Protein AF-A0A2S4WJD6-F1 (afdb_monomer_lite)

InterPro domains:
  IPR002642 Lysophospholipase, catalytic domain [PF01735] (118-610)
  IPR002642 Lysophospholipase, catalytic domain [PF01735] (721-1237)
  IPR002642 Lysophospholipase, catalytic domain [PS51210] (49-628)
  IPR002642 Lysophospholipase, catalytic domain [PS51210] (651-1239)
  IPR002642 Lysophospholipase, catalytic domain [SM00022] (30-622)
  IPR002642 Lysophospholipase, catalytic domain [SM00022] (632-1233)
  IPR016035 Acyl transferase/acyl hydrolase/lysophospholipase [SSF52151] (67-600)
  IPR016035 Acyl transferase/acyl hydrolase/lysophospholipase [SSF52151] (671-1212)

Foldseek 3Di:
DPDDDDDDDDPCVVPVVVVVVVVVVVVVVVPPPPDDPDDFQALAWDKDFFDPDFQKDQQDFLVRVRGADPPVLVVLLVLLLVVLVVLLLCCCVPNLVVLQVCNPVVPVDPDSVLAFAEEEWQFAQAQLSLLLLLLVCLLQDLPNPPHNNHSNQQNHQAYEYFASRLLNLLLCLQVVRDRSLVQQVQFPQQAFLQQRCVVPNVLSVLLLVVQLVSQVSNVVSPDDAFVLSSSLLSSLLGRHPQHDPVCSSPDDSRRCSLRNPFQLCSCVRPCSVSSRHHWYKYKWWFDFPPQPAEEPPVLPAAFAANHALLTFMWIDTSAWIDGLAQFFSMIGGSQQQQFADALSATDDPGPVVVPDPDGRMTIGSVRRSSSRNSLQNLCQSVDDPADPVNVVSSVVSRVSVPPADNVRRRWRKGQDNQQCTGGPVHHNCVPPRITTIHHRCNNVLSTPCRVVQQVNSLHQEYETEAQAQRDDCPFLQGGQWDLCSNVLSVQSSQPPPGDDSSGDDFDDDNDSLCCRVVCVRQAWDWTCLEQCALPGSSRHHIYTYQIQGDDPDDDHSRDHSNSRHDDPVRSVSSSVSSNCSHSDPPPCSSNLVSCSSCVSSCSNVVNDNDPPSPPDPVCVVSVLVYDDPPPPPFPPFPPVFLLALAWTKGFDPPPQFLKDFQAALFADGGDDPPVVVVLLVLLLVVQLVQLLCCCQVALLVLLPCNPDCLSVDDSVLAFQEEEWFFDFAPLSLLLVLLLQLLQDCPDPPDRSRHYLNHSYAYAGAQLNLLLCLLVLNDRSLVQVVQFPQQAFLQQRVPPDVLLNVQLLVVLLVRLCSNVVSVDAGAVLSSSLLSSLLGRHPQHDSVNSRDPDSSGSSLRSPFQLCSCVRPCSVSSSDHFYKYKWFFDDDQDLDDDDDDDLPPRLQAFIWIDTSAWIDGSAQFFSMIGGSQQWQFAAAPRGGDDDPSGDPVVPPPRRRITIGSVRRSSSSSSQQALVVLHLPPAPPVVSVVVVVSCVVSVVPDHPSGSFDKTQDNQQNTTGPVHHPCNPPRITTIHHPCVSQLRTPCVVVQQSNSVHAEYETEDQAQPDDCLDPVGGQFDQCSNVLSVVCSQPPPGPPNSGADADDDPDPVCSNDVPPDQPQQDWAKGWDDPDDPVVVVVCVVDVDHQTHIYIYQTQHDDFQDSSDHSNSRHDDSVNSVRSSNSSSCCSSFGDRPNHTDPLVSNLVSLSSCVSSCVVVVHDRDPSNVVSCVVHYDDDPVD

Organism: NCBI:txid27350

Secondary structure (DSSP, 8-state):
--S------TT-HHHHHHHHHHHHHHHHTTS--SS-------SS-EEEEPPSS-S-EE---TTTT-----HHHHHHHHHHHHHHHHHHHHHHHTSGGGGGS-TTTSTT---GGGS--EEEEE---HHHHHHHHHHHHHHH-TT-TT-TTTTSGGGEEEEEE-HHHHHHHHHHHHTT---HHHHHHTS-TTS-SS-TTTT-HHHHHHHHHHHHHHHHHHHHTT----HHHHHHHHHHHHHSTT--TTTTT---TT--TTTT-BTGGGGGSHHHHTT-SPEEEEEEEE--SSTT----TTS---S--SS-TTSPEEEE-SSEEEE-STTT-EEEEGGGTT--EETTEE----GGGTTS--SSEEEES--BHHHHHHHHT--GGG-SS--HHHHHHHHHHHHHT-SS-TGGGSSEEEE-TTBT---TT--GGGG-SEEEEEETTTTS--S--HHHH-GGG---EEEEEE------TTSTT-TT---SHHHHHHHHIIIIISPTTS-------S-HHHHHHTTTTTS-EEE--S-S-SSTTSSS-EEEEEE----SSSSP----TT-----HHHHHHHHHHHHHHHH-S-TTHHHHHHHHHHHHHHHHTTPPPPSTT--STTGGGGTTTS---S--SSTTTGGGTTT-SS-EEEEPPSSS---EE---SSSSS----HHHHHHHHHHHHHHHHHHHHHHHTSGGGGGS-TTSGGGG--GGGSPPEEEEE---HHHHHHHHHHHHHHH-TT-TTS--SS-S---EEEE--HHHHHHHHHTTS--HHHHHHTS-TTS-SS-TTTT-HHHHHHHHHHHHHHHHHHHHTT----HHHHHHHHHHHHHSTT--TTGGG---TT--TTSS-BSGGGGG-HHHHTT-SPEE-EEEEE-S---SS---S--TTSSTTSPPEEE-SSEEEE-STTT-EEEEGGGTT--EETTEE---TTS-GGGTTTGGGEEEES--BHHHHHHHT-GGGG-GGGS-HHHHHHHHHHHHHHHHHT--S-SSEEEE-TTBT---TT--TTTT-SEEEEEEGGGGT--S--TTTT-TTT---EEEEE-------TTSTT-SS---SHHHHHHHHIIIIISPTTS---------HHHHH-TTS---SSS-EEE---TT-HHHHHHHHH-TT----EEEEE-----SS-----TT-----HHHHHHHHHHHHHHHHS-EETTEE-TTHHHHHHHHHHHHHHHHTTPPPPHHHHHHHHHHB------

Sequence (1239 aa):
MARGFAQMSPTYLPSIIALFLLCLLDLCVKVSSEVLTASVPSYAPVTVECPEQPLLRLAGSAIGRNQTLSQAEANFRKGRRSVINPLWRQFFTNGPGRATGYGSTLFPTQNQEDWPVLGIAHSGGGLRASLYAAGVMQAFDARTTSSPVRGVYPLATYVTGLSGGSWLVASAAANNYPPVPEMVSGWDLEKDMVLPGGINVLRSTQFLDAIHDTVRLKQKAGYSVSLTDQWGRALSYHFLPGTTNENFYTNSPTTAHGAGLLFSGLKSTRRMQEFQIPLPIVVSNHKPLDESATNPSNVPVSGETYVPLSAPVYEVSPFEFGSYDPQLSAFIPTEFIGTSLNAGKPYVASPKARKIDLKNICVRGYDQLSFIIGSSATLFNAITGVPVQYTSVMSMMARKLSGVSLDKSLTARWPNPFMGVSGPSGFDRSRSNELLIVDGGENGENIPLNPLLTPARQIDVILAADASKDSNSTGVNGEGWPNGSSMINTFLRVTRVLPAGTANFPPVPLDTKIWEQRGFTSRPAFFGCEAPSKQGNGGYPLVIYLPNSPTPSLPQTNYSTYKLSYSKNETSSFLSSAEDSNRQGDADWPTCLSCALIDRARNRKGVPRRTTLFSSPILALCYVFLSQKDAQVSSQALTASVASYAPIMSECPSDQNILRLAGSPTGRNQTLSQGEEDFRRGRQSVTAPLWREFFTNGPGKDAGYQSTPLMDQKQQDWPVLGIAYSGGGLRAALHAAGVMQALDARTSSSPGPWGTSTGLVCICLDWMVGSAAANDYPIASELVSGWELEKDLVLPGGYNPIRNAQFLDHIHDTAKLKKDAGFNISLSDVWGRAVGYHFLPGTTSDDFYTNSPATAHGAGDLFSGLRNMKSFQEFNVPLPIVVTGTTRRQSKFYFRHGGHLDSSLRPRYEVSPFEFGSYDPQLSAFIPTEFLGTSLSSGRPWIPSTLKKSLQTDLKKSCVRGFDQLSFIMGSSATVFNVVTGMPATYNAVFKKMIQRIADKALDGSITARYPNPFKGVSGPMGFDRSSSDELVIVDGGENGENIPINPLLTPARQVDVILAVDASGDSTSSGPNGSGWPNGKGMINTYLRVHKVLPAGTADFPPVPLDTALLLRPEQHDLKLRDNFLSLRQGTPRVQHFLAVMPRARKEMVDIHCPSQSGYLTNTSTFKLQYSKEDANSFLNSVRETTTKPRIDNKVDNDWPTCLSCGLIDRSRNRSGIPRSSSCENCFKRYCYADDGN

pLDDT: mean 74.67, std 18.88, range [24.33, 98.75]

Structure (mmCIF, N/CA/C/O backbone):
data_AF-A0A2S4WJD6-F1
#
_entry.id   AF-A0A2S4WJD6-F1
#
loop_
_atom_site.group_PDB
_atom_site.id
_atom_site.type_symbol
_atom_site.label_atom_id
_atom_site.label_alt_id
_atom_site.label_comp_id
_atom_site.label_asym_id
_atom_site.label_entity_id
_atom_site.label_seq_id
_atom_site.pdbx_PDB_ins_code
_atom_site.Cartn_x
_atom_site.Cartn_y
_atom_site.Cartn_z
_atom_site.occupancy
_atom_site.B_iso_or_equiv
_atom_site.auth_seq_id
_atom_site.auth_comp_id
_atom_site.auth_asym_id
_atom_site.auth_atom_id
_atom_site.pdbx_PDB_model_num
ATOM 1 N N . MET A 1 1 ? 66.626 -16.299 -52.012 1.00 29.61 1 MET A N 1
ATOM 2 C CA . MET A 1 1 ? 67.626 -16.365 -53.100 1.00 29.61 1 MET A CA 1
ATOM 3 C C . MET A 1 1 ? 68.800 -17.196 -52.627 1.00 29.61 1 MET A C 1
ATOM 5 O O . MET A 1 1 ? 69.330 -16.897 -51.569 1.00 29.61 1 MET A O 1
ATOM 9 N N . ALA A 1 2 ? 69.248 -18.166 -53.417 1.00 33.06 2 ALA A N 1
ATOM 10 C CA . ALA A 1 2 ? 70.657 -18.532 -53.427 1.00 33.06 2 ALA A CA 1
ATOM 11 C C . ALA A 1 2 ? 71.167 -18.305 -54.849 1.00 33.06 2 ALA A C 1
ATOM 13 O O . ALA A 1 2 ? 71.082 -19.197 -55.688 1.00 33.06 2 ALA A O 1
ATOM 14 N N . ARG A 1 3 ? 71.602 -17.067 -55.109 1.00 36.84 3 ARG A N 1
ATOM 15 C CA . ARG A 1 3 ? 72.812 -16.691 -55.861 1.00 36.84 3 ARG A CA 1
ATOM 16 C C . ARG A 1 3 ? 72.752 -15.211 -56.233 1.00 36.84 3 ARG A C 1
ATOM 18 O O . ARG A 1 3 ? 71.776 -14.757 -56.815 1.00 36.84 3 ARG A O 1
ATOM 25 N N . GLY A 1 4 ? 73.839 -14.516 -55.911 1.00 38.31 4 GLY A N 1
ATOM 26 C CA . GLY A 1 4 ? 74.089 -13.123 -56.262 1.00 38.31 4 GLY A CA 1
ATOM 27 C C . GLY A 1 4 ? 73.948 -12.194 -55.066 1.00 38.31 4 GLY A C 1
ATOM 28 O O . GLY A 1 4 ? 72.846 -11.766 -54.775 1.00 38.31 4 GLY A O 1
ATOM 29 N N . PHE A 1 5 ? 75.048 -11.961 -54.347 1.00 32.47 5 PHE A N 1
ATOM 30 C CA . PHE A 1 5 ? 75.598 -10.629 -54.053 1.00 32.47 5 PHE A CA 1
ATOM 31 C C . PHE A 1 5 ? 76.864 -10.810 -53.203 1.00 32.47 5 PHE A C 1
ATOM 33 O O . PHE A 1 5 ? 76.814 -11.153 -52.025 1.00 32.47 5 PHE A O 1
ATOM 40 N N . ALA A 1 6 ? 78.010 -10.638 -53.860 1.00 40.47 6 ALA A N 1
ATOM 41 C CA . ALA A 1 6 ? 79.314 -10.453 -53.244 1.00 40.47 6 ALA A CA 1
ATOM 42 C C . ALA A 1 6 ? 79.612 -8.944 -53.179 1.00 40.47 6 ALA A C 1
ATOM 44 O O . ALA A 1 6 ? 79.199 -8.217 -54.079 1.00 40.47 6 ALA A O 1
ATOM 45 N N . GLN A 1 7 ? 80.382 -8.552 -52.154 1.00 47.59 7 GLN A N 1
ATOM 46 C CA . GLN A 1 7 ? 80.897 -7.214 -51.793 1.00 47.59 7 GLN A CA 1
ATOM 47 C C . GLN A 1 7 ? 79.975 -6.314 -50.941 1.00 47.59 7 GLN A C 1
ATOM 49 O O . GLN A 1 7 ? 79.098 -5.655 -51.480 1.00 47.59 7 GLN A O 1
ATOM 54 N N . MET A 1 8 ? 80.238 -6.244 -49.617 1.00 35.31 8 MET A N 1
ATOM 55 C CA . MET A 1 8 ? 80.123 -5.057 -48.729 1.00 35.31 8 MET A CA 1
ATOM 56 C C . MET A 1 8 ? 80.662 -5.357 -47.296 1.00 35.31 8 MET A C 1
ATOM 58 O O . MET A 1 8 ? 80.828 -6.513 -46.922 1.00 35.31 8 MET A O 1
ATOM 62 N N . SER A 1 9 ? 81.014 -4.302 -46.548 1.00 44.72 9 SER A N 1
ATOM 63 C CA . SER A 1 9 ? 81.959 -4.173 -45.407 1.00 44.72 9 SER A CA 1
ATOM 64 C C . SER A 1 9 ? 81.571 -4.789 -44.032 1.00 44.72 9 SER A C 1
ATOM 66 O O . SER A 1 9 ? 80.401 -5.096 -43.795 1.00 44.72 9 SER A O 1
ATOM 68 N N . PRO A 1 10 ? 82.518 -4.923 -43.063 1.00 51.25 10 PRO A N 1
ATOM 69 C CA . PRO A 1 10 ? 82.322 -5.661 -41.808 1.00 51.25 10 PRO A CA 1
ATOM 70 C C . PRO A 1 10 ? 81.681 -4.820 -40.686 1.00 51.25 10 PRO A C 1
ATOM 72 O O . PRO A 1 10 ? 82.245 -4.674 -39.605 1.00 51.25 10 PRO A O 1
ATOM 75 N N . THR A 1 11 ? 80.482 -4.282 -40.917 1.00 53.25 11 THR A N 1
ATOM 76 C CA . THR A 1 11 ? 79.693 -3.582 -39.876 1.00 53.25 11 THR A CA 1
ATOM 77 C C . THR A 1 11 ? 78.275 -4.128 -39.680 1.00 53.25 11 THR A C 1
ATOM 79 O O . THR A 1 11 ? 77.549 -3.627 -38.828 1.00 53.25 11 THR A O 1
ATOM 82 N N . TYR A 1 12 ? 77.887 -5.203 -40.378 1.00 50.38 12 TYR A N 1
ATOM 83 C CA . TYR A 1 12 ? 76.512 -5.741 -40.331 1.00 50.38 12 TYR A CA 1
ATOM 84 C C . TYR A 1 12 ? 76.400 -7.239 -39.983 1.00 50.38 12 TYR A C 1
ATOM 86 O O . TYR A 1 12 ? 75.325 -7.830 -40.089 1.00 50.38 12 TYR A O 1
ATOM 94 N N . LEU A 1 13 ? 77.482 -7.862 -39.501 1.00 43.16 13 LEU A N 1
ATOM 95 C CA . LEU A 1 13 ? 77.491 -9.266 -39.061 1.00 43.16 13 LEU A CA 1
ATOM 96 C C . LEU A 1 13 ? 76.620 -9.573 -37.808 1.00 43.16 13 LEU A C 1
ATOM 98 O O . LEU A 1 13 ? 76.082 -10.679 -37.745 1.00 43.16 13 LEU A O 1
ATOM 102 N N . PRO A 1 14 ? 76.370 -8.642 -36.855 1.00 49.62 14 PRO A N 1
ATOM 103 C CA . PRO A 1 14 ? 75.464 -8.903 -35.725 1.00 49.62 14 PRO A CA 1
ATOM 104 C C . PRO A 1 14 ? 73.976 -8.942 -36.117 1.00 49.62 14 PRO A C 1
ATOM 106 O O . PRO A 1 14 ? 73.164 -9.547 -35.420 1.00 49.62 14 PRO A O 1
ATOM 109 N N . SER A 1 15 ? 73.599 -8.312 -37.234 1.00 50.69 15 SER A N 1
ATOM 110 C CA . SER A 1 15 ? 72.191 -8.115 -37.610 1.00 50.69 15 SER A CA 1
ATOM 111 C C . SER A 1 15 ? 71.586 -9.298 -38.376 1.00 50.69 15 SER A C 1
ATOM 113 O O . SER A 1 15 ? 70.374 -9.487 -38.344 1.00 50.69 15 SER A O 1
ATOM 115 N N . ILE A 1 16 ? 72.408 -10.132 -39.025 1.00 49.91 16 ILE A N 1
ATOM 116 C CA . ILE A 1 16 ? 71.933 -11.280 -39.820 1.00 49.91 16 ILE A CA 1
ATOM 117 C C . ILE A 1 16 ? 71.749 -12.536 -38.948 1.00 49.91 16 ILE A C 1
ATOM 119 O O . ILE A 1 16 ? 70.803 -13.294 -39.157 1.00 49.91 16 ILE A O 1
ATOM 123 N N . ILE A 1 17 ? 72.572 -12.715 -37.906 1.00 53.97 17 ILE A N 1
ATOM 124 C CA . ILE A 1 17 ? 72.412 -13.806 -36.924 1.00 53.97 17 ILE A CA 1
ATOM 125 C C . ILE A 1 17 ? 71.158 -13.581 -36.057 1.00 53.97 17 ILE A C 1
ATOM 127 O O . ILE A 1 17 ? 70.427 -14.530 -35.774 1.00 53.97 17 ILE A O 1
ATOM 131 N N . ALA A 1 18 ? 70.839 -12.324 -35.721 1.00 51.59 18 ALA A N 1
ATOM 132 C CA . ALA A 1 18 ? 69.615 -11.970 -34.998 1.00 51.59 18 ALA A CA 1
ATOM 133 C C . ALA A 1 18 ? 68.338 -12.268 -35.808 1.00 51.59 18 ALA A C 1
ATOM 135 O O . ALA A 1 18 ? 67.365 -12.779 -35.256 1.00 51.59 18 ALA A O 1
ATOM 136 N N . LEU A 1 19 ? 68.350 -12.026 -37.125 1.00 48.25 19 LEU A N 1
ATOM 137 C CA . LEU A 1 19 ? 67.194 -12.294 -37.990 1.00 48.25 19 LEU A CA 1
ATOM 138 C C . LEU A 1 19 ? 66.944 -13.801 -38.200 1.00 48.25 19 LEU A C 1
ATOM 140 O O . LEU A 1 19 ? 65.794 -14.225 -38.311 1.00 48.25 19 LEU A O 1
ATOM 144 N N . PHE A 1 20 ? 68.005 -14.617 -38.221 1.00 46.88 20 PHE A N 1
ATOM 145 C CA . PHE A 1 20 ? 67.900 -16.073 -38.378 1.00 46.88 20 PHE A CA 1
ATOM 146 C C . PHE A 1 20 ? 67.443 -16.773 -37.082 1.00 46.88 20 PHE A C 1
ATOM 148 O O . PHE A 1 20 ? 66.669 -17.727 -37.141 1.00 46.88 20 PHE A O 1
ATOM 155 N N . LEU A 1 21 ? 67.835 -16.254 -35.909 1.00 49.00 21 LEU A N 1
ATOM 156 C CA . LEU A 1 21 ? 67.309 -16.692 -34.606 1.00 49.00 21 LEU A CA 1
ATOM 157 C C . LEU A 1 21 ? 65.838 -16.288 -34.402 1.00 49.00 21 LEU A C 1
ATOM 159 O O . LEU A 1 21 ? 65.063 -17.077 -33.864 1.00 49.00 21 LEU A O 1
ATOM 163 N N . LEU A 1 22 ? 65.423 -15.117 -34.903 1.00 48.19 22 LEU A N 1
ATOM 164 C CA . LEU A 1 22 ? 64.014 -14.695 -34.917 1.00 48.19 22 LEU A CA 1
ATOM 165 C C . LEU A 1 22 ? 63.140 -15.588 -35.817 1.00 48.19 22 LEU A C 1
ATOM 167 O O . LEU A 1 22 ? 62.023 -15.923 -35.435 1.00 48.19 22 LEU A O 1
ATOM 171 N N . CYS A 1 23 ? 63.655 -16.056 -36.960 1.00 41.69 23 CYS A N 1
ATOM 172 C CA . CYS A 1 23 ? 62.909 -16.964 -37.844 1.00 41.69 23 CYS A CA 1
ATOM 173 C C . CYS A 1 23 ? 62.810 -18.410 -37.317 1.00 41.69 23 CYS A C 1
ATOM 175 O O . CYS A 1 23 ? 61.838 -19.100 -37.622 1.00 41.69 23 CYS A O 1
ATOM 177 N N . LEU A 1 24 ? 63.773 -18.883 -36.515 1.00 40.69 24 LEU A N 1
ATOM 178 C CA . LEU A 1 24 ? 63.691 -20.200 -35.862 1.00 40.69 24 LEU A CA 1
ATOM 179 C C . LEU A 1 24 ? 62.744 -20.198 -34.647 1.00 40.69 24 LEU A C 1
ATOM 181 O O . LEU A 1 24 ? 62.101 -21.213 -34.378 1.00 40.69 24 LEU A O 1
ATOM 185 N N . LEU A 1 25 ? 62.577 -19.053 -33.974 1.00 42.31 25 LEU A N 1
ATOM 186 C CA . LEU A 1 25 ? 61.532 -18.856 -32.961 1.00 42.31 25 LEU A CA 1
ATOM 187 C C . LEU A 1 25 ? 60.120 -18.873 -33.574 1.00 42.31 25 LEU A C 1
ATOM 189 O O . LEU A 1 25 ? 59.214 -19.447 -32.977 1.00 42.31 25 LEU A O 1
ATOM 193 N N . ASP A 1 26 ? 59.940 -18.354 -34.792 1.00 38.62 26 ASP A N 1
ATOM 194 C CA . ASP A 1 26 ? 58.637 -18.350 -35.478 1.00 38.62 26 ASP A CA 1
ATOM 195 C C . ASP A 1 26 ? 58.217 -19.726 -36.044 1.00 38.62 26 ASP A C 1
ATOM 197 O O . ASP A 1 26 ? 57.023 -19.986 -36.227 1.00 38.62 26 ASP A O 1
ATOM 201 N N . LEU A 1 27 ? 59.164 -20.643 -36.300 1.00 35.81 27 LEU A N 1
ATOM 202 C CA . LEU A 1 27 ? 58.844 -22.001 -36.772 1.00 35.81 27 LEU A CA 1
ATOM 203 C C . LEU A 1 27 ? 58.595 -23.009 -35.638 1.00 35.81 27 LEU A C 1
ATOM 205 O O . LEU A 1 27 ? 57.735 -23.875 -35.796 1.00 35.81 27 LEU A O 1
ATOM 209 N N . CYS A 1 28 ? 59.254 -22.882 -34.480 1.00 33.38 28 CYS A N 1
ATOM 210 C CA . CYS A 1 28 ? 58.950 -23.732 -33.318 1.00 33.38 28 CYS A CA 1
ATOM 211 C C . CYS A 1 28 ? 57.620 -23.371 -32.631 1.00 33.38 28 CYS A C 1
ATOM 213 O O . CYS A 1 28 ? 57.035 -24.216 -31.959 1.00 33.38 28 CYS A O 1
ATOM 215 N N . VAL A 1 29 ? 57.082 -22.164 -32.847 1.00 36.19 29 VAL A N 1
ATOM 216 C CA . VAL A 1 29 ? 55.753 -21.768 -32.335 1.00 36.19 29 VAL A CA 1
ATOM 217 C C . VAL A 1 29 ? 54.600 -22.382 -33.153 1.00 36.19 29 VAL A C 1
ATOM 219 O O . VAL A 1 29 ? 53.469 -22.443 -32.678 1.00 36.19 29 VAL A O 1
ATOM 222 N N . LYS A 1 30 ? 54.860 -22.927 -34.350 1.00 34.97 30 LYS A N 1
ATOM 223 C CA . LYS A 1 30 ? 53.819 -23.509 -35.222 1.00 34.97 30 LYS A CA 1
ATOM 224 C C . LYS A 1 30 ? 53.588 -25.020 -35.083 1.00 34.97 30 LYS A C 1
ATOM 226 O O . LYS A 1 30 ? 52.758 -25.547 -35.816 1.00 34.97 30 LYS A O 1
ATOM 231 N N . VAL A 1 31 ? 54.241 -25.711 -34.142 1.00 33.78 31 VAL A N 1
ATOM 232 C CA . VAL A 1 31 ? 54.047 -27.170 -33.931 1.00 33.78 31 VAL A CA 1
ATOM 233 C C . VAL A 1 31 ? 53.556 -27.533 -32.514 1.00 33.78 31 VAL A C 1
ATOM 235 O O . VAL A 1 31 ? 53.394 -28.703 -32.198 1.00 33.78 31 VAL A O 1
ATOM 238 N N . SER A 1 32 ? 53.157 -26.551 -31.698 1.00 31.05 32 SER A N 1
ATOM 239 C CA . SER A 1 32 ? 52.460 -26.797 -30.417 1.00 31.05 32 SER A CA 1
ATOM 240 C C . SER A 1 32 ? 51.129 -26.040 -30.320 1.00 31.05 32 SER A C 1
ATOM 242 O O . SER A 1 32 ? 50.838 -25.396 -29.318 1.00 31.05 32 SER A O 1
ATOM 244 N N . SER A 1 33 ? 50.317 -26.086 -31.384 1.00 33.59 33 SER A N 1
ATOM 245 C CA . SER A 1 33 ? 48.952 -25.524 -31.395 1.00 33.59 33 SER A CA 1
ATOM 246 C C . SER A 1 33 ? 47.880 -26.503 -30.889 1.00 33.59 33 SER A C 1
ATOM 248 O O . SER A 1 33 ? 46.690 -26.194 -30.940 1.00 33.59 33 SER A O 1
ATOM 250 N N . GLU A 1 34 ? 48.269 -27.664 -30.375 1.00 36.97 34 GLU A N 1
ATOM 251 C CA . GLU A 1 34 ? 47.373 -28.534 -29.624 1.00 36.97 34 GLU A CA 1
ATOM 252 C C . GLU A 1 34 ? 47.891 -28.611 -28.186 1.00 36.97 34 GLU A C 1
ATOM 254 O O . GLU A 1 34 ? 49.046 -28.952 -27.949 1.00 36.97 34 GLU A O 1
ATOM 259 N N . VAL A 1 35 ? 47.005 -28.282 -27.238 1.00 33.31 35 VAL A N 1
ATOM 260 C CA . VAL A 1 35 ? 47.187 -28.331 -25.773 1.00 33.31 35 VAL A CA 1
ATOM 261 C C . VAL A 1 35 ? 47.875 -27.112 -25.126 1.00 33.31 35 VAL A C 1
ATOM 263 O O . VAL A 1 35 ? 48.994 -27.203 -24.639 1.00 33.31 35 VAL A O 1
ATOM 266 N N . LEU A 1 36 ? 47.150 -25.982 -25.032 1.00 27.59 36 LEU A N 1
ATOM 267 C CA . LEU A 1 36 ? 47.155 -25.059 -23.868 1.00 27.59 36 LEU A CA 1
ATOM 268 C C . LEU A 1 36 ? 46.063 -23.971 -24.006 1.00 27.59 36 LEU A C 1
ATOM 270 O O . LEU A 1 36 ? 46.328 -22.784 -24.167 1.00 27.59 36 LEU A O 1
ATOM 274 N N . THR A 1 37 ? 44.786 -24.359 -23.948 1.00 33.56 37 THR A N 1
ATOM 275 C CA . THR A 1 37 ? 43.665 -23.413 -23.779 1.00 33.56 37 THR A CA 1
ATOM 276 C C . THR A 1 37 ? 43.425 -23.122 -22.294 1.00 33.56 37 THR A C 1
ATOM 278 O O .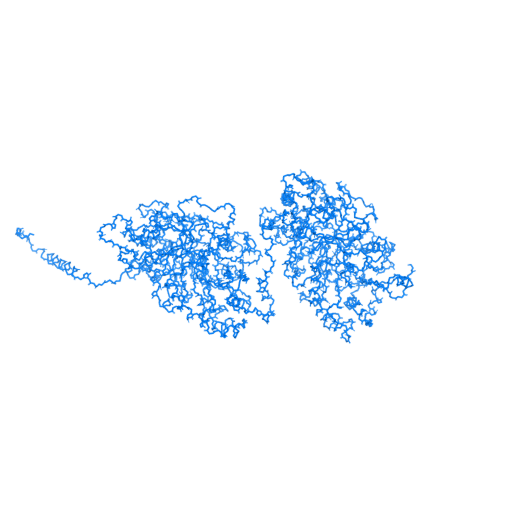 THR A 1 37 ? 42.514 -23.665 -21.678 1.00 33.56 37 THR A O 1
ATOM 281 N N . ALA A 1 38 ? 44.279 -22.274 -21.727 1.00 30.81 38 ALA A N 1
ATOM 282 C CA . ALA A 1 38 ? 44.128 -21.498 -20.488 1.00 30.81 38 ALA A CA 1
ATOM 283 C C . ALA A 1 38 ? 45.208 -20.393 -20.594 1.00 30.81 38 ALA A C 1
ATOM 285 O O . ALA A 1 38 ? 46.314 -20.701 -21.009 1.00 30.81 38 ALA A O 1
ATOM 286 N N . SER A 1 39 ? 45.052 -19.096 -20.331 1.00 39.34 39 SER A N 1
ATOM 287 C CA . SER A 1 39 ? 44.149 -18.348 -19.462 1.00 39.34 39 SER A CA 1
ATOM 288 C C . SER A 1 39 ? 44.395 -16.835 -19.681 1.00 39.34 39 SER A C 1
ATOM 290 O O . SER A 1 39 ? 45.254 -16.249 -19.022 1.00 39.34 39 SER A O 1
ATOM 292 N N . VAL A 1 40 ? 43.666 -16.169 -20.583 1.00 45.78 40 VAL A N 1
ATOM 293 C CA . VAL A 1 40 ? 43.596 -14.692 -20.573 1.00 45.78 40 VAL A CA 1
ATOM 294 C C . VAL A 1 40 ? 42.125 -14.286 -20.512 1.00 45.78 40 VAL A C 1
ATOM 296 O O . VAL A 1 40 ? 41.377 -14.629 -21.432 1.00 45.78 40 VAL A O 1
ATOM 299 N N . PRO A 1 41 ? 41.672 -13.595 -19.450 1.00 63.81 41 PRO A N 1
ATOM 300 C CA . PRO A 1 41 ? 40.302 -13.107 -19.378 1.00 63.81 41 PRO A CA 1
ATOM 301 C C . PRO A 1 41 ? 40.061 -12.086 -20.499 1.00 63.81 41 PRO A C 1
ATOM 303 O O . PRO A 1 41 ? 40.733 -11.059 -20.573 1.00 63.81 41 PRO A O 1
ATOM 306 N N . SER A 1 42 ? 39.122 -12.381 -21.399 1.00 80.81 42 SER A N 1
ATOM 307 C CA . SER A 1 42 ? 38.782 -11.527 -22.541 1.00 80.81 42 SER A CA 1
ATOM 308 C C . SER A 1 42 ? 37.302 -11.165 -22.522 1.00 80.81 42 SER A C 1
ATOM 310 O O . SER A 1 42 ? 36.449 -11.969 -22.145 1.00 80.81 42 SER A O 1
ATOM 312 N N . TYR A 1 43 ? 37.000 -9.943 -22.960 1.00 86.06 43 TYR A N 1
ATOM 313 C CA . TYR A 1 43 ? 35.630 -9.472 -23.168 1.00 86.06 43 TYR A CA 1
ATOM 314 C C . TYR A 1 43 ? 35.048 -9.918 -24.522 1.00 86.06 43 TYR A C 1
ATOM 316 O O . TYR A 1 43 ? 33.842 -9.826 -24.742 1.00 86.06 43 TYR A O 1
ATOM 324 N N . ALA A 1 44 ? 35.891 -10.389 -25.451 1.00 88.06 44 ALA A N 1
ATOM 325 C CA . ALA A 1 44 ? 35.435 -10.876 -26.749 1.00 88.06 44 ALA A CA 1
ATOM 326 C C . ALA A 1 44 ? 34.762 -12.255 -26.623 1.00 88.06 44 ALA A C 1
ATOM 328 O O . ALA A 1 44 ? 35.372 -13.171 -26.064 1.00 88.06 44 ALA A O 1
ATOM 329 N N . PRO A 1 45 ? 33.560 -12.444 -27.199 1.00 89.56 45 PRO A N 1
ATOM 330 C CA . PRO A 1 45 ? 32.969 -13.766 -27.347 1.00 89.56 45 PRO A CA 1
ATOM 331 C C . PRO A 1 45 ? 33.808 -14.644 -28.278 1.00 89.56 45 PRO A C 1
ATOM 333 O O . PRO A 1 45 ? 34.434 -14.152 -29.221 1.00 89.56 45 PRO A O 1
ATOM 336 N N . VAL A 1 46 ? 33.768 -15.954 -28.049 1.00 86.94 46 VAL A N 1
ATOM 337 C CA . VAL A 1 46 ? 34.491 -16.949 -28.845 1.00 86.94 46 VAL A CA 1
ATOM 338 C C . VAL A 1 46 ? 33.533 -17.924 -29.505 1.00 86.94 46 VAL A C 1
ATOM 340 O O . VAL A 1 46 ? 32.445 -18.216 -29.008 1.00 86.94 46 VAL A O 1
ATOM 343 N N . THR A 1 47 ? 33.963 -18.420 -30.655 1.00 85.50 47 THR A N 1
ATOM 344 C CA . THR A 1 47 ? 33.225 -19.399 -31.443 1.00 85.50 47 THR A CA 1
ATOM 345 C C . THR A 1 47 ? 33.609 -20.806 -30.996 1.00 85.50 47 THR A C 1
ATOM 347 O O . THR A 1 47 ? 34.795 -21.091 -30.852 1.00 85.50 47 THR A O 1
ATOM 350 N N . VAL A 1 48 ? 32.623 -21.669 -30.768 1.00 87.06 48 VAL A N 1
ATOM 351 C CA . VAL A 1 48 ? 32.804 -23.064 -30.343 1.00 87.06 48 VAL A CA 1
ATOM 352 C C . VAL A 1 48 ? 31.869 -23.988 -31.118 1.00 87.06 48 VAL A C 1
ATOM 354 O O . VAL A 1 48 ? 30.917 -23.532 -31.749 1.00 87.06 48 VAL A O 1
ATOM 357 N N . GLU A 1 49 ? 32.114 -25.291 -31.059 1.00 87.25 49 GLU A N 1
ATOM 358 C CA . GLU A 1 49 ? 31.162 -26.286 -31.552 1.00 87.25 49 GLU A CA 1
ATOM 359 C C . GLU A 1 49 ? 29.918 -26.334 -30.648 1.00 87.25 49 GLU A C 1
ATOM 361 O O . GLU A 1 49 ? 30.025 -26.247 -29.420 1.00 87.25 49 GLU A O 1
ATOM 366 N N . CYS A 1 50 ? 28.728 -26.417 -31.248 1.00 87.75 50 CYS A N 1
ATOM 367 C CA . CYS A 1 50 ? 27.491 -26.546 -30.482 1.00 87.75 50 CYS A CA 1
ATOM 368 C C . CYS A 1 50 ? 27.365 -27.930 -29.828 1.00 87.75 50 CYS A C 1
ATOM 370 O O . CYS A 1 50 ? 27.752 -28.927 -30.437 1.00 87.75 50 CYS A O 1
ATOM 372 N N . PRO A 1 51 ? 26.756 -28.024 -28.631 1.00 89.25 51 PRO A N 1
ATOM 373 C CA . PRO A 1 51 ? 26.446 -29.316 -28.030 1.00 89.25 51 PRO A CA 1
ATOM 374 C C . PRO A 1 51 ? 25.440 -30.099 -28.888 1.00 89.25 51 PRO A C 1
ATOM 376 O O . PRO A 1 51 ? 24.630 -29.513 -29.604 1.00 89.25 51 PRO A O 1
ATOM 379 N N . GLU A 1 52 ? 25.445 -31.429 -28.759 1.00 84.19 52 GLU A N 1
ATOM 380 C CA . GLU A 1 52 ? 24.465 -32.298 -29.433 1.00 84.19 52 GLU A CA 1
ATOM 381 C C . GLU A 1 52 ? 23.025 -32.063 -28.946 1.00 84.19 52 GLU A C 1
ATOM 383 O O . GLU A 1 52 ? 22.060 -32.322 -29.664 1.00 84.19 52 GLU A O 1
ATOM 388 N N . GLN A 1 53 ? 22.866 -31.566 -27.715 1.00 84.44 53 GLN A N 1
ATOM 389 C CA . GLN A 1 53 ? 21.558 -31.259 -27.143 1.00 84.44 53 GLN A CA 1
ATOM 390 C C . GLN A 1 53 ? 20.969 -29.978 -27.761 1.00 84.44 53 GLN A C 1
ATOM 392 O O . GLN A 1 53 ? 21.695 -28.993 -27.923 1.00 84.44 53 GLN A O 1
ATOM 397 N N . PRO A 1 54 ? 19.650 -29.934 -28.041 1.00 88.50 54 PRO A N 1
ATOM 398 C CA . PRO A 1 54 ? 18.998 -28.725 -28.529 1.00 88.50 54 PRO A CA 1
ATOM 399 C C . PRO A 1 54 ? 19.201 -27.540 -27.579 1.00 88.50 54 PRO A C 1
ATOM 401 O O . PRO A 1 54 ? 18.936 -27.631 -26.382 1.00 88.50 54 PRO A O 1
ATOM 404 N N . LEU A 1 55 ? 19.634 -26.408 -28.133 1.00 91.38 55 LEU A N 1
ATOM 405 C CA . LEU A 1 55 ? 19.867 -25.179 -27.368 1.00 91.38 55 LEU A CA 1
ATOM 406 C C . LEU A 1 55 ? 18.577 -24.434 -27.044 1.00 91.38 55 LEU A C 1
ATOM 408 O O . LEU A 1 55 ? 18.511 -23.733 -26.043 1.00 91.38 55 LEU A O 1
ATOM 412 N N . LEU A 1 56 ? 17.561 -24.559 -27.895 1.00 94.19 56 LEU A N 1
ATOM 413 C CA . LEU A 1 56 ? 16.275 -23.914 -27.684 1.00 94.19 56 LEU A CA 1
ATOM 414 C C . LEU A 1 56 ? 15.370 -24.822 -26.850 1.00 94.19 56 LEU A C 1
ATOM 416 O O . LEU A 1 56 ? 15.003 -25.915 -27.285 1.00 94.19 56 LEU A O 1
ATOM 420 N N . ARG A 1 57 ? 14.948 -24.333 -25.685 1.00 94.00 57 ARG A N 1
ATOM 421 C CA . ARG A 1 57 ? 13.944 -24.970 -24.834 1.00 94.00 57 ARG A CA 1
ATOM 422 C C . ARG A 1 57 ? 12.647 -24.178 -24.892 1.00 94.00 57 ARG A C 1
ATOM 424 O O . ARG A 1 57 ? 12.621 -23.002 -24.542 1.00 94.00 57 ARG A O 1
ATOM 431 N N . LEU A 1 58 ? 11.552 -24.829 -25.271 1.00 93.88 58 LEU A N 1
ATOM 432 C CA . LEU A 1 58 ? 10.219 -24.252 -25.098 1.00 93.88 58 LEU A CA 1
ATOM 433 C C . LEU A 1 58 ? 9.799 -24.411 -23.636 1.00 93.88 58 LEU A C 1
ATOM 435 O O . LEU A 1 58 ? 9.839 -25.512 -23.087 1.00 93.88 58 LEU A O 1
ATOM 439 N N . ALA A 1 59 ? 9.410 -23.308 -23.004 1.00 92.62 59 ALA A N 1
ATOM 440 C CA . ALA A 1 59 ? 9.058 -23.284 -21.589 1.00 92.62 59 ALA A CA 1
ATOM 441 C C . ALA A 1 59 ? 7.682 -23.888 -21.305 1.00 92.62 59 ALA A C 1
ATOM 443 O O . ALA A 1 59 ? 7.404 -24.235 -20.161 1.00 92.62 59 ALA A O 1
ATOM 444 N N . GLY A 1 60 ? 6.832 -24.006 -22.330 1.00 90.56 60 GLY A N 1
ATOM 445 C CA . GLY A 1 60 ? 5.409 -24.300 -22.178 1.00 90.56 60 GLY A CA 1
ATOM 446 C C . GLY A 1 60 ? 4.621 -23.084 -21.682 1.00 90.56 60 GLY A C 1
ATOM 447 O O . GLY A 1 60 ? 5.141 -21.974 -21.606 1.00 90.56 60 GLY A O 1
ATOM 448 N N . SER A 1 61 ? 3.352 -23.295 -21.342 1.00 87.31 61 SER A N 1
ATOM 449 C CA . SER A 1 61 ? 2.439 -22.261 -20.852 1.00 87.31 61 SER A CA 1
ATOM 450 C C . SER A 1 61 ? 1.786 -22.691 -19.542 1.00 87.31 61 SER A C 1
ATOM 452 O O . SER A 1 61 ? 1.373 -23.842 -19.377 1.00 87.31 61 SER A O 1
ATOM 454 N N . ALA A 1 62 ? 1.650 -21.746 -18.610 1.00 83.31 62 ALA A N 1
ATOM 455 C CA . ALA A 1 62 ? 0.917 -21.967 -17.367 1.00 83.31 62 ALA A CA 1
ATOM 456 C C . ALA A 1 62 ? -0.568 -22.272 -17.634 1.00 83.31 62 ALA A C 1
ATOM 458 O O . ALA A 1 62 ? -1.136 -23.175 -17.020 1.00 83.31 62 ALA A O 1
ATOM 459 N N . ILE A 1 63 ? -1.160 -21.599 -18.625 1.00 83.50 63 ILE A N 1
ATOM 460 C CA . ILE A 1 63 ? -2.552 -21.791 -19.058 1.00 83.50 63 ILE A CA 1
ATOM 461 C C . ILE A 1 63 ? -2.752 -23.213 -19.591 1.00 83.50 63 ILE A C 1
ATOM 463 O O . ILE A 1 63 ? -3.728 -23.880 -19.254 1.00 83.50 63 ILE A O 1
ATOM 467 N N . GLY A 1 64 ? -1.779 -23.709 -20.362 1.00 81.75 64 GLY A N 1
ATOM 468 C CA . GLY A 1 64 ? -1.751 -25.082 -20.869 1.00 81.75 64 GLY A CA 1
ATOM 469 C C . GLY A 1 64 ? -1.340 -26.138 -19.837 1.00 81.75 64 GLY A C 1
ATOM 470 O O . GLY A 1 64 ? -1.276 -27.314 -20.182 1.00 81.75 64 GLY A O 1
ATOM 471 N N . ARG A 1 65 ? -1.038 -25.740 -18.588 1.00 84.94 65 ARG A N 1
ATOM 472 C CA . ARG A 1 65 ? -0.539 -26.604 -17.497 1.00 84.94 65 ARG A CA 1
ATOM 473 C C . ARG A 1 65 ? 0.683 -27.455 -17.871 1.00 84.94 65 ARG A C 1
ATOM 475 O O . ARG A 1 65 ? 0.899 -28.516 -17.293 1.00 84.94 65 ARG A O 1
ATOM 482 N N . ASN A 1 66 ? 1.492 -26.986 -18.816 1.00 90.88 66 ASN A N 1
ATOM 483 C CA . ASN A 1 66 ? 2.694 -27.669 -19.296 1.00 90.88 66 ASN A CA 1
ATOM 484 C C . ASN A 1 66 ? 3.955 -26.798 -19.162 1.00 90.88 66 ASN A C 1
ATOM 486 O O . ASN A 1 66 ? 4.966 -27.080 -19.803 1.00 90.88 66 ASN A O 1
ATOM 490 N N . GLN A 1 67 ? 3.896 -25.735 -18.350 1.00 93.94 67 GLN A N 1
ATOM 491 C CA . GLN A 1 67 ? 5.057 -24.895 -18.067 1.00 93.94 67 GLN A CA 1
ATOM 492 C C . GLN A 1 67 ? 6.108 -25.673 -17.262 1.00 93.94 67 GLN A C 1
ATOM 494 O O . GLN A 1 67 ? 5.782 -26.287 -16.246 1.00 93.94 67 GLN A O 1
ATOM 499 N N . THR A 1 68 ? 7.370 -25.632 -17.690 1.00 95.12 68 THR A N 1
ATOM 500 C CA . THR A 1 68 ? 8.474 -26.396 -17.087 1.00 95.12 68 THR A CA 1
ATOM 501 C C . THR A 1 68 ? 9.708 -25.533 -16.833 1.00 95.12 68 THR A C 1
ATOM 503 O O . THR A 1 68 ? 10.003 -24.605 -17.588 1.00 95.12 68 THR A O 1
ATOM 506 N N . LEU A 1 69 ? 10.450 -25.870 -15.773 1.00 96.44 69 LEU A N 1
ATOM 507 C CA . LEU A 1 69 ? 11.796 -25.349 -15.518 1.00 96.44 69 LEU A CA 1
ATOM 508 C C . LEU A 1 69 ? 12.823 -26.118 -16.357 1.00 96.44 69 LEU A C 1
ATOM 510 O O . LEU A 1 69 ? 12.585 -27.273 -16.719 1.00 96.44 69 LEU A O 1
ATOM 514 N N . SER A 1 70 ? 13.994 -25.532 -16.611 1.00 95.75 70 SER A N 1
ATOM 515 C CA . SER A 1 70 ? 15.126 -26.327 -17.095 1.00 95.75 70 SER A CA 1
ATOM 516 C C . SER A 1 70 ? 15.513 -27.420 -16.098 1.00 95.75 70 SER A C 1
ATOM 518 O O . SER A 1 70 ? 15.376 -27.273 -14.879 1.00 95.75 70 SER A O 1
ATOM 520 N N . GLN A 1 71 ? 16.079 -28.513 -16.615 1.00 95.00 71 GLN A N 1
ATOM 521 C CA . GLN A 1 71 ? 16.594 -29.594 -15.775 1.00 95.00 71 GLN A CA 1
ATOM 522 C C . GLN A 1 71 ? 17.667 -29.093 -14.795 1.00 95.00 71 GLN A C 1
ATOM 524 O O . GLN A 1 71 ? 17.737 -29.560 -13.661 1.00 95.00 71 GLN A O 1
ATOM 529 N N . ALA A 1 72 ? 18.485 -28.125 -15.215 1.00 95.00 72 ALA A N 1
ATOM 530 C CA . ALA A 1 72 ? 19.521 -27.535 -14.376 1.00 95.00 72 ALA A CA 1
ATOM 531 C C . ALA A 1 72 ? 18.929 -26.741 -13.200 1.00 95.00 72 ALA A C 1
ATOM 533 O O . ALA A 1 72 ? 19.344 -26.959 -12.061 1.00 95.00 72 ALA A O 1
ATOM 534 N N . GLU A 1 73 ? 17.915 -25.897 -13.438 1.00 97.25 73 GLU A N 1
ATOM 535 C CA . GLU A 1 73 ? 17.219 -25.194 -12.355 1.00 97.25 73 GLU A CA 1
ATOM 536 C C . GLU A 1 73 ? 16.495 -26.188 -11.430 1.00 97.25 73 GLU A C 1
ATOM 538 O O . GLU A 1 73 ? 16.617 -26.093 -10.209 1.00 97.25 73 GLU A O 1
ATOM 543 N N . ALA A 1 74 ? 15.813 -27.199 -11.980 1.00 96.06 74 ALA A N 1
ATOM 544 C CA . ALA A 1 74 ? 15.154 -28.240 -11.187 1.00 96.06 74 ALA A CA 1
ATOM 545 C C . ALA A 1 74 ? 16.143 -29.003 -10.281 1.00 96.06 74 ALA A C 1
ATOM 547 O O . ALA A 1 74 ? 15.868 -29.218 -9.095 1.00 96.06 74 ALA A O 1
ATOM 548 N N . ASN A 1 75 ? 17.322 -29.354 -10.805 1.00 96.06 75 ASN A N 1
ATOM 549 C CA . ASN A 1 75 ? 18.394 -29.993 -10.040 1.00 96.06 75 ASN A CA 1
ATOM 550 C C . ASN A 1 75 ? 18.944 -29.064 -8.951 1.00 96.06 75 ASN A C 1
ATOM 552 O O . ASN A 1 75 ? 19.121 -29.497 -7.811 1.00 96.06 75 ASN A O 1
ATOM 556 N N . PHE A 1 76 ? 19.167 -27.787 -9.274 1.00 95.81 76 PHE A N 1
ATOM 557 C CA . PHE A 1 76 ? 19.618 -26.793 -8.305 1.00 95.81 76 PHE A CA 1
ATOM 558 C C . PHE A 1 76 ? 18.617 -26.634 -7.162 1.00 95.81 76 PHE A C 1
ATOM 560 O O . PHE A 1 76 ? 19.010 -26.687 -6.002 1.00 95.81 76 PHE A O 1
ATOM 567 N N . ARG A 1 77 ? 17.316 -26.518 -7.460 1.00 94.75 77 ARG A N 1
ATOM 568 C CA . ARG A 1 77 ? 16.266 -26.443 -6.433 1.00 94.75 77 ARG A CA 1
ATOM 569 C C . ARG A 1 77 ? 16.283 -27.656 -5.512 1.00 94.75 77 ARG A C 1
ATOM 571 O O . ARG A 1 77 ? 16.173 -27.495 -4.298 1.00 94.75 77 ARG A O 1
ATOM 578 N N . LYS A 1 78 ? 16.438 -28.859 -6.074 1.00 93.44 78 LYS A N 1
ATOM 579 C CA . LYS A 1 78 ? 16.534 -30.101 -5.299 1.00 93.44 78 LYS A CA 1
ATOM 580 C C . LYS A 1 78 ? 17.757 -30.089 -4.372 1.00 93.44 78 LYS A C 1
ATOM 582 O O . LYS A 1 78 ? 17.618 -30.389 -3.189 1.00 93.44 78 LYS A O 1
ATOM 587 N N . GLY A 1 79 ? 18.926 -29.694 -4.881 1.00 94.62 79 GLY A N 1
ATOM 588 C CA . GLY A 1 79 ? 20.149 -29.546 -4.086 1.00 94.62 79 GLY A CA 1
ATOM 589 C C . GLY A 1 79 ? 20.006 -28.493 -2.986 1.00 94.62 79 GLY A C 1
ATOM 590 O O . GLY A 1 79 ? 20.228 -28.778 -1.811 1.00 94.62 79 GLY A O 1
ATOM 591 N N . ARG A 1 80 ? 19.514 -27.303 -3.340 1.00 94.12 80 ARG A N 1
ATOM 592 C CA . ARG A 1 80 ? 19.248 -26.185 -2.425 1.00 94.12 80 ARG A CA 1
ATOM 593 C C . ARG A 1 80 ? 18.317 -26.584 -1.294 1.00 94.12 80 ARG A C 1
ATOM 595 O O . ARG A 1 80 ? 18.628 -26.300 -0.142 1.00 94.12 80 ARG A O 1
ATOM 602 N N . ARG A 1 81 ? 17.231 -27.300 -1.595 1.00 90.81 81 ARG A N 1
ATOM 603 C CA . ARG A 1 81 ? 16.272 -27.817 -0.606 1.00 90.81 81 ARG A CA 1
ATOM 604 C C . ARG A 1 81 ? 16.948 -28.661 0.480 1.00 90.81 81 ARG A C 1
ATOM 606 O O . ARG A 1 81 ? 16.605 -28.524 1.651 1.00 90.81 81 ARG A O 1
ATOM 613 N N . SER A 1 82 ? 17.946 -29.470 0.120 1.00 89.94 82 SER A N 1
ATOM 614 C CA . SER A 1 82 ? 18.699 -30.280 1.090 1.00 89.94 82 SER A CA 1
ATOM 615 C C . SER A 1 82 ? 19.497 -29.436 2.099 1.00 89.94 82 SER A C 1
ATOM 617 O O . SER A 1 82 ? 19.637 -29.839 3.252 1.00 89.94 82 SER A O 1
ATOM 619 N N . VAL A 1 83 ? 19.933 -28.236 1.694 1.00 91.19 83 VAL A N 1
ATOM 620 C CA . VAL A 1 83 ? 20.691 -27.285 2.523 1.00 91.19 83 VAL A CA 1
ATOM 621 C C . VAL A 1 83 ? 19.768 -26.363 3.323 1.00 91.19 83 VAL A C 1
ATOM 623 O O . VAL A 1 83 ? 20.017 -26.126 4.502 1.00 91.19 83 VAL A O 1
ATOM 626 N N . ILE A 1 84 ? 18.687 -25.853 2.721 1.00 92.12 84 ILE A N 1
ATOM 627 C CA . ILE A 1 84 ? 17.808 -24.876 3.387 1.00 92.12 84 ILE A CA 1
ATOM 628 C C . ILE A 1 84 ? 16.825 -25.513 4.371 1.00 92.12 84 ILE A C 1
ATOM 630 O O . ILE A 1 84 ? 16.420 -24.852 5.319 1.00 92.12 84 ILE A O 1
ATOM 634 N N . ASN A 1 85 ? 16.453 -26.785 4.211 1.00 88.81 85 ASN A N 1
ATOM 635 C CA . ASN A 1 85 ? 15.503 -27.435 5.121 1.00 88.81 85 ASN A CA 1
ATOM 636 C C . ASN A 1 85 ? 16.018 -27.514 6.576 1.00 88.81 85 ASN A C 1
ATOM 638 O O . ASN A 1 85 ? 15.268 -27.164 7.493 1.00 88.81 85 ASN A O 1
ATOM 642 N N . PRO A 1 86 ? 17.283 -27.910 6.836 1.00 88.00 86 PRO A N 1
ATOM 643 C CA . PRO A 1 86 ? 17.883 -27.780 8.164 1.00 88.00 86 PRO A CA 1
ATOM 644 C C . PRO A 1 86 ? 17.925 -26.336 8.678 1.00 88.00 86 PRO A C 1
ATOM 646 O O . PRO A 1 86 ? 17.715 -26.119 9.869 1.00 88.00 86 PRO A O 1
ATOM 649 N N . LEU A 1 87 ? 18.146 -25.353 7.799 1.00 90.88 87 LEU A N 1
ATOM 650 C CA . LEU A 1 87 ? 18.175 -23.937 8.179 1.00 90.88 87 LEU A CA 1
ATOM 651 C C . LEU A 1 87 ? 16.789 -23.425 8.575 1.00 90.88 87 LEU A C 1
ATOM 653 O O . LEU A 1 87 ? 16.670 -22.757 9.596 1.00 90.88 87 LEU A O 1
ATOM 657 N N . TRP A 1 88 ? 15.732 -23.791 7.845 1.00 89.75 88 TRP A N 1
ATOM 658 C CA . TRP A 1 88 ? 14.346 -23.507 8.228 1.00 89.75 88 TRP A CA 1
ATOM 659 C C . TRP A 1 88 ? 14.027 -24.084 9.606 1.00 89.75 88 TRP A C 1
ATOM 661 O O . TRP A 1 88 ? 13.483 -23.398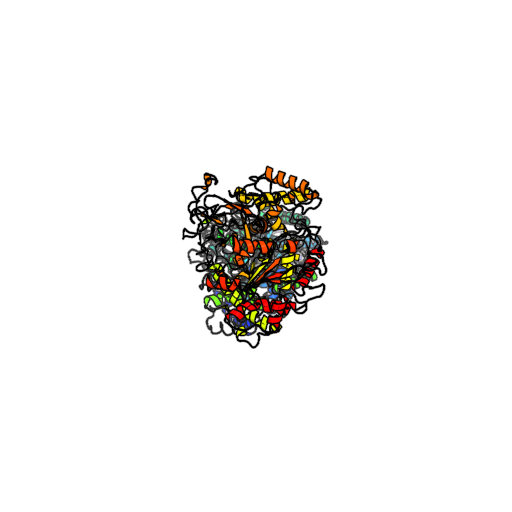 10.473 1.00 89.75 88 TRP A O 1
ATOM 671 N N . ARG A 1 89 ? 14.432 -25.337 9.836 1.00 86.50 89 ARG A N 1
ATOM 672 C CA . ARG A 1 89 ? 14.289 -25.994 11.136 1.00 86.50 89 ARG A CA 1
ATOM 673 C C . ARG A 1 89 ? 15.011 -25.209 12.230 1.00 86.50 89 ARG A C 1
ATOM 675 O O . ARG A 1 89 ? 14.389 -24.887 13.238 1.00 86.50 89 ARG A O 1
ATOM 682 N N . GLN A 1 90 ? 16.283 -24.872 12.015 1.00 87.69 90 GLN A N 1
ATOM 683 C CA . GLN A 1 90 ? 17.099 -24.102 12.955 1.00 87.69 90 GLN A CA 1
ATOM 684 C C . GLN A 1 90 ? 16.504 -22.716 13.231 1.00 87.69 90 GLN A C 1
ATOM 686 O O . GLN A 1 90 ? 16.477 -22.281 14.382 1.00 87.69 90 GLN A O 1
ATOM 691 N N . PHE A 1 91 ? 15.994 -22.040 12.201 1.00 89.44 91 PHE A N 1
ATOM 692 C CA . PHE A 1 91 ? 15.377 -20.721 12.301 1.00 89.44 91 PHE A CA 1
ATOM 693 C C . PHE A 1 91 ? 14.157 -20.733 13.232 1.00 89.44 91 PHE A C 1
ATOM 695 O O . PHE A 1 91 ? 14.010 -19.838 14.061 1.00 89.44 91 PHE A O 1
ATOM 702 N N . PHE A 1 92 ? 13.324 -21.775 13.162 1.00 86.56 92 PHE A N 1
ATOM 703 C CA . PHE A 1 92 ? 12.125 -21.916 13.995 1.00 86.56 92 PHE A CA 1
ATOM 704 C C . PHE A 1 92 ? 12.350 -22.640 15.338 1.00 86.56 92 PHE A C 1
ATOM 706 O O . PHE A 1 92 ? 11.458 -22.608 16.184 1.00 86.56 92 PHE A O 1
ATOM 713 N N . THR A 1 93 ? 13.504 -23.281 15.575 1.00 85.12 93 THR A N 1
ATOM 714 C CA . THR A 1 93 ? 13.845 -23.872 16.891 1.00 85.12 93 THR A CA 1
ATOM 715 C C . THR A 1 93 ? 14.700 -22.957 17.746 1.00 85.12 93 THR A C 1
ATOM 717 O O . THR A 1 93 ? 14.409 -22.772 18.924 1.00 85.12 93 THR A O 1
ATOM 720 N N . ASN A 1 94 ? 15.756 -22.403 17.154 1.00 83.31 94 ASN A N 1
ATOM 721 C CA . ASN A 1 94 ? 16.823 -21.689 17.854 1.00 83.31 94 ASN A CA 1
ATOM 722 C C . ASN A 1 94 ? 16.993 -20.247 17.350 1.00 83.31 94 ASN A C 1
ATOM 724 O O . ASN A 1 94 ? 17.690 -19.464 17.989 1.00 83.31 94 ASN A O 1
ATOM 728 N N . GLY A 1 95 ? 16.401 -19.910 16.202 1.00 84.44 95 GLY A N 1
ATOM 729 C CA . GLY A 1 95 ? 16.459 -18.582 15.597 1.00 84.44 95 GLY A CA 1
ATOM 730 C C . GLY A 1 95 ? 15.253 -17.691 15.927 1.00 84.44 95 GLY A C 1
ATOM 731 O O . GLY A 1 95 ? 14.442 -18.031 16.796 1.00 84.44 95 GLY A O 1
ATOM 732 N N . PRO A 1 96 ? 15.115 -16.556 15.213 1.00 82.44 96 PRO A N 1
ATOM 733 C CA . PRO A 1 96 ? 14.032 -15.585 15.414 1.00 82.44 96 PRO A CA 1
ATOM 734 C C . PRO A 1 96 ? 12.621 -16.183 15.320 1.00 82.44 96 PRO A C 1
ATOM 736 O O . PRO A 1 96 ? 11.712 -15.765 16.034 1.00 82.44 96 PRO A O 1
ATOM 739 N N . GLY A 1 97 ? 12.442 -17.233 14.513 1.00 81.62 97 GLY A N 1
ATOM 740 C CA . GLY A 1 97 ? 11.160 -17.914 14.356 1.00 81.62 97 GLY A CA 1
ATOM 741 C C . GLY A 1 97 ? 10.697 -18.704 15.581 1.00 81.62 97 GLY A C 1
ATOM 742 O O . GLY A 1 97 ? 9.526 -19.086 15.637 1.00 81.62 97 GLY A O 1
ATOM 743 N N . ARG A 1 98 ? 11.556 -18.934 16.584 1.00 84.19 98 ARG A N 1
ATOM 744 C CA . ARG A 1 98 ? 11.205 -19.675 17.810 1.00 84.19 98 ARG A CA 1
ATOM 745 C C . ARG A 1 98 ? 9.985 -19.086 18.522 1.00 84.19 98 ARG A C 1
ATOM 747 O O . ARG A 1 98 ? 9.131 -19.842 18.986 1.00 84.19 98 ARG A O 1
ATOM 754 N N . ALA A 1 99 ? 9.882 -17.757 18.564 1.00 76.62 99 ALA A N 1
ATOM 755 C CA . ALA A 1 99 ? 8.798 -17.041 19.240 1.00 76.62 99 ALA A CA 1
ATOM 756 C C . ALA A 1 99 ? 7.410 -17.328 18.639 1.00 76.62 99 ALA A C 1
ATOM 758 O O . ALA A 1 99 ? 6.407 -17.226 19.334 1.00 76.62 99 ALA A O 1
ATOM 759 N N . THR A 1 100 ? 7.337 -17.772 17.379 1.00 77.56 100 THR A N 1
ATOM 760 C CA . THR A 1 100 ? 6.062 -18.100 16.716 1.00 77.56 100 THR A CA 1
ATOM 761 C C . THR A 1 100 ? 5.378 -19.352 17.276 1.00 77.56 100 THR A C 1
ATOM 763 O O . THR A 1 100 ? 4.195 -19.586 17.028 1.00 77.56 100 THR A O 1
ATOM 766 N N . GLY A 1 101 ? 6.114 -20.217 17.985 1.00 72.88 101 GLY A N 1
ATOM 767 C CA . GLY A 1 101 ? 5.593 -21.495 18.474 1.00 72.88 101 GLY A CA 1
ATOM 768 C C . GLY A 1 101 ? 5.248 -22.516 17.377 1.00 72.88 101 GLY A C 1
ATOM 769 O O . GLY A 1 101 ? 4.697 -23.571 17.700 1.00 72.88 101 GLY A O 1
ATOM 770 N N . TYR A 1 102 ? 5.574 -22.235 16.106 1.00 73.12 102 TYR A N 1
ATOM 771 C CA . TYR A 1 102 ? 5.459 -23.193 14.996 1.00 73.12 102 TYR A CA 1
ATOM 772 C C . TYR A 1 102 ? 6.628 -24.180 14.924 1.00 73.12 102 TYR A C 1
ATOM 774 O O . TYR A 1 102 ? 6.466 -25.249 14.324 1.00 73.12 102 TYR A O 1
ATOM 782 N N . GLY A 1 103 ? 7.724 -23.882 15.657 1.00 68.00 103 GLY A N 1
ATOM 783 C CA . GLY A 1 103 ? 8.507 -24.855 16.453 1.00 68.00 103 GLY A CA 1
ATOM 784 C C . GLY A 1 103 ? 7.631 -26.039 16.876 1.00 68.00 103 GLY A C 1
ATOM 785 O O . GLY A 1 103 ? 6.462 -25.820 17.070 1.00 68.00 103 GLY A O 1
ATOM 786 N N . SER A 1 104 ? 8.043 -27.273 17.117 1.00 64.06 104 SER A N 1
ATOM 787 C CA . SER A 1 104 ? 7.146 -28.360 17.620 1.00 64.06 104 SER A CA 1
ATOM 788 C C . SER A 1 104 ? 5.912 -28.799 16.775 1.00 64.06 104 SER A C 1
ATOM 790 O O . SER A 1 104 ? 5.707 -29.999 16.655 1.00 64.06 104 SER A O 1
ATOM 792 N N . THR A 1 105 ? 5.103 -27.918 16.160 1.00 63.06 105 THR A N 1
ATOM 793 C CA . THR A 1 105 ? 3.833 -28.261 15.472 1.00 63.06 105 THR A CA 1
ATOM 794 C C . THR A 1 105 ? 4.001 -28.553 13.986 1.00 63.06 105 THR A C 1
ATOM 796 O O . THR A 1 105 ? 3.370 -29.472 13.475 1.00 63.06 105 THR A O 1
ATOM 799 N N . LEU A 1 106 ? 4.880 -27.827 13.291 1.00 62.34 106 LEU A N 1
ATOM 800 C CA . LEU A 1 106 ? 5.248 -28.134 11.897 1.00 62.34 106 LEU A CA 1
ATOM 801 C C . LEU A 1 106 ? 6.380 -29.181 11.798 1.00 62.34 106 LEU A C 1
ATOM 803 O O . LEU A 1 106 ? 6.631 -29.749 10.736 1.00 62.34 106 LEU A O 1
ATOM 807 N N . PHE A 1 107 ? 7.031 -29.463 12.930 1.00 58.31 107 PHE A N 1
ATOM 808 C CA . PHE A 1 107 ? 8.241 -30.274 13.092 1.00 58.31 107 PHE A CA 1
ATOM 809 C C . PHE A 1 107 ? 8.093 -31.802 13.009 1.00 58.31 107 PHE A C 1
ATOM 811 O O . PHE A 1 107 ? 9.119 -32.440 12.773 1.00 58.31 107 PHE A O 1
ATOM 818 N N . PRO A 1 108 ? 6.901 -32.429 13.127 1.00 53.28 108 PRO A N 1
ATOM 819 C CA . PRO A 1 108 ? 6.772 -33.872 12.895 1.00 53.28 108 PRO A CA 1
ATOM 820 C C . PRO A 1 108 ? 6.960 -34.283 11.425 1.00 53.28 108 PRO A C 1
ATOM 822 O O . PRO A 1 108 ? 6.925 -35.468 11.104 1.00 53.28 108 PRO A O 1
ATOM 825 N N . THR A 1 109 ? 7.127 -33.331 10.503 1.00 51.78 109 THR A N 1
ATOM 826 C CA . THR A 1 109 ? 7.252 -33.624 9.076 1.00 51.78 109 THR A CA 1
ATOM 827 C C . THR A 1 109 ? 8.663 -34.119 8.739 1.00 51.78 109 THR A C 1
ATOM 829 O O . THR A 1 109 ? 9.638 -33.371 8.712 1.00 51.78 109 THR A O 1
ATOM 832 N N . GLN A 1 110 ? 8.785 -35.419 8.455 1.00 50.31 110 GLN A N 1
ATOM 833 C CA . GLN A 1 110 ? 9.981 -35.988 7.817 1.00 50.31 110 GLN A CA 1
ATOM 834 C C . GLN A 1 110 ? 10.084 -35.618 6.322 1.00 50.31 110 GLN A C 1
ATOM 836 O O . GLN A 1 110 ? 11.088 -35.928 5.684 1.00 50.31 110 GLN A O 1
ATOM 841 N N . ASN A 1 111 ? 9.066 -34.959 5.751 1.00 60.00 111 ASN A N 1
ATOM 842 C CA . ASN A 1 111 ? 8.968 -34.725 4.316 1.00 60.00 111 ASN A CA 1
ATOM 843 C C . ASN A 1 111 ? 9.552 -33.360 3.906 1.00 60.00 111 ASN A C 1
ATOM 845 O O . ASN A 1 111 ? 9.155 -32.305 4.395 1.00 60.00 111 ASN A O 1
ATOM 849 N N . GLN A 1 112 ? 10.516 -33.390 2.987 1.00 58.16 112 GLN A N 1
ATOM 850 C CA . GLN A 1 112 ? 11.283 -32.220 2.555 1.00 58.16 112 GLN A CA 1
ATOM 851 C C . GLN A 1 112 ? 10.475 -31.227 1.698 1.00 58.16 112 GLN A C 1
ATOM 853 O O . GLN A 1 112 ? 10.898 -30.079 1.570 1.00 58.16 112 GLN A O 1
ATOM 858 N N . GLU A 1 113 ? 9.340 -31.653 1.135 1.00 63.81 113 GLU A N 1
ATOM 859 C CA . GLU A 1 113 ? 8.426 -30.849 0.297 1.00 63.81 113 GLU A CA 1
ATOM 860 C C . GLU A 1 113 ? 7.578 -29.837 1.095 1.00 63.81 113 GLU A C 1
ATOM 862 O O . GLU A 1 113 ? 6.883 -29.006 0.515 1.00 63.81 113 GLU A O 1
ATOM 867 N N . ASP A 1 114 ? 7.613 -29.900 2.427 1.00 71.94 114 ASP A N 1
ATOM 868 C CA . ASP A 1 114 ? 6.684 -29.154 3.277 1.00 71.94 114 ASP A CA 1
ATOM 869 C C . ASP A 1 114 ? 7.126 -27.717 3.596 1.00 71.94 114 ASP A C 1
ATOM 871 O O . ASP A 1 114 ? 6.302 -26.912 4.035 1.00 71.94 114 ASP A O 1
ATOM 875 N N . TRP A 1 115 ? 8.400 -27.375 3.371 1.00 85.06 115 TRP A N 1
ATOM 876 C CA . TRP A 1 115 ? 8.942 -26.044 3.669 1.00 85.06 115 TRP A CA 1
ATOM 877 C C . TRP A 1 115 ? 8.603 -25.004 2.586 1.00 85.06 115 TRP A C 1
ATOM 879 O O . TRP A 1 115 ? 8.491 -25.362 1.410 1.00 85.06 115 TRP A O 1
ATOM 889 N N . PRO A 1 116 ? 8.459 -23.714 2.951 1.00 89.75 116 PRO A N 1
ATOM 890 C CA . PRO A 1 116 ? 8.170 -22.652 1.995 1.00 89.75 116 PRO A CA 1
ATOM 891 C C . PRO A 1 116 ? 9.284 -22.441 0.969 1.00 89.75 116 PRO A C 1
ATOM 893 O O . PRO A 1 116 ? 10.472 -22.481 1.299 1.00 89.75 116 PRO A O 1
ATOM 896 N N . VAL A 1 117 ? 8.898 -22.106 -0.263 1.00 93.88 117 VAL A N 1
ATOM 897 C CA . VAL A 1 117 ? 9.828 -21.572 -1.267 1.00 93.88 117 VAL A CA 1
ATOM 898 C C . VAL A 1 117 ? 9.843 -20.043 -1.179 1.00 93.88 117 VAL A C 1
ATOM 900 O O . VAL A 1 117 ? 8.885 -19.383 -1.583 1.00 93.88 117 VAL A O 1
ATOM 903 N N . LEU A 1 118 ? 10.938 -19.488 -0.651 1.00 97.25 118 LEU A N 1
ATOM 904 C CA . LEU A 1 118 ? 11.156 -18.046 -0.488 1.00 97.25 118 LEU A CA 1
ATOM 905 C C . LEU A 1 118 ? 11.908 -17.446 -1.689 1.00 97.25 118 LEU A C 1
ATOM 907 O O . LEU A 1 118 ? 12.971 -17.949 -2.070 1.00 97.25 118 LEU A O 1
ATOM 911 N N . GLY A 1 119 ? 11.382 -16.352 -2.240 1.00 98.31 119 GLY A N 1
ATOM 912 C CA . GLY A 1 119 ? 12.069 -15.473 -3.190 1.00 98.31 119 GLY A CA 1
ATOM 913 C C . GLY A 1 119 ? 12.364 -14.094 -2.589 1.00 98.31 119 GLY A C 1
ATOM 914 O O . GLY A 1 119 ? 11.610 -13.612 -1.748 1.00 98.31 119 GLY A O 1
ATOM 915 N N . ILE A 1 120 ? 13.446 -13.451 -3.024 1.00 98.62 120 ILE A N 1
ATOM 916 C CA . ILE A 1 120 ? 13.789 -12.065 -2.660 1.00 98.62 120 ILE A CA 1
ATOM 917 C C . ILE A 1 120 ? 13.957 -11.257 -3.947 1.00 98.62 120 ILE A C 1
ATOM 919 O O . ILE A 1 120 ? 14.634 -11.723 -4.856 1.00 98.62 120 ILE A O 1
ATOM 923 N N . ALA A 1 121 ? 13.366 -10.070 -4.032 1.00 98.69 121 ALA A N 1
ATOM 924 C CA . ALA A 1 121 ? 13.465 -9.177 -5.180 1.00 98.69 121 ALA A CA 1
ATOM 925 C C . ALA A 1 121 ? 14.062 -7.829 -4.766 1.00 98.69 121 ALA A C 1
ATOM 927 O O . ALA A 1 121 ? 13.575 -7.198 -3.829 1.00 98.69 121 ALA A O 1
ATOM 928 N N . HIS A 1 122 ? 15.094 -7.384 -5.483 1.00 98.31 122 HIS A N 1
ATOM 929 C CA . HIS A 1 122 ? 15.754 -6.097 -5.283 1.00 98.31 122 HIS A CA 1
ATOM 930 C C . HIS A 1 122 ? 15.490 -5.167 -6.469 1.00 98.31 122 HIS A C 1
ATOM 932 O O . HIS A 1 122 ? 15.818 -5.490 -7.613 1.00 98.31 122 HIS A O 1
ATOM 938 N N . SER A 1 123 ? 14.877 -4.023 -6.180 1.00 98.00 123 SER A N 1
ATOM 939 C CA . SER A 1 123 ? 14.469 -3.021 -7.171 1.00 98.00 123 SER A CA 1
ATOM 940 C C . SER A 1 123 ? 15.618 -2.254 -7.836 1.00 98.00 123 SER A C 1
ATOM 942 O O . SER A 1 123 ? 16.780 -2.339 -7.430 1.00 98.00 123 SER A O 1
ATOM 944 N N . GLY A 1 124 ? 15.273 -1.488 -8.873 1.00 94.69 124 GLY A N 1
ATOM 945 C CA . GLY A 1 124 ? 16.159 -0.548 -9.554 1.00 94.69 124 GLY A CA 1
ATOM 946 C C . GLY A 1 124 ? 16.273 0.822 -8.885 1.00 94.69 124 GLY A C 1
ATOM 947 O O . GLY A 1 124 ? 15.508 1.174 -7.991 1.00 94.69 124 GLY A O 1
ATOM 948 N N . GLY A 1 125 ? 17.248 1.620 -9.332 1.00 91.19 125 GLY A N 1
ATOM 949 C CA . GLY A 1 125 ? 17.562 2.928 -8.731 1.00 91.19 125 GLY A CA 1
ATOM 950 C C . GLY A 1 125 ? 19.056 3.221 -8.560 1.00 91.19 125 GLY A C 1
ATOM 951 O O . GLY A 1 125 ? 19.441 3.955 -7.649 1.00 91.19 125 GLY A O 1
ATOM 952 N N . GLY A 1 126 ? 19.909 2.635 -9.406 1.00 91.25 126 GLY A N 1
ATOM 953 C CA . GLY A 1 126 ? 21.354 2.874 -9.407 1.00 91.25 126 GLY A CA 1
ATOM 954 C C . GLY A 1 126 ? 22.057 2.514 -8.090 1.00 91.25 126 GLY A C 1
ATOM 955 O O . GLY A 1 126 ? 21.739 1.511 -7.442 1.00 91.25 126 GLY A O 1
ATOM 956 N N . LEU A 1 127 ? 23.019 3.348 -7.677 1.00 93.75 127 LEU A N 1
ATOM 957 C CA . LEU A 1 127 ? 23.797 3.129 -6.450 1.00 93.75 127 LEU A CA 1
ATOM 958 C C . LEU A 1 127 ? 22.927 3.153 -5.187 1.00 93.75 127 LEU A C 1
ATOM 960 O O . LEU A 1 127 ? 23.172 2.366 -4.276 1.00 93.75 127 LEU A O 1
ATOM 964 N N . ARG A 1 128 ? 21.870 3.981 -5.153 1.00 94.62 128 ARG A N 1
ATOM 965 C CA . ARG A 1 128 ? 20.905 4.009 -4.040 1.00 94.62 128 ARG A CA 1
ATOM 966 C C . ARG A 1 128 ? 20.268 2.635 -3.842 1.00 94.62 128 ARG A C 1
ATOM 968 O O . ARG A 1 128 ? 20.286 2.104 -2.736 1.00 94.62 128 ARG A O 1
ATOM 975 N N . ALA A 1 129 ? 19.738 2.051 -4.916 1.00 95.56 129 ALA A N 1
ATOM 976 C CA . ALA A 1 129 ? 19.110 0.737 -4.852 1.00 95.56 129 ALA A CA 1
ATOM 977 C C . ALA A 1 129 ? 20.111 -0.371 -4.504 1.00 95.56 129 ALA A C 1
ATOM 979 O O . ALA A 1 129 ? 19.783 -1.255 -3.719 1.00 95.56 129 ALA A O 1
ATOM 980 N N . SER A 1 130 ? 21.349 -0.282 -5.003 1.00 96.50 130 SER A N 1
ATOM 981 C CA . SER A 1 130 ? 22.426 -1.224 -4.657 1.00 96.50 130 SER A CA 1
ATOM 982 C C . SER A 1 130 ? 22.738 -1.213 -3.156 1.00 96.50 130 SER A C 1
ATOM 984 O O . SER A 1 130 ? 22.818 -2.270 -2.534 1.00 96.50 130 SER A O 1
ATOM 986 N N . LEU A 1 131 ? 22.877 -0.020 -2.565 1.00 96.12 131 LEU A N 1
ATOM 987 C CA . LEU A 1 131 ? 23.163 0.164 -1.139 1.00 96.12 131 LEU A CA 1
ATOM 988 C C . LEU A 1 131 ? 21.965 -0.203 -0.255 1.00 96.12 131 LEU A C 1
ATOM 990 O O . LEU A 1 131 ? 22.148 -0.857 0.770 1.00 96.12 131 LEU A O 1
ATOM 994 N N . TYR A 1 132 ? 20.739 0.145 -0.656 1.00 95.88 132 TYR A N 1
ATOM 995 C CA . TYR A 1 132 ? 19.537 -0.267 0.075 1.00 95.88 132 TYR A CA 1
ATOM 996 C C . TYR A 1 132 ? 19.380 -1.789 0.073 1.00 95.88 132 TYR A C 1
ATOM 998 O O . TYR A 1 132 ? 19.187 -2.405 1.119 1.00 95.88 132 TYR A O 1
ATOM 1006 N N . ALA A 1 133 ? 19.541 -2.414 -1.092 1.00 96.12 133 ALA A N 1
ATOM 1007 C CA . ALA A 1 133 ? 19.489 -3.857 -1.228 1.00 96.12 133 ALA A CA 1
ATOM 1008 C C . ALA A 1 133 ? 20.607 -4.547 -0.416 1.00 96.12 133 ALA A C 1
ATOM 1010 O O . ALA A 1 133 ? 20.362 -5.592 0.190 1.00 96.12 133 ALA A O 1
ATOM 1011 N N . ALA A 1 134 ? 21.804 -3.948 -0.339 1.00 96.06 134 ALA A N 1
ATOM 1012 C CA . ALA A 1 134 ? 22.881 -4.408 0.535 1.00 96.06 134 ALA A CA 1
ATOM 1013 C C . ALA A 1 134 ? 22.478 -4.324 2.019 1.00 96.06 134 ALA A C 1
ATOM 1015 O O . ALA A 1 134 ? 22.661 -5.295 2.747 1.00 96.06 134 ALA A O 1
ATOM 1016 N N . GLY A 1 135 ? 21.849 -3.227 2.454 1.00 93.38 135 GLY A N 1
ATOM 1017 C CA . GLY A 1 135 ? 21.309 -3.085 3.812 1.00 93.38 135 GLY A CA 1
ATOM 1018 C C . GLY A 1 135 ? 20.231 -4.124 4.151 1.00 93.38 135 GLY A C 1
ATOM 1019 O O . GLY A 1 135 ? 20.275 -4.733 5.218 1.00 93.38 135 GLY A O 1
ATOM 1020 N N . VAL A 1 136 ? 19.316 -4.417 3.218 1.00 93.94 136 VAL A N 1
ATOM 1021 C CA . VAL A 1 136 ? 18.327 -5.506 3.360 1.00 93.94 136 VAL A CA 1
ATOM 1022 C C . VAL A 1 136 ? 19.027 -6.864 3.491 1.00 93.94 136 VAL A C 1
ATOM 1024 O O . VAL A 1 136 ? 18.692 -7.664 4.367 1.00 93.94 136 VAL A O 1
ATOM 1027 N N . MET A 1 137 ? 20.023 -7.133 2.640 1.00 94.69 137 MET A N 1
ATOM 1028 C CA . MET A 1 137 ? 20.819 -8.358 2.711 1.00 94.69 137 MET A CA 1
ATOM 1029 C C . MET A 1 137 ? 21.554 -8.466 4.052 1.00 94.69 137 MET A C 1
ATOM 1031 O O . MET A 1 137 ? 21.545 -9.539 4.647 1.00 94.69 137 MET A O 1
ATOM 1035 N N . GLN A 1 138 ? 22.127 -7.370 4.554 1.00 93.38 138 GLN A N 1
ATOM 1036 C CA . GLN A 1 138 ? 22.816 -7.304 5.842 1.00 93.38 138 GLN A CA 1
ATOM 1037 C C . GLN A 1 138 ? 21.867 -7.609 6.999 1.00 93.38 138 GLN A C 1
ATOM 1039 O O . GLN A 1 138 ? 22.192 -8.456 7.830 1.00 93.38 138 GLN A O 1
ATOM 1044 N N . ALA A 1 139 ? 20.684 -6.989 7.026 1.00 90.94 139 ALA A N 1
ATOM 1045 C CA . ALA A 1 139 ? 19.683 -7.215 8.065 1.00 90.94 139 ALA A CA 1
ATOM 1046 C C . ALA A 1 139 ? 19.243 -8.688 8.135 1.00 90.94 139 ALA A C 1
ATOM 1048 O O . ALA A 1 139 ? 19.012 -9.225 9.219 1.00 90.94 139 ALA A O 1
ATOM 1049 N N . PHE A 1 140 ? 19.154 -9.371 6.994 1.00 92.88 140 PHE A N 1
ATOM 1050 C CA . PHE A 1 140 ? 18.711 -10.764 6.919 1.00 92.88 140 PHE A CA 1
ATOM 1051 C C . PHE A 1 140 ? 19.847 -11.797 6.899 1.00 92.88 140 PHE A C 1
ATOM 1053 O O . PHE A 1 140 ? 19.575 -13.003 6.938 1.00 92.88 140 PHE A O 1
ATOM 1060 N N . ASP A 1 141 ? 21.109 -11.372 6.864 1.00 91.94 141 ASP A N 1
ATOM 1061 C CA . ASP A 1 141 ? 22.270 -12.260 6.897 1.00 91.94 141 ASP A CA 1
ATOM 1062 C C . ASP A 1 141 ? 22.399 -12.923 8.275 1.00 91.94 141 ASP A C 1
ATOM 1064 O O . ASP A 1 141 ? 22.309 -12.270 9.312 1.00 91.94 141 ASP A O 1
ATOM 1068 N N . ALA A 1 142 ? 22.643 -14.234 8.310 1.00 90.62 142 ALA A N 1
ATOM 1069 C CA . ALA A 1 142 ? 22.872 -14.960 9.561 1.00 90.62 142 ALA A CA 1
ATOM 1070 C C . ALA A 1 142 ? 24.132 -14.485 10.310 1.00 90.62 142 ALA A C 1
ATOM 1072 O O . ALA A 1 142 ? 24.228 -14.675 11.522 1.00 90.62 142 ALA A O 1
ATOM 1073 N N . ARG A 1 143 ? 25.095 -13.888 9.595 1.00 90.38 143 ARG A N 1
ATOM 1074 C CA . ARG A 1 143 ? 26.361 -13.373 10.138 1.00 90.38 143 ARG A CA 1
ATOM 1075 C C . ARG A 1 143 ? 26.194 -12.035 10.867 1.00 90.38 143 ARG A C 1
ATOM 1077 O O . ARG A 1 143 ? 27.067 -11.668 11.648 1.00 90.38 143 ARG A O 1
ATOM 1084 N N . THR A 1 144 ? 25.081 -11.332 10.655 1.00 87.62 144 THR A N 1
ATOM 1085 C CA . THR A 1 144 ? 24.780 -10.051 11.306 1.00 87.62 144 THR A CA 1
ATOM 1086 C C . THR A 1 144 ? 24.155 -10.301 12.673 1.00 87.62 144 THR A C 1
ATOM 1088 O O . THR A 1 144 ? 22.945 -10.482 12.815 1.00 87.62 144 THR A O 1
ATOM 1091 N N . THR A 1 145 ? 24.981 -10.348 13.717 1.00 81.25 145 THR A N 1
ATOM 1092 C CA . THR A 1 145 ? 24.515 -10.704 15.064 1.00 81.25 145 THR A CA 1
ATOM 1093 C C . THR A 1 145 ? 23.625 -9.640 15.708 1.00 81.25 145 THR A C 1
ATOM 1095 O O . THR A 1 145 ? 22.829 -9.993 16.575 1.00 81.25 145 THR A O 1
ATOM 1098 N N . SER A 1 146 ? 23.729 -8.376 15.294 1.00 79.25 146 SER A N 1
ATOM 1099 C CA . SER A 1 146 ? 22.911 -7.255 15.785 1.00 79.25 146 SER A CA 1
ATOM 1100 C C . SER A 1 146 ? 21.450 -7.315 15.337 1.00 79.25 146 SER A C 1
ATOM 1102 O O . SER A 1 146 ? 20.580 -6.799 16.036 1.00 79.25 146 SER A O 1
ATOM 1104 N N . SER A 1 147 ? 21.164 -7.946 14.194 1.00 85.25 147 SER A N 1
ATOM 1105 C CA . SER A 1 147 ? 19.828 -7.923 13.604 1.00 85.25 147 SER A CA 1
ATOM 1106 C C . SER A 1 147 ? 18.891 -8.953 14.252 1.00 85.25 147 SER A C 1
ATOM 1108 O O . SER A 1 147 ? 19.232 -10.142 14.332 1.00 85.25 147 SER A O 1
ATOM 1110 N N . PRO A 1 148 ? 17.670 -8.552 14.654 1.00 82.69 148 PRO A N 1
ATOM 1111 C CA . PRO A 1 148 ? 16.690 -9.468 15.228 1.00 82.69 148 PRO A CA 1
ATOM 1112 C C . PRO A 1 148 ? 16.019 -10.367 14.172 1.00 82.69 148 PRO A C 1
ATOM 1114 O O . PRO A 1 148 ? 15.390 -11.361 14.524 1.00 82.69 148 PRO A O 1
ATOM 1117 N N . VAL A 1 149 ? 16.186 -10.059 12.881 1.00 86.06 149 VAL A N 1
ATOM 1118 C CA . VAL A 1 149 ? 15.635 -10.802 11.729 1.00 86.06 149 VAL A CA 1
ATOM 1119 C C . VAL A 1 149 ? 16.705 -11.582 10.953 1.00 86.06 149 VAL A C 1
ATOM 1121 O O . VAL A 1 149 ? 16.472 -12.058 9.841 1.00 86.06 149 VAL A O 1
ATOM 1124 N N . ARG A 1 150 ? 17.894 -11.742 11.542 1.00 90.31 150 ARG A N 1
ATOM 1125 C CA . ARG A 1 150 ? 19.021 -12.468 10.947 1.00 90.31 150 ARG A CA 1
ATOM 1126 C C . ARG A 1 150 ? 18.665 -13.907 10.563 1.00 90.31 150 ARG A C 1
ATOM 1128 O O . ARG A 1 150 ? 17.920 -14.602 11.256 1.00 90.31 150 ARG A O 1
ATOM 1135 N N . GLY A 1 151 ? 19.278 -14.390 9.488 1.00 90.50 151 GLY A N 1
ATOM 1136 C CA . GLY A 1 151 ? 19.127 -15.767 9.021 1.00 90.50 151 GLY A CA 1
ATOM 1137 C C . GLY A 1 151 ? 17.965 -15.999 8.059 1.00 90.50 151 GLY A C 1
ATOM 1138 O O . GLY A 1 151 ? 17.777 -17.137 7.643 1.00 90.50 151 GLY A O 1
ATOM 1139 N N . VAL A 1 152 ? 17.243 -14.953 7.648 1.00 94.12 152 VAL A N 1
ATOM 1140 C CA . VAL A 1 152 ? 16.204 -15.040 6.608 1.00 94.12 152 VAL A CA 1
ATOM 1141 C C . VAL A 1 152 ? 16.810 -15.157 5.206 1.00 94.12 152 VAL A C 1
ATOM 1143 O O . VAL A 1 152 ? 16.348 -15.968 4.407 1.00 94.12 152 VAL A O 1
ATOM 1146 N N . TYR A 1 153 ? 17.882 -14.419 4.899 1.00 94.75 153 TYR A N 1
ATOM 1147 C CA . TYR A 1 153 ? 18.474 -14.405 3.554 1.00 94.75 153 TYR A CA 1
ATOM 1148 C C . TYR A 1 153 ? 18.976 -15.795 3.111 1.00 94.75 153 TYR A C 1
ATOM 1150 O O . TYR A 1 153 ? 18.667 -16.218 1.994 1.00 94.75 153 TYR A O 1
ATOM 1158 N N . PRO A 1 154 ? 19.665 -16.583 3.969 1.00 94.19 154 PRO A N 1
ATOM 1159 C CA . PRO A 1 154 ? 20.071 -17.947 3.627 1.00 94.19 154 PRO A CA 1
ATOM 1160 C C . PRO A 1 154 ? 18.916 -18.917 3.339 1.00 94.19 154 PRO A C 1
ATOM 1162 O O . PRO A 1 154 ? 19.169 -19.954 2.729 1.00 94.19 154 PRO A O 1
ATOM 1165 N N . LEU A 1 155 ? 17.677 -18.607 3.739 1.00 94.75 155 LEU A N 1
ATOM 1166 C CA . LEU A 1 155 ? 16.492 -19.437 3.475 1.00 94.75 155 LEU A CA 1
ATOM 1167 C C . LEU A 1 155 ? 15.941 -19.249 2.055 1.00 94.75 155 LEU A C 1
ATOM 1169 O O . LEU A 1 155 ? 15.167 -20.081 1.576 1.00 94.75 155 LEU A O 1
ATOM 1173 N N . ALA A 1 156 ? 16.340 -18.178 1.362 1.00 97.31 156 ALA A N 1
ATOM 1174 C CA . ALA A 1 156 ? 15.876 -17.889 0.014 1.00 97.31 156 ALA A CA 1
ATOM 1175 C C . ALA A 1 156 ? 16.324 -18.968 -0.984 1.00 97.31 156 ALA A C 1
ATOM 1177 O O . ALA A 1 156 ? 17.476 -19.419 -0.996 1.00 97.31 156 ALA A O 1
ATOM 1178 N N . THR A 1 157 ? 15.404 -19.374 -1.857 1.00 97.69 157 THR A N 1
ATOM 1179 C CA . THR A 1 157 ? 15.697 -20.243 -3.006 1.00 97.69 157 THR A CA 1
ATOM 1180 C C . THR A 1 157 ? 16.109 -19.416 -4.221 1.00 97.69 157 THR A C 1
ATOM 1182 O O . THR A 1 157 ? 16.999 -19.831 -4.961 1.00 97.69 157 THR A O 1
ATOM 1185 N N . TYR A 1 158 ? 15.510 -18.236 -4.386 1.00 98.50 158 TYR A N 1
ATOM 1186 C CA . TYR A 1 158 ? 15.730 -17.335 -5.516 1.00 98.50 158 TYR A CA 1
ATOM 1187 C C . TYR A 1 158 ? 16.005 -15.916 -5.039 1.00 98.50 158 TYR A C 1
ATOM 1189 O O . TYR A 1 158 ? 15.399 -15.463 -4.066 1.00 98.50 158 TYR A O 1
ATOM 1197 N N . VAL A 1 159 ? 16.875 -15.211 -5.759 1.00 98.62 159 VAL A N 1
ATOM 1198 C CA . VAL A 1 159 ? 17.055 -13.768 -5.618 1.00 98.62 159 VAL A CA 1
ATOM 1199 C C . VAL A 1 159 ? 17.015 -13.114 -6.995 1.00 98.62 159 VAL A C 1
ATOM 1201 O O . VAL A 1 159 ? 17.728 -13.536 -7.903 1.00 98.62 159 VAL A O 1
ATOM 1204 N N . THR A 1 160 ? 16.167 -12.104 -7.162 1.00 98.75 160 THR A N 1
ATOM 1205 C CA . THR A 1 160 ? 16.032 -11.340 -8.403 1.00 98.75 160 THR A CA 1
ATOM 1206 C C . THR A 1 160 ? 16.538 -9.913 -8.221 1.00 98.75 160 THR A C 1
ATOM 1208 O O . THR A 1 160 ? 16.380 -9.310 -7.159 1.00 98.75 160 THR A O 1
ATOM 1211 N N . GLY A 1 161 ? 17.152 -9.362 -9.265 1.00 98.31 161 GLY A N 1
ATOM 1212 C CA . GLY A 1 161 ? 17.601 -7.973 -9.308 1.00 98.31 161 GLY A CA 1
ATOM 1213 C C . GLY A 1 161 ? 17.412 -7.378 -10.699 1.00 98.31 161 GLY A C 1
ATOM 1214 O O . GLY A 1 161 ? 17.658 -8.053 -11.698 1.00 98.31 161 GLY A O 1
ATOM 1215 N N . LEU A 1 162 ? 17.004 -6.113 -10.766 1.00 97.31 162 LEU A N 1
ATOM 1216 C CA . LEU A 1 162 ? 17.053 -5.308 -11.988 1.00 97.31 162 LEU A CA 1
ATOM 1217 C C . LEU A 1 162 ? 17.785 -3.998 -11.717 1.00 97.31 162 LEU A C 1
ATOM 1219 O O . LEU A 1 162 ? 17.844 -3.557 -10.567 1.00 97.31 162 LEU A O 1
ATOM 1223 N N . SER A 1 163 ? 18.363 -3.388 -12.751 1.00 95.81 163 SER A N 1
ATOM 1224 C CA . SER A 1 163 ? 19.076 -2.111 -12.647 1.00 95.81 163 SER A CA 1
ATOM 1225 C C . SER A 1 163 ? 20.068 -2.114 -11.469 1.00 95.81 163 SER A C 1
ATOM 1227 O O . SER A 1 163 ? 20.825 -3.072 -11.321 1.00 95.81 163 SER A O 1
ATOM 1229 N N . GLY A 1 164 ? 20.054 -1.112 -10.586 1.00 94.56 164 GLY A N 1
ATOM 1230 C CA . GLY A 1 164 ? 20.871 -1.086 -9.360 1.00 94.56 164 GLY A CA 1
ATOM 1231 C C . GLY A 1 164 ? 20.797 -2.361 -8.497 1.00 94.56 164 GLY A C 1
ATOM 1232 O O . GLY A 1 164 ? 21.821 -2.858 -8.035 1.00 94.56 164 GLY A O 1
ATOM 1233 N N . GLY A 1 165 ? 19.619 -2.970 -8.337 1.00 97.31 165 GLY A N 1
ATOM 1234 C CA . GLY A 1 165 ? 19.471 -4.244 -7.625 1.00 97.31 165 GLY A CA 1
ATOM 1235 C C . GLY A 1 165 ? 20.220 -5.407 -8.289 1.00 97.31 165 GLY A C 1
ATOM 1236 O O . GLY A 1 165 ? 20.717 -6.300 -7.599 1.00 97.31 165 GLY A O 1
ATOM 1237 N N . SER A 1 166 ? 20.380 -5.386 -9.618 1.00 97.94 166 SER A N 1
ATOM 1238 C CA . SER A 1 166 ? 21.184 -6.385 -10.341 1.00 97.94 166 SER A CA 1
ATOM 1239 C C . SER A 1 166 ? 22.678 -6.289 -10.011 1.00 97.94 166 SER A C 1
ATOM 1241 O O . SER A 1 166 ? 23.366 -7.312 -10.010 1.00 97.94 166 SER A O 1
ATOM 1243 N N . TRP A 1 167 ? 23.180 -5.093 -9.674 1.00 97.06 167 TRP A N 1
ATOM 1244 C CA . TRP A 1 167 ? 24.589 -4.869 -9.338 1.00 97.06 167 TRP A CA 1
ATOM 1245 C C . TRP A 1 167 ? 24.940 -5.558 -8.023 1.00 97.06 167 TRP A C 1
ATOM 1247 O O . TRP A 1 167 ? 25.942 -6.269 -7.959 1.00 97.06 167 TRP A O 1
ATOM 1257 N N . LEU A 1 168 ? 24.062 -5.449 -7.017 1.00 97.06 168 LEU A N 1
ATOM 1258 C CA . LEU A 1 168 ? 24.178 -6.216 -5.777 1.00 97.06 168 LEU A CA 1
ATOM 1259 C C . LEU A 1 168 ? 24.164 -7.720 -6.057 1.00 97.06 168 LEU A C 1
ATOM 1261 O O . LEU A 1 168 ? 25.073 -8.426 -5.627 1.00 97.06 168 LEU A O 1
ATOM 1265 N N . VAL A 1 169 ? 23.131 -8.216 -6.749 1.00 96.75 169 VAL A N 1
ATOM 1266 C CA . VAL A 1 169 ? 22.932 -9.660 -6.964 1.00 96.75 169 VAL A CA 1
ATOM 1267 C C . VAL A 1 169 ? 24.136 -10.275 -7.675 1.00 96.75 169 VAL A C 1
ATOM 1269 O O . VAL A 1 169 ? 24.640 -11.322 -7.264 1.00 96.75 169 VAL A O 1
ATOM 1272 N N . ALA A 1 170 ? 24.636 -9.607 -8.712 1.00 95.06 170 ALA A N 1
ATOM 1273 C CA . ALA A 1 170 ? 25.779 -10.087 -9.467 1.00 95.06 170 ALA A CA 1
ATOM 1274 C C . ALA A 1 170 ? 27.099 -9.928 -8.700 1.00 95.06 170 ALA A C 1
ATOM 1276 O O . ALA A 1 170 ? 27.927 -10.835 -8.751 1.00 95.06 170 ALA A O 1
ATOM 1277 N N . SER A 1 171 ? 27.292 -8.830 -7.957 1.00 95.50 171 SER A N 1
ATOM 1278 C CA . SER A 1 171 ? 28.489 -8.623 -7.131 1.00 95.50 171 SER A CA 1
ATOM 1279 C C . SER A 1 171 ? 28.579 -9.643 -5.997 1.00 95.50 171 SER A C 1
ATOM 1281 O O . SER A 1 171 ? 29.628 -10.262 -5.813 1.00 95.50 171 SER A O 1
ATOM 1283 N N . ALA A 1 172 ? 27.475 -9.897 -5.29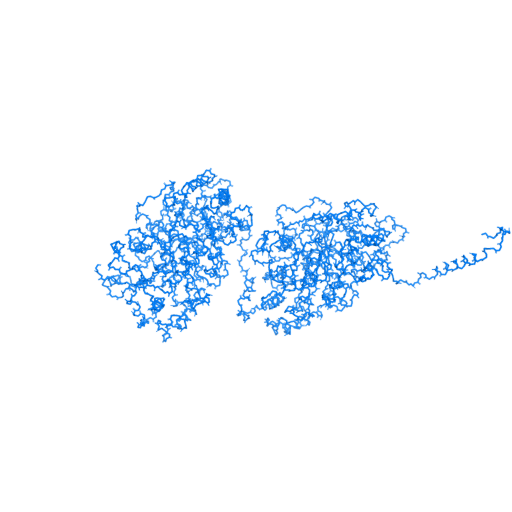0 1.00 95.31 172 ALA A N 1
ATOM 1284 C CA . ALA A 1 172 ? 27.412 -10.911 -4.243 1.00 95.31 172 ALA A CA 1
ATOM 1285 C C . ALA A 1 172 ? 27.751 -12.297 -4.803 1.00 95.31 172 ALA A C 1
ATOM 1287 O O . ALA A 1 172 ? 28.590 -13.001 -4.242 1.00 95.31 172 ALA A O 1
ATOM 1288 N N . ALA A 1 173 ? 27.173 -12.671 -5.949 1.00 93.75 173 ALA A N 1
ATOM 1289 C CA . ALA A 1 173 ? 27.463 -13.951 -6.587 1.00 93.75 173 ALA A CA 1
ATOM 1290 C C . ALA A 1 173 ? 28.916 -14.054 -7.080 1.00 93.75 173 ALA A C 1
ATOM 1292 O O . ALA A 1 173 ? 29.578 -15.060 -6.818 1.00 93.75 173 ALA A O 1
ATOM 1293 N N . ALA A 1 174 ? 29.440 -13.012 -7.732 1.00 92.00 174 ALA A N 1
ATOM 1294 C CA . ALA A 1 174 ? 30.806 -12.986 -8.253 1.00 92.00 174 ALA A CA 1
ATOM 1295 C C . ALA A 1 174 ? 31.868 -13.033 -7.141 1.00 92.00 174 ALA A C 1
ATOM 1297 O O . ALA A 1 174 ? 32.915 -13.648 -7.324 1.00 92.00 174 ALA A O 1
ATOM 1298 N N . ASN A 1 175 ? 31.582 -12.436 -5.981 1.00 90.62 175 ASN A N 1
ATOM 1299 C CA . ASN A 1 175 ? 32.469 -12.434 -4.815 1.00 90.62 175 ASN A CA 1
ATOM 1300 C C . ASN A 1 175 ? 32.200 -13.598 -3.843 1.00 90.62 175 ASN A C 1
ATOM 1302 O O . ASN A 1 175 ? 32.737 -13.617 -2.739 1.00 90.62 175 ASN A O 1
ATOM 1306 N N . ASN A 1 176 ? 31.386 -14.588 -4.233 1.00 90.88 176 ASN A N 1
ATOM 1307 C CA . ASN A 1 176 ? 31.063 -15.756 -3.406 1.00 90.88 176 ASN A CA 1
ATOM 1308 C C . ASN A 1 176 ? 30.435 -15.381 -2.038 1.00 90.88 176 ASN A C 1
ATOM 1310 O O . ASN A 1 176 ? 30.713 -16.012 -1.017 1.00 90.88 176 ASN A O 1
ATOM 1314 N N . TYR A 1 177 ? 29.559 -14.371 -2.041 1.00 92.56 177 TYR A N 1
ATOM 1315 C CA . TYR A 1 177 ? 28.743 -13.882 -0.922 1.00 92.56 177 TYR A CA 1
ATOM 1316 C C . TYR A 1 177 ? 29.548 -13.573 0.360 1.00 92.56 177 TYR A C 1
ATOM 1318 O O . TYR A 1 177 ? 29.319 -14.199 1.411 1.00 92.56 177 TYR A O 1
ATOM 1326 N N . PRO A 1 178 ? 30.474 -12.594 0.329 1.00 92.94 178 PRO A N 1
ATOM 1327 C CA . PRO A 1 178 ? 31.142 -12.138 1.543 1.00 92.94 178 PRO A CA 1
ATOM 1328 C C . PRO A 1 178 ? 30.129 -11.446 2.480 1.00 92.94 178 PRO A C 1
ATOM 1330 O O . PRO A 1 178 ? 28.972 -11.229 2.096 1.00 92.94 178 PRO A O 1
ATOM 1333 N N . PRO A 1 179 ? 30.480 -11.177 3.748 1.00 92.62 179 PRO A N 1
ATOM 1334 C CA . PRO A 1 179 ? 29.690 -10.292 4.601 1.00 92.62 179 PRO A CA 1
ATOM 1335 C C . PRO A 1 179 ? 29.446 -8.948 3.903 1.00 92.62 179 PRO A C 1
ATOM 1337 O O . PRO A 1 179 ? 30.329 -8.437 3.217 1.00 92.62 179 PRO A O 1
ATOM 1340 N N . VAL A 1 180 ? 28.260 -8.361 4.077 1.00 93.75 180 VAL A N 1
ATOM 1341 C CA . VAL A 1 180 ? 27.887 -7.129 3.359 1.00 93.75 180 VAL A CA 1
ATOM 1342 C C . VAL A 1 180 ? 28.865 -5.966 3.588 1.00 93.75 180 VAL A C 1
ATOM 1344 O O . VAL A 1 180 ? 29.249 -5.353 2.593 1.00 93.75 180 VAL A O 1
ATOM 1347 N N . PRO A 1 181 ? 29.340 -5.676 4.817 1.00 90.56 181 PRO A N 1
ATOM 1348 C CA . PRO A 1 181 ? 30.318 -4.606 5.018 1.00 90.56 181 PRO A CA 1
ATOM 1349 C C . PRO A 1 181 ? 31.616 -4.822 4.229 1.00 90.56 181 PRO A C 1
ATOM 1351 O O . PRO A 1 181 ? 32.147 -3.878 3.654 1.00 90.56 181 PRO A O 1
ATOM 1354 N N . GLU A 1 182 ? 32.091 -6.069 4.141 1.00 92.44 182 GLU A N 1
ATOM 1355 C CA . GLU A 1 182 ? 33.267 -6.431 3.341 1.00 92.44 182 GLU A CA 1
ATOM 1356 C C . GLU A 1 182 ? 32.987 -6.222 1.848 1.00 92.44 182 GLU A C 1
ATOM 1358 O O . GLU A 1 182 ? 33.759 -5.555 1.163 1.00 92.44 182 GLU A O 1
ATOM 1363 N N . MET A 1 183 ? 31.836 -6.699 1.364 1.00 93.31 183 MET A N 1
ATOM 1364 C CA . MET A 1 183 ? 31.410 -6.530 -0.027 1.00 93.31 183 MET A CA 1
ATOM 1365 C C . MET A 1 183 ? 31.362 -5.058 -0.444 1.00 93.31 183 MET A C 1
ATOM 1367 O O . MET A 1 183 ? 31.958 -4.688 -1.449 1.00 93.31 183 MET A O 1
ATOM 1371 N N . VAL A 1 184 ? 30.671 -4.223 0.337 1.00 93.38 184 VAL A N 1
ATOM 1372 C CA . VAL A 1 184 ? 30.479 -2.798 0.035 1.00 93.38 184 VAL A CA 1
ATOM 1373 C C . VAL A 1 184 ? 31.787 -2.030 0.186 1.00 93.38 184 VAL A C 1
ATOM 1375 O O . VAL A 1 184 ? 32.044 -1.125 -0.599 1.00 93.38 184 VAL A O 1
ATOM 1378 N N . SER A 1 185 ? 32.656 -2.413 1.127 1.00 89.31 185 SER A N 1
ATOM 1379 C CA . SER A 1 185 ? 34.000 -1.826 1.228 1.00 89.31 185 SER A CA 1
ATOM 1380 C C . SER A 1 185 ? 34.892 -2.150 0.026 1.00 89.31 185 SER A C 1
ATOM 1382 O O . SER A 1 185 ? 35.771 -1.358 -0.312 1.00 89.31 185 SER A O 1
ATOM 1384 N N . GLY A 1 186 ? 34.654 -3.297 -0.618 1.00 87.81 186 GLY A N 1
ATOM 1385 C CA . GLY A 1 186 ? 35.299 -3.695 -1.865 1.00 87.81 186 GLY A CA 1
ATOM 1386 C C . GLY A 1 186 ? 34.693 -3.038 -3.105 1.00 87.81 186 GLY A C 1
ATOM 1387 O O . GLY A 1 186 ? 35.271 -3.157 -4.182 1.00 87.81 186 GLY A O 1
ATOM 1388 N N . TRP A 1 187 ? 33.556 -2.345 -2.983 1.00 92.75 187 TRP A N 1
ATOM 1389 C CA . TRP A 1 187 ? 33.016 -1.540 -4.071 1.00 92.75 187 TRP A CA 1
ATOM 1390 C C . TRP A 1 187 ? 33.748 -0.198 -4.148 1.00 92.75 187 TRP A C 1
ATOM 1392 O O . TRP A 1 187 ? 33.792 0.561 -3.180 1.00 92.75 187 TRP A O 1
ATOM 1402 N N . ASP A 1 188 ? 34.278 0.142 -5.322 1.00 91.62 188 ASP A N 1
ATOM 1403 C CA . ASP A 1 188 ? 35.059 1.367 -5.563 1.00 91.62 188 ASP A CA 1
ATOM 1404 C C . ASP A 1 188 ? 34.174 2.640 -5.678 1.00 91.62 188 ASP A C 1
ATOM 1406 O O . ASP A 1 188 ? 34.371 3.479 -6.553 1.00 91.62 188 ASP A O 1
ATOM 1410 N N . LEU A 1 189 ? 33.184 2.816 -4.791 1.00 93.38 189 LEU A N 1
ATOM 1411 C CA . LEU A 1 189 ? 32.136 3.848 -4.908 1.00 93.38 189 LEU A CA 1
ATOM 1412 C C . LEU A 1 189 ? 32.607 5.293 -4.672 1.00 93.38 189 LEU A C 1
ATOM 1414 O O . LEU A 1 189 ? 31.885 6.226 -5.019 1.00 93.38 189 LEU A O 1
ATOM 1418 N N . GLU A 1 190 ? 33.800 5.503 -4.109 1.00 91.62 190 GLU A N 1
ATOM 1419 C CA . GLU A 1 190 ? 34.377 6.851 -3.960 1.00 91.62 190 GLU A CA 1
ATOM 1420 C C . GLU A 1 190 ? 34.796 7.446 -5.313 1.00 91.62 190 GLU A C 1
ATOM 1422 O O . GLU A 1 190 ? 34.949 8.663 -5.440 1.00 91.62 190 GLU A O 1
ATOM 1427 N N . LYS A 1 191 ? 34.969 6.595 -6.334 1.00 91.44 191 LYS A N 1
ATOM 1428 C CA . LYS A 1 191 ? 35.220 7.012 -7.712 1.00 91.44 191 LYS A CA 1
ATOM 1429 C C . LYS A 1 191 ? 33.894 7.122 -8.454 1.00 91.44 191 LYS A C 1
ATOM 1431 O O . LYS A 1 191 ? 33.037 6.252 -8.361 1.00 91.44 191 LYS A O 1
ATOM 1436 N N . ASP A 1 192 ? 33.735 8.213 -9.195 1.00 91.69 192 ASP A N 1
ATOM 1437 C CA . ASP A 1 192 ? 32.573 8.404 -10.060 1.00 91.69 192 ASP A CA 1
ATOM 1438 C C . ASP A 1 192 ? 32.569 7.380 -11.202 1.00 91.69 192 ASP A C 1
ATOM 1440 O O . ASP A 1 192 ? 33.579 7.184 -11.878 1.00 91.69 192 ASP A O 1
ATOM 1444 N N . MET A 1 193 ? 31.414 6.758 -11.442 1.00 88.75 193 MET A N 1
ATOM 1445 C CA . MET A 1 193 ? 31.285 5.674 -12.422 1.00 88.75 193 MET A CA 1
ATOM 1446 C C . MET A 1 193 ? 31.525 6.101 -13.879 1.00 88.75 193 MET A C 1
ATOM 1448 O O . MET A 1 193 ? 31.769 5.246 -14.731 1.00 88.75 193 MET A O 1
ATOM 1452 N N . VAL A 1 194 ? 31.445 7.398 -14.190 1.00 86.25 194 VAL A N 1
ATOM 1453 C CA . VAL A 1 194 ? 31.664 7.952 -15.537 1.00 86.25 194 VAL A CA 1
ATOM 1454 C C . VAL A 1 194 ? 32.966 8.758 -15.599 1.00 86.25 194 VAL A C 1
ATOM 1456 O O . VAL A 1 194 ? 33.686 8.695 -16.595 1.00 86.25 194 VAL A O 1
ATOM 1459 N N . LEU A 1 195 ? 33.287 9.507 -14.541 1.00 88.62 195 LEU A N 1
ATOM 1460 C CA . LEU A 1 195 ? 34.436 10.413 -14.442 1.00 88.62 195 LEU A CA 1
ATOM 1461 C C . LEU A 1 195 ? 35.302 10.118 -13.197 1.00 88.62 195 LEU A C 1
ATOM 1463 O O . LEU A 1 195 ? 35.486 10.999 -12.350 1.00 88.62 195 LEU A O 1
ATOM 1467 N N . PRO A 1 196 ? 35.893 8.915 -13.078 1.00 87.75 196 PRO A N 1
ATOM 1468 C CA . PRO A 1 196 ? 36.529 8.453 -11.839 1.00 87.75 196 PRO A CA 1
ATOM 1469 C C . PRO A 1 196 ? 37.752 9.278 -11.413 1.00 87.75 196 PRO A C 1
ATOM 1471 O O . PRO A 1 196 ? 38.109 9.287 -10.235 1.00 87.75 196 PRO A O 1
ATOM 1474 N N . GLY A 1 197 ? 38.386 10.005 -12.343 1.00 84.38 197 GLY A N 1
ATOM 1475 C CA . GLY A 1 197 ? 39.521 10.887 -12.067 1.00 84.38 197 GLY A CA 1
ATOM 1476 C C . GLY A 1 197 ? 39.160 12.200 -11.364 1.00 84.38 197 GLY A C 1
ATOM 1477 O O . GLY A 1 197 ? 40.065 12.937 -10.964 1.00 84.38 197 GLY A O 1
ATOM 1478 N N . GLY A 1 198 ? 37.868 12.522 -11.222 1.00 84.56 198 GLY A N 1
ATOM 1479 C CA . GLY A 1 198 ? 37.406 13.791 -10.658 1.00 84.56 198 GLY A CA 1
ATOM 1480 C C . GLY A 1 198 ? 37.971 14.988 -11.431 1.00 84.56 198 GLY A C 1
ATOM 1481 O O . GLY A 1 198 ? 37.789 15.097 -12.642 1.00 84.56 198 GLY A O 1
ATOM 1482 N N . ILE A 1 199 ? 38.705 15.867 -10.739 1.00 77.31 199 ILE A N 1
ATOM 1483 C CA . ILE A 1 199 ? 39.381 17.036 -11.339 1.00 77.31 199 ILE A CA 1
ATOM 1484 C C . ILE A 1 199 ? 40.517 16.606 -12.293 1.00 77.31 199 ILE A C 1
ATOM 1486 O O . ILE A 1 199 ? 40.887 17.344 -13.207 1.00 77.31 199 ILE A O 1
ATOM 1490 N N . ASN A 1 200 ? 41.072 15.399 -12.130 1.00 83.44 200 ASN A N 1
ATOM 1491 C CA . ASN A 1 200 ? 42.124 14.882 -12.997 1.00 83.44 200 ASN A CA 1
ATOM 1492 C C . ASN A 1 200 ? 41.537 14.283 -14.287 1.00 83.44 200 ASN A C 1
ATOM 1494 O O . ASN A 1 200 ? 41.293 13.079 -14.401 1.00 83.44 200 ASN A O 1
ATOM 1498 N N . VAL A 1 201 ? 41.369 15.142 -15.292 1.00 82.19 201 VAL A N 1
ATOM 1499 C CA . VAL A 1 201 ? 40.821 14.783 -16.610 1.00 82.19 201 VAL A CA 1
ATOM 1500 C C . VAL A 1 201 ? 41.631 13.683 -17.310 1.00 82.19 201 VAL A C 1
ATOM 1502 O O . VAL A 1 201 ? 41.050 12.849 -18.007 1.00 82.19 201 VAL A O 1
ATOM 1505 N N . LEU A 1 202 ? 42.955 13.619 -17.106 1.00 84.50 202 LEU A N 1
ATOM 1506 C CA . LEU A 1 202 ? 43.801 12.577 -17.704 1.00 84.50 202 LEU A CA 1
ATOM 1507 C C . LEU A 1 202 ? 43.439 11.187 -17.172 1.00 84.50 202 LEU A C 1
ATOM 1509 O O . LEU A 1 202 ? 43.348 10.246 -17.954 1.00 84.50 202 LEU A O 1
ATOM 1513 N N . ARG A 1 203 ? 43.172 11.061 -15.866 1.00 85.81 203 ARG A N 1
ATOM 1514 C CA . ARG A 1 203 ? 42.748 9.795 -15.243 1.00 85.81 203 ARG A CA 1
ATOM 1515 C C . ARG A 1 203 ? 41.382 9.335 -15.753 1.00 85.81 203 ARG A C 1
ATOM 1517 O O . ARG A 1 203 ? 41.231 8.170 -16.110 1.00 85.81 203 ARG A O 1
ATOM 1524 N N . SER A 1 204 ? 40.419 10.250 -15.873 1.00 87.31 204 SER A N 1
ATOM 1525 C CA . SER A 1 204 ? 39.117 9.936 -16.479 1.00 87.31 204 SER A CA 1
ATOM 1526 C C . SER A 1 204 ? 39.259 9.533 -17.950 1.00 87.31 204 SER A C 1
ATOM 1528 O O . SER A 1 204 ? 38.623 8.583 -18.390 1.00 87.31 204 SER A O 1
ATOM 1530 N N . THR A 1 205 ? 40.146 10.187 -18.706 1.00 84.62 205 THR A N 1
ATOM 1531 C CA . THR A 1 205 ? 40.413 9.833 -20.111 1.00 84.62 205 THR A CA 1
ATOM 1532 C C . THR A 1 205 ? 41.035 8.441 -20.233 1.00 84.62 205 THR A C 1
ATOM 1534 O O . THR A 1 205 ? 40.558 7.640 -21.031 1.00 84.62 205 THR A O 1
ATOM 1537 N N . GLN A 1 206 ? 42.029 8.116 -19.395 1.00 86.94 206 GLN A N 1
ATOM 1538 C CA . GLN A 1 206 ? 42.640 6.781 -19.330 1.00 86.94 206 GLN A CA 1
ATOM 1539 C C . GLN A 1 206 ? 41.596 5.689 -19.076 1.00 86.94 206 GLN A C 1
ATOM 1541 O O . GLN A 1 206 ? 41.593 4.668 -19.759 1.00 86.94 206 GLN A O 1
ATOM 1546 N N . PHE A 1 207 ? 40.688 5.917 -18.125 1.00 88.94 207 PHE A N 1
ATOM 1547 C CA . PHE A 1 207 ? 39.593 4.996 -17.828 1.00 88.94 207 PHE A CA 1
ATOM 1548 C C . PHE A 1 207 ? 38.621 4.834 -19.009 1.00 88.94 207 PHE A C 1
ATOM 1550 O O . PHE A 1 207 ? 38.299 3.713 -19.398 1.00 88.94 207 PHE A O 1
ATOM 1557 N N . LEU A 1 208 ? 38.181 5.939 -19.620 1.00 87.75 208 LEU A N 1
ATOM 1558 C CA . LEU A 1 208 ? 37.256 5.901 -20.756 1.00 87.75 208 LEU A CA 1
ATOM 1559 C C . LEU A 1 208 ? 37.869 5.219 -21.992 1.00 87.75 208 LEU A C 1
ATOM 1561 O O . LEU A 1 208 ? 37.174 4.498 -22.709 1.00 87.75 208 LEU A O 1
ATOM 1565 N N . ASP A 1 209 ? 39.165 5.410 -22.236 1.00 86.19 209 ASP A N 1
ATOM 1566 C CA . ASP A 1 209 ? 39.880 4.710 -23.305 1.00 86.19 209 ASP A CA 1
ATOM 1567 C C . ASP A 1 209 ? 40.036 3.215 -22.986 1.00 86.19 209 ASP A C 1
ATOM 1569 O O . ASP A 1 209 ? 39.797 2.379 -23.857 1.00 86.19 209 ASP A O 1
ATOM 1573 N N . ALA A 1 210 ? 40.314 2.856 -21.727 1.00 85.94 210 ALA A N 1
ATOM 1574 C CA . ALA A 1 210 ? 40.404 1.467 -21.275 1.00 85.94 210 ALA A CA 1
ATOM 1575 C C . ALA A 1 210 ? 39.113 0.666 -21.519 1.00 85.94 210 ALA A C 1
ATOM 1577 O O . ALA A 1 210 ? 39.141 -0.431 -22.096 1.00 85.94 210 ALA A O 1
ATOM 1578 N N . ILE A 1 211 ? 37.966 1.214 -21.102 1.00 88.38 211 ILE A N 1
ATOM 1579 C CA . ILE A 1 211 ? 36.672 0.553 -21.312 1.00 88.38 211 ILE A CA 1
ATOM 1580 C C . ILE A 1 211 ? 36.345 0.470 -22.806 1.00 88.38 211 ILE A C 1
ATOM 1582 O O . ILE A 1 211 ? 35.870 -0.566 -23.272 1.00 88.38 211 ILE A O 1
ATOM 1586 N N . HIS A 1 212 ? 36.660 1.512 -23.582 1.00 87.12 212 HIS A N 1
ATOM 1587 C CA . HIS A 1 212 ? 36.417 1.543 -25.023 1.00 87.12 212 HIS A CA 1
ATOM 1588 C C . HIS A 1 212 ? 37.246 0.500 -25.776 1.00 87.12 212 HIS A C 1
ATOM 1590 O O . HIS A 1 212 ? 36.710 -0.235 -26.609 1.00 87.12 212 HIS A O 1
ATOM 1596 N N . ASP A 1 213 ? 38.534 0.379 -25.459 1.00 85.50 213 ASP A N 1
ATOM 1597 C CA . ASP A 1 213 ? 39.419 -0.601 -26.08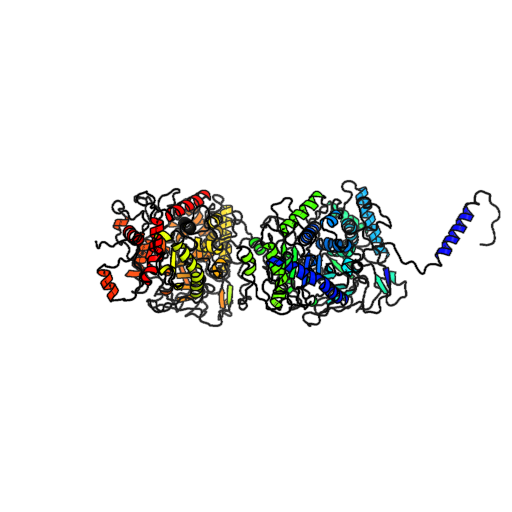6 1.00 85.50 213 ASP A CA 1
ATOM 1598 C C . ASP A 1 213 ? 39.018 -2.040 -25.745 1.00 85.50 213 ASP A C 1
ATOM 1600 O O . ASP A 1 213 ? 39.066 -2.916 -26.614 1.00 85.50 213 ASP A O 1
ATOM 1604 N N . THR A 1 214 ? 38.513 -2.277 -24.531 1.00 86.50 214 THR A N 1
ATOM 1605 C CA . THR A 1 214 ? 37.951 -3.578 -24.140 1.00 86.50 214 THR A CA 1
ATOM 1606 C C . THR A 1 214 ? 36.686 -3.910 -24.942 1.00 86.50 214 THR A C 1
ATOM 1608 O O . THR A 1 214 ? 36.551 -5.016 -25.469 1.00 86.50 214 THR A O 1
ATOM 1611 N N . VAL A 1 215 ? 35.771 -2.949 -25.109 1.00 88.75 215 VAL A N 1
ATOM 1612 C CA . VAL A 1 215 ? 34.538 -3.119 -25.905 1.00 88.75 215 VAL A CA 1
ATOM 1613 C C . VAL A 1 215 ? 34.846 -3.350 -27.387 1.00 88.75 215 VAL A C 1
ATOM 1615 O O . VAL A 1 215 ? 34.206 -4.181 -28.040 1.00 88.75 215 VAL A O 1
ATOM 1618 N N . ARG A 1 216 ? 35.889 -2.705 -27.922 1.00 86.19 216 ARG A N 1
ATOM 1619 C CA . ARG A 1 216 ? 36.370 -2.950 -29.290 1.00 86.19 216 ARG A CA 1
ATOM 1620 C C . ARG A 1 216 ? 36.773 -4.402 -29.535 1.00 86.19 216 ARG A C 1
ATOM 1622 O O . ARG A 1 216 ? 36.721 -4.830 -30.685 1.00 86.19 216 ARG A O 1
ATOM 1629 N N . LEU A 1 217 ? 37.143 -5.178 -28.514 1.00 86.88 217 LEU A N 1
ATOM 1630 C CA . LEU A 1 217 ? 37.422 -6.610 -28.681 1.00 86.88 217 LEU A CA 1
ATOM 1631 C C . LEU A 1 217 ? 36.162 -7.378 -29.112 1.00 86.88 217 LEU A C 1
ATOM 1633 O O . LEU A 1 217 ? 36.218 -8.158 -30.062 1.00 86.88 217 LEU A O 1
ATOM 1637 N N . LYS A 1 218 ? 35.006 -7.092 -28.497 1.00 88.25 218 LYS A N 1
ATOM 1638 C CA . LYS A 1 218 ? 33.701 -7.654 -28.893 1.00 88.25 218 LYS A CA 1
ATOM 1639 C C . LYS A 1 218 ? 33.285 -7.185 -30.293 1.00 88.25 218 LYS A C 1
ATOM 1641 O O . LYS A 1 218 ? 32.826 -7.993 -31.100 1.00 88.25 218 LYS A O 1
ATOM 1646 N N . GLN A 1 219 ? 33.537 -5.915 -30.620 1.00 86.62 219 GLN A N 1
ATOM 1647 C CA . GLN A 1 219 ? 33.294 -5.373 -31.963 1.00 86.62 219 GLN A CA 1
ATOM 1648 C C . GLN A 1 219 ? 34.164 -6.058 -33.033 1.00 86.62 219 GLN A C 1
ATOM 1650 O O . GLN A 1 219 ? 33.670 -6.432 -34.098 1.00 86.62 219 GLN A O 1
ATOM 1655 N N . LYS A 1 220 ? 35.458 -6.274 -32.753 1.00 85.19 220 LYS A N 1
ATOM 1656 C CA . LYS A 1 220 ? 36.393 -6.999 -33.633 1.00 85.19 220 LYS A CA 1
ATOM 1657 C C . LYS A 1 220 ? 36.007 -8.470 -33.804 1.00 85.19 220 LYS A C 1
ATOM 1659 O O . LYS A 1 220 ? 36.206 -9.008 -34.889 1.00 85.19 220 LYS A O 1
ATOM 1664 N N . ALA A 1 221 ? 35.401 -9.082 -32.784 1.00 83.62 221 ALA A N 1
ATOM 1665 C CA . ALA A 1 221 ? 34.813 -10.421 -32.862 1.00 83.62 221 ALA A CA 1
ATOM 1666 C C . ALA A 1 221 ? 33.524 -10.483 -33.714 1.00 83.62 221 ALA A C 1
ATOM 1668 O O . ALA A 1 221 ? 32.986 -11.564 -33.934 1.00 83.62 221 ALA A O 1
ATOM 1669 N N . GLY A 1 222 ? 33.048 -9.348 -34.242 1.00 81.75 222 GLY A N 1
ATOM 1670 C CA . GLY A 1 222 ? 31.954 -9.284 -35.212 1.00 81.75 222 GLY A CA 1
ATOM 1671 C C . GLY A 1 222 ? 30.567 -9.059 -34.612 1.00 81.75 222 GLY A C 1
ATOM 1672 O O . GLY A 1 222 ? 29.586 -9.199 -35.342 1.00 81.75 222 GLY A O 1
ATOM 1673 N N . TYR A 1 223 ? 30.482 -8.700 -33.328 1.00 86.31 223 TYR A N 1
ATOM 1674 C CA . TYR A 1 223 ? 29.223 -8.427 -32.632 1.00 86.31 223 TYR A CA 1
ATOM 1675 C C . TYR A 1 223 ? 28.931 -6.931 -32.535 1.00 86.31 223 TYR A C 1
ATOM 1677 O O . TYR A 1 223 ? 29.839 -6.100 -32.467 1.00 86.31 223 TYR A O 1
ATOM 1685 N N . SER A 1 224 ? 27.642 -6.602 -32.486 1.00 86.06 224 SER A N 1
ATOM 1686 C CA . SER A 1 224 ? 27.164 -5.249 -32.216 1.00 86.06 224 SER A CA 1
ATOM 1687 C C . SER A 1 224 ? 27.588 -4.791 -30.818 1.00 86.06 224 SER A C 1
ATOM 1689 O O . SER A 1 224 ? 27.550 -5.567 -29.860 1.00 86.06 224 SER A O 1
ATOM 1691 N N . VAL A 1 225 ? 27.988 -3.523 -30.723 1.00 86.88 225 VAL A N 1
ATOM 1692 C CA . VAL A 1 225 ? 28.355 -2.846 -29.474 1.00 86.88 225 VAL A CA 1
ATOM 1693 C C . VAL A 1 225 ? 27.590 -1.531 -29.353 1.00 86.88 225 VAL A C 1
ATOM 1695 O O . VAL A 1 225 ? 27.211 -0.926 -30.358 1.00 86.88 225 VAL A O 1
ATOM 1698 N N . SER A 1 226 ? 27.360 -1.102 -28.120 1.00 87.94 226 SER A N 1
ATOM 1699 C CA . SER A 1 226 ? 26.541 0.054 -27.744 1.00 87.94 226 SER A CA 1
ATOM 1700 C C . SER A 1 226 ? 27.134 0.764 -26.520 1.00 87.94 226 SER A C 1
ATOM 1702 O O . SER A 1 226 ? 28.137 0.307 -25.961 1.00 87.94 226 SER A O 1
ATOM 1704 N N . LEU A 1 227 ? 26.511 1.859 -26.068 1.00 86.44 227 LEU A N 1
ATOM 1705 C CA . LEU A 1 227 ? 26.886 2.483 -24.794 1.00 86.44 227 LEU A CA 1
ATOM 1706 C C . LEU A 1 227 ? 26.733 1.510 -23.618 1.00 86.44 227 LEU A C 1
ATOM 1708 O O . LEU A 1 227 ? 27.507 1.589 -22.667 1.00 86.44 227 LEU A O 1
ATOM 1712 N N . THR A 1 228 ? 25.808 0.548 -23.701 1.00 90.38 228 THR A N 1
ATOM 1713 C CA . THR A 1 228 ? 25.642 -0.502 -22.689 1.00 90.38 228 THR A CA 1
ATOM 1714 C C . THR A 1 228 ? 26.911 -1.311 -22.465 1.00 90.38 228 THR A C 1
ATOM 1716 O O . THR A 1 228 ? 27.209 -1.664 -21.329 1.00 90.38 228 THR A O 1
ATOM 1719 N N . ASP A 1 229 ? 27.678 -1.614 -23.514 1.00 91.44 229 ASP A N 1
ATOM 1720 C CA . ASP A 1 229 ? 28.913 -2.384 -23.367 1.00 91.44 229 ASP A CA 1
ATOM 1721 C C . ASP A 1 229 ? 29.936 -1.600 -22.537 1.00 91.44 229 ASP A C 1
ATOM 1723 O O . ASP A 1 229 ? 30.520 -2.135 -21.595 1.00 91.44 229 ASP A O 1
ATOM 1727 N N . GLN A 1 230 ? 30.096 -0.307 -22.830 1.00 89.12 230 GLN A N 1
ATOM 1728 C CA . GLN A 1 230 ? 30.999 0.573 -22.086 1.00 89.12 230 GLN A CA 1
ATOM 1729 C C . GLN A 1 230 ? 30.501 0.808 -20.650 1.00 89.12 230 GLN A C 1
ATOM 1731 O O . GLN A 1 230 ? 31.303 0.790 -19.720 1.00 89.12 230 GLN A O 1
ATOM 1736 N N . TRP A 1 231 ? 29.188 0.945 -20.450 1.00 90.69 231 TRP A N 1
ATOM 1737 C CA . TRP A 1 231 ? 28.566 1.042 -19.126 1.00 90.69 231 TRP A CA 1
ATOM 1738 C C . TRP A 1 231 ? 28.740 -0.230 -18.297 1.00 90.69 231 TRP A C 1
ATOM 1740 O O . TRP A 1 231 ? 29.128 -0.164 -17.136 1.00 90.69 231 TRP A O 1
ATOM 1750 N N . GLY A 1 232 ? 28.545 -1.402 -18.903 1.00 92.88 232 GLY A N 1
ATOM 1751 C CA . GLY A 1 232 ? 28.815 -2.689 -18.271 1.00 92.88 232 GLY A CA 1
ATOM 1752 C C . GLY A 1 232 ? 30.272 -2.804 -17.826 1.00 92.88 232 GLY A C 1
ATOM 1753 O O . GLY A 1 232 ? 30.546 -3.240 -16.710 1.00 92.88 232 GLY A O 1
ATOM 1754 N N . ARG A 1 233 ? 31.220 -2.345 -18.655 1.00 91.75 233 ARG A N 1
ATOM 1755 C CA . ARG A 1 233 ? 32.631 -2.246 -18.251 1.00 91.75 233 ARG A CA 1
ATOM 1756 C C . ARG A 1 233 ? 32.832 -1.260 -17.104 1.00 91.75 233 ARG A C 1
ATOM 1758 O O . ARG A 1 233 ? 33.529 -1.599 -16.162 1.00 91.75 233 ARG A O 1
ATOM 1765 N N . ALA A 1 234 ? 32.202 -0.091 -17.113 1.00 92.06 234 ALA A N 1
ATOM 1766 C CA . ALA A 1 234 ? 32.288 0.816 -15.972 1.00 92.06 234 ALA A CA 1
ATOM 1767 C C . ALA A 1 234 ? 31.778 0.151 -14.678 1.00 92.06 234 ALA A C 1
ATOM 1769 O O . ALA A 1 234 ? 32.470 0.178 -13.662 1.00 92.06 234 ALA A O 1
ATOM 1770 N N . LEU A 1 235 ? 30.640 -0.549 -14.731 1.00 94.00 235 LEU A N 1
ATOM 1771 C CA . LEU A 1 235 ? 30.104 -1.324 -13.607 1.00 94.00 235 LEU A CA 1
ATOM 1772 C C . LEU A 1 235 ? 31.086 -2.391 -13.109 1.00 94.00 235 LEU A C 1
ATOM 1774 O O . LEU A 1 235 ? 31.230 -2.574 -11.902 1.00 94.00 235 LEU A O 1
ATOM 1778 N N . SER A 1 236 ? 31.797 -3.075 -14.008 1.00 92.75 236 SER A N 1
ATOM 1779 C CA . SER A 1 236 ? 32.741 -4.123 -13.613 1.00 92.75 236 SER A CA 1
ATOM 1780 C C . SER A 1 236 ? 33.941 -3.607 -12.836 1.00 92.75 236 SER A C 1
ATOM 1782 O O . SER A 1 236 ? 34.405 -4.301 -11.937 1.00 92.75 236 SER A O 1
ATOM 1784 N N . TYR A 1 237 ? 34.412 -2.394 -13.135 1.00 92.62 237 TYR A N 1
ATOM 1785 C CA . TYR A 1 237 ? 35.472 -1.759 -12.352 1.00 92.62 237 TYR A CA 1
ATOM 1786 C C . TYR A 1 237 ? 35.034 -1.502 -10.907 1.00 92.62 237 TYR A C 1
ATOM 1788 O O . TYR A 1 237 ? 35.865 -1.582 -10.014 1.00 92.62 237 TYR A O 1
ATOM 1796 N N . HIS A 1 238 ? 33.747 -1.233 -10.673 1.00 93.44 238 HIS A N 1
ATOM 1797 C CA . HIS A 1 238 ? 33.254 -0.810 -9.361 1.00 93.44 238 HIS A CA 1
ATOM 1798 C C . HIS A 1 238 ? 32.684 -1.957 -8.520 1.00 93.44 238 HIS A C 1
ATOM 1800 O O . HIS A 1 238 ? 32.767 -1.898 -7.300 1.00 93.44 238 HIS A O 1
ATOM 1806 N N . PHE A 1 239 ? 32.094 -2.981 -9.147 1.00 92.94 239 PHE A N 1
ATOM 1807 C CA . PHE A 1 239 ? 31.311 -4.008 -8.445 1.00 92.94 239 PHE A CA 1
ATOM 1808 C C . PHE A 1 239 ? 31.887 -5.422 -8.511 1.00 92.94 239 PHE A C 1
ATOM 1810 O O . PHE A 1 239 ? 31.484 -6.280 -7.721 1.00 92.94 239 PHE A O 1
ATOM 1817 N N . LEU A 1 240 ? 32.759 -5.711 -9.478 1.00 91.94 240 LEU A N 1
ATOM 1818 C CA . LEU A 1 240 ? 33.225 -7.071 -9.749 1.00 91.94 240 LEU A CA 1
ATOM 1819 C C . LEU A 1 240 ? 34.670 -7.268 -9.285 1.00 91.94 240 LEU A C 1
ATOM 1821 O O . LEU A 1 240 ? 35.444 -6.311 -9.261 1.00 91.94 240 LEU A O 1
ATOM 1825 N N . PRO A 1 241 ? 35.062 -8.507 -8.937 1.00 88.62 241 PRO A N 1
ATOM 1826 C CA . PRO A 1 241 ? 36.415 -8.771 -8.474 1.00 88.62 241 PRO A CA 1
ATOM 1827 C C . PRO A 1 241 ? 37.457 -8.494 -9.567 1.00 88.62 241 PRO A C 1
ATOM 1829 O O . PRO A 1 241 ? 37.202 -8.644 -10.766 1.00 88.62 241 PRO A O 1
ATOM 1832 N N . GLY A 1 242 ? 38.667 -8.138 -9.132 1.00 84.00 242 GLY A N 1
ATOM 1833 C CA . GLY A 1 242 ? 39.819 -7.879 -10.004 1.00 84.00 242 GLY A CA 1
ATOM 1834 C C . GLY A 1 242 ? 40.213 -6.405 -10.132 1.00 84.00 242 GLY A C 1
ATOM 1835 O O . GLY A 1 242 ? 41.229 -6.119 -10.767 1.00 84.00 242 GLY A O 1
ATOM 1836 N N . THR A 1 243 ? 39.467 -5.492 -9.505 1.00 88.12 243 THR A N 1
ATOM 1837 C CA . THR A 1 243 ? 39.812 -4.066 -9.407 1.00 88.12 243 THR A CA 1
ATOM 1838 C C . THR A 1 243 ? 40.172 -3.698 -7.970 1.00 88.12 243 THR A C 1
ATOM 1840 O O . THR A 1 243 ? 39.550 -4.179 -7.027 1.00 88.12 243 THR A O 1
ATOM 1843 N N . THR A 1 244 ? 41.203 -2.875 -7.813 1.00 84.75 244 THR A N 1
ATOM 1844 C CA . THR A 1 244 ? 41.631 -2.257 -6.559 1.00 84.75 244 THR A CA 1
ATOM 1845 C C . THR A 1 244 ? 41.967 -0.788 -6.810 1.00 84.75 244 THR A C 1
ATOM 1847 O O . THR A 1 244 ? 42.150 -0.359 -7.953 1.00 84.75 244 THR A O 1
ATOM 1850 N N . ASN A 1 245 ? 42.130 -0.006 -5.741 1.00 82.50 245 ASN A N 1
ATOM 1851 C CA . ASN A 1 245 ? 42.559 1.392 -5.843 1.00 82.50 245 ASN A CA 1
ATOM 1852 C C . ASN A 1 245 ? 43.876 1.561 -6.619 1.00 82.50 245 ASN A C 1
ATOM 1854 O O . ASN A 1 245 ? 44.029 2.521 -7.374 1.00 82.50 245 ASN A O 1
ATOM 1858 N N . GLU A 1 246 ? 44.813 0.631 -6.446 1.00 83.06 246 GLU A N 1
ATOM 1859 C CA . GLU A 1 246 ? 46.147 0.672 -7.045 1.00 83.06 246 GLU A CA 1
ATOM 1860 C C . GLU A 1 246 ? 46.111 0.361 -8.542 1.00 83.06 246 GLU A C 1
ATOM 1862 O O . GLU A 1 246 ? 46.903 0.919 -9.306 1.00 83.06 246 GLU A O 1
ATOM 1867 N N . ASN A 1 247 ? 45.197 -0.518 -8.968 1.00 87.00 247 ASN A N 1
ATOM 1868 C CA . ASN A 1 247 ? 45.124 -0.975 -10.351 1.00 87.00 247 ASN A CA 1
ATOM 1869 C C . ASN A 1 247 ? 44.008 -0.319 -11.183 1.00 87.00 247 ASN A C 1
ATOM 1871 O O . ASN A 1 247 ? 43.963 -0.530 -12.388 1.00 87.00 247 ASN A O 1
ATOM 1875 N N . PHE A 1 248 ? 43.148 0.515 -10.588 1.00 89.06 248 PHE A N 1
ATOM 1876 C CA . PHE A 1 248 ? 41.960 1.080 -11.246 1.00 89.06 248 PHE A CA 1
ATOM 1877 C C . PHE A 1 248 ? 42.248 1.778 -12.591 1.00 89.06 248 PHE A C 1
ATOM 1879 O O . PHE A 1 248 ? 41.423 1.762 -13.499 1.00 89.06 248 PHE A O 1
ATOM 1886 N N . TYR A 1 249 ? 43.420 2.403 -12.731 1.00 87.06 249 TYR A N 1
ATOM 1887 C CA . TYR A 1 249 ? 43.836 3.112 -13.949 1.00 87.06 249 TYR A CA 1
ATOM 1888 C C . TYR A 1 249 ? 44.923 2.377 -14.746 1.00 87.06 249 TYR A C 1
ATOM 1890 O O . TYR A 1 249 ? 45.539 2.980 -15.627 1.00 87.06 249 TYR A O 1
ATOM 1898 N N . THR A 1 250 ? 45.219 1.115 -14.423 1.00 77.81 250 THR A N 1
ATOM 1899 C CA . THR A 1 250 ? 46.260 0.328 -15.091 1.00 77.81 250 THR A CA 1
ATOM 1900 C C . THR A 1 250 ? 45.654 -0.887 -15.788 1.00 77.81 250 THR A C 1
ATOM 1902 O O . THR A 1 250 ? 45.111 -1.795 -15.171 1.00 77.81 250 THR A O 1
ATOM 1905 N N . ASN A 1 251 ? 45.788 -0.931 -17.115 1.00 63.75 251 ASN A N 1
ATOM 1906 C CA . ASN A 1 251 ? 45.354 -2.080 -17.905 1.00 63.75 251 ASN A CA 1
ATOM 1907 C C . ASN A 1 251 ? 46.500 -3.090 -18.019 1.00 63.75 251 ASN A C 1
ATOM 1909 O O . ASN A 1 251 ? 47.414 -2.904 -18.823 1.00 63.75 251 ASN A O 1
ATOM 1913 N N . SER A 1 252 ? 46.445 -4.163 -17.233 1.00 58.12 252 SER A N 1
ATOM 1914 C CA . SER A 1 252 ? 47.315 -5.333 -17.371 1.00 58.12 252 SER A CA 1
ATOM 1915 C C . SER A 1 252 ? 46.485 -6.555 -17.786 1.00 58.12 252 SER A C 1
ATOM 1917 O O . SER A 1 252 ? 45.337 -6.681 -17.353 1.00 58.12 252 SER A O 1
ATOM 1919 N N . PRO A 1 253 ? 47.045 -7.523 -18.541 1.00 50.88 253 PRO A N 1
ATOM 1920 C CA . PRO A 1 253 ? 46.412 -8.829 -18.762 1.00 50.88 253 PRO A CA 1
ATOM 1921 C C . PRO A 1 253 ? 46.016 -9.555 -17.460 1.00 50.88 253 PRO A C 1
ATOM 1923 O O . PRO A 1 253 ? 45.159 -10.435 -17.483 1.00 50.88 253 PRO A O 1
ATOM 1926 N N . THR A 1 254 ? 46.632 -9.189 -16.328 1.00 48.66 254 THR A N 1
ATOM 1927 C CA . THR A 1 254 ? 46.362 -9.740 -14.990 1.00 48.66 254 THR A CA 1
ATOM 1928 C C . THR A 1 254 ? 45.281 -8.995 -14.200 1.00 48.66 254 THR A C 1
ATOM 1930 O O . THR A 1 254 ? 44.798 -9.527 -13.204 1.00 48.66 254 THR A O 1
ATOM 1933 N N . THR A 1 255 ? 44.878 -7.791 -14.615 1.00 60.84 255 THR A N 1
ATOM 1934 C CA . THR A 1 255 ? 43.936 -6.923 -13.885 1.00 60.84 255 THR A CA 1
ATOM 1935 C C . THR A 1 255 ? 42.646 -6.748 -14.663 1.00 60.84 255 THR A C 1
ATOM 1937 O O . THR A 1 255 ? 42.125 -5.655 -14.721 1.00 60.84 255 THR A O 1
ATOM 1940 N N . ALA A 1 256 ? 42.111 -7.801 -15.287 1.00 70.81 256 ALA A N 1
ATOM 1941 C CA . ALA A 1 256 ? 41.013 -7.731 -16.260 1.00 70.81 256 ALA A CA 1
ATOM 1942 C C . ALA A 1 256 ? 39.724 -6.986 -15.812 1.00 70.81 256 ALA A C 1
ATOM 1944 O O . ALA A 1 256 ? 38.784 -6.884 -16.601 1.00 70.81 256 ALA A O 1
ATOM 1945 N N . HIS A 1 257 ? 39.646 -6.458 -14.583 1.00 86.62 257 HIS A N 1
ATOM 1946 C CA . HIS A 1 257 ? 38.576 -5.602 -14.071 1.00 86.62 257 HIS A CA 1
ATOM 1947 C C . HIS A 1 257 ? 37.208 -6.246 -14.314 1.00 86.62 257 HIS A C 1
ATOM 1949 O O . HIS A 1 257 ? 36.312 -5.661 -14.923 1.00 86.62 257 HIS A O 1
ATOM 1955 N N . GLY A 1 258 ? 37.103 -7.539 -14.000 1.00 86.19 258 GLY A N 1
ATOM 1956 C CA . GLY A 1 258 ? 35.929 -8.371 -14.254 1.00 86.19 258 GLY A CA 1
ATOM 1957 C C . GLY A 1 258 ? 35.645 -8.747 -15.720 1.00 86.19 258 GLY A C 1
ATOM 1958 O O . GLY A 1 258 ? 34.591 -9.316 -15.992 1.00 86.19 258 GLY A O 1
ATOM 1959 N N . ALA A 1 259 ? 36.511 -8.434 -16.692 1.00 86.19 259 ALA A N 1
ATOM 1960 C CA . ALA A 1 259 ? 36.401 -8.984 -18.051 1.00 86.19 259 ALA A CA 1
ATOM 1961 C C . ALA A 1 259 ? 36.680 -10.487 -18.025 1.00 86.19 259 ALA A C 1
ATOM 1963 O O . ALA A 1 259 ? 37.565 -10.947 -17.310 1.00 86.19 259 ALA A O 1
ATOM 1964 N N . GLY A 1 260 ? 35.914 -11.254 -18.797 1.00 87.06 260 GLY A N 1
ATOM 1965 C CA . GLY A 1 260 ? 35.984 -12.713 -18.802 1.00 87.06 260 GLY A CA 1
ATOM 1966 C C . GLY A 1 260 ? 35.238 -13.381 -17.643 1.00 87.06 260 GLY A C 1
ATOM 1967 O O . GLY A 1 260 ? 35.103 -14.601 -17.655 1.00 87.06 260 GLY A O 1
ATOM 1968 N N . LEU A 1 261 ? 34.707 -12.622 -16.674 1.00 91.38 261 LEU A N 1
ATOM 1969 C CA . LEU A 1 261 ? 33.747 -13.166 -15.713 1.00 91.38 261 LEU A CA 1
ATOM 1970 C C . LEU A 1 261 ? 32.408 -13.362 -16.419 1.00 91.38 261 LEU A C 1
ATOM 1972 O O . LEU A 1 261 ? 31.796 -12.403 -16.892 1.00 91.38 261 LEU A O 1
ATOM 1976 N N . LEU A 1 262 ? 31.963 -14.611 -16.488 1.00 94.81 262 LEU A N 1
ATOM 1977 C CA . LEU A 1 262 ? 30.735 -15.006 -17.171 1.00 94.81 262 LEU A CA 1
ATOM 1978 C C . LEU A 1 262 ? 29.615 -15.235 -16.162 1.00 94.81 262 LEU A C 1
ATOM 1980 O O . LEU A 1 262 ? 29.843 -15.809 -15.096 1.00 94.81 262 LEU A O 1
ATOM 1984 N N . PHE A 1 263 ? 28.393 -14.841 -16.508 1.00 96.38 263 PHE A N 1
ATOM 1985 C CA . PHE A 1 263 ? 27.232 -15.077 -15.652 1.00 96.38 263 PHE A CA 1
ATOM 1986 C C . PHE A 1 263 ? 26.901 -16.569 -15.557 1.00 96.38 263 PHE A C 1
ATOM 1988 O O . PHE A 1 263 ? 26.618 -17.072 -14.471 1.00 96.38 263 PHE A O 1
ATOM 1995 N N . SER A 1 264 ? 27.040 -17.319 -16.656 1.00 96.31 264 SER A N 1
ATOM 1996 C CA . SER A 1 264 ? 26.978 -18.786 -16.616 1.00 96.31 264 SER A CA 1
ATOM 1997 C C . SER A 1 264 ? 28.119 -19.401 -15.795 1.00 96.31 264 SER A C 1
ATOM 1999 O O . SER A 1 264 ? 27.946 -20.461 -15.191 1.00 96.31 264 SER A O 1
ATOM 2001 N N . GLY A 1 265 ? 29.259 -18.714 -15.686 1.00 94.94 265 GLY A N 1
ATOM 2002 C CA . GLY A 1 265 ? 30.396 -19.118 -14.856 1.00 94.94 265 GLY A CA 1
ATOM 2003 C C . GLY A 1 265 ? 30.091 -19.144 -13.355 1.00 94.94 265 GLY A C 1
ATOM 2004 O O . GLY A 1 265 ? 30.762 -19.860 -12.612 1.00 94.94 265 GLY A O 1
ATOM 2005 N N . LEU A 1 266 ? 29.036 -18.455 -12.900 1.00 94.19 266 LEU A N 1
ATOM 2006 C CA . LEU A 1 266 ? 28.609 -18.471 -11.496 1.00 94.19 266 LEU A CA 1
ATOM 2007 C C . LEU A 1 266 ? 28.251 -19.882 -11.004 1.00 94.19 266 LEU A C 1
ATOM 2009 O O . LEU A 1 266 ? 28.461 -20.182 -9.828 1.00 94.19 266 LEU A O 1
ATOM 2013 N N . LYS A 1 267 ? 27.819 -20.779 -11.908 1.00 92.88 267 LYS A N 1
ATOM 2014 C CA . LYS A 1 267 ? 27.569 -22.207 -11.621 1.00 92.88 267 LYS A CA 1
ATOM 2015 C C . LYS A 1 267 ? 28.791 -22.923 -11.035 1.00 92.88 267 LYS A C 1
ATOM 2017 O O . LYS A 1 267 ? 28.631 -23.921 -10.341 1.00 92.88 267 LYS A O 1
ATOM 2022 N N . SER A 1 268 ? 29.992 -22.430 -11.329 1.00 90.81 268 SER A N 1
ATOM 2023 C CA . SER A 1 268 ? 31.264 -22.997 -10.873 1.00 90.81 268 SER A CA 1
ATOM 2024 C C . SER A 1 268 ? 31.750 -22.400 -9.553 1.00 90.81 268 SER A C 1
ATOM 2026 O O . SER A 1 268 ? 32.772 -22.832 -9.026 1.00 90.81 268 SER A O 1
ATOM 2028 N N . THR A 1 269 ? 31.050 -21.404 -9.002 1.00 90.75 269 THR A N 1
ATOM 2029 C CA . THR A 1 269 ? 31.400 -20.854 -7.690 1.00 90.75 269 THR A CA 1
ATOM 2030 C C . THR A 1 269 ? 31.087 -21.871 -6.598 1.00 90.75 269 THR A C 1
ATOM 2032 O O . THR A 1 269 ? 30.050 -22.541 -6.618 1.00 90.75 269 THR A O 1
ATOM 2035 N N . ARG A 1 270 ? 31.983 -21.966 -5.612 1.00 92.19 270 ARG A N 1
ATOM 2036 C CA . ARG A 1 270 ? 31.899 -22.960 -4.537 1.00 92.19 270 ARG A CA 1
ATOM 2037 C C . ARG A 1 270 ? 30.537 -22.952 -3.844 1.00 92.19 270 ARG A C 1
ATOM 2039 O O . ARG A 1 270 ? 29.896 -23.994 -3.749 1.00 92.19 270 ARG A O 1
ATOM 2046 N N . ARG A 1 271 ? 30.058 -21.785 -3.396 1.00 91.56 271 ARG A N 1
ATOM 2047 C CA . ARG A 1 271 ? 28.777 -21.706 -2.677 1.00 91.56 271 ARG A CA 1
ATOM 2048 C C . ARG A 1 271 ? 27.576 -22.045 -3.558 1.00 91.56 271 ARG A C 1
ATOM 2050 O O . ARG A 1 271 ? 26.576 -22.511 -3.019 1.00 91.56 271 ARG A O 1
ATOM 2057 N N . MET A 1 272 ? 27.646 -21.838 -4.876 1.00 91.44 272 MET A N 1
ATOM 2058 C CA . MET A 1 272 ? 26.566 -22.239 -5.783 1.00 91.44 272 MET A CA 1
ATOM 2059 C C . MET A 1 272 ? 26.536 -23.758 -5.986 1.00 91.44 272 MET A C 1
ATOM 2061 O O . MET A 1 272 ? 25.460 -24.349 -5.919 1.00 91.44 272 MET A O 1
ATOM 2065 N N . GLN A 1 273 ? 27.700 -24.394 -6.160 1.00 92.44 273 GLN A N 1
ATOM 2066 C CA . GLN A 1 273 ? 27.823 -25.857 -6.260 1.00 92.44 273 GLN A CA 1
ATOM 2067 C C . GLN A 1 273 ? 27.417 -26.567 -4.964 1.00 92.44 273 GLN A C 1
ATOM 2069 O O . GLN A 1 273 ? 26.780 -27.614 -5.002 1.00 92.44 273 GLN A O 1
ATOM 2074 N N . GLU A 1 274 ? 27.742 -25.969 -3.816 1.00 94.81 274 GLU A N 1
ATOM 2075 C CA . GLU A 1 274 ? 27.336 -26.441 -2.487 1.00 94.81 274 GLU A CA 1
ATOM 2076 C C . GLU A 1 274 ? 25.888 -26.044 -2.133 1.00 94.81 274 GLU A C 1
ATOM 2078 O O . GLU A 1 274 ? 25.432 -26.299 -1.021 1.00 94.81 274 GLU A O 1
ATOM 2083 N N . PHE A 1 275 ? 25.157 -25.403 -3.054 1.00 95.25 275 PHE A N 1
ATOM 2084 C CA . PHE A 1 275 ? 23.783 -24.927 -2.877 1.00 95.25 275 PHE A CA 1
ATOM 2085 C C . PHE A 1 275 ? 23.571 -24.037 -1.636 1.00 95.25 275 PHE A C 1
ATOM 2087 O O . PHE A 1 275 ? 22.491 -24.023 -1.044 1.00 95.25 275 PHE A O 1
ATOM 2094 N N . GLN A 1 276 ? 24.591 -23.288 -1.216 1.00 92.44 276 GLN A N 1
ATOM 2095 C CA . GLN A 1 276 ? 24.576 -22.438 -0.017 1.00 92.44 276 GLN A CA 1
ATOM 2096 C C . GLN A 1 276 ? 23.986 -21.045 -0.246 1.00 92.44 276 GLN A C 1
ATOM 2098 O O . GLN A 1 276 ? 23.634 -20.372 0.724 1.00 92.44 276 GLN A O 1
ATOM 2103 N N . ILE A 1 277 ? 23.789 -20.641 -1.497 1.00 91.88 277 ILE A N 1
ATOM 2104 C CA . ILE A 1 277 ? 23.242 -19.331 -1.878 1.00 91.88 277 ILE A CA 1
ATOM 2105 C C . ILE A 1 277 ? 21.971 -19.487 -2.730 1.00 91.88 277 ILE A C 1
ATOM 2107 O O . ILE A 1 277 ? 21.802 -20.536 -3.357 1.00 91.88 277 ILE A O 1
ATOM 2111 N N . PRO A 1 278 ? 21.052 -18.502 -2.735 1.00 96.50 278 PRO A N 1
ATOM 2112 C CA . PRO A 1 278 ? 19.901 -18.502 -3.642 1.00 96.50 278 PRO A CA 1
ATOM 2113 C C . PRO A 1 278 ? 20.347 -18.426 -5.110 1.00 96.50 278 PRO A C 1
ATOM 2115 O O . PRO A 1 278 ? 21.437 -17.941 -5.400 1.00 96.50 278 PRO A O 1
ATOM 2118 N N . LEU A 1 279 ? 19.497 -18.870 -6.041 1.00 98.06 279 LEU A N 1
ATOM 2119 C CA . LEU A 1 279 ? 19.744 -18.707 -7.476 1.00 98.06 279 LEU A CA 1
ATOM 2120 C C . LEU A 1 279 ? 19.647 -17.218 -7.854 1.00 98.06 279 LEU A C 1
ATOM 2122 O O . LEU A 1 279 ? 18.550 -16.664 -7.718 1.00 98.06 279 LEU A O 1
ATOM 2126 N N . PRO A 1 280 ? 20.731 -16.574 -8.332 1.00 98.00 280 PRO A N 1
ATOM 2127 C CA . PRO A 1 280 ? 20.659 -15.203 -8.819 1.00 98.00 280 PRO A CA 1
ATOM 2128 C C . PRO A 1 280 ? 19.956 -15.142 -10.177 1.00 98.00 280 PRO A C 1
ATOM 2130 O O . PRO A 1 280 ? 20.259 -15.924 -11.080 1.00 98.00 280 PRO A O 1
ATOM 2133 N N . ILE A 1 281 ? 19.037 -14.194 -10.325 1.00 98.75 281 ILE A N 1
ATOM 2134 C CA . ILE A 1 281 ? 18.322 -13.912 -11.569 1.00 98.75 281 ILE A CA 1
ATOM 2135 C C . ILE A 1 281 ? 18.390 -12.407 -11.840 1.00 98.75 281 ILE A C 1
ATOM 2137 O O . ILE A 1 281 ? 18.008 -11.598 -10.995 1.00 98.75 281 ILE A O 1
ATOM 2141 N N . VAL A 1 282 ? 18.863 -12.026 -13.024 1.00 98.75 282 VAL A N 1
ATOM 2142 C CA . VAL A 1 282 ? 18.873 -10.632 -13.486 1.00 98.75 282 VAL A CA 1
ATOM 2143 C C . VAL A 1 282 ? 17.736 -10.419 -14.477 1.00 98.75 282 VAL A C 1
ATOM 2145 O O . VAL A 1 282 ? 17.526 -11.254 -15.355 1.00 98.75 282 VAL A O 1
ATOM 2148 N N . VAL A 1 283 ? 17.002 -9.316 -14.328 1.00 98.56 283 VAL A N 1
ATOM 2149 C CA . VAL A 1 283 ? 15.831 -8.993 -15.156 1.00 98.56 283 VAL A CA 1
ATOM 2150 C C . VAL A 1 283 ? 16.106 -7.796 -16.062 1.00 98.56 283 VAL A C 1
ATOM 2152 O O . VAL A 1 283 ? 16.691 -6.802 -15.632 1.00 98.56 283 VAL A O 1
ATOM 2155 N N . SER A 1 284 ? 15.656 -7.887 -17.310 1.00 97.69 284 SER A N 1
ATOM 2156 C CA . SER A 1 284 ? 15.708 -6.813 -18.306 1.00 97.69 284 SER A CA 1
ATOM 2157 C C . SER A 1 284 ? 14.427 -6.799 -19.133 1.00 97.69 284 SER A C 1
ATOM 2159 O O . SER A 1 284 ? 13.777 -7.834 -19.277 1.00 97.69 284 SER A O 1
ATOM 2161 N N . ASN A 1 285 ? 14.097 -5.659 -19.737 1.00 95.62 285 ASN A N 1
ATOM 2162 C CA . ASN A 1 285 ? 12.904 -5.543 -20.568 1.00 95.62 285 ASN A CA 1
ATOM 2163 C C . ASN A 1 285 ? 13.223 -5.580 -22.056 1.00 95.62 285 ASN A C 1
ATOM 2165 O O . ASN A 1 285 ? 14.303 -5.207 -22.519 1.00 95.62 285 ASN A O 1
ATOM 2169 N N . HIS A 1 286 ? 12.236 -6.039 -22.816 1.00 94.31 286 HIS A N 1
ATOM 2170 C CA . HIS A 1 286 ? 12.233 -5.971 -24.264 1.00 94.31 286 HIS A CA 1
ATOM 2171 C C . HIS A 1 286 ? 11.889 -4.567 -24.759 1.00 94.31 286 HIS A C 1
ATOM 2173 O O . HIS A 1 286 ? 10.912 -3.978 -24.300 1.00 94.31 286 HIS A O 1
ATOM 2179 N N . LYS A 1 287 ? 12.620 -4.062 -25.761 1.00 91.81 287 LYS A N 1
ATOM 2180 C CA . LYS A 1 287 ? 12.205 -2.875 -26.522 1.00 91.81 287 LYS A CA 1
ATOM 2181 C C . LYS A 1 287 ? 11.405 -3.300 -27.765 1.00 91.81 287 LYS A C 1
ATOM 2183 O O . LYS A 1 287 ? 11.997 -3.887 -28.689 1.00 91.81 287 LYS A O 1
ATOM 2188 N N . PRO A 1 288 ? 10.088 -3.001 -27.817 1.00 89.81 288 PRO A N 1
ATOM 2189 C CA . PRO A 1 288 ? 9.240 -3.370 -28.948 1.00 89.81 288 PRO A CA 1
ATOM 2190 C C . PRO A 1 288 ? 9.764 -2.847 -30.290 1.00 89.81 288 PRO A C 1
ATOM 2192 O O . PRO A 1 288 ? 10.447 -1.825 -30.346 1.00 89.81 288 PRO A O 1
ATOM 2195 N N . LEU A 1 289 ? 9.453 -3.557 -31.378 1.00 86.81 289 LEU A N 1
ATOM 2196 C CA . LEU A 1 289 ? 9.726 -3.097 -32.748 1.00 86.81 289 LEU A CA 1
ATOM 2197 C C . LEU A 1 289 ? 8.956 -1.826 -33.112 1.00 86.81 289 LEU A C 1
ATOM 2199 O O . LEU A 1 289 ? 9.491 -0.975 -33.817 1.00 86.81 289 LEU A O 1
ATOM 2203 N N . ASP A 1 290 ? 7.705 -1.731 -32.666 1.00 82.50 290 ASP A N 1
ATOM 2204 C CA . ASP A 1 290 ? 6.907 -0.518 -32.793 1.00 82.50 290 ASP A CA 1
ATOM 2205 C C . ASP A 1 290 ? 7.324 0.462 -31.694 1.00 82.50 290 ASP A C 1
ATOM 2207 O O . ASP A 1 290 ? 6.980 0.294 -30.523 1.00 82.50 290 ASP A O 1
ATOM 2211 N N . GLU A 1 291 ? 8.092 1.481 -32.071 1.00 73.31 291 GLU A N 1
ATOM 2212 C CA . GLU A 1 291 ? 8.581 2.506 -31.145 1.00 73.31 291 GLU A CA 1
ATOM 2213 C C . GLU A 1 291 ? 7.452 3.364 -30.551 1.00 73.31 291 GLU A C 1
ATOM 2215 O O . GLU A 1 291 ? 7.663 4.006 -29.524 1.00 73.31 291 GLU A O 1
ATOM 2220 N N . SER A 1 292 ? 6.252 3.337 -31.147 1.00 74.31 292 SER A N 1
ATOM 2221 C CA . SER A 1 292 ? 5.054 4.015 -30.638 1.00 74.31 292 SER A CA 1
ATOM 2222 C C . SER A 1 292 ? 4.216 3.161 -29.679 1.00 74.31 292 SER A C 1
ATOM 2224 O O . SER A 1 292 ? 3.227 3.647 -29.122 1.00 74.31 292 SER A O 1
ATOM 2226 N N . ALA A 1 293 ? 4.605 1.899 -29.456 1.00 79.38 293 ALA A N 1
ATOM 2227 C CA . ALA A 1 293 ? 3.889 0.993 -28.571 1.00 79.38 293 ALA A CA 1
ATOM 2228 C C . ALA A 1 293 ? 3.833 1.557 -27.142 1.00 79.38 293 ALA A C 1
ATOM 2230 O O . ALA A 1 293 ? 4.852 1.732 -26.473 1.00 79.38 293 ALA A O 1
ATOM 2231 N N . THR A 1 294 ? 2.617 1.813 -26.667 1.00 82.75 294 THR A N 1
ATOM 2232 C CA . THR A 1 294 ? 2.323 2.407 -25.358 1.00 82.75 294 THR A CA 1
ATOM 2233 C C . THR A 1 294 ? 1.275 1.583 -24.616 1.00 82.75 294 THR A C 1
ATOM 2235 O O . THR A 1 294 ? 0.611 0.717 -25.191 1.00 82.75 294 THR A O 1
ATOM 2238 N N . ASN A 1 295 ? 1.144 1.817 -23.309 1.00 85.56 295 ASN A N 1
ATOM 2239 C CA . ASN A 1 295 ? 0.085 1.197 -22.520 1.00 85.56 295 ASN A CA 1
ATOM 2240 C C . ASN A 1 295 ? -1.290 1.731 -22.970 1.00 85.56 295 ASN A C 1
ATOM 2242 O O . ASN A 1 295 ? -1.439 2.945 -23.128 1.00 85.56 295 ASN A O 1
ATOM 2246 N N . PRO A 1 296 ? -2.308 0.869 -23.156 1.00 82.31 296 PRO A N 1
ATOM 2247 C CA . PRO A 1 296 ? -3.667 1.315 -23.454 1.00 82.31 296 PRO A CA 1
ATOM 2248 C C . PRO A 1 296 ? -4.197 2.295 -22.396 1.00 82.31 296 PRO A C 1
ATOM 2250 O O . PRO A 1 296 ? -3.984 2.086 -21.204 1.00 82.31 296 PRO A O 1
ATOM 2253 N N . SER A 1 297 ? -4.953 3.324 -22.800 1.00 75.56 297 SER A N 1
ATOM 2254 C CA . SER A 1 297 ? -5.446 4.374 -21.884 1.00 75.56 297 SER A CA 1
ATOM 2255 C C . SER A 1 297 ? -6.353 3.862 -20.755 1.00 75.56 297 SER A C 1
ATOM 2257 O O . SER A 1 297 ? -6.556 4.556 -19.765 1.00 75.56 297 SER A O 1
ATOM 2259 N N . ASN A 1 298 ? -6.917 2.660 -20.894 1.00 73.88 298 ASN A N 1
ATOM 2260 C CA . ASN A 1 298 ? -7.731 1.998 -19.874 1.00 73.88 298 ASN A CA 1
ATOM 2261 C C . ASN A 1 298 ? -6.910 1.184 -18.853 1.00 73.88 298 ASN A C 1
ATOM 2263 O O . ASN A 1 298 ? -7.500 0.588 -17.952 1.00 73.88 298 ASN A O 1
ATOM 2267 N N . VAL A 1 299 ? -5.583 1.126 -18.990 1.00 81.69 299 VAL A N 1
ATOM 2268 C CA . VAL A 1 299 ? -4.667 0.530 -18.012 1.00 81.69 299 VAL A CA 1
ATOM 2269 C C . VAL A 1 299 ? -4.000 1.679 -17.247 1.00 81.69 299 VAL A C 1
ATOM 2271 O O . VAL A 1 299 ? -3.080 2.299 -17.781 1.00 81.69 299 VAL A O 1
ATOM 2274 N N . PRO A 1 300 ? -4.460 2.005 -16.023 1.00 82.12 300 PRO A N 1
ATOM 2275 C CA . PRO A 1 300 ? -3.978 3.163 -15.275 1.00 82.12 300 PRO A CA 1
ATOM 2276 C C . PRO A 1 300 ? -2.616 2.863 -14.637 1.00 82.12 300 PRO A C 1
ATOM 2278 O O . PRO A 1 300 ? -2.527 2.589 -13.443 1.00 82.12 300 PRO A O 1
ATOM 2281 N N . VAL A 1 301 ? -1.559 2.854 -15.449 1.00 85.94 301 VAL A N 1
ATOM 2282 C CA . VAL A 1 301 ? -0.186 2.658 -14.966 1.00 85.94 301 VAL A CA 1
ATOM 2283 C C . VAL A 1 301 ? 0.214 3.772 -13.998 1.00 85.94 301 VAL A C 1
ATOM 2285 O O . VAL A 1 301 ? -0.179 4.926 -14.167 1.00 85.94 301 VAL A O 1
ATOM 2288 N N . SER A 1 302 ? 0.989 3.417 -12.976 1.00 84.69 302 SER A N 1
ATOM 2289 C CA . SER A 1 302 ? 1.490 4.354 -11.972 1.00 84.69 302 SER A CA 1
ATOM 2290 C C . SER A 1 302 ? 2.953 4.693 -12.238 1.00 84.69 302 SER A C 1
ATOM 2292 O O . SER A 1 302 ? 3.765 3.793 -12.450 1.00 84.69 302 SER A O 1
ATOM 2294 N N . GLY A 1 303 ? 3.304 5.977 -12.177 1.00 82.62 303 GLY A N 1
ATOM 2295 C CA . GLY A 1 303 ? 4.659 6.450 -12.465 1.00 82.62 303 GLY A CA 1
ATOM 2296 C C . GLY A 1 303 ? 4.999 6.468 -13.959 1.00 82.62 303 GLY A C 1
ATOM 2297 O O . GLY A 1 303 ? 4.131 6.330 -14.822 1.00 82.62 303 GLY A O 1
ATOM 2298 N N . GLU A 1 304 ? 6.276 6.690 -14.265 1.00 79.31 304 GLU A N 1
ATOM 2299 C CA . GLU A 1 304 ? 6.766 6.761 -15.643 1.00 79.31 304 GLU A CA 1
ATOM 2300 C C . GLU A 1 304 ? 7.049 5.367 -16.219 1.00 79.31 304 GLU A C 1
ATOM 2302 O O . GLU A 1 304 ? 7.652 4.516 -15.564 1.00 79.31 304 GLU A O 1
ATOM 2307 N N . THR A 1 305 ? 6.651 5.148 -17.475 1.00 86.50 305 THR A N 1
ATOM 2308 C CA . THR A 1 305 ? 6.959 3.931 -18.241 1.00 86.50 305 THR A CA 1
ATOM 2309 C C . THR A 1 305 ? 7.503 4.305 -19.618 1.00 86.50 305 THR A C 1
ATOM 2311 O O . THR A 1 305 ? 6.896 5.118 -20.315 1.00 86.50 305 THR A O 1
ATOM 2314 N N . TYR A 1 306 ? 8.598 3.676 -20.034 1.00 86.88 306 TYR A N 1
ATOM 2315 C CA . TYR A 1 306 ? 9.310 3.905 -21.300 1.00 86.88 306 TYR A CA 1
ATOM 2316 C C . TYR A 1 306 ? 9.136 2.755 -22.310 1.00 86.88 306 TYR A C 1
ATOM 2318 O O . TYR A 1 306 ? 9.402 2.907 -23.510 1.00 86.88 306 TYR A O 1
ATOM 2326 N N . VAL A 1 307 ? 8.647 1.608 -21.833 1.00 90.31 307 VAL A N 1
ATOM 2327 C CA . VAL A 1 307 ? 8.106 0.507 -22.638 1.00 90.31 307 VAL A CA 1
ATOM 2328 C C . VAL A 1 307 ? 6.760 0.062 -22.042 1.00 90.31 307 VAL A C 1
ATOM 2330 O O . VAL A 1 307 ? 6.521 0.273 -20.853 1.00 90.31 307 VAL A O 1
ATOM 2333 N N . PRO A 1 308 ? 5.836 -0.519 -22.825 1.00 92.56 308 PRO A N 1
ATOM 2334 C CA . PRO A 1 308 ? 4.538 -0.932 -22.298 1.00 92.56 308 PRO A CA 1
ATOM 2335 C C . PRO A 1 308 ? 4.661 -2.149 -21.369 1.00 92.56 308 PRO A C 1
ATOM 2337 O O . PRO A 1 308 ? 5.558 -2.975 -21.524 1.00 92.56 308 PRO A O 1
ATOM 2340 N N . LEU A 1 309 ? 3.695 -2.336 -20.465 1.00 93.94 309 LEU A N 1
ATOM 2341 C CA . LEU A 1 309 ? 3.578 -3.523 -19.604 1.00 93.94 309 LEU A CA 1
ATOM 2342 C C . LEU A 1 309 ? 3.421 -4.827 -20.405 1.00 93.94 309 LEU A C 1
ATOM 2344 O O . LEU A 1 309 ? 3.675 -5.913 -19.889 1.00 93.94 309 LEU A O 1
ATOM 2348 N N . SER A 1 310 ? 3.003 -4.736 -21.670 1.00 91.56 310 SER A N 1
ATOM 2349 C CA . SER A 1 310 ? 2.929 -5.869 -22.594 1.00 91.56 310 SER A CA 1
ATOM 2350 C C . SER A 1 310 ? 4.282 -6.254 -23.196 1.00 91.56 310 SER A C 1
ATOM 2352 O O . SER A 1 310 ? 4.347 -7.232 -23.942 1.00 91.56 310 SER A O 1
ATOM 2354 N N . ALA A 1 311 ? 5.351 -5.496 -22.942 1.00 93.00 311 ALA A N 1
ATOM 2355 C CA . ALA A 1 311 ? 6.687 -5.868 -23.378 1.00 93.00 311 ALA A CA 1
ATOM 2356 C C . ALA A 1 311 ? 7.132 -7.159 -22.660 1.00 93.00 311 ALA A C 1
ATOM 2358 O O . ALA A 1 311 ? 6.944 -7.271 -21.445 1.00 93.00 311 ALA A O 1
ATOM 2359 N N . PRO A 1 312 ? 7.714 -8.135 -23.384 1.00 94.69 312 PRO A N 1
ATOM 2360 C CA . PRO A 1 312 ? 8.313 -9.304 -22.759 1.00 94.69 312 PRO A CA 1
ATOM 2361 C C . PRO A 1 312 ? 9.363 -8.914 -21.713 1.00 94.69 312 PRO A C 1
ATOM 2363 O O . PRO A 1 312 ? 10.256 -8.107 -21.982 1.00 94.69 312 PRO A O 1
ATOM 2366 N N . VAL A 1 313 ? 9.273 -9.528 -20.540 1.00 97.12 313 VAL A N 1
ATOM 2367 C CA . VAL A 1 313 ? 10.257 -9.410 -19.466 1.00 97.12 313 VAL A CA 1
ATOM 2368 C C . VAL A 1 313 ? 11.222 -10.581 -19.589 1.00 97.12 313 VAL A C 1
ATOM 2370 O O . VAL A 1 313 ? 10.819 -11.744 -19.482 1.00 97.12 313 VAL A O 1
ATOM 2373 N N . TYR A 1 314 ? 12.496 -10.286 -19.829 1.00 98.12 314 TYR A N 1
ATOM 2374 C CA . TYR A 1 314 ? 13.547 -11.291 -19.902 1.00 98.12 314 TYR A CA 1
ATOM 2375 C C . TYR A 1 314 ? 14.152 -11.555 -18.530 1.00 98.12 314 TYR A C 1
ATOM 2377 O O . TYR A 1 314 ? 14.366 -10.642 -17.731 1.00 98.12 314 TYR A O 1
ATOM 2385 N N . GLU A 1 315 ? 14.513 -12.808 -18.296 1.00 97.75 315 GLU A N 1
ATOM 2386 C CA . GLU A 1 315 ? 15.288 -13.222 -17.137 1.00 97.75 315 GLU A CA 1
ATOM 2387 C C . GLU A 1 315 ? 16.568 -13.939 -17.571 1.00 97.75 315 GLU A C 1
ATOM 2389 O O . GLU A 1 315 ? 16.578 -14.725 -18.521 1.00 97.75 315 GLU A O 1
ATOM 2394 N N . VAL A 1 316 ? 17.659 -13.657 -16.860 1.00 98.50 316 VAL A N 1
ATOM 2395 C CA . VAL A 1 316 ? 18.961 -14.306 -17.019 1.00 98.50 316 VAL A CA 1
ATOM 2396 C C . VAL A 1 316 ? 19.314 -14.980 -15.697 1.00 98.50 316 VAL A C 1
ATOM 2398 O O . VAL A 1 316 ? 19.509 -14.310 -14.684 1.00 98.50 316 VAL A O 1
ATOM 2401 N N . SER A 1 317 ? 19.433 -16.304 -15.703 1.00 98.12 317 SER A N 1
ATOM 2402 C CA . SER A 1 317 ? 20.020 -17.086 -14.609 1.00 98.12 317 SER A CA 1
ATOM 2403 C C . SER A 1 317 ? 21.382 -17.649 -15.043 1.00 98.12 317 SER A C 1
ATOM 2405 O O . SER A 1 317 ? 21.698 -17.641 -16.235 1.00 98.12 317 SER A O 1
ATOM 2407 N N . PRO A 1 318 ? 22.214 -18.194 -14.139 1.00 97.69 318 PRO A N 1
ATOM 2408 C CA . PRO A 1 318 ? 23.429 -18.901 -14.548 1.00 97.69 318 PRO A CA 1
ATOM 2409 C C . PRO A 1 318 ? 23.160 -20.126 -15.443 1.00 97.69 318 PRO A C 1
ATOM 2411 O O . PRO A 1 318 ? 24.076 -20.627 -16.099 1.00 97.69 318 PRO A O 1
ATOM 2414 N N . PHE A 1 319 ? 21.916 -20.619 -15.481 1.00 96.94 319 PHE A N 1
ATOM 2415 C CA . PHE A 1 319 ? 21.516 -21.782 -16.269 1.00 96.94 319 PHE A CA 1
ATOM 2416 C C . PHE A 1 319 ? 20.990 -21.404 -17.652 1.00 96.94 319 PHE A C 1
ATOM 2418 O O . PHE A 1 319 ? 21.457 -21.954 -18.647 1.00 96.94 319 PHE A O 1
ATOM 2425 N N . GLU A 1 320 ? 20.042 -20.476 -17.719 1.00 97.25 320 GLU A N 1
ATOM 2426 C CA . GLU A 1 320 ? 19.328 -20.128 -18.946 1.00 97.25 320 GLU A CA 1
ATOM 2427 C C . GLU A 1 320 ? 18.869 -18.666 -18.985 1.00 97.25 320 GLU A C 1
ATOM 2429 O O . GLU A 1 320 ? 18.709 -18.015 -17.947 1.00 97.25 320 GLU A O 1
ATOM 2434 N N . PHE A 1 321 ? 18.647 -18.187 -20.208 1.00 98.19 321 PHE A N 1
ATOM 2435 C CA . PHE A 1 321 ? 18.109 -16.883 -20.563 1.00 98.19 321 PHE A CA 1
ATOM 2436 C C . PHE A 1 321 ? 16.859 -17.045 -21.413 1.00 98.19 321 PHE A C 1
ATOM 2438 O O . PHE A 1 321 ? 16.839 -17.869 -22.329 1.00 98.19 321 PHE A O 1
ATOM 2445 N N . GLY A 1 322 ? 15.842 -16.237 -21.147 1.00 97.38 322 GLY A N 1
ATOM 2446 C CA . GLY A 1 322 ? 14.606 -16.255 -21.914 1.00 97.38 322 GLY A CA 1
ATOM 2447 C C . GLY A 1 322 ? 13.479 -15.542 -21.195 1.00 97.38 322 GLY A C 1
ATOM 2448 O O . GLY A 1 322 ? 13.716 -14.647 -20.386 1.00 97.38 322 GLY A O 1
ATOM 2449 N N . SER A 1 323 ? 12.247 -15.933 -21.506 1.00 96.88 323 SER A N 1
ATOM 2450 C CA . SER A 1 323 ? 11.062 -15.411 -20.831 1.00 96.88 323 SER A CA 1
ATOM 2451 C C . SER A 1 323 ? 9.975 -16.473 -20.720 1.00 96.88 323 SER A C 1
ATOM 2453 O O . SER A 1 323 ? 9.706 -17.215 -21.670 1.00 96.88 323 SER A O 1
ATOM 2455 N N . TYR A 1 324 ? 9.323 -16.511 -19.556 1.00 95.69 324 TYR A N 1
ATOM 2456 C CA . TYR A 1 324 ? 8.096 -17.280 -19.332 1.00 95.69 324 TYR A CA 1
ATOM 2457 C C . TYR A 1 324 ? 6.846 -16.569 -19.861 1.00 95.69 324 TYR A C 1
ATOM 2459 O O . TYR A 1 324 ? 5.771 -17.172 -19.869 1.00 95.69 324 TYR A O 1
ATOM 2467 N N . ASP A 1 325 ? 6.973 -15.321 -20.314 1.00 95.31 325 ASP A N 1
ATOM 2468 C CA . ASP A 1 325 ? 5.859 -14.563 -20.862 1.00 95.31 325 ASP A CA 1
ATOM 2469 C C . ASP A 1 325 ? 5.293 -15.239 -22.128 1.00 95.31 325 ASP A C 1
ATOM 2471 O O . ASP A 1 325 ? 6.041 -15.827 -22.922 1.00 95.31 325 ASP A O 1
ATOM 2475 N N . PRO A 1 326 ? 3.973 -15.153 -22.364 1.00 93.00 326 PRO A N 1
ATOM 2476 C CA . PRO A 1 326 ? 3.292 -15.849 -23.457 1.00 93.00 326 PRO A CA 1
ATOM 2477 C C . PRO A 1 326 ? 3.661 -15.325 -24.851 1.00 93.00 326 PRO A C 1
ATOM 2479 O O . PRO A 1 326 ? 3.381 -15.984 -25.850 1.00 93.00 326 PRO A O 1
ATOM 2482 N N . GLN A 1 327 ? 4.299 -14.161 -24.949 1.00 93.12 327 GLN A N 1
ATOM 2483 C CA . GLN A 1 327 ? 4.866 -13.644 -26.190 1.00 93.12 327 GLN A CA 1
ATOM 2484 C C . GLN A 1 327 ? 6.009 -14.544 -26.677 1.00 93.12 327 GLN A C 1
ATOM 2486 O O . GLN A 1 327 ? 6.064 -14.858 -27.862 1.00 93.12 327 GLN A O 1
ATOM 2491 N N . LEU A 1 328 ? 6.893 -14.994 -25.773 1.00 94.44 328 LEU A N 1
ATOM 2492 C CA . LEU A 1 328 ? 8.100 -15.758 -26.112 1.00 94.44 328 LEU A CA 1
ATOM 2493 C C . LEU A 1 328 ? 8.031 -17.224 -25.663 1.00 94.44 328 LEU A C 1
ATOM 2495 O O . LEU A 1 328 ? 8.163 -18.119 -26.495 1.00 94.44 328 LEU A O 1
ATOM 2499 N N . SER A 1 329 ? 7.824 -17.473 -24.364 1.00 94.38 329 SER A N 1
ATOM 2500 C CA . SER A 1 329 ? 7.726 -18.813 -23.757 1.00 94.38 329 SER A CA 1
ATOM 2501 C C . SER A 1 329 ? 8.871 -19.765 -24.141 1.00 94.38 329 SER A C 1
ATOM 2503 O O . SER A 1 329 ? 8.653 -20.952 -24.408 1.00 94.38 329 SER A O 1
ATOM 2505 N N . ALA A 1 330 ? 10.102 -19.256 -24.185 1.00 96.06 330 ALA A N 1
ATOM 2506 C CA . ALA A 1 330 ? 11.275 -20.002 -24.625 1.00 96.06 330 ALA A CA 1
ATOM 2507 C C . ALA A 1 330 ? 12.565 -19.508 -23.960 1.00 96.06 330 ALA A C 1
ATOM 2509 O O . ALA A 1 330 ? 12.663 -18.349 -23.555 1.00 96.06 330 ALA A O 1
ATOM 2510 N N . PHE A 1 331 ? 13.542 -20.412 -23.869 1.00 97.50 331 PHE A N 1
ATOM 2511 C CA . PHE A 1 331 ? 14.828 -20.214 -23.207 1.00 97.50 331 PHE A CA 1
ATOM 2512 C C . PHE A 1 331 ? 15.987 -20.829 -23.999 1.00 97.50 331 PHE A C 1
ATOM 2514 O O . PHE A 1 331 ? 15.804 -21.778 -24.764 1.00 97.50 331 PHE A O 1
ATOM 2521 N N . ILE A 1 332 ? 17.186 -20.299 -23.773 1.00 96.81 332 ILE A N 1
ATOM 2522 C CA . ILE A 1 332 ? 18.475 -20.824 -24.237 1.00 96.81 332 ILE A CA 1
ATOM 2523 C C . ILE A 1 332 ? 19.443 -20.914 -23.048 1.00 96.81 332 ILE A C 1
ATOM 2525 O O . ILE A 1 332 ? 19.375 -20.057 -22.165 1.00 96.81 332 ILE A O 1
ATOM 2529 N N . PRO A 1 333 ? 20.372 -21.887 -22.981 1.00 97.12 333 PRO A N 1
ATOM 2530 C CA . PRO A 1 333 ? 21.417 -21.867 -21.967 1.00 97.12 333 PRO A CA 1
ATOM 2531 C C . PRO A 1 333 ? 22.218 -20.558 -21.998 1.00 97.12 333 PRO A C 1
ATOM 2533 O O . PRO A 1 333 ? 22.700 -20.148 -23.055 1.00 97.12 333 PRO A O 1
ATOM 2536 N N . THR A 1 334 ? 22.410 -19.929 -20.836 1.00 97.38 334 THR A N 1
ATOM 2537 C CA . THR A 1 334 ? 23.081 -18.616 -20.712 1.00 97.38 334 THR A CA 1
ATOM 2538 C C . THR A 1 334 ? 24.497 -18.632 -21.278 1.00 97.38 334 THR A C 1
ATOM 2540 O O . THR A 1 334 ? 24.958 -17.665 -21.868 1.00 97.38 334 THR A O 1
ATOM 2543 N N . GLU A 1 335 ? 25.170 -19.772 -21.178 1.00 95.56 335 GLU A N 1
ATOM 2544 C CA . GLU A 1 335 ? 26.500 -19.996 -21.743 1.00 95.56 335 GLU A CA 1
ATOM 2545 C C . GLU A 1 335 ? 26.561 -19.805 -23.272 1.00 95.56 335 GLU A C 1
ATOM 2547 O O . GLU A 1 335 ? 27.615 -19.460 -23.804 1.00 95.56 335 GLU A O 1
ATOM 2552 N N . PHE A 1 336 ? 25.435 -19.994 -23.971 1.00 95.00 336 PHE A N 1
ATOM 2553 C CA . PHE A 1 336 ? 25.320 -19.918 -25.431 1.00 95.00 336 PHE A CA 1
ATOM 2554 C C . PHE A 1 336 ? 24.475 -18.739 -25.927 1.00 95.00 336 PHE A C 1
ATOM 2556 O O . PHE A 1 336 ? 24.105 -18.691 -27.100 1.00 95.00 336 PHE A O 1
ATOM 2563 N N . ILE A 1 337 ? 24.189 -17.769 -25.057 1.00 94.19 337 ILE A N 1
ATOM 2564 C CA . ILE A 1 337 ? 23.263 -16.647 -25.289 1.00 94.19 337 ILE A CA 1
ATOM 2565 C C . ILE A 1 337 ? 23.600 -15.783 -26.515 1.00 94.19 337 ILE A C 1
ATOM 2567 O O . ILE A 1 337 ? 22.720 -15.160 -27.098 1.00 94.19 337 ILE A O 1
ATOM 2571 N N . GLY A 1 338 ? 24.874 -15.754 -26.925 1.00 91.56 338 GLY A N 1
ATOM 2572 C CA . GLY A 1 338 ? 25.339 -15.025 -28.108 1.00 91.56 338 GLY A CA 1
ATOM 2573 C C . GLY A 1 338 ? 25.093 -15.753 -29.432 1.00 91.56 338 GLY A C 1
ATOM 2574 O O . GLY A 1 338 ? 25.438 -15.226 -30.488 1.00 91.56 338 GLY A O 1
ATOM 2575 N N . THR A 1 339 ? 24.542 -16.968 -29.396 1.00 91.06 339 THR A N 1
ATOM 2576 C CA . THR A 1 339 ? 24.312 -17.797 -30.583 1.00 91.06 339 THR A CA 1
ATOM 2577 C C . THR A 1 339 ? 23.014 -17.387 -31.269 1.00 91.06 339 THR A C 1
ATOM 2579 O O . THR A 1 339 ? 21.944 -17.421 -30.666 1.00 91.06 339 THR A O 1
ATOM 2582 N N . SER A 1 340 ? 23.080 -17.045 -32.555 1.00 87.69 340 SER A N 1
ATOM 2583 C CA . SER A 1 340 ? 21.877 -16.829 -33.362 1.00 87.69 340 SER A CA 1
ATOM 2584 C C . SER A 1 340 ? 21.280 -18.168 -33.793 1.00 87.69 340 SER A C 1
ATOM 2586 O O . SER A 1 340 ? 21.959 -18.989 -34.414 1.00 87.69 340 SER A O 1
ATOM 2588 N N . LEU A 1 341 ? 19.997 -18.382 -33.497 1.00 88.19 341 LEU A N 1
ATOM 2589 C CA . LEU A 1 341 ? 19.257 -19.577 -33.912 1.00 88.19 341 LEU A CA 1
ATOM 2590 C C . LEU A 1 341 ? 18.136 -19.184 -34.871 1.00 88.19 341 LEU A C 1
ATOM 2592 O O . LEU A 1 341 ? 17.546 -18.126 -34.709 1.00 88.19 341 LEU A O 1
ATOM 2596 N N . ASN A 1 342 ? 17.822 -20.036 -35.844 1.00 85.88 342 ASN A N 1
ATOM 2597 C CA . ASN A 1 342 ? 16.627 -19.937 -36.676 1.00 85.88 342 ASN A CA 1
ATOM 2598 C C . ASN A 1 342 ? 15.789 -21.198 -36.475 1.00 85.88 342 ASN A C 1
ATOM 2600 O O . ASN A 1 342 ? 16.247 -22.296 -36.802 1.00 85.88 342 ASN A O 1
ATOM 2604 N N . ALA A 1 343 ? 14.596 -21.049 -35.899 1.00 82.81 343 ALA A N 1
ATOM 2605 C CA . ALA A 1 343 ? 13.735 -22.165 -35.509 1.00 82.81 343 ALA A CA 1
ATOM 2606 C C . ALA A 1 343 ? 14.505 -23.224 -34.685 1.00 82.81 343 ALA A C 1
ATOM 2608 O O . ALA A 1 343 ? 14.416 -24.426 -34.931 1.00 82.81 343 ALA A O 1
ATOM 2609 N N . GLY A 1 344 ? 15.331 -22.752 -33.743 1.00 83.00 344 GLY A N 1
ATOM 2610 C CA . GLY A 1 344 ? 16.140 -23.586 -32.848 1.00 83.00 344 GLY A CA 1
ATOM 2611 C C . GLY A 1 344 ? 17.442 -24.142 -33.438 1.00 83.00 344 GLY A C 1
ATOM 2612 O O . GLY A 1 344 ? 18.192 -24.783 -32.707 1.00 83.00 344 GLY A O 1
ATOM 2613 N N . LYS A 1 345 ? 17.750 -23.893 -34.719 1.00 84.56 345 LYS A N 1
ATOM 2614 C CA . LYS A 1 345 ? 18.995 -24.354 -35.359 1.00 84.56 345 LYS A CA 1
ATOM 2615 C C . LYS A 1 345 ? 20.037 -23.232 -35.444 1.00 84.56 345 LYS A C 1
ATOM 2617 O O . LYS A 1 345 ? 19.682 -22.149 -35.913 1.00 84.56 345 LYS A O 1
ATOM 2622 N N . PRO A 1 346 ? 21.304 -23.465 -35.053 1.00 83.44 346 PRO A N 1
ATOM 2623 C CA . PRO A 1 346 ? 22.360 -22.463 -35.171 1.00 83.44 346 PRO A CA 1
ATOM 2624 C C . PRO A 1 346 ? 22.552 -21.986 -36.610 1.00 83.44 346 PRO A C 1
ATOM 2626 O O . PRO A 1 346 ? 22.583 -22.792 -37.542 1.00 83.44 346 PRO A O 1
ATOM 2629 N N . TYR A 1 347 ? 22.703 -20.675 -36.796 1.00 76.38 347 TYR A N 1
ATOM 2630 C CA . TYR A 1 347 ? 23.066 -20.090 -38.083 1.00 76.38 347 TYR A CA 1
ATOM 2631 C C . TYR A 1 347 ? 24.017 -18.905 -37.904 1.00 76.38 347 TYR A C 1
ATOM 2633 O O . TYR A 1 347 ? 24.013 -18.211 -36.889 1.00 76.38 347 TYR A O 1
ATOM 2641 N N . VAL A 1 348 ? 24.833 -18.646 -38.925 1.00 67.56 348 VAL A N 1
ATOM 2642 C CA . VAL A 1 348 ? 25.787 -17.534 -38.911 1.00 67.56 348 VAL A CA 1
ATOM 2643 C C . VAL A 1 348 ? 25.098 -16.265 -39.418 1.00 67.56 348 VAL A C 1
ATOM 2645 O O . VAL A 1 348 ? 24.914 -16.087 -40.623 1.00 67.56 348 VAL A O 1
ATOM 2648 N N . ALA A 1 349 ? 24.728 -15.367 -38.503 1.00 60.56 349 ALA A N 1
ATOM 2649 C CA . ALA A 1 349 ? 24.059 -14.105 -38.835 1.00 60.56 349 ALA A CA 1
ATOM 2650 C C . ALA A 1 349 ? 24.989 -13.049 -39.478 1.00 60.56 349 ALA A C 1
ATOM 2652 O O . ALA A 1 349 ? 24.507 -12.142 -40.156 1.00 60.56 349 ALA A O 1
ATOM 2653 N N . SER A 1 350 ? 26.317 -13.155 -39.301 1.00 56.94 350 SER A N 1
ATOM 2654 C CA . SER A 1 350 ? 27.296 -12.152 -39.762 1.00 56.94 350 SER A CA 1
ATOM 2655 C C . SER A 1 350 ? 28.079 -12.587 -41.018 1.00 56.94 350 SER A C 1
ATOM 2657 O O . SER A 1 350 ? 28.705 -13.649 -41.012 1.00 56.94 350 SER A O 1
ATOM 2659 N N . PRO A 1 351 ? 28.164 -11.754 -42.079 1.00 47.97 351 PRO A N 1
ATOM 2660 C CA . PRO A 1 351 ? 28.947 -12.047 -43.286 1.00 47.97 351 PRO A CA 1
ATOM 2661 C C . PRO A 1 351 ? 30.457 -12.228 -43.046 1.00 47.97 351 PRO A C 1
ATOM 2663 O O . PRO A 1 351 ? 31.104 -12.948 -43.801 1.00 47.97 351 PRO A O 1
ATOM 2666 N N . LYS A 1 352 ? 31.033 -11.606 -42.002 1.00 49.72 352 LYS A N 1
ATOM 2667 C CA . LYS A 1 352 ? 32.476 -11.707 -41.682 1.00 49.72 352 LYS A CA 1
ATOM 2668 C C . LYS A 1 352 ? 32.862 -13.035 -41.018 1.00 49.72 352 LYS A C 1
ATOM 2670 O O . LYS A 1 352 ? 34.023 -13.424 -41.096 1.00 49.72 352 LYS A O 1
ATOM 2675 N N . ALA A 1 353 ? 31.897 -13.741 -40.426 1.00 47.38 353 ALA A N 1
ATOM 2676 C CA . ALA A 1 353 ? 32.082 -15.062 -39.823 1.00 47.38 353 ALA A CA 1
ATOM 2677 C C . ALA A 1 353 ? 31.966 -16.219 -40.843 1.00 47.38 353 ALA A C 1
ATOM 2679 O O . ALA A 1 353 ? 32.254 -17.362 -40.509 1.00 47.38 353 ALA A O 1
ATOM 2680 N N . ARG A 1 354 ? 31.623 -15.937 -42.114 1.00 49.03 354 ARG A N 1
ATOM 2681 C CA . ARG A 1 354 ? 31.495 -16.935 -43.201 1.00 49.03 354 ARG A CA 1
ATOM 2682 C C . ARG A 1 354 ? 32.813 -17.564 -43.680 1.00 49.03 354 ARG A C 1
ATOM 2684 O O . ARG A 1 354 ? 32.786 -18.370 -44.601 1.00 49.03 354 ARG A O 1
ATOM 2691 N N . LYS A 1 355 ? 33.969 -17.197 -43.114 1.00 47.50 355 LYS A N 1
ATOM 2692 C CA . LYS A 1 355 ? 35.272 -17.768 -43.512 1.00 47.50 355 LYS A CA 1
ATOM 2693 C C . LYS A 1 355 ? 35.565 -19.146 -42.900 1.00 47.50 355 LYS A C 1
ATOM 2695 O O . LYS A 1 355 ? 36.616 -19.704 -43.193 1.00 47.50 355 LYS A O 1
ATOM 2700 N N . ILE A 1 356 ? 34.667 -19.683 -42.074 1.00 52.12 356 ILE A N 1
ATOM 2701 C CA . ILE A 1 356 ? 34.811 -20.995 -41.441 1.00 52.12 356 ILE A CA 1
ATOM 2702 C C . ILE A 1 356 ? 33.640 -21.867 -41.906 1.00 52.12 356 ILE A C 1
ATOM 2704 O O . ILE A 1 356 ? 32.491 -21.599 -41.561 1.00 52.12 356 ILE A O 1
ATOM 2708 N N . ASP A 1 357 ? 33.930 -22.875 -42.729 1.00 47.41 357 ASP A N 1
ATOM 2709 C CA . ASP A 1 357 ? 32.955 -23.825 -43.284 1.00 47.41 357 ASP A CA 1
ATOM 2710 C C . ASP A 1 357 ? 32.588 -24.893 -42.236 1.00 47.41 357 ASP A C 1
ATOM 2712 O O . ASP A 1 357 ? 32.900 -26.073 -42.371 1.00 47.41 357 ASP A O 1
ATOM 2716 N N . LEU A 1 358 ? 31.991 -24.460 -41.121 1.00 54.06 358 LEU A N 1
ATOM 2717 C CA . LEU A 1 358 ? 31.483 -25.350 -40.079 1.00 54.06 358 LEU A CA 1
ATOM 2718 C C . LEU A 1 358 ? 29.963 -25.184 -39.980 1.00 54.06 358 LEU A C 1
ATOM 2720 O O . LEU A 1 358 ? 29.437 -24.123 -39.639 1.00 54.06 358 LEU A O 1
ATOM 2724 N N . LYS A 1 359 ? 29.234 -26.259 -40.285 1.00 59.84 359 LYS A N 1
ATOM 2725 C CA . LYS A 1 359 ? 27.838 -26.416 -39.862 1.00 59.84 359 LYS A CA 1
ATOM 2726 C C . LYS A 1 359 ? 27.863 -26.649 -38.343 1.00 59.84 359 LYS A C 1
ATOM 2728 O O . LYS A 1 359 ? 28.718 -27.394 -37.887 1.00 59.84 359 LYS A O 1
ATOM 2733 N N . ASN A 1 360 ? 26.928 -26.064 -37.587 1.00 76.06 360 ASN A N 1
ATOM 2734 C CA . ASN A 1 360 ? 26.767 -26.264 -36.129 1.00 76.06 360 ASN A CA 1
ATOM 2735 C C . ASN A 1 360 ? 27.714 -25.462 -35.200 1.00 76.06 360 ASN A C 1
ATOM 2737 O O . ASN A 1 360 ? 28.319 -25.998 -34.273 1.00 76.06 360 ASN A O 1
ATOM 2741 N N . ILE A 1 361 ? 27.821 -24.152 -35.438 1.00 83.94 361 ILE A N 1
ATOM 2742 C CA . ILE A 1 361 ? 28.651 -23.230 -34.652 1.00 83.94 361 ILE A CA 1
ATOM 2743 C C . ILE A 1 361 ? 27.844 -22.514 -33.553 1.00 83.94 361 ILE A C 1
ATOM 2745 O O . ILE A 1 361 ? 26.786 -21.950 -33.832 1.00 83.94 361 ILE A O 1
ATOM 2749 N N . CYS A 1 362 ? 28.405 -22.450 -32.343 1.00 89.31 362 CYS A N 1
ATOM 2750 C CA . CYS A 1 362 ? 27.876 -21.759 -31.166 1.00 89.31 362 CYS A CA 1
ATOM 2751 C C . CYS A 1 362 ? 28.816 -20.667 -30.647 1.00 89.31 362 CYS A C 1
ATOM 2753 O O . CYS A 1 362 ? 29.999 -20.619 -30.981 1.00 89.31 362 CYS A O 1
ATOM 2755 N N . VAL A 1 363 ? 28.290 -19.789 -29.795 1.00 90.44 363 VAL A N 1
ATOM 2756 C CA . VAL A 1 363 ? 29.024 -18.653 -29.225 1.00 90.44 363 VAL A CA 1
ATOM 2757 C C . VAL A 1 363 ? 29.071 -18.768 -27.709 1.00 90.44 363 VAL A C 1
ATOM 2759 O O . VAL A 1 363 ? 28.023 -18.821 -27.075 1.00 90.44 363 VAL A O 1
ATOM 2762 N N . ARG A 1 364 ? 30.275 -18.735 -27.129 1.00 91.19 364 ARG A N 1
ATOM 2763 C CA . ARG A 1 364 ? 30.509 -18.655 -25.678 1.00 91.19 364 ARG A CA 1
ATOM 2764 C C . ARG A 1 364 ? 31.130 -17.322 -25.284 1.00 91.19 364 ARG A C 1
ATOM 2766 O O . ARG A 1 364 ? 31.787 -16.663 -26.089 1.00 91.19 364 ARG A O 1
ATOM 2773 N N . GLY A 1 365 ? 30.945 -16.935 -24.025 1.00 90.25 365 GLY A N 1
ATOM 2774 C CA . GLY A 1 365 ? 31.557 -15.733 -23.457 1.00 90.25 365 GLY A CA 1
ATOM 2775 C C . GLY A 1 365 ? 30.872 -14.423 -23.851 1.00 90.25 365 GLY A C 1
ATOM 2776 O O . GLY A 1 365 ? 31.409 -13.352 -23.572 1.00 90.25 365 GLY A O 1
ATOM 2777 N N . TYR A 1 366 ? 29.701 -14.496 -24.496 1.00 93.50 366 TYR A N 1
ATOM 2778 C CA . TYR A 1 366 ? 28.833 -13.337 -24.734 1.00 93.50 366 TYR A CA 1
ATOM 2779 C C . TYR A 1 366 ? 28.109 -12.903 -23.449 1.00 93.50 366 TYR A C 1
ATOM 2781 O O . TYR A 1 366 ? 27.824 -11.723 -23.258 1.00 93.50 366 TYR A O 1
ATOM 2789 N N . ASP A 1 367 ? 27.882 -13.844 -22.532 1.00 95.50 367 ASP A N 1
ATOM 2790 C CA . ASP A 1 367 ? 27.276 -13.670 -21.211 1.00 95.50 367 ASP A CA 1
ATOM 2791 C C . ASP A 1 367 ? 28.241 -13.054 -20.184 1.00 95.50 367 ASP A C 1
ATOM 2793 O O . ASP A 1 367 ? 28.265 -13.446 -19.016 1.00 95.50 367 ASP A O 1
ATOM 2797 N N . GLN A 1 368 ? 29.048 -12.078 -20.612 1.00 95.19 368 GLN A N 1
ATOM 2798 C CA . GLN A 1 368 ? 29.887 -11.291 -19.712 1.00 95.19 368 GLN A CA 1
ATOM 2799 C C . GLN A 1 368 ? 29.007 -10.754 -18.582 1.00 95.19 368 GLN A C 1
ATOM 2801 O O . GLN A 1 368 ? 28.040 -10.032 -18.830 1.00 95.19 368 GLN A O 1
ATOM 2806 N N . LEU A 1 369 ? 29.351 -11.087 -17.339 1.00 94.94 369 LEU A N 1
ATOM 2807 C CA . LEU A 1 369 ? 28.560 -10.745 -16.158 1.00 94.94 369 LEU A CA 1
ATOM 2808 C C . LEU A 1 369 ? 28.327 -9.229 -16.083 1.00 94.94 369 LEU A C 1
ATOM 2810 O O . LEU A 1 369 ? 27.213 -8.778 -15.835 1.00 94.94 369 LEU A O 1
ATOM 2814 N N . SER A 1 370 ? 29.361 -8.463 -16.438 1.00 94.06 370 SER A N 1
ATOM 2815 C CA . SER A 1 370 ? 29.340 -7.007 -16.613 1.00 94.06 370 SER A CA 1
ATOM 2816 C C . SER A 1 370 ? 28.350 -6.501 -17.674 1.00 94.06 370 SER A C 1
ATOM 2818 O O . SER A 1 370 ? 27.666 -5.504 -17.457 1.00 94.06 370 SER A O 1
ATOM 2820 N N . PHE A 1 371 ? 28.224 -7.189 -18.811 1.00 96.19 371 PHE A N 1
ATOM 2821 C CA . PHE A 1 371 ? 27.290 -6.818 -19.878 1.00 96.19 371 PHE A CA 1
ATOM 2822 C C . PHE A 1 371 ? 25.836 -7.142 -19.516 1.00 96.19 371 PHE A C 1
ATOM 2824 O O . PHE A 1 371 ? 24.938 -6.384 -19.878 1.00 96.19 371 PHE A O 1
ATOM 2831 N N . ILE A 1 372 ? 25.595 -8.227 -18.774 1.00 97.50 372 ILE A N 1
ATOM 2832 C CA . ILE A 1 372 ? 24.254 -8.608 -18.305 1.00 97.50 372 ILE A CA 1
ATOM 2833 C C . ILE A 1 372 ? 23.707 -7.572 -17.320 1.00 97.50 372 ILE A C 1
ATOM 2835 O O . ILE A 1 372 ? 22.620 -7.039 -17.543 1.00 97.50 372 ILE A O 1
ATOM 2839 N N . ILE A 1 373 ? 24.477 -7.206 -16.288 1.00 96.31 373 ILE A N 1
ATOM 2840 C CA . ILE A 1 373 ? 24.053 -6.151 -15.353 1.00 96.31 373 ILE A CA 1
ATOM 2841 C C . ILE A 1 373 ? 24.008 -4.766 -16.005 1.00 96.31 373 ILE A C 1
ATOM 2843 O O . ILE A 1 373 ? 23.160 -3.950 -15.655 1.00 96.31 373 ILE A O 1
ATOM 2847 N N . GLY A 1 374 ? 24.868 -4.509 -16.998 1.00 94.06 374 GLY A N 1
ATOM 2848 C CA . GLY A 1 374 ? 24.801 -3.301 -17.817 1.00 94.06 374 GLY A CA 1
ATOM 2849 C C . GLY A 1 374 ? 23.517 -3.232 -18.644 1.00 94.06 374 GLY A C 1
ATOM 2850 O O . GLY A 1 374 ? 22.876 -2.187 -18.680 1.00 94.06 374 GLY A O 1
ATOM 2851 N N . SER A 1 375 ? 23.095 -4.345 -19.254 1.00 94.88 375 SER A N 1
ATOM 2852 C CA . SER A 1 375 ? 21.845 -4.439 -20.029 1.00 94.88 375 SER A CA 1
ATOM 2853 C C . SER A 1 375 ? 20.616 -4.252 -19.138 1.00 94.88 375 SER A C 1
ATOM 2855 O O . SER A 1 375 ? 19.685 -3.553 -19.516 1.00 94.88 375 SER A O 1
ATOM 2857 N N . SER A 1 376 ? 20.646 -4.800 -17.920 1.00 96.06 376 SER A N 1
ATOM 2858 C CA . SER A 1 376 ? 19.623 -4.585 -16.886 1.00 96.06 376 SER A CA 1
ATOM 2859 C C . SER A 1 376 ? 19.574 -3.152 -16.345 1.00 96.06 376 SER A C 1
ATOM 2861 O O . SER A 1 376 ? 18.569 -2.781 -15.753 1.00 96.06 376 SER A O 1
ATOM 2863 N N . ALA A 1 377 ? 20.620 -2.352 -16.579 1.00 89.88 377 ALA A N 1
ATOM 2864 C CA . ALA A 1 377 ? 20.753 -0.963 -16.139 1.00 89.88 377 ALA A CA 1
ATOM 2865 C C . ALA A 1 377 ? 20.969 0.023 -17.308 1.00 89.88 377 ALA A C 1
ATOM 2867 O O . ALA A 1 377 ? 21.635 1.050 -17.153 1.00 89.88 377 ALA A O 1
ATOM 2868 N N . THR A 1 378 ? 20.485 -0.323 -18.505 1.00 81.19 378 THR A N 1
ATOM 2869 C CA . THR A 1 378 ? 20.572 0.522 -19.705 1.00 81.19 378 THR A CA 1
ATOM 2870 C C . THR A 1 378 ? 19.359 1.440 -19.761 1.00 81.19 378 THR A C 1
ATOM 2872 O O . THR A 1 378 ? 18.403 1.151 -20.463 1.00 81.19 378 THR A O 1
ATOM 2875 N N . LEU A 1 379 ? 19.412 2.542 -19.009 1.00 71.06 379 LEU A N 1
ATOM 2876 C CA . LEU A 1 379 ? 18.374 3.585 -18.986 1.00 71.06 379 LEU A CA 1
ATOM 2877 C C . LEU A 1 379 ? 18.643 4.691 -20.032 1.00 71.06 379 LEU A C 1
ATOM 2879 O O . LEU A 1 379 ? 18.086 5.786 -19.970 1.00 71.06 379 LEU A O 1
ATOM 2883 N N . PHE A 1 380 ? 19.557 4.462 -20.987 1.00 60.25 380 PHE A N 1
ATOM 2884 C CA . PHE A 1 380 ? 20.039 5.514 -21.892 1.00 60.25 380 PHE A CA 1
ATOM 2885 C C . PHE A 1 380 ? 18.975 6.018 -22.876 1.00 60.25 380 PHE A C 1
ATOM 2887 O O . PHE A 1 380 ? 19.070 7.136 -23.376 1.00 60.25 380 PHE A O 1
ATOM 2894 N N . ASN A 1 381 ? 17.942 5.220 -23.131 1.00 56.31 381 ASN A N 1
ATOM 2895 C CA . ASN A 1 381 ? 16.785 5.587 -23.946 1.00 56.31 381 ASN A CA 1
ATOM 2896 C C . ASN A 1 381 ? 15.658 6.277 -23.151 1.00 56.31 381 ASN A C 1
ATOM 2898 O O . ASN A 1 381 ? 14.659 6.670 -23.747 1.00 56.31 381 ASN A O 1
ATOM 2902 N N . ALA A 1 382 ? 15.822 6.434 -21.838 1.00 55.09 382 ALA A N 1
ATOM 2903 C CA . ALA A 1 382 ? 14.870 7.052 -20.915 1.00 55.09 382 ALA A CA 1
ATOM 2904 C C . ALA A 1 382 ? 15.457 8.311 -20.232 1.00 55.09 382 ALA A C 1
ATOM 2906 O O . ALA A 1 382 ? 14.955 8.776 -19.211 1.00 55.09 382 ALA A O 1
ATOM 2907 N N . ILE A 1 383 ? 16.545 8.873 -20.785 1.00 58.66 383 ILE A N 1
ATOM 2908 C CA . ILE A 1 383 ? 17.303 9.984 -20.189 1.00 58.66 383 ILE A CA 1
ATOM 2909 C C . ILE A 1 383 ? 16.479 11.281 -20.182 1.00 58.66 383 ILE A C 1
ATOM 2911 O O . ILE A 1 383 ? 16.490 12.061 -21.134 1.00 58.66 383 ILE A O 1
ATOM 2915 N N . THR A 1 384 ? 15.848 11.570 -19.048 1.00 49.69 384 THR A N 1
ATOM 2916 C CA . THR A 1 384 ? 15.440 12.921 -18.650 1.00 49.69 384 THR A CA 1
ATOM 2917 C C . THR A 1 384 ? 16.189 13.307 -17.362 1.00 49.69 384 THR A C 1
ATOM 2919 O O . THR A 1 384 ? 16.398 12.485 -16.468 1.00 49.69 384 THR A O 1
ATOM 2922 N N . GLY A 1 385 ? 16.699 14.543 -17.280 1.00 49.00 385 GLY A N 1
ATOM 2923 C CA . GLY A 1 385 ? 17.315 15.079 -16.051 1.00 49.00 385 GLY A CA 1
ATOM 2924 C C . GLY A 1 385 ? 18.749 14.628 -15.706 1.00 49.00 385 GLY A C 1
ATOM 2925 O O . GLY A 1 385 ? 19.198 14.868 -14.586 1.00 49.00 385 GLY A O 1
ATOM 2926 N N . VAL A 1 386 ? 19.494 14.007 -16.631 1.00 62.88 386 VAL A N 1
ATOM 2927 C CA . VAL A 1 386 ? 20.916 13.660 -16.413 1.00 62.88 386 VAL A CA 1
ATOM 2928 C C . VAL A 1 386 ? 21.790 14.929 -16.382 1.00 62.88 386 VAL A C 1
ATOM 2930 O O . VAL A 1 386 ? 21.664 15.769 -17.278 1.00 62.88 386 VAL A O 1
ATOM 2933 N N . PRO A 1 387 ? 22.717 15.074 -15.410 1.00 68.69 387 PRO A N 1
ATOM 2934 C CA . PRO A 1 387 ? 23.644 16.205 -15.360 1.00 68.69 387 PRO A CA 1
ATOM 2935 C C . PRO A 1 387 ? 24.424 16.430 -16.667 1.00 68.69 387 PRO A C 1
ATOM 2937 O O . PRO A 1 387 ? 24.885 15.484 -17.313 1.00 68.69 387 PRO A O 1
ATOM 2940 N N . VAL A 1 388 ? 24.616 17.701 -17.042 1.00 68.75 388 VAL A N 1
ATOM 2941 C CA . VAL A 1 388 ? 25.220 18.117 -18.326 1.00 68.75 388 VAL A CA 1
ATOM 2942 C C . VAL A 1 388 ? 26.618 17.522 -18.537 1.00 68.75 388 VAL A C 1
ATOM 2944 O O . VAL A 1 388 ? 26.980 17.158 -19.658 1.00 68.75 388 VAL A O 1
ATOM 2947 N N . GLN A 1 389 ? 27.404 17.347 -17.469 1.00 66.44 389 GLN A N 1
ATOM 2948 C CA . GLN A 1 389 ? 28.723 16.732 -17.593 1.00 66.44 389 GLN A CA 1
ATOM 2949 C C . GLN A 1 389 ? 28.655 15.288 -18.116 1.00 66.44 389 GLN A C 1
ATOM 2951 O O . GLN A 1 389 ? 29.465 14.918 -18.961 1.00 66.44 389 GLN A O 1
ATOM 2956 N N . TYR A 1 390 ? 27.661 14.491 -17.712 1.00 75.94 390 TYR A N 1
ATOM 2957 C CA . TYR A 1 390 ? 27.556 13.095 -18.142 1.00 75.94 390 TYR A CA 1
ATOM 2958 C C . TYR A 1 390 ? 26.982 12.972 -19.554 1.00 75.94 390 TYR A C 1
ATOM 2960 O O . TYR A 1 390 ? 27.461 12.149 -20.331 1.00 75.94 390 TYR A O 1
ATOM 2968 N N . THR A 1 391 ? 26.022 13.823 -19.935 1.00 73.00 391 THR A N 1
ATOM 2969 C CA . THR A 1 391 ? 25.456 13.813 -21.299 1.00 73.00 391 THR A CA 1
ATOM 2970 C C . THR A 1 391 ? 26.517 14.112 -22.363 1.00 73.00 391 THR A C 1
ATOM 2972 O O . THR A 1 391 ? 26.552 13.459 -23.412 1.00 73.00 391 THR A O 1
ATOM 2975 N N . SER A 1 392 ? 27.441 15.039 -22.085 1.00 72.69 392 SER A N 1
ATOM 2976 C CA . SER A 1 392 ? 28.551 15.363 -22.992 1.00 72.69 392 SER A CA 1
ATOM 2977 C C . SER A 1 392 ? 29.538 14.196 -23.166 1.00 72.69 392 SER A C 1
ATOM 2979 O O . SER A 1 392 ? 29.950 13.895 -24.294 1.00 72.69 392 SER A O 1
ATOM 2981 N N . VAL A 1 393 ? 29.851 13.486 -22.076 1.00 76.31 393 VAL A N 1
ATOM 2982 C CA . VAL A 1 393 ? 30.732 12.307 -22.063 1.00 76.31 393 VAL A CA 1
ATOM 2983 C C . VAL A 1 393 ? 30.070 11.122 -22.760 1.00 76.31 393 VAL A C 1
ATOM 2985 O O . VAL A 1 393 ? 30.687 10.525 -23.637 1.00 76.31 393 VAL A O 1
ATOM 2988 N N . MET A 1 394 ? 28.800 10.830 -22.471 1.00 75.12 394 MET A N 1
ATOM 2989 C CA . MET A 1 394 ? 28.039 9.776 -23.155 1.00 75.12 394 MET A CA 1
ATOM 2990 C C . MET A 1 394 ? 27.954 10.028 -24.662 1.00 75.12 394 MET A C 1
ATOM 2992 O O . MET A 1 394 ? 28.158 9.118 -25.462 1.00 75.12 394 MET A O 1
ATOM 2996 N N . SER A 1 395 ? 27.759 11.284 -25.070 1.00 74.94 395 SER A N 1
ATOM 2997 C CA . SER A 1 395 ? 27.775 11.662 -26.485 1.00 74.94 395 SER A CA 1
ATOM 2998 C C . SER A 1 395 ? 29.155 11.452 -27.125 1.00 74.94 395 SER A C 1
ATOM 3000 O O . SER A 1 395 ? 29.249 11.013 -28.271 1.00 74.94 395 SER A O 1
ATOM 3002 N N . MET A 1 396 ? 30.248 11.746 -26.407 1.00 75.62 396 MET A N 1
ATOM 3003 C CA . MET A 1 396 ? 31.611 11.443 -26.869 1.00 75.62 396 MET A CA 1
ATOM 3004 C C . MET A 1 396 ? 31.825 9.931 -27.013 1.00 75.62 396 MET A C 1
ATOM 3006 O O . MET A 1 396 ? 32.338 9.479 -28.036 1.00 75.62 396 MET A O 1
ATOM 3010 N N . MET A 1 397 ? 31.420 9.165 -26.005 1.00 77.25 397 MET A N 1
ATOM 3011 C CA . MET A 1 397 ? 31.513 7.710 -25.946 1.00 77.25 397 MET A CA 1
ATOM 3012 C C . MET A 1 397 ? 30.755 7.043 -27.100 1.00 77.25 397 MET A C 1
ATOM 3014 O O . MET A 1 397 ? 31.324 6.206 -27.805 1.00 77.25 397 MET A O 1
ATOM 3018 N N . ALA A 1 398 ? 29.534 7.505 -27.387 1.00 75.75 398 ALA A N 1
ATOM 3019 C CA . ALA A 1 398 ? 28.737 7.048 -28.522 1.00 75.75 398 ALA A CA 1
ATOM 3020 C C . ALA A 1 398 ? 29.425 7.357 -29.862 1.00 75.75 398 ALA A C 1
ATOM 3022 O O . ALA A 1 398 ? 29.529 6.487 -30.724 1.00 75.75 398 ALA A O 1
ATOM 3023 N N . ARG A 1 399 ? 29.980 8.569 -30.032 1.00 75.25 399 ARG A N 1
ATOM 3024 C CA . ARG A 1 399 ? 30.725 8.943 -31.252 1.00 75.25 399 ARG A CA 1
ATOM 3025 C C . ARG A 1 399 ? 31.993 8.107 -31.453 1.00 75.25 399 ARG A C 1
ATOM 3027 O O . ARG A 1 399 ? 32.301 7.733 -32.586 1.00 75.25 399 ARG A O 1
ATOM 3034 N N . LYS A 1 400 ? 32.722 7.776 -30.377 1.00 74.38 400 LYS A N 1
ATOM 3035 C CA . LYS A 1 400 ? 33.935 6.935 -30.433 1.00 74.38 400 LYS A CA 1
ATOM 3036 C C . LYS A 1 400 ? 33.654 5.514 -30.943 1.00 74.38 400 LYS A C 1
ATOM 3038 O O . LYS A 1 400 ? 34.565 4.875 -31.477 1.00 74.38 400 LYS A O 1
ATOM 3043 N N . LEU A 1 401 ? 32.411 5.030 -30.861 1.00 74.06 401 LEU A N 1
ATOM 3044 C CA . LEU A 1 401 ? 31.993 3.734 -31.413 1.00 74.06 401 LEU A CA 1
ATOM 3045 C C . LEU A 1 401 ? 31.870 3.713 -32.952 1.00 74.06 401 LEU A C 1
ATOM 3047 O O . LEU A 1 401 ? 31.518 2.670 -33.491 1.00 74.06 401 LEU A O 1
ATOM 3051 N N . SER A 1 402 ? 32.205 4.820 -33.643 1.00 52.41 402 SER A N 1
ATOM 3052 C CA . SER A 1 402 ? 32.382 4.980 -35.105 1.00 52.41 402 SER A CA 1
ATOM 3053 C C . SER A 1 402 ? 31.639 3.953 -35.981 1.00 52.41 402 SER A C 1
ATOM 3055 O O . SER A 1 402 ? 32.149 2.876 -36.280 1.00 52.41 402 SER A O 1
ATOM 3057 N N . GLY A 1 403 ? 30.428 4.314 -36.426 1.00 57.94 403 GLY A N 1
ATOM 3058 C CA . GLY A 1 403 ? 29.606 3.505 -37.344 1.00 57.94 403 GLY A CA 1
ATOM 3059 C C . GLY A 1 403 ? 28.215 3.126 -36.822 1.00 57.94 403 GLY A C 1
ATOM 3060 O O . GLY A 1 403 ? 27.448 2.489 -37.541 1.00 57.94 403 GLY A O 1
ATOM 3061 N N . VAL A 1 404 ? 27.869 3.529 -35.597 1.00 57.56 404 VAL A N 1
ATOM 3062 C CA . VAL A 1 404 ? 26.552 3.311 -34.979 1.00 57.56 404 VAL A CA 1
ATOM 3063 C C . VAL A 1 404 ? 25.846 4.668 -34.870 1.00 57.56 404 VAL A C 1
ATOM 3065 O O . VAL A 1 404 ? 26.445 5.626 -34.385 1.00 57.56 404 VAL A O 1
ATOM 3068 N N . SER A 1 405 ? 24.606 4.787 -35.363 1.00 60.00 405 SER A N 1
ATOM 3069 C CA . SER A 1 405 ? 23.801 6.001 -35.150 1.00 60.00 405 SER A CA 1
ATOM 3070 C C . SER A 1 405 ? 23.515 6.185 -33.658 1.00 60.00 405 SER A C 1
ATOM 3072 O O . SER A 1 405 ? 23.477 5.198 -32.922 1.00 60.00 405 SER A O 1
ATOM 3074 N N . LEU A 1 406 ? 23.305 7.428 -33.208 1.00 63.00 406 LEU A N 1
ATOM 3075 C CA . LEU A 1 406 ? 23.061 7.725 -31.792 1.00 63.00 406 LEU A CA 1
ATOM 3076 C C . LEU A 1 406 ? 21.923 6.854 -31.230 1.00 63.00 406 LEU A C 1
ATOM 3078 O O . LEU A 1 406 ? 22.131 6.188 -30.223 1.00 63.00 406 LEU A O 1
ATOM 3082 N N . ASP A 1 407 ? 20.814 6.713 -31.958 1.00 62.75 407 ASP A N 1
ATOM 3083 C CA . ASP A 1 407 ? 19.668 5.881 -31.552 1.00 62.75 407 ASP A CA 1
ATOM 3084 C C . ASP A 1 407 ? 20.035 4.401 -31.367 1.00 62.75 407 ASP A C 1
ATOM 3086 O O . ASP A 1 407 ? 19.632 3.754 -30.403 1.00 62.75 407 ASP A O 1
ATOM 3090 N N . LYS A 1 408 ? 20.882 3.854 -32.250 1.00 64.81 408 LYS A N 1
ATOM 3091 C CA . LYS A 1 408 ? 21.338 2.457 -32.161 1.00 64.81 408 LYS A CA 1
ATOM 3092 C C . LYS A 1 408 ? 22.298 2.213 -30.995 1.00 64.81 408 LYS A C 1
ATOM 3094 O O . LYS A 1 408 ? 22.557 1.049 -30.687 1.00 64.81 408 LYS A O 1
ATOM 3099 N N . SER A 1 409 ? 22.828 3.271 -30.378 1.00 67.75 409 SER A N 1
ATOM 3100 C CA . SER A 1 409 ? 23.769 3.193 -29.257 1.00 67.75 409 SER A CA 1
ATOM 3101 C C . SER A 1 409 ? 23.103 3.186 -27.875 1.00 67.75 409 SER A C 1
ATOM 3103 O O . SER A 1 409 ? 23.791 2.872 -26.905 1.00 67.75 409 SER A O 1
ATOM 3105 N N . LEU A 1 410 ? 21.797 3.486 -27.785 1.00 77.69 410 LEU A N 1
ATOM 3106 C CA . LEU A 1 410 ? 21.075 3.675 -26.515 1.00 77.69 410 LEU A CA 1
ATOM 3107 C C . LEU A 1 410 ? 20.494 2.389 -25.909 1.00 77.69 410 LEU A C 1
ATOM 3109 O O . LEU A 1 410 ? 20.130 2.392 -24.742 1.00 77.69 410 LEU A O 1
ATOM 3113 N N . THR A 1 411 ? 20.410 1.300 -26.675 1.00 84.88 411 THR A N 1
ATOM 3114 C CA . THR A 1 411 ? 19.860 0.011 -26.219 1.00 84.88 411 THR A CA 1
ATOM 3115 C C . THR A 1 411 ? 20.913 -1.084 -26.283 1.00 84.88 411 THR A C 1
ATOM 3117 O O . THR A 1 411 ? 21.716 -1.108 -27.224 1.00 84.88 411 THR A O 1
ATOM 3120 N N . ALA A 1 412 ? 20.838 -2.066 -25.388 1.00 90.94 412 ALA A N 1
ATOM 3121 C CA . ALA A 1 412 ? 21.710 -3.226 -25.451 1.00 90.94 412 ALA A CA 1
ATOM 3122 C C . ALA A 1 412 ? 21.291 -4.137 -26.617 1.00 90.94 412 ALA A C 1
ATOM 3124 O O . ALA A 1 412 ? 20.132 -4.541 -26.728 1.00 90.94 412 ALA A O 1
ATOM 3125 N N . ARG A 1 413 ? 22.236 -4.467 -27.505 1.00 89.25 413 ARG A N 1
ATOM 3126 C CA . ARG A 1 413 ? 21.967 -5.256 -28.720 1.00 89.25 413 ARG A CA 1
ATOM 3127 C C . ARG A 1 413 ? 22.491 -6.669 -28.571 1.00 89.25 413 ARG A C 1
ATOM 3129 O O . ARG A 1 413 ? 23.702 -6.872 -28.545 1.00 89.25 413 ARG A O 1
ATOM 3136 N N . TRP A 1 414 ? 21.584 -7.630 -28.494 1.00 93.00 414 TRP A N 1
ATOM 3137 C CA . TRP A 1 414 ? 21.916 -9.038 -28.315 1.00 93.00 414 TRP A CA 1
ATOM 3138 C C . TRP A 1 414 ? 21.625 -9.803 -29.611 1.00 93.00 414 TRP A C 1
ATOM 3140 O O . TRP A 1 414 ? 20.603 -9.530 -30.241 1.00 93.00 414 TRP A O 1
ATOM 3150 N N . PRO A 1 415 ? 22.466 -10.763 -30.040 1.00 92.19 415 PRO A N 1
ATOM 3151 C CA . PRO A 1 415 ? 22.071 -11.740 -31.051 1.00 92.19 415 PRO A CA 1
ATOM 3152 C C . PRO A 1 415 ? 20.749 -12.399 -30.653 1.00 92.19 415 PRO A C 1
ATOM 3154 O O . PRO A 1 415 ? 20.513 -12.614 -29.469 1.00 92.19 415 PRO A O 1
ATOM 3157 N N . ASN A 1 416 ? 19.881 -12.704 -31.618 1.00 92.94 416 ASN A N 1
ATOM 3158 C CA . ASN A 1 416 ? 18.584 -13.307 -31.323 1.00 92.94 416 ASN A CA 1
ATOM 3159 C C . ASN A 1 416 ? 18.643 -14.850 -31.350 1.00 92.94 416 ASN A C 1
ATOM 3161 O O . ASN A 1 416 ? 18.642 -15.431 -32.442 1.00 92.94 416 ASN A O 1
ATOM 3165 N N . PRO A 1 417 ? 18.644 -15.536 -30.188 1.00 93.81 417 PRO A N 1
ATOM 3166 C CA . PRO A 1 417 ? 18.518 -16.992 -30.116 1.00 93.81 417 PRO A CA 1
ATOM 3167 C C . PRO A 1 417 ? 17.079 -17.487 -30.344 1.00 93.81 417 PRO A C 1
ATOM 3169 O O . PRO A 1 417 ? 16.841 -18.690 -30.395 1.00 93.81 417 PRO A O 1
ATOM 3172 N N . PHE A 1 418 ? 16.105 -16.587 -30.477 1.00 95.25 418 PHE A N 1
ATOM 3173 C CA . PHE A 1 418 ? 14.678 -16.901 -30.572 1.00 95.25 418 PHE A CA 1
ATOM 3174 C C . PHE A 1 418 ? 14.078 -16.572 -31.945 1.00 95.25 418 PHE A C 1
ATOM 3176 O O . PHE A 1 418 ? 12.858 -16.522 -32.101 1.00 95.25 418 PHE A O 1
ATOM 3183 N N . MET A 1 419 ? 14.900 -16.342 -32.972 1.00 92.06 419 MET A N 1
ATOM 3184 C CA . MET A 1 419 ? 14.373 -16.146 -34.322 1.00 92.06 419 MET A CA 1
ATOM 3185 C C . MET A 1 419 ? 13.677 -17.434 -34.797 1.00 92.06 419 MET A C 1
ATOM 3187 O O . MET A 1 419 ? 14.165 -18.548 -34.602 1.00 92.06 419 MET A O 1
ATOM 3191 N N . GLY A 1 420 ? 12.501 -17.287 -35.399 1.00 89.69 420 GLY A N 1
ATOM 3192 C CA . GLY A 1 420 ? 11.599 -18.385 -35.745 1.00 89.69 420 GLY A CA 1
ATOM 3193 C C . GLY A 1 420 ? 10.755 -18.907 -34.576 1.00 89.69 420 GLY A C 1
ATOM 3194 O O . GLY A 1 420 ? 9.940 -19.800 -34.791 1.00 89.69 420 GLY A O 1
ATOM 3195 N N . VAL A 1 421 ? 10.908 -18.362 -33.363 1.00 90.94 421 VAL A N 1
ATOM 3196 C CA . VAL A 1 421 ? 10.055 -18.671 -32.206 1.00 90.94 421 VAL A CA 1
ATOM 3197 C C . VAL A 1 421 ? 8.981 -17.601 -32.076 1.00 90.94 421 VAL A C 1
ATOM 3199 O O . VAL A 1 421 ? 9.270 -16.408 -32.128 1.00 90.94 421 VAL A O 1
ATOM 3202 N N . SER A 1 422 ? 7.737 -18.027 -31.892 1.00 86.69 422 SER A N 1
ATOM 3203 C CA . SER A 1 422 ? 6.626 -17.146 -31.555 1.00 86.69 422 SER A CA 1
ATOM 3204 C C . SER A 1 422 ? 5.751 -17.855 -30.536 1.00 86.69 422 SER A C 1
ATOM 3206 O O . SER A 1 422 ? 5.219 -18.927 -30.824 1.00 86.69 422 SER A O 1
ATOM 3208 N N . GLY A 1 423 ? 5.616 -17.271 -29.349 1.00 84.31 423 GLY A N 1
ATOM 3209 C CA . GLY A 1 423 ? 4.704 -17.772 -28.332 1.00 84.31 423 GLY A CA 1
ATOM 3210 C C . GLY A 1 423 ? 3.234 -17.522 -28.700 1.00 84.31 423 GLY A C 1
ATOM 3211 O O . GLY A 1 423 ? 2.947 -16.863 -29.709 1.00 84.31 423 GLY A O 1
ATOM 3212 N N . PRO A 1 424 ? 2.289 -18.029 -27.887 1.00 83.00 424 PRO A N 1
ATOM 3213 C CA . PRO A 1 424 ? 0.850 -17.875 -28.112 1.00 83.00 424 PRO A CA 1
ATOM 3214 C C . PRO A 1 424 ? 0.370 -16.430 -28.296 1.00 83.00 424 PRO A C 1
ATOM 3216 O O . PRO A 1 424 ? -0.595 -16.200 -29.018 1.00 83.00 424 PRO A O 1
ATOM 3219 N N . SER A 1 425 ? 1.035 -15.460 -27.661 1.00 86.31 425 SER A N 1
ATOM 3220 C CA . SER A 1 425 ? 0.690 -14.033 -27.766 1.00 86.31 425 SER A CA 1
ATOM 3221 C C . SER A 1 425 ? 1.480 -13.284 -28.845 1.00 86.31 425 SER A C 1
ATOM 3223 O O . SER A 1 425 ? 1.305 -12.078 -28.991 1.00 86.31 425 SER A O 1
ATOM 3225 N N . GLY A 1 426 ? 2.318 -13.984 -29.615 1.00 89.00 426 GLY A N 1
ATOM 3226 C CA . GLY A 1 426 ? 3.153 -13.400 -30.661 1.00 89.00 426 GLY A CA 1
ATOM 3227 C C . GLY A 1 426 ? 4.457 -12.801 -30.127 1.00 89.00 426 GLY A C 1
ATOM 3228 O O . GLY A 1 426 ? 4.457 -12.049 -29.155 1.00 89.00 426 GLY A O 1
ATOM 3229 N N . PHE A 1 427 ? 5.572 -13.106 -30.796 1.00 92.81 427 PHE A N 1
ATOM 3230 C CA . PHE A 1 427 ? 6.868 -12.474 -30.532 1.00 92.81 427 PHE A CA 1
ATOM 3231 C C . PHE A 1 427 ? 7.262 -11.561 -31.694 1.00 92.81 427 PHE A C 1
ATOM 3233 O O . PHE A 1 427 ? 7.486 -12.026 -32.818 1.00 92.81 427 PHE A O 1
ATOM 3240 N N . ASP A 1 428 ? 7.372 -10.260 -31.431 1.00 91.00 428 ASP A N 1
ATOM 3241 C CA . ASP A 1 428 ? 7.663 -9.249 -32.453 1.00 91.00 428 ASP A CA 1
ATOM 3242 C C . ASP A 1 428 ? 9.051 -9.451 -33.096 1.00 91.00 428 ASP A C 1
ATOM 3244 O O . ASP A 1 428 ? 9.208 -9.270 -34.302 1.00 91.00 428 ASP A O 1
ATOM 3248 N N . ARG A 1 429 ? 10.045 -9.953 -32.349 1.00 91.88 429 ARG A N 1
ATOM 3249 C CA . ARG A 1 429 ? 11.385 -10.287 -32.873 1.00 91.88 429 ARG A CA 1
ATOM 3250 C C . ARG A 1 429 ? 11.512 -11.681 -33.473 1.00 91.88 429 ARG A C 1
ATOM 3252 O O . ARG A 1 429 ? 12.620 -12.075 -33.832 1.00 91.88 429 ARG A O 1
ATOM 3259 N N . SER A 1 430 ? 10.421 -12.418 -33.675 1.00 92.56 430 SER A N 1
ATOM 3260 C CA . SER A 1 430 ? 10.461 -13.746 -34.317 1.00 92.56 430 SER A CA 1
ATOM 3261 C C . SER A 1 430 ? 11.125 -13.745 -35.706 1.00 92.56 430 SER A C 1
ATOM 3263 O O . SER A 1 430 ? 11.585 -14.786 -36.168 1.00 92.56 430 SER A O 1
ATOM 3265 N N . ARG A 1 431 ? 11.226 -12.587 -36.373 1.00 90.25 431 ARG A N 1
ATOM 3266 C CA . ARG A 1 431 ? 11.858 -12.421 -37.697 1.00 90.25 431 ARG A CA 1
ATOM 3267 C C . ARG A 1 431 ? 13.114 -11.541 -37.692 1.00 90.25 431 ARG A C 1
ATOM 3269 O O . ARG A 1 431 ? 13.628 -11.212 -38.756 1.00 90.25 431 ARG A O 1
ATOM 3276 N N . SER A 1 432 ? 13.587 -11.115 -36.522 1.00 89.38 432 SER A N 1
ATOM 3277 C CA . SER A 1 432 ? 14.773 -10.260 -36.385 1.00 89.38 432 SER A CA 1
ATOM 3278 C C . SER A 1 432 ? 16.003 -11.077 -35.997 1.00 89.38 432 SER A C 1
ATOM 3280 O O . SER A 1 432 ? 15.899 -12.058 -35.269 1.00 89.38 432 SER A O 1
ATOM 3282 N N . ASN A 1 433 ? 17.186 -10.643 -36.427 1.00 87.06 433 ASN A N 1
ATOM 3283 C CA . ASN A 1 433 ? 18.467 -11.250 -36.047 1.00 87.06 433 ASN A CA 1
ATOM 3284 C C . ASN A 1 433 ? 19.008 -10.758 -34.691 1.00 87.06 433 ASN A C 1
ATOM 3286 O O . ASN A 1 433 ? 19.956 -11.342 -34.169 1.00 87.06 433 ASN A O 1
ATOM 3290 N N . GLU A 1 434 ? 18.414 -9.708 -34.121 1.00 89.56 434 GLU A N 1
ATOM 3291 C CA . GLU A 1 434 ? 18.818 -9.104 -32.851 1.00 89.56 434 GLU A CA 1
ATOM 3292 C C . GLU A 1 434 ? 17.617 -8.890 -31.916 1.00 89.56 434 GLU A C 1
ATOM 3294 O O . GLU A 1 434 ? 16.501 -8.607 -32.366 1.00 89.56 434 GLU A O 1
ATOM 3299 N N . LEU A 1 435 ? 17.880 -8.986 -30.613 1.00 92.88 435 LEU A N 1
ATOM 3300 C CA . LEU A 1 435 ? 17.022 -8.508 -29.534 1.00 92.88 435 LEU A CA 1
ATOM 3301 C C . LEU A 1 435 ? 17.508 -7.127 -29.090 1.00 92.88 435 LEU A C 1
ATOM 3303 O O . LEU A 1 435 ? 18.715 -6.894 -28.970 1.00 92.88 435 LEU A O 1
ATOM 3307 N N . LEU A 1 436 ? 16.561 -6.225 -28.836 1.00 91.88 436 LEU A N 1
ATOM 3308 C CA . LEU A 1 436 ? 16.837 -4.934 -28.214 1.00 91.88 436 LEU A CA 1
ATOM 3309 C C . LEU A 1 436 ? 16.394 -5.008 -26.758 1.00 91.88 436 LEU A C 1
ATOM 3311 O O . LEU A 1 436 ? 15.212 -5.210 -26.478 1.00 91.88 436 LEU A O 1
ATOM 3315 N N . ILE A 1 437 ? 17.363 -4.880 -25.861 1.00 93.44 437 ILE A N 1
ATOM 3316 C CA . ILE A 1 437 ? 17.186 -5.026 -24.421 1.00 93.44 437 ILE A CA 1
ATOM 3317 C C . ILE A 1 437 ? 17.399 -3.660 -23.760 1.00 93.44 437 ILE A C 1
ATOM 3319 O O . ILE A 1 437 ? 18.336 -2.934 -24.111 1.00 93.44 437 ILE A O 1
ATOM 3323 N N . VAL A 1 438 ? 16.525 -3.324 -22.816 1.00 92.81 438 VAL A N 1
ATOM 3324 C CA . VAL A 1 438 ? 16.552 -2.090 -22.015 1.00 92.81 438 VAL A CA 1
ATOM 3325 C C . VAL A 1 438 ? 16.484 -2.416 -20.521 1.00 92.81 438 VAL A C 1
ATOM 3327 O O . VAL A 1 438 ? 16.328 -3.585 -20.140 1.00 92.81 438 VAL A O 1
ATOM 3330 N N . ASP A 1 439 ? 16.627 -1.396 -19.671 1.00 94.25 439 ASP A N 1
ATOM 3331 C CA . ASP A 1 439 ? 16.560 -1.550 -18.214 1.00 94.25 439 ASP A CA 1
ATOM 3332 C C . ASP A 1 439 ? 15.255 -2.256 -17.782 1.00 94.25 439 ASP A C 1
ATOM 3334 O O . ASP A 1 439 ? 14.168 -2.026 -18.324 1.00 94.25 439 ASP A O 1
ATOM 3338 N N . GLY A 1 440 ? 15.374 -3.176 -16.820 1.00 92.50 440 GLY A N 1
ATOM 3339 C CA . GLY A 1 440 ? 14.254 -3.988 -16.336 1.00 92.50 440 GLY A CA 1
ATOM 3340 C C . GLY A 1 440 ? 13.134 -3.184 -15.670 1.00 92.50 440 GLY A C 1
ATOM 3341 O O . GLY A 1 440 ? 12.019 -3.685 -15.582 1.00 92.50 440 GLY A O 1
ATOM 3342 N N . GLY A 1 441 ? 13.395 -1.952 -15.226 1.00 91.44 441 GLY A N 1
ATOM 3343 C CA . GLY A 1 441 ? 12.392 -1.075 -14.618 1.00 91.44 441 GLY A CA 1
ATOM 3344 C C . GLY A 1 441 ? 11.577 -0.254 -15.622 1.00 91.44 441 GLY A C 1
ATOM 3345 O O . GLY A 1 441 ? 10.598 0.379 -15.234 1.00 91.44 441 GLY A O 1
ATOM 3346 N N . GLU A 1 442 ? 11.932 -0.251 -16.914 1.00 91.06 442 GLU A N 1
ATOM 3347 C CA . GLU A 1 442 ? 11.343 0.679 -17.893 1.00 91.06 442 GLU A CA 1
ATOM 3348 C C . GLU A 1 442 ? 9.861 0.455 -18.200 1.00 91.06 442 GLU A C 1
ATOM 3350 O O . GLU A 1 442 ? 9.210 1.349 -18.736 1.00 91.06 442 GLU A O 1
ATOM 3355 N N . ASN A 1 443 ? 9.303 -0.710 -17.880 1.00 91.12 443 ASN A N 1
ATOM 3356 C CA . ASN A 1 443 ? 7.868 -0.949 -18.013 1.00 91.12 443 ASN A CA 1
ATOM 3357 C C . ASN A 1 443 ? 7.070 -0.486 -16.780 1.00 91.12 443 ASN A C 1
ATOM 3359 O O . ASN A 1 443 ? 5.854 -0.639 -16.756 1.00 91.12 443 ASN A O 1
ATOM 3363 N N . GLY A 1 444 ? 7.737 0.077 -15.767 1.00 91.88 444 GLY A N 1
ATOM 3364 C CA . GLY A 1 444 ? 7.141 0.490 -14.500 1.00 91.88 444 GLY A CA 1
ATOM 3365 C C . GLY A 1 444 ? 7.150 -0.595 -13.417 1.00 91.88 444 GLY A C 1
ATOM 3366 O O . GLY A 1 444 ? 6.766 -0.305 -12.285 1.00 91.88 444 GLY A O 1
ATOM 3367 N N . GLU A 1 445 ? 7.596 -1.822 -13.707 1.00 94.94 445 GLU A N 1
ATOM 3368 C CA . GLU A 1 445 ? 7.811 -2.889 -12.716 1.00 94.94 445 GLU A CA 1
ATOM 3369 C C . GLU A 1 445 ? 9.231 -2.803 -12.123 1.00 94.94 445 GLU A C 1
ATOM 3371 O O . GLU A 1 445 ? 10.051 -3.705 -12.282 1.00 94.94 445 GLU A O 1
ATOM 3376 N N . ASN A 1 446 ? 9.548 -1.701 -11.432 1.00 96.06 446 ASN A N 1
ATOM 3377 C CA . ASN A 1 446 ? 10.892 -1.450 -10.891 1.00 96.06 446 ASN A CA 1
ATOM 3378 C C . ASN A 1 446 ? 11.358 -2.463 -9.814 1.00 96.06 446 ASN A C 1
ATOM 3380 O O . ASN A 1 446 ? 12.542 -2.509 -9.487 1.00 96.06 446 ASN A O 1
ATOM 3384 N N . ILE A 1 447 ? 10.468 -3.303 -9.276 1.00 98.25 447 ILE A N 1
ATOM 3385 C CA . ILE A 1 447 ? 10.774 -4.491 -8.470 1.00 98.25 447 ILE A CA 1
ATOM 3386 C C . ILE A 1 447 ? 10.666 -5.735 -9.378 1.00 98.25 447 ILE A C 1
ATOM 3388 O O . ILE A 1 447 ? 9.586 -6.006 -9.907 1.00 98.25 447 ILE A O 1
ATOM 3392 N N . PRO A 1 448 ? 11.725 -6.559 -9.515 1.00 97.62 448 PRO A N 1
ATOM 3393 C CA . PRO A 1 448 ? 11.775 -7.682 -10.458 1.00 97.62 448 PRO A CA 1
ATOM 3394 C C . PRO A 1 448 ? 10.969 -8.902 -9.973 1.00 97.62 448 PRO A C 1
ATOM 3396 O O . PRO A 1 448 ? 11.532 -9.937 -9.599 1.00 97.62 448 PRO A O 1
ATOM 3399 N N . LEU A 1 449 ? 9.639 -8.790 -9.963 1.00 97.88 449 LEU A N 1
ATOM 3400 C CA . LEU A 1 449 ? 8.731 -9.815 -9.439 1.00 97.88 449 LEU A CA 1
ATOM 3401 C C . LEU A 1 449 ? 8.392 -10.900 -10.465 1.00 97.88 449 LEU A C 1
ATOM 3403 O O . LEU A 1 449 ? 8.186 -12.043 -10.065 1.00 97.88 449 LEU A O 1
ATOM 3407 N N . ASN A 1 450 ? 8.386 -10.591 -11.768 1.00 95.25 450 ASN A N 1
ATOM 3408 C CA . ASN A 1 450 ? 7.942 -11.521 -12.819 1.00 95.25 450 ASN A CA 1
ATOM 3409 C C . ASN A 1 450 ? 8.595 -12.924 -12.741 1.00 95.25 450 ASN A C 1
ATOM 3411 O O . ASN A 1 450 ? 7.857 -13.916 -12.744 1.00 95.25 450 ASN A O 1
ATOM 3415 N N . PRO A 1 451 ? 9.927 -13.065 -12.546 1.00 97.00 451 PRO A N 1
ATOM 3416 C CA . PRO A 1 451 ? 10.543 -14.383 -12.369 1.00 97.00 451 PRO A CA 1
ATOM 3417 C C . PRO A 1 451 ? 9.967 -15.165 -11.181 1.00 97.00 451 PRO A C 1
ATOM 3419 O O . PRO A 1 451 ? 9.806 -16.382 -11.253 1.00 97.00 451 PRO A O 1
ATOM 3422 N N . LEU A 1 452 ? 9.626 -14.482 -10.087 1.00 98.00 452 LEU A N 1
ATOM 3423 C CA . LEU A 1 452 ? 9.113 -15.091 -8.858 1.00 98.00 452 LEU A CA 1
ATOM 3424 C C . LEU A 1 452 ? 7.620 -15.443 -8.948 1.00 98.00 452 LEU A C 1
ATOM 3426 O O . LEU A 1 452 ? 7.133 -16.245 -8.155 1.00 98.00 452 LEU A O 1
ATOM 3430 N N . LEU A 1 453 ? 6.892 -14.896 -9.924 1.00 96.25 453 LEU A N 1
ATOM 3431 C CA . LEU A 1 453 ? 5.479 -15.217 -10.163 1.00 96.25 453 LEU A CA 1
ATOM 3432 C C . LEU A 1 453 ? 5.279 -16.403 -11.111 1.00 96.25 453 LEU A C 1
ATOM 3434 O O . LEU A 1 453 ? 4.147 -16.845 -11.299 1.00 96.25 453 LEU A O 1
ATOM 3438 N N . THR A 1 454 ? 6.365 -16.944 -11.673 1.00 93.44 454 THR A N 1
ATOM 3439 C CA . THR A 1 454 ? 6.332 -18.089 -12.590 1.00 93.44 454 THR A CA 1
ATOM 3440 C C . THR A 1 454 ? 5.732 -19.323 -11.898 1.00 93.44 454 THR A C 1
ATOM 3442 O O . THR A 1 454 ? 6.349 -19.856 -10.965 1.00 93.44 454 THR A O 1
ATOM 3445 N N . PRO A 1 455 ? 4.576 -19.847 -12.356 1.00 91.50 455 PRO A N 1
ATOM 3446 C CA . PRO A 1 455 ? 3.907 -20.976 -11.706 1.00 91.50 455 PRO A CA 1
ATOM 3447 C C . PRO A 1 455 ? 4.778 -22.229 -11.546 1.00 91.50 455 PRO A C 1
ATOM 3449 O O . PRO A 1 455 ? 4.705 -22.894 -10.511 1.00 91.50 455 PRO A O 1
ATOM 3452 N N . ALA A 1 456 ? 5.662 -22.520 -12.507 1.00 92.44 456 ALA A N 1
ATOM 3453 C CA . ALA A 1 456 ? 6.601 -23.644 -12.423 1.00 92.44 456 ALA A CA 1
ATOM 3454 C C . ALA A 1 456 ? 7.586 -23.554 -11.231 1.00 92.44 456 ALA A C 1
ATOM 3456 O O . ALA A 1 456 ? 8.064 -24.581 -10.738 1.00 92.44 456 ALA A O 1
ATOM 3457 N N . ARG A 1 457 ? 7.871 -22.346 -10.718 1.00 94.12 457 ARG A N 1
ATOM 3458 C CA . ARG A 1 457 ? 8.735 -22.144 -9.540 1.00 94.12 457 ARG A CA 1
ATOM 3459 C C . ARG A 1 457 ? 8.006 -22.365 -8.217 1.00 94.12 457 ARG A C 1
ATOM 3461 O O . ARG A 1 457 ? 8.666 -22.683 -7.230 1.00 94.12 457 ARG A O 1
ATOM 3468 N N . GLN A 1 458 ? 6.673 -22.289 -8.196 1.00 91.25 458 GLN A N 1
ATOM 3469 C CA . GLN A 1 458 ? 5.845 -22.503 -7.000 1.00 91.25 458 GLN A CA 1
ATOM 3470 C C . GLN A 1 458 ? 6.327 -21.684 -5.788 1.00 91.25 458 GLN A C 1
ATOM 3472 O O . GLN A 1 458 ? 6.515 -22.223 -4.699 1.00 91.25 458 GLN A O 1
ATOM 3477 N N . ILE A 1 459 ? 6.585 -20.388 -5.991 1.00 94.81 459 ILE A N 1
ATOM 3478 C CA . ILE A 1 459 ? 6.986 -19.486 -4.906 1.00 94.81 459 ILE A CA 1
ATOM 3479 C C . ILE A 1 459 ? 5.824 -19.304 -3.928 1.00 94.81 459 ILE A C 1
ATOM 3481 O O . ILE A 1 459 ? 4.683 -19.072 -4.338 1.00 94.81 459 ILE A O 1
ATOM 3485 N N . ASP A 1 460 ? 6.143 -19.392 -2.639 1.00 93.12 460 ASP A N 1
ATOM 3486 C CA . ASP A 1 460 ? 5.201 -19.257 -1.532 1.00 93.12 460 ASP A CA 1
ATOM 3487 C C . ASP A 1 460 ? 5.200 -17.852 -0.940 1.00 93.12 460 ASP A C 1
ATOM 3489 O O . ASP A 1 460 ? 4.140 -17.301 -0.639 1.00 93.12 460 ASP A O 1
ATOM 3493 N N . VAL A 1 461 ? 6.393 -17.285 -0.762 1.00 95.06 461 VAL A N 1
ATOM 3494 C CA . VAL A 1 461 ? 6.597 -15.982 -0.130 1.00 95.06 461 VAL A CA 1
ATOM 3495 C C . VAL A 1 461 ? 7.654 -15.205 -0.906 1.00 95.06 461 VAL A C 1
ATOM 3497 O O . VAL A 1 461 ? 8.662 -15.777 -1.327 1.00 95.06 461 VAL A O 1
ATOM 3500 N N . ILE A 1 462 ? 7.425 -13.908 -1.093 1.00 98.06 462 ILE A N 1
ATOM 3501 C CA . ILE A 1 462 ? 8.352 -12.985 -1.750 1.00 98.06 462 ILE A CA 1
ATOM 3502 C C . ILE A 1 462 ? 8.684 -11.844 -0.792 1.00 98.06 462 ILE A C 1
ATOM 3504 O O . ILE A 1 462 ? 7.774 -11.208 -0.279 1.00 98.06 462 ILE A O 1
ATOM 3508 N N . LEU A 1 463 ? 9.968 -11.552 -0.589 1.00 97.69 463 LEU A N 1
ATOM 3509 C CA . LEU A 1 463 ? 10.437 -10.301 0.016 1.00 97.69 463 LEU A CA 1
ATOM 3510 C C . LEU A 1 463 ? 10.750 -9.305 -1.106 1.00 97.69 463 LEU A C 1
ATOM 3512 O O . LEU A 1 463 ? 11.644 -9.555 -1.907 1.00 97.69 463 LEU A O 1
ATOM 3516 N N . ALA A 1 464 ? 10.014 -8.202 -1.183 1.00 97.56 464 ALA A N 1
ATOM 3517 C CA . ALA A 1 464 ? 10.114 -7.194 -2.232 1.00 97.56 464 ALA A CA 1
ATOM 3518 C C . ALA A 1 464 ? 10.757 -5.914 -1.677 1.00 97.56 464 ALA A C 1
ATOM 3520 O O . ALA A 1 464 ? 10.083 -5.125 -1.022 1.00 97.56 464 ALA A O 1
ATOM 3521 N N . ALA A 1 465 ? 12.058 -5.727 -1.918 1.00 96.88 465 ALA A N 1
ATOM 3522 C CA . ALA A 1 465 ? 12.825 -4.567 -1.470 1.00 96.88 465 ALA A CA 1
ATOM 3523 C C . ALA A 1 465 ? 12.749 -3.422 -2.487 1.00 96.88 465 ALA A C 1
ATOM 3525 O O . ALA A 1 465 ? 13.330 -3.498 -3.578 1.00 96.88 465 ALA A O 1
ATOM 3526 N N . ASP A 1 466 ? 12.058 -2.351 -2.108 1.00 96.50 466 ASP A N 1
ATOM 3527 C CA . ASP A 1 466 ? 11.768 -1.209 -2.965 1.00 96.50 466 ASP A CA 1
ATOM 3528 C C . ASP A 1 466 ? 12.611 0.016 -2.581 1.00 96.50 466 ASP A C 1
ATOM 3530 O O . ASP A 1 466 ? 12.459 0.583 -1.508 1.00 96.50 466 ASP A O 1
ATOM 3534 N N . ALA A 1 467 ? 13.504 0.432 -3.473 1.00 94.75 467 ALA A N 1
ATOM 3535 C CA . ALA A 1 467 ? 14.349 1.612 -3.360 1.00 94.75 467 ALA A CA 1
ATOM 3536 C C . ALA A 1 467 ? 14.019 2.642 -4.451 1.00 94.75 467 ALA A C 1
ATOM 3538 O O . ALA A 1 467 ? 14.872 3.466 -4.805 1.00 94.75 467 ALA A O 1
ATOM 3539 N N . SER A 1 468 ? 12.815 2.582 -5.020 1.00 92.69 468 SER A N 1
ATOM 3540 C CA . SER A 1 468 ? 12.339 3.509 -6.047 1.00 92.69 468 SER A CA 1
ATOM 3541 C C . SER A 1 468 ? 12.309 4.958 -5.539 1.00 92.69 468 SER A C 1
ATOM 3543 O O . SER A 1 468 ? 12.228 5.220 -4.338 1.00 92.69 468 SER A O 1
ATOM 3545 N N . LYS A 1 469 ? 12.426 5.914 -6.466 1.00 90.06 469 LYS A N 1
ATOM 3546 C CA . LYS A 1 469 ? 12.372 7.362 -6.199 1.00 90.06 469 LYS A CA 1
ATOM 3547 C C . LYS A 1 469 ? 11.079 7.905 -6.814 1.00 90.06 469 LYS A C 1
ATOM 3549 O O . LYS A 1 469 ? 11.140 8.606 -7.820 1.00 90.06 469 LYS A O 1
ATOM 3554 N N . ASP A 1 470 ? 9.935 7.545 -6.240 1.00 89.12 470 ASP A N 1
ATOM 3555 C CA . ASP A 1 470 ? 8.630 7.771 -6.877 1.00 89.12 470 ASP A CA 1
ATOM 3556 C C . ASP A 1 470 ? 7.895 8.995 -6.326 1.00 89.12 470 ASP A C 1
ATOM 3558 O O . ASP A 1 470 ? 7.175 9.675 -7.058 1.00 89.12 470 ASP A O 1
ATOM 3562 N N . SER A 1 471 ? 8.045 9.279 -5.029 1.00 85.75 471 SER A N 1
ATOM 3563 C CA . SER A 1 471 ? 7.363 10.396 -4.382 1.00 85.75 471 SER A CA 1
ATOM 3564 C C . SER A 1 471 ? 7.975 11.738 -4.789 1.00 85.75 471 SER A C 1
ATOM 3566 O O . SER A 1 471 ? 9.194 11.898 -4.920 1.00 85.75 471 SER A O 1
ATOM 3568 N N . ASN A 1 472 ? 7.111 12.732 -4.964 1.00 83.94 472 ASN A N 1
ATOM 3569 C CA . ASN A 1 472 ? 7.503 14.125 -5.151 1.00 83.94 472 ASN A CA 1
ATOM 3570 C C . ASN A 1 472 ? 7.526 14.854 -3.791 1.00 83.94 472 ASN A C 1
ATOM 3572 O O . ASN A 1 472 ? 7.283 14.249 -2.747 1.00 83.94 472 ASN A O 1
ATOM 3576 N N . SER A 1 473 ? 7.785 16.163 -3.790 1.00 77.62 473 SER A N 1
ATOM 3577 C CA . SER A 1 473 ? 7.814 16.979 -2.565 1.00 77.62 473 SER A CA 1
ATOM 3578 C C . SER A 1 473 ? 6.501 16.994 -1.767 1.00 77.62 473 SER A C 1
ATOM 3580 O O . SER A 1 473 ? 6.517 17.412 -0.615 1.00 77.62 473 SER A O 1
ATOM 3582 N N . THR A 1 474 ? 5.388 16.545 -2.357 1.00 71.19 474 THR A N 1
ATOM 3583 C CA . THR A 1 474 ? 4.064 16.478 -1.716 1.00 71.19 474 THR A CA 1
ATOM 3584 C C . THR A 1 474 ? 3.735 15.107 -1.117 1.00 71.19 474 THR A C 1
ATOM 3586 O O . THR A 1 474 ? 2.695 14.969 -0.482 1.00 71.19 474 THR A O 1
ATOM 3589 N N . GLY A 1 475 ? 4.589 14.093 -1.311 1.00 64.75 475 GLY A N 1
ATOM 3590 C CA . GLY A 1 475 ? 4.395 12.773 -0.703 1.00 64.75 475 GLY A CA 1
ATOM 3591 C C . GLY A 1 475 ? 4.611 12.800 0.812 1.00 64.75 475 GLY A C 1
ATOM 3592 O O . GLY A 1 475 ? 5.394 13.604 1.318 1.00 64.75 475 GLY A O 1
ATOM 3593 N N . VAL A 1 476 ? 3.966 11.888 1.546 1.00 71.19 476 VAL A N 1
ATOM 3594 C CA . VAL A 1 476 ? 3.992 11.846 3.031 1.00 71.19 476 VAL A CA 1
ATOM 3595 C C . VAL A 1 476 ? 5.412 11.776 3.621 1.00 71.19 476 VAL A C 1
ATOM 3597 O O . VAL A 1 476 ? 5.675 12.352 4.673 1.00 71.19 476 VAL A O 1
ATOM 3600 N N . ASN A 1 477 ? 6.346 11.112 2.934 1.00 75.31 477 ASN A N 1
ATOM 3601 C CA . ASN A 1 477 ? 7.751 11.007 3.355 1.00 75.31 477 ASN A CA 1
ATOM 3602 C C . ASN A 1 477 ? 8.656 12.107 2.746 1.00 75.31 477 ASN A C 1
ATOM 3604 O O . ASN A 1 477 ? 9.868 12.106 2.966 1.00 75.31 477 ASN A O 1
ATOM 3608 N N . GLY A 1 478 ? 8.095 13.039 1.970 1.00 82.38 478 GLY A N 1
ATOM 3609 C CA . GLY A 1 478 ? 8.824 14.012 1.155 1.00 82.38 478 GLY A CA 1
ATOM 3610 C C . GLY A 1 478 ? 9.263 13.452 -0.201 1.00 82.38 478 GLY A C 1
ATOM 3611 O O . GLY A 1 478 ? 8.820 12.384 -0.629 1.00 82.38 478 GLY A O 1
ATOM 3612 N N . GLU A 1 479 ? 10.147 14.171 -0.896 1.00 85.06 479 GLU A N 1
ATOM 3613 C CA . GLU A 1 479 ? 10.626 13.763 -2.219 1.00 85.06 479 GLU A CA 1
ATOM 3614 C C . GLU A 1 479 ? 11.572 12.556 -2.144 1.00 85.06 479 GLU A C 1
ATOM 3616 O O . GLU A 1 479 ? 12.506 12.510 -1.343 1.00 85.06 479 GLU A O 1
ATOM 3621 N N . GLY A 1 480 ? 11.388 11.621 -3.071 1.00 85.25 480 GLY A N 1
ATOM 3622 C CA . GLY A 1 480 ? 12.398 10.644 -3.438 1.00 85.25 480 GLY A CA 1
ATOM 3623 C C . GLY A 1 480 ? 12.319 9.289 -2.743 1.00 85.25 480 GLY A C 1
ATOM 3624 O O . GLY A 1 480 ? 13.327 8.585 -2.680 1.00 85.25 480 GLY A O 1
ATOM 3625 N N . TRP A 1 481 ? 11.132 8.915 -2.277 1.00 92.06 481 TRP A N 1
ATOM 3626 C CA . TRP A 1 481 ? 10.842 7.637 -1.633 1.00 92.06 481 TRP A CA 1
ATOM 3627 C C . TRP A 1 481 ? 9.933 6.754 -2.504 1.00 92.06 481 TRP A C 1
ATOM 3629 O O . TRP A 1 481 ? 9.247 7.269 -3.392 1.00 92.06 481 TRP A O 1
ATOM 3639 N N . PRO A 1 482 ? 9.896 5.431 -2.279 1.00 92.38 482 PRO A N 1
ATOM 3640 C CA . PRO A 1 482 ? 8.956 4.542 -2.951 1.00 92.38 482 PRO A CA 1
ATOM 3641 C C . PRO A 1 482 ? 7.511 4.869 -2.567 1.00 92.38 482 PRO A C 1
ATOM 3643 O O . PRO A 1 482 ? 7.221 5.102 -1.392 1.00 92.38 482 PRO A O 1
ATOM 3646 N N . ASN A 1 483 ? 6.589 4.811 -3.531 1.00 90.19 483 ASN A N 1
ATOM 3647 C CA . ASN A 1 483 ? 5.158 5.053 -3.289 1.00 90.19 483 ASN A CA 1
ATOM 3648 C C . ASN A 1 483 ? 4.249 3.861 -3.651 1.00 90.19 483 ASN A C 1
ATOM 3650 O O . ASN A 1 483 ? 3.026 3.994 -3.673 1.00 90.19 483 ASN A O 1
ATOM 3654 N N . GLY A 1 484 ? 4.840 2.696 -3.946 1.00 90.81 484 GLY A N 1
ATOM 3655 C CA . GLY A 1 484 ? 4.121 1.475 -4.322 1.00 90.81 484 GLY A CA 1
ATOM 3656 C C . GLY A 1 484 ? 3.830 1.326 -5.819 1.00 90.81 484 GLY A C 1
ATOM 3657 O O . GLY A 1 484 ? 3.252 0.313 -6.221 1.00 90.81 484 GLY A O 1
ATOM 3658 N N . SER A 1 485 ? 4.259 2.274 -6.665 1.00 94.19 485 SER A N 1
ATOM 3659 C CA . SER A 1 485 ? 4.017 2.247 -8.119 1.00 94.19 485 SER A CA 1
ATOM 3660 C C . SER A 1 485 ? 4.412 0.921 -8.777 1.00 94.19 485 SER A C 1
ATOM 3662 O O . SER A 1 485 ? 3.636 0.363 -9.553 1.00 94.19 485 SER A O 1
ATOM 3664 N N . SER A 1 486 ? 5.565 0.346 -8.414 1.00 95.50 486 SER A N 1
ATOM 3665 C CA . SER A 1 486 ? 6.006 -0.932 -8.988 1.00 95.50 486 SER A CA 1
ATOM 3666 C C . SER A 1 486 ? 5.075 -2.104 -8.665 1.00 95.50 486 SER A C 1
ATOM 3668 O O . SER A 1 486 ? 4.889 -2.995 -9.498 1.00 95.50 486 SER A O 1
ATOM 3670 N N . MET A 1 487 ? 4.501 -2.137 -7.461 1.00 95.88 487 MET A N 1
ATOM 3671 C CA . MET A 1 487 ? 3.575 -3.194 -7.048 1.00 95.88 487 MET A CA 1
ATOM 3672 C C . MET A 1 487 ? 2.240 -3.066 -7.790 1.00 95.88 487 MET A C 1
ATOM 3674 O O . MET A 1 487 ? 1.679 -4.073 -8.224 1.00 95.88 487 MET A O 1
ATOM 3678 N N . ILE A 1 488 ? 1.770 -1.828 -7.990 1.00 94.44 488 ILE A N 1
ATOM 3679 C CA . ILE A 1 488 ? 0.580 -1.508 -8.793 1.00 94.44 488 ILE A CA 1
ATOM 3680 C C . ILE A 1 488 ? 0.775 -1.978 -10.235 1.00 94.44 488 ILE A C 1
ATOM 3682 O O . ILE A 1 488 ? -0.055 -2.720 -10.759 1.00 94.44 488 ILE A O 1
ATOM 3686 N N . ASN A 1 489 ? 1.894 -1.611 -10.860 1.00 96.25 489 ASN A N 1
ATOM 3687 C CA . ASN A 1 489 ? 2.189 -1.971 -12.246 1.00 96.25 489 ASN A CA 1
ATOM 3688 C C . ASN A 1 489 ? 2.317 -3.487 -12.438 1.00 96.25 489 ASN A C 1
ATOM 3690 O O . ASN A 1 489 ? 1.768 -4.024 -13.401 1.00 96.25 489 ASN A O 1
ATOM 3694 N N . THR A 1 490 ? 2.926 -4.196 -11.480 1.00 96.25 490 THR A N 1
ATOM 3695 C CA . THR A 1 490 ? 2.981 -5.670 -11.488 1.00 96.25 490 THR A CA 1
ATOM 3696 C C . THR A 1 490 ? 1.576 -6.275 -11.425 1.00 96.25 490 THR A C 1
ATOM 3698 O O . THR A 1 490 ? 1.228 -7.161 -12.209 1.00 96.25 490 THR A O 1
ATOM 3701 N N . PHE A 1 491 ? 0.725 -5.773 -10.523 1.00 95.12 491 PHE A N 1
ATOM 3702 C CA . PHE A 1 491 ? -0.659 -6.230 -10.407 1.00 95.12 491 PHE A CA 1
ATOM 3703 C C . PHE A 1 491 ? -1.460 -5.973 -11.691 1.00 95.12 491 PHE A C 1
ATOM 3705 O O . PHE A 1 491 ? -2.160 -6.867 -12.173 1.00 95.12 491 PHE A O 1
ATOM 3712 N N . LEU A 1 492 ? -1.344 -4.779 -12.278 1.00 93.88 492 LEU A N 1
ATOM 3713 C CA . LEU A 1 492 ? -2.012 -4.426 -13.532 1.00 93.88 492 LEU A CA 1
ATOM 3714 C C . LEU A 1 492 ? -1.531 -5.300 -14.686 1.00 93.88 492 LEU A C 1
ATOM 3716 O O . LEU A 1 492 ? -2.353 -5.801 -15.453 1.00 93.88 492 LEU A O 1
ATOM 3720 N N . ARG A 1 493 ? -0.225 -5.550 -14.784 1.00 94.44 493 ARG A N 1
ATOM 3721 C CA . ARG A 1 493 ? 0.323 -6.417 -15.823 1.00 94.44 493 ARG A CA 1
ATOM 3722 C C . ARG A 1 493 ? -0.246 -7.828 -15.729 1.00 94.44 493 ARG A C 1
ATOM 3724 O O . ARG A 1 493 ? -0.748 -8.349 -16.721 1.00 94.44 493 ARG A O 1
ATOM 3731 N N . VAL A 1 494 ? -0.242 -8.418 -14.536 1.00 93.12 494 VAL A N 1
ATOM 3732 C CA . VAL A 1 494 ? -0.751 -9.779 -14.311 1.00 93.12 494 VAL A CA 1
ATOM 3733 C C . VAL A 1 494 ? -2.262 -9.885 -14.547 1.00 93.12 494 VAL A C 1
ATOM 3735 O O . VAL A 1 494 ? -2.722 -10.895 -15.072 1.00 93.12 494 VAL A O 1
ATOM 3738 N N . THR A 1 495 ? -3.042 -8.866 -14.174 1.00 90.81 495 THR A N 1
ATOM 3739 C CA . THR A 1 495 ? -4.516 -8.957 -14.167 1.00 90.81 495 THR A CA 1
ATOM 3740 C C . THR A 1 495 ? -5.213 -8.337 -15.376 1.00 90.81 495 THR A C 1
ATOM 3742 O O . THR A 1 495 ? -6.361 -8.687 -15.652 1.00 90.81 495 THR A O 1
ATOM 3745 N N . ARG A 1 496 ? -4.566 -7.403 -16.082 1.00 89.81 496 ARG A N 1
ATOM 3746 C CA . ARG A 1 496 ? -5.172 -6.624 -17.177 1.00 89.81 496 ARG A CA 1
ATOM 3747 C C . ARG A 1 496 ? -4.442 -6.748 -18.508 1.00 89.81 496 ARG A C 1
ATOM 3749 O O . ARG A 1 496 ? -5.059 -6.478 -19.533 1.00 89.81 496 ARG A O 1
ATOM 3756 N N . VAL A 1 497 ? -3.161 -7.119 -18.499 1.00 91.38 497 VAL A N 1
ATOM 3757 C CA . VAL A 1 497 ? -2.323 -7.128 -19.709 1.00 91.38 497 VAL A CA 1
ATOM 3758 C C . VAL A 1 497 ? -2.019 -8.549 -20.163 1.00 91.38 497 VAL A C 1
ATOM 3760 O O . VAL A 1 497 ? -2.223 -8.883 -21.328 1.00 91.38 497 VAL A O 1
ATOM 3763 N N . LEU A 1 498 ? -1.547 -9.401 -19.253 1.00 91.00 498 LEU A N 1
ATOM 3764 C CA . LEU A 1 498 ? -1.273 -10.795 -19.565 1.00 91.00 498 LEU A CA 1
ATOM 3765 C C . LEU A 1 498 ? -2.576 -11.604 -19.672 1.00 91.00 498 LEU A C 1
ATOM 3767 O O . LEU A 1 498 ? -3.530 -11.349 -18.935 1.00 91.00 498 LEU A O 1
ATOM 3771 N N . PRO A 1 499 ? -2.621 -12.631 -20.540 1.00 90.31 499 PRO A N 1
ATOM 3772 C CA . PRO A 1 499 ? -3.717 -13.588 -20.566 1.00 90.31 499 PRO A CA 1
ATOM 3773 C C . PRO A 1 499 ? -3.956 -14.207 -19.181 1.00 90.31 499 PRO A C 1
ATOM 3775 O O . PRO A 1 499 ? -3.011 -14.609 -18.491 1.00 90.31 499 PRO A O 1
ATOM 3778 N N . ALA A 1 500 ? -5.226 -14.312 -18.786 1.00 86.88 500 ALA A N 1
ATOM 3779 C CA . ALA A 1 500 ? -5.613 -14.842 -17.483 1.00 86.88 500 ALA A CA 1
ATOM 3780 C C . ALA A 1 500 ? -5.019 -16.243 -17.240 1.00 86.88 500 ALA A C 1
ATOM 3782 O O . ALA A 1 500 ? -5.091 -17.120 -18.101 1.00 86.88 500 ALA A O 1
ATOM 3783 N N . GLY A 1 501 ? -4.436 -16.452 -16.057 1.00 83.00 501 GLY A N 1
ATOM 3784 C CA . GLY A 1 501 ? -3.774 -17.709 -15.687 1.00 83.00 501 GLY A CA 1
ATOM 3785 C C . GLY A 1 501 ? -2.295 -17.810 -16.082 1.00 83.00 501 GLY A C 1
ATOM 3786 O O . GLY A 1 501 ? -1.680 -18.840 -15.818 1.00 83.00 501 GLY A O 1
ATOM 3787 N N . THR A 1 502 ? -1.704 -16.764 -16.674 1.00 88.00 502 THR A N 1
ATOM 3788 C CA . THR A 1 502 ? -0.251 -16.703 -16.939 1.00 88.00 502 THR A CA 1
ATOM 3789 C C . THR A 1 502 ? 0.567 -16.653 -15.642 1.00 88.00 502 THR A C 1
ATOM 3791 O O . THR A 1 502 ? 1.551 -17.375 -15.495 1.00 88.00 502 THR A O 1
ATOM 3794 N N . ALA A 1 503 ? 0.138 -15.822 -14.694 1.00 91.25 503 ALA A N 1
ATOM 3795 C CA . ALA A 1 503 ? 0.709 -15.663 -13.360 1.00 91.25 503 ALA A CA 1
ATOM 3796 C C . ALA A 1 503 ? -0.402 -15.212 -12.398 1.00 91.25 503 ALA A C 1
ATOM 3798 O O . ALA A 1 503 ? -1.465 -14.777 -12.841 1.00 91.25 503 ALA A O 1
ATOM 3799 N N . ASN A 1 504 ? -0.149 -15.299 -11.091 1.00 89.50 504 ASN A N 1
ATOM 3800 C CA . ASN A 1 504 ? -1.058 -14.804 -10.058 1.00 89.50 504 ASN A CA 1
ATOM 3801 C C . ASN A 1 504 ? -0.307 -13.860 -9.118 1.00 89.50 504 ASN A C 1
ATOM 3803 O O . ASN A 1 504 ? 0.817 -14.152 -8.708 1.00 89.50 504 ASN A O 1
ATOM 3807 N N . PHE A 1 505 ? -0.953 -12.762 -8.735 1.00 91.94 505 PHE A N 1
ATOM 3808 C CA . PHE A 1 505 ? -0.410 -11.759 -7.824 1.00 91.94 505 PHE A CA 1
ATOM 3809 C C . PHE A 1 505 ? -1.493 -11.340 -6.823 1.00 91.94 505 PHE A C 1
ATOM 3811 O O . PHE A 1 505 ? -2.667 -11.306 -7.209 1.00 91.94 505 PHE A O 1
ATOM 3818 N N . PRO A 1 506 ? -1.158 -11.063 -5.549 1.00 85.06 506 PRO A N 1
ATOM 3819 C CA . PRO A 1 506 ? -2.158 -10.600 -4.601 1.00 85.06 506 PRO A CA 1
ATOM 3820 C C . PRO A 1 506 ? -2.734 -9.233 -4.995 1.00 85.06 506 PRO A C 1
ATOM 3822 O O . PRO A 1 506 ? -2.042 -8.436 -5.631 1.00 85.06 506 PRO A O 1
ATOM 3825 N N . PRO A 1 507 ? -3.984 -8.934 -4.598 1.00 78.50 507 PRO A N 1
ATOM 3826 C CA . PRO A 1 507 ? -4.558 -7.610 -4.790 1.00 78.50 507 PRO A CA 1
ATOM 3827 C C . PRO A 1 507 ? -3.773 -6.553 -4.010 1.00 78.50 507 PRO A C 1
ATOM 3829 O O . PRO A 1 507 ? -3.367 -6.778 -2.867 1.00 78.50 507 PRO A O 1
ATOM 3832 N N . VAL A 1 508 ? -3.600 -5.387 -4.630 1.00 80.62 508 VAL A N 1
ATOM 3833 C CA . VAL A 1 508 ? -2.958 -4.210 -4.035 1.00 80.62 508 VAL A CA 1
ATOM 3834 C C . VAL A 1 508 ? -3.806 -2.957 -4.298 1.00 80.62 508 VAL A C 1
ATOM 3836 O O . VAL A 1 508 ? -4.526 -2.924 -5.301 1.00 80.62 508 VAL A O 1
ATOM 3839 N N . PRO A 1 509 ? -3.752 -1.920 -3.441 1.00 77.12 509 PRO A N 1
ATOM 3840 C CA . PRO A 1 509 ? -4.386 -0.638 -3.743 1.00 77.12 509 PRO A CA 1
ATOM 3841 C C . PRO A 1 509 ? -3.792 -0.032 -5.017 1.00 77.12 509 PRO A C 1
ATOM 3843 O O . PRO A 1 509 ? -2.577 -0.047 -5.180 1.00 77.12 509 PRO A O 1
ATOM 3846 N N . LEU A 1 510 ? -4.632 0.509 -5.902 1.00 80.62 510 LEU A N 1
ATOM 3847 C CA . LEU A 1 510 ? -4.196 1.053 -7.199 1.00 80.62 510 LEU A CA 1
ATOM 3848 C C . LEU A 1 510 ? -3.861 2.551 -7.170 1.00 80.62 510 LEU A C 1
ATOM 3850 O O . LEU A 1 510 ? -3.435 3.092 -8.182 1.00 80.62 510 LEU A O 1
ATOM 3854 N N . ASP A 1 511 ? -4.056 3.212 -6.030 1.00 78.00 511 ASP A N 1
ATOM 3855 C CA . ASP A 1 511 ? -3.714 4.620 -5.832 1.00 78.00 511 ASP A CA 1
ATOM 3856 C C . ASP A 1 511 ? -2.539 4.718 -4.859 1.00 78.00 511 ASP A C 1
ATOM 3858 O O . ASP A 1 511 ? -2.656 4.305 -3.702 1.00 78.00 511 ASP A O 1
ATOM 3862 N N . THR A 1 512 ? -1.416 5.271 -5.318 1.00 79.25 512 THR A N 1
ATOM 3863 C CA . THR A 1 512 ? -0.187 5.465 -4.529 1.00 79.25 512 THR A CA 1
ATOM 3864 C C . THR A 1 512 ? -0.416 6.296 -3.269 1.00 79.25 512 THR A C 1
ATOM 3866 O O . THR A 1 512 ? 0.290 6.133 -2.278 1.00 79.25 512 THR A O 1
ATOM 3869 N N . LYS A 1 513 ? -1.464 7.116 -3.222 1.00 77.50 513 LYS A N 1
ATOM 3870 C CA . LYS A 1 513 ? -1.804 7.900 -2.029 1.00 77.50 513 LYS A CA 1
ATOM 3871 C C . LYS A 1 513 ? -2.377 7.042 -0.921 1.00 77.50 513 LYS A C 1
ATOM 3873 O O . LYS A 1 513 ? -2.119 7.307 0.246 1.00 77.50 513 LYS A O 1
ATOM 3878 N N . ILE A 1 514 ? -3.079 5.961 -1.268 1.00 74.00 514 ILE A N 1
ATOM 3879 C CA . ILE A 1 514 ? -3.505 4.961 -0.284 1.00 74.00 514 ILE A CA 1
ATOM 3880 C C . ILE A 1 514 ? -2.274 4.281 0.318 1.00 74.00 514 ILE A C 1
ATOM 3882 O O . ILE A 1 514 ? -2.256 4.019 1.519 1.00 74.00 514 ILE A O 1
ATOM 3886 N N . TRP A 1 515 ? -1.236 4.015 -0.482 1.00 81.88 515 TRP A N 1
ATOM 3887 C CA . TRP A 1 515 ? 0.009 3.439 0.030 1.00 81.88 515 TRP A CA 1
ATOM 3888 C C . TRP A 1 515 ? 0.671 4.357 1.055 1.00 81.88 515 TRP A C 1
ATOM 3890 O O . TRP A 1 515 ? 1.094 3.883 2.109 1.00 81.88 515 TRP A O 1
ATOM 3900 N N . GLU A 1 516 ? 0.704 5.658 0.781 1.00 75.56 516 GLU A N 1
ATOM 3901 C CA . GLU A 1 516 ? 1.247 6.661 1.697 1.00 75.56 516 GLU A CA 1
ATOM 3902 C C . GLU A 1 516 ? 0.374 6.848 2.950 1.00 75.56 516 GLU A C 1
ATOM 3904 O O . GLU A 1 516 ? 0.877 6.740 4.065 1.00 75.56 516 GLU A O 1
ATOM 3909 N N . GLN A 1 517 ? -0.944 7.023 2.803 1.00 68.38 517 GLN A N 1
ATOM 3910 C CA . GLN A 1 517 ? -1.887 7.213 3.919 1.00 68.38 517 GLN A CA 1
ATOM 3911 C C . GLN A 1 517 ? -1.966 5.998 4.850 1.00 68.38 517 GLN A C 1
ATOM 3913 O O . GLN A 1 517 ? -2.085 6.136 6.065 1.00 68.38 517 GLN A O 1
ATOM 3918 N N . ARG A 1 518 ? -1.884 4.781 4.299 1.00 64.75 518 ARG A N 1
ATOM 3919 C CA . ARG A 1 518 ? -1.822 3.541 5.091 1.00 64.75 518 ARG A CA 1
ATOM 3920 C C . ARG A 1 518 ? -0.418 3.294 5.651 1.00 64.75 518 ARG A C 1
ATOM 3922 O O . ARG A 1 518 ? -0.227 2.355 6.427 1.00 64.75 518 ARG A O 1
ATOM 3929 N N . GLY A 1 519 ? 0.556 4.127 5.283 1.00 71.62 519 GLY A N 1
ATOM 3930 C CA . GLY A 1 519 ? 1.959 4.072 5.678 1.00 71.62 519 GLY A CA 1
ATOM 3931 C C . GLY A 1 519 ? 2.711 2.848 5.156 1.00 71.62 519 GLY A C 1
ATOM 3932 O O . GLY A 1 519 ? 3.718 2.472 5.745 1.00 71.62 519 GLY A O 1
ATOM 3933 N N . PHE A 1 520 ? 2.256 2.226 4.064 1.00 80.31 520 PHE A N 1
ATOM 3934 C CA . PHE A 1 520 ? 2.976 1.137 3.388 1.00 80.31 520 PHE A CA 1
ATOM 3935 C C . PHE A 1 520 ? 4.312 1.595 2.798 1.00 80.31 520 PHE A C 1
ATOM 3937 O O . PHE A 1 520 ? 5.146 0.761 2.481 1.00 80.31 520 PHE A O 1
ATOM 3944 N N . THR A 1 521 ? 4.514 2.904 2.646 1.00 81.75 521 THR A N 1
ATOM 3945 C CA . THR A 1 521 ? 5.760 3.529 2.177 1.00 81.75 521 THR A CA 1
ATOM 3946 C C . THR A 1 521 ? 6.727 3.858 3.314 1.00 81.75 521 THR A C 1
ATOM 3948 O O . THR A 1 521 ? 7.886 4.175 3.066 1.00 81.75 521 THR A O 1
ATOM 3951 N N . SER A 1 522 ? 6.265 3.777 4.564 1.00 78.56 522 SER A N 1
ATOM 3952 C CA . SER A 1 522 ? 7.039 4.144 5.755 1.00 78.56 522 SER A CA 1
ATOM 3953 C C . SER A 1 522 ? 7.358 2.943 6.644 1.00 78.56 522 SER A C 1
ATOM 3955 O O . SER A 1 522 ? 8.069 3.108 7.630 1.00 78.56 522 SER A O 1
ATOM 3957 N N . ARG A 1 523 ? 6.833 1.746 6.335 1.00 79.88 523 ARG A N 1
ATOM 3958 C CA . ARG A 1 523 ? 7.114 0.493 7.056 1.00 79.88 523 ARG A CA 1
ATOM 3959 C C . ARG A 1 523 ? 6.901 -0.760 6.211 1.00 79.88 523 ARG A C 1
ATOM 3961 O O . ARG A 1 523 ? 6.147 -0.696 5.239 1.00 79.88 523 ARG A O 1
ATOM 3968 N N . PRO A 1 524 ? 7.494 -1.905 6.601 1.00 83.31 524 PRO A N 1
ATOM 3969 C CA . PRO A 1 524 ? 7.178 -3.190 5.996 1.00 83.31 524 PRO A CA 1
ATOM 3970 C C . PRO A 1 524 ? 5.672 -3.487 5.968 1.00 83.31 524 PRO A C 1
ATOM 3972 O O . PRO A 1 524 ? 4.958 -3.238 6.940 1.00 83.31 524 PRO A O 1
ATOM 3975 N N . ALA A 1 525 ? 5.190 -4.060 4.865 1.00 82.56 525 ALA A N 1
ATOM 3976 C CA . ALA A 1 525 ? 3.780 -4.398 4.672 1.00 82.56 525 ALA A CA 1
ATOM 3977 C C . ALA A 1 525 ? 3.611 -5.793 4.055 1.00 82.56 525 ALA A C 1
ATOM 3979 O O . ALA A 1 525 ? 4.458 -6.256 3.294 1.00 82.56 525 ALA A O 1
ATOM 3980 N N . PHE A 1 526 ? 2.504 -6.472 4.362 1.00 83.56 526 PHE A N 1
ATOM 3981 C CA . PHE A 1 526 ? 2.186 -7.792 3.811 1.00 83.56 526 PHE A CA 1
ATOM 3982 C C . PHE A 1 526 ? 0.992 -7.707 2.853 1.00 83.56 526 PHE A C 1
ATOM 3984 O O . PHE A 1 526 ? -0.057 -7.168 3.199 1.00 83.56 526 PHE A O 1
ATOM 3991 N N . PHE A 1 527 ? 1.130 -8.299 1.669 1.00 83.62 527 PHE A N 1
ATOM 3992 C CA . PHE A 1 527 ? 0.090 -8.409 0.649 1.00 83.62 527 PHE A CA 1
ATOM 3993 C C . PHE A 1 527 ? -0.197 -9.875 0.347 1.00 83.62 527 PHE A C 1
ATOM 3995 O O . PHE A 1 527 ? 0.694 -10.727 0.351 1.00 83.62 527 PHE A O 1
ATOM 4002 N N . GLY A 1 528 ? -1.463 -10.189 0.082 1.00 73.81 528 GLY A N 1
ATOM 4003 C CA . GLY A 1 528 ? -1.877 -11.577 -0.105 1.00 73.81 528 GLY A CA 1
ATOM 4004 C C . GLY A 1 528 ? -1.881 -12.377 1.189 1.00 73.81 528 GLY A C 1
ATOM 4005 O O . GLY A 1 528 ? -1.695 -13.587 1.170 1.00 73.81 528 GLY A O 1
ATOM 4006 N N . CYS A 1 529 ? -2.079 -11.718 2.320 1.00 71.44 529 CYS A N 1
ATOM 4007 C CA . CYS A 1 529 ? -2.216 -12.331 3.631 1.00 71.44 529 CYS A CA 1
ATOM 4008 C C . CYS A 1 529 ? -3.146 -13.563 3.589 1.00 71.44 529 CYS A C 1
ATOM 4010 O O . CYS A 1 529 ? -2.811 -14.646 4.076 1.00 71.44 529 CYS A O 1
ATOM 4012 N N . GLU A 1 530 ? -4.268 -13.461 2.892 1.00 70.75 530 GLU A N 1
ATOM 4013 C CA . GLU A 1 530 ? -5.185 -14.580 2.724 1.00 70.75 530 GLU A CA 1
ATOM 4014 C C . GLU A 1 530 ? -4.856 -15.464 1.542 1.00 70.75 530 GLU A C 1
ATOM 4016 O O . GLU A 1 530 ? -4.698 -14.993 0.418 1.00 70.75 530 GLU A O 1
ATOM 4021 N N . ALA A 1 531 ? -4.817 -16.767 1.803 1.00 70.00 531 ALA A N 1
ATOM 4022 C CA . ALA A 1 531 ? -4.711 -17.782 0.777 1.00 70.00 531 ALA A CA 1
ATOM 4023 C C . ALA A 1 531 ? -6.125 -18.200 0.321 1.00 70.00 531 ALA A C 1
ATOM 4025 O O . ALA A 1 531 ? -6.832 -18.870 1.083 1.00 70.00 531 ALA A O 1
ATOM 4026 N N . PRO A 1 532 ? -6.566 -17.851 -0.902 1.00 72.75 532 PRO A N 1
ATOM 4027 C CA . PRO A 1 532 ? -7.871 -18.277 -1.414 1.00 72.75 532 PRO A CA 1
ATOM 4028 C C . PRO A 1 532 ? -8.009 -19.806 -1.524 1.00 72.75 532 PRO A C 1
ATOM 4030 O O . PRO A 1 532 ? -9.123 -20.332 -1.416 1.00 72.75 532 PRO A O 1
ATOM 4033 N N . SER A 1 533 ? -6.889 -20.524 -1.673 1.00 79.88 533 SER A N 1
ATOM 4034 C CA . SER A 1 533 ? -6.810 -21.985 -1.778 1.00 79.88 533 SER A CA 1
ATOM 4035 C C . SER A 1 533 ? -5.899 -22.603 -0.710 1.00 79.88 533 SER A C 1
ATOM 4037 O O . SER A 1 533 ? -5.005 -21.953 -0.175 1.00 79.88 533 SER A O 1
ATOM 4039 N N . LYS A 1 534 ? -6.094 -23.895 -0.416 1.00 78.94 534 LYS A N 1
ATOM 4040 C CA . LYS A 1 534 ? -5.154 -24.716 0.376 1.00 78.94 534 LYS A CA 1
ATOM 4041 C C . LYS A 1 534 ? -4.127 -25.458 -0.491 1.00 78.94 534 LYS A C 1
ATOM 4043 O O . LYS A 1 534 ? -3.272 -26.157 0.038 1.00 78.94 534 LYS A O 1
ATOM 4048 N N . GLN A 1 535 ? -4.212 -25.335 -1.815 1.00 76.56 535 GLN A N 1
ATOM 4049 C CA . GLN A 1 535 ? -3.317 -26.005 -2.761 1.00 76.56 535 GLN A CA 1
ATOM 4050 C C . GLN A 1 535 ? -2.170 -25.087 -3.200 1.00 76.56 535 GLN A C 1
ATOM 4052 O O . GLN A 1 535 ? -2.341 -23.870 -3.289 1.00 76.56 535 GLN A O 1
ATOM 4057 N N . GLY A 1 536 ? -1.010 -25.676 -3.510 1.00 78.94 536 GLY A N 1
ATOM 4058 C CA . GLY A 1 536 ? 0.165 -24.947 -4.000 1.00 78.94 536 GLY A CA 1
ATOM 4059 C C . GLY A 1 536 ? 0.589 -23.812 -3.062 1.00 78.94 536 GLY A C 1
ATOM 4060 O O . GLY A 1 536 ? 0.674 -23.996 -1.848 1.00 78.94 536 GLY A O 1
ATOM 4061 N N . ASN A 1 537 ? 0.803 -22.622 -3.620 1.00 78.25 537 ASN A N 1
ATOM 4062 C CA . ASN A 1 537 ? 1.124 -21.404 -2.868 1.00 78.25 537 ASN A CA 1
ATOM 4063 C C . ASN A 1 537 ? -0.109 -20.678 -2.299 1.00 78.25 537 ASN A C 1
ATOM 4065 O O . ASN A 1 537 ? -0.015 -19.541 -1.846 1.00 78.25 537 ASN A O 1
ATOM 4069 N N . GLY A 1 538 ? -1.279 -21.316 -2.325 1.00 72.88 538 GLY A N 1
ATOM 4070 C CA . GLY A 1 538 ? -2.526 -20.746 -1.836 1.00 72.88 538 GLY A CA 1
ATOM 4071 C C . GLY A 1 538 ? -3.287 -19.898 -2.851 1.00 72.88 538 GLY A C 1
ATOM 4072 O O . GLY A 1 538 ? -4.302 -19.324 -2.482 1.00 72.88 538 GLY A O 1
ATOM 4073 N N . GLY A 1 539 ? -2.846 -19.848 -4.112 1.00 83.81 539 GLY A N 1
ATOM 4074 C CA . GLY A 1 539 ? -3.445 -19.076 -5.208 1.00 83.81 539 GLY A CA 1
ATOM 4075 C C . GLY A 1 539 ? -2.474 -18.030 -5.751 1.00 83.81 539 GLY A C 1
ATOM 4076 O O . GLY A 1 539 ? -2.266 -17.957 -6.957 1.00 83.81 539 GLY A O 1
ATOM 4077 N N . TYR A 1 540 ? -1.821 -17.295 -4.853 1.00 88.44 540 TYR A N 1
ATOM 4078 C CA . TYR A 1 540 ? -0.721 -16.369 -5.128 1.00 88.44 540 TYR A CA 1
ATOM 4079 C C . TYR A 1 540 ? 0.277 -16.386 -3.953 1.00 88.44 540 TYR A C 1
ATOM 4081 O O . TYR A 1 540 ? -0.120 -16.690 -2.815 1.00 88.44 540 TYR A O 1
ATOM 4089 N N . PRO A 1 541 ? 1.558 -16.044 -4.188 1.00 91.56 541 PRO A N 1
ATOM 4090 C CA . PRO A 1 541 ? 2.526 -15.898 -3.105 1.00 91.56 541 PRO A CA 1
ATOM 4091 C C . PRO A 1 541 ? 2.120 -14.774 -2.144 1.00 91.56 541 PRO A C 1
ATOM 4093 O O . PRO A 1 541 ? 1.489 -13.795 -2.546 1.00 91.56 541 PRO A O 1
ATOM 4096 N N . LEU A 1 542 ? 2.490 -14.906 -0.870 1.00 90.25 542 LEU A N 1
ATOM 4097 C CA . LEU A 1 542 ? 2.443 -13.790 0.076 1.00 90.25 542 LEU A CA 1
ATOM 4098 C C . LEU A 1 542 ? 3.605 -12.844 -0.245 1.00 90.25 542 LEU A C 1
ATOM 4100 O O . LEU A 1 542 ? 4.746 -13.292 -0.344 1.00 90.25 542 LEU A O 1
ATOM 4104 N N . VAL A 1 543 ? 3.339 -11.551 -0.413 1.00 93.19 543 VAL A N 1
ATOM 4105 C CA . VAL A 1 543 ? 4.379 -10.558 -0.718 1.00 93.19 543 VAL A CA 1
ATOM 4106 C C . VAL A 1 543 ? 4.629 -9.691 0.506 1.00 93.19 543 VAL A C 1
ATOM 4108 O O . VAL A 1 543 ? 3.725 -9.032 1.008 1.00 93.19 543 VAL A O 1
ATOM 4111 N N . ILE A 1 544 ? 5.864 -9.699 0.986 1.00 94.12 544 ILE A N 1
ATOM 4112 C CA . ILE A 1 544 ? 6.374 -8.865 2.065 1.00 94.12 544 ILE A CA 1
ATOM 4113 C C . ILE A 1 544 ? 7.097 -7.691 1.413 1.00 94.12 544 ILE A C 1
ATOM 4115 O O . ILE A 1 544 ? 8.206 -7.841 0.907 1.00 94.12 544 ILE A O 1
ATOM 4119 N N . TYR A 1 545 ? 6.442 -6.542 1.379 1.00 93.69 545 TYR A N 1
ATOM 4120 C CA . TYR A 1 545 ? 6.958 -5.308 0.805 1.00 93.69 545 TYR A CA 1
ATOM 4121 C C . TYR A 1 545 ? 7.830 -4.573 1.825 1.00 93.69 545 TYR A C 1
ATOM 4123 O O . TYR A 1 545 ? 7.398 -4.348 2.955 1.00 93.69 545 TYR A O 1
ATOM 4131 N N . LEU A 1 546 ? 9.052 -4.224 1.426 1.00 93.44 546 LEU A N 1
ATOM 4132 C CA . LEU A 1 546 ? 10.066 -3.549 2.234 1.00 93.44 546 LEU A CA 1
ATOM 4133 C C . LEU A 1 546 ? 10.434 -2.228 1.539 1.00 93.44 546 LEU A C 1
ATOM 4135 O O . LEU A 1 546 ? 11.274 -2.240 0.635 1.00 93.44 546 LEU A O 1
ATOM 4139 N N . PRO A 1 547 ? 9.781 -1.106 1.888 1.00 91.94 547 PRO A N 1
ATOM 4140 C CA . PRO A 1 547 ? 10.116 0.190 1.314 1.00 91.94 547 PRO A CA 1
ATOM 4141 C C . PRO A 1 547 ? 11.408 0.744 1.923 1.00 91.94 547 PRO A C 1
ATOM 4143 O O . PRO A 1 547 ? 11.624 0.678 3.135 1.00 91.94 547 PRO A O 1
ATOM 4146 N N . ASN A 1 548 ? 12.246 1.372 1.103 1.00 91.94 548 ASN A N 1
ATOM 4147 C CA . ASN A 1 548 ? 13.216 2.342 1.587 1.00 91.94 548 ASN A CA 1
ATOM 4148 C C . ASN A 1 548 ? 12.437 3.518 2.174 1.00 91.94 548 ASN A C 1
ATOM 4150 O O . ASN A 1 548 ? 11.631 4.127 1.477 1.00 91.94 548 ASN A O 1
ATOM 4154 N N . SER A 1 549 ? 12.654 3.822 3.446 1.00 87.50 549 SER A N 1
ATOM 4155 C CA . SER A 1 549 ? 11.838 4.783 4.184 1.00 87.50 549 SER A CA 1
ATOM 4156 C C . SER A 1 549 ? 12.709 5.677 5.063 1.00 87.50 549 SER A C 1
ATOM 4158 O O . SER A 1 549 ? 13.769 5.227 5.508 1.00 87.50 549 SER A O 1
ATOM 4160 N N . PRO A 1 550 ? 12.265 6.908 5.372 1.00 82.12 550 PRO A N 1
ATOM 4161 C CA . PRO A 1 550 ? 13.009 7.799 6.251 1.00 82.12 550 PRO A CA 1
ATOM 4162 C C . PRO A 1 550 ? 13.186 7.180 7.640 1.00 82.12 550 PRO A C 1
ATOM 4164 O O . PRO A 1 550 ? 12.236 6.673 8.240 1.00 82.12 550 PRO A O 1
ATOM 4167 N N . THR A 1 551 ? 14.408 7.243 8.162 1.00 73.25 551 THR A N 1
ATOM 4168 C CA . THR A 1 551 ? 14.740 6.846 9.534 1.00 73.25 551 THR A CA 1
ATOM 4169 C C . THR A 1 551 ? 14.996 8.081 10.401 1.00 73.25 551 THR A C 1
ATOM 4171 O O . THR A 1 551 ? 15.455 9.106 9.890 1.00 73.25 551 THR A O 1
ATOM 4174 N N . PRO A 1 552 ? 14.739 8.017 11.724 1.00 65.12 552 PRO A N 1
ATOM 4175 C CA . PRO A 1 552 ? 15.120 9.088 12.649 1.00 65.12 552 PRO A CA 1
ATOM 4176 C C . PRO A 1 552 ? 16.639 9.323 12.703 1.00 65.12 552 PRO A C 1
ATOM 4178 O O . PRO A 1 552 ? 17.091 10.414 13.044 1.00 65.12 552 PRO A O 1
ATOM 4181 N N . SER A 1 553 ? 17.433 8.298 12.376 1.00 54.31 553 SER A N 1
ATOM 4182 C CA . SER A 1 553 ? 18.882 8.378 12.212 1.00 54.31 553 SER A CA 1
ATOM 4183 C C . SER A 1 553 ? 19.244 9.071 10.891 1.00 54.31 553 SER A C 1
ATOM 4185 O O . SER A 1 553 ? 18.779 8.675 9.825 1.00 54.31 553 SER A O 1
ATOM 4187 N N . LEU A 1 554 ? 20.081 10.113 10.965 1.00 56.19 554 LEU A N 1
ATOM 4188 C CA . LEU A 1 554 ? 20.756 10.704 9.804 1.00 56.19 554 LEU A CA 1
ATOM 4189 C C . LEU A 1 554 ? 21.969 9.845 9.414 1.00 56.19 554 LEU A C 1
ATOM 4191 O O . LEU A 1 554 ? 22.629 9.319 10.316 1.00 56.19 554 LEU A O 1
ATOM 4195 N N . PRO A 1 555 ? 22.336 9.765 8.118 1.00 68.12 555 PRO A N 1
ATOM 4196 C CA . PRO A 1 555 ? 21.810 10.489 6.954 1.00 68.12 555 PRO A CA 1
ATOM 4197 C C . PRO A 1 555 ? 20.672 9.764 6.207 1.00 68.12 555 PRO A C 1
ATOM 4199 O O . PRO A 1 555 ? 20.578 8.542 6.213 1.00 68.12 555 PRO A O 1
ATOM 4202 N N . GLN A 1 556 ? 19.841 10.540 5.502 1.00 80.94 556 GLN A N 1
ATOM 4203 C CA . GLN A 1 556 ? 18.747 10.029 4.662 1.00 80.94 556 GLN A CA 1
ATOM 4204 C C . GLN A 1 556 ? 19.264 9.200 3.473 1.00 80.94 556 GLN A C 1
ATOM 4206 O O . GLN A 1 556 ? 20.356 9.443 2.964 1.00 80.94 556 GLN A O 1
ATOM 4211 N N . THR A 1 557 ? 18.458 8.252 2.988 1.00 89.25 557 THR A N 1
ATOM 4212 C CA . THR A 1 557 ? 18.818 7.304 1.913 1.00 89.25 557 THR A CA 1
ATOM 4213 C C . THR A 1 557 ? 18.134 7.595 0.566 1.00 89.25 557 THR A C 1
ATOM 4215 O O . THR A 1 557 ? 18.329 6.855 -0.397 1.00 89.25 557 THR A O 1
ATOM 4218 N N . ASN A 1 558 ? 17.362 8.678 0.440 1.00 89.75 558 ASN A N 1
ATOM 4219 C CA . ASN A 1 558 ? 16.573 9.059 -0.747 1.00 89.75 558 ASN A CA 1
ATOM 4220 C C . ASN A 1 558 ? 17.368 9.779 -1.861 1.00 89.75 558 ASN A C 1
ATOM 4222 O O . ASN A 1 558 ? 16.831 10.602 -2.603 1.00 89.75 558 ASN A O 1
ATOM 4226 N N . TYR A 1 559 ? 18.664 9.485 -1.998 1.00 90.31 559 TYR A N 1
ATOM 4227 C CA . TYR A 1 559 ? 19.541 10.133 -2.979 1.00 90.31 559 TYR A CA 1
ATOM 4228 C C . TYR A 1 559 ? 19.066 9.963 -4.432 1.00 90.31 559 TYR A C 1
ATOM 4230 O O . TYR A 1 559 ? 18.450 8.965 -4.802 1.00 90.31 559 TYR A O 1
ATOM 4238 N N . SER A 1 560 ? 19.426 10.909 -5.306 1.00 87.19 560 SER A N 1
ATOM 4239 C CA . SER A 1 560 ? 19.145 10.811 -6.745 1.00 87.19 560 SER A CA 1
ATOM 4240 C C . SER A 1 560 ? 19.722 9.533 -7.364 1.00 87.19 560 SER A C 1
ATOM 4242 O O . SER A 1 560 ? 20.851 9.141 -7.070 1.00 87.19 560 SER A O 1
ATOM 4244 N N . THR A 1 561 ? 18.974 8.932 -8.294 1.00 84.75 561 THR A N 1
ATOM 4245 C CA . THR A 1 561 ? 19.444 7.810 -9.128 1.00 84.75 561 THR A CA 1
ATOM 4246 C C . THR A 1 561 ? 20.712 8.176 -9.914 1.00 84.75 561 THR A C 1
ATOM 4248 O O . THR A 1 561 ? 21.527 7.304 -10.198 1.00 84.75 561 THR A O 1
ATOM 4251 N N . TYR A 1 562 ? 20.924 9.468 -10.199 1.00 83.44 562 TYR A N 1
ATOM 4252 C CA . TYR A 1 562 ? 22.095 9.986 -10.913 1.00 83.44 562 TYR A CA 1
ATOM 4253 C C . TYR A 1 562 ? 23.272 10.385 -10.002 1.00 83.44 562 TYR A C 1
ATOM 4255 O O . TYR A 1 562 ? 24.239 10.971 -10.487 1.00 83.44 562 TYR A O 1
ATOM 4263 N N . LYS A 1 563 ? 23.231 10.087 -8.693 1.00 89.38 563 LYS A N 1
ATOM 4264 C CA . LYS A 1 563 ? 24.420 10.179 -7.827 1.00 89.38 563 LYS A CA 1
ATOM 4265 C C . LYS A 1 563 ? 25.289 8.941 -8.065 1.00 89.38 563 LYS A C 1
ATOM 4267 O O . LYS A 1 563 ? 24.940 7.849 -7.620 1.00 89.38 563 LYS A O 1
ATOM 4272 N N . LEU A 1 564 ? 26.401 9.128 -8.775 1.00 88.94 564 LEU A N 1
ATOM 4273 C CA . LEU A 1 564 ? 27.287 8.056 -9.254 1.00 88.94 564 LEU A CA 1
ATOM 4274 C C . LEU A 1 564 ? 28.572 7.881 -8.425 1.00 88.94 564 LEU A C 1
ATOM 4276 O O . LEU A 1 564 ? 29.475 7.169 -8.853 1.00 88.94 564 LEU A O 1
ATOM 4280 N N . SER A 1 565 ? 28.654 8.505 -7.248 1.00 91.81 565 SER A N 1
ATOM 4281 C CA . SER A 1 565 ? 29.724 8.288 -6.268 1.00 91.81 565 SER A CA 1
ATOM 4282 C C . SER A 1 565 ? 29.241 8.530 -4.835 1.00 91.81 565 SER A C 1
ATOM 4284 O O . SER A 1 565 ? 28.357 9.359 -4.584 1.00 91.81 565 SER A O 1
ATOM 4286 N N . TYR A 1 566 ? 29.812 7.779 -3.894 1.00 92.50 566 TYR A N 1
ATOM 4287 C CA . TYR A 1 566 ? 29.553 7.848 -2.456 1.00 92.50 566 TYR A CA 1
ATOM 4288 C C . TYR A 1 566 ? 30.869 7.684 -1.696 1.00 92.50 566 TYR A C 1
ATOM 4290 O O . TYR A 1 566 ? 31.640 6.766 -1.965 1.00 92.50 566 TYR A O 1
ATOM 4298 N N . SER A 1 567 ? 31.105 8.537 -0.706 1.00 92.12 567 SER A N 1
ATOM 4299 C CA . SER A 1 567 ? 32.220 8.374 0.229 1.00 92.12 567 SER A CA 1
ATOM 4300 C C . SER A 1 567 ? 32.059 7.118 1.098 1.00 92.12 567 SER A C 1
ATOM 4302 O O . SER A 1 567 ? 30.947 6.626 1.327 1.00 92.12 567 SER A O 1
ATOM 4304 N N . LYS A 1 568 ? 33.158 6.621 1.677 1.00 89.44 568 LYS A N 1
ATOM 4305 C CA . LYS A 1 568 ? 33.107 5.520 2.665 1.00 89.44 568 LYS A CA 1
ATOM 4306 C C . LYS A 1 568 ? 32.213 5.820 3.873 1.00 89.44 568 LYS A C 1
ATOM 4308 O O . LYS A 1 568 ? 31.559 4.922 4.403 1.00 89.44 568 LYS A O 1
ATOM 4313 N N . ASN A 1 569 ? 32.165 7.080 4.303 1.00 89.00 569 ASN A N 1
ATOM 4314 C CA . ASN A 1 569 ? 31.302 7.486 5.409 1.00 89.00 569 ASN A CA 1
ATOM 4315 C C . ASN A 1 569 ? 29.819 7.466 5.006 1.00 89.00 569 ASN A C 1
ATOM 4317 O O . ASN A 1 569 ? 28.987 6.946 5.748 1.00 89.00 569 ASN A O 1
ATOM 4321 N N . GLU A 1 570 ? 29.488 7.975 3.813 1.00 91.06 570 GLU A N 1
ATOM 4322 C CA . GLU A 1 570 ? 28.119 7.915 3.285 1.00 91.06 570 GLU A CA 1
ATOM 4323 C C . GLU A 1 570 ? 27.652 6.468 3.118 1.00 91.06 570 GLU A C 1
ATOM 4325 O O . GLU A 1 570 ? 26.560 6.144 3.564 1.00 91.06 570 GLU A O 1
ATOM 4330 N N . THR A 1 571 ? 28.470 5.582 2.540 1.00 91.81 571 THR A N 1
ATOM 4331 C CA . THR A 1 571 ? 28.103 4.163 2.359 1.00 91.81 571 THR A CA 1
ATOM 4332 C C . THR A 1 571 ? 27.874 3.450 3.692 1.00 91.81 571 THR A C 1
ATOM 4334 O O . THR A 1 571 ? 26.847 2.796 3.859 1.00 91.81 571 THR A O 1
ATOM 4337 N N . SER A 1 572 ? 28.766 3.628 4.671 1.00 88.19 572 SER A N 1
ATOM 4338 C CA . SER A 1 572 ? 28.621 3.027 6.009 1.00 88.19 572 SER A CA 1
ATOM 4339 C C . SER A 1 572 ? 27.359 3.518 6.728 1.00 88.19 572 SER A C 1
ATOM 4341 O O . SER A 1 572 ? 26.618 2.735 7.331 1.00 88.19 572 SER A O 1
ATOM 4343 N N . SER A 1 573 ? 27.078 4.818 6.623 1.00 88.06 573 SER A N 1
ATOM 4344 C CA . SER A 1 573 ? 25.901 5.425 7.247 1.00 88.06 573 SER A CA 1
ATOM 4345 C C . SER A 1 573 ? 24.602 5.049 6.521 1.00 88.06 573 SER A C 1
ATOM 4347 O O . SER A 1 573 ? 23.572 4.836 7.163 1.00 88.06 573 SER A O 1
ATOM 4349 N N . PHE A 1 574 ? 24.654 4.892 5.194 1.00 90.94 574 PHE A N 1
ATOM 4350 C CA . PHE A 1 574 ? 23.542 4.393 4.388 1.00 90.94 574 PHE A CA 1
ATOM 4351 C C . PHE A 1 574 ? 23.185 2.968 4.806 1.00 90.94 574 PHE A C 1
ATOM 4353 O O . PHE A 1 574 ? 22.019 2.700 5.073 1.00 90.94 574 PHE A O 1
ATOM 4360 N N . LEU A 1 575 ? 24.167 2.061 4.900 1.00 89.00 575 LEU A N 1
ATOM 4361 C CA . LEU A 1 575 ? 23.923 0.671 5.306 1.00 89.00 575 LEU A CA 1
ATOM 4362 C C . LEU A 1 575 ? 23.269 0.588 6.685 1.00 89.00 575 LEU A C 1
ATOM 4364 O O . LEU A 1 575 ? 22.320 -0.169 6.856 1.00 89.00 575 LEU A O 1
ATOM 4368 N N . SER A 1 576 ? 23.728 1.410 7.630 1.00 85.25 576 SER A N 1
ATOM 4369 C CA . SER A 1 576 ? 23.148 1.476 8.975 1.00 85.25 576 SER A CA 1
ATOM 4370 C C . SER A 1 576 ? 21.689 1.948 8.938 1.00 85.25 576 SER A C 1
ATOM 4372 O O . SER A 1 576 ? 20.818 1.322 9.535 1.00 85.25 576 SER A O 1
ATOM 4374 N N . SER A 1 577 ? 21.396 2.999 8.165 1.00 86.81 577 SER A N 1
ATOM 4375 C CA . SER A 1 577 ? 20.033 3.536 8.014 1.00 86.81 577 SER A CA 1
ATOM 4376 C C . SER A 1 577 ? 19.109 2.555 7.280 1.00 86.81 577 SER A C 1
ATOM 4378 O O . SER A 1 577 ? 17.956 2.366 7.661 1.00 86.81 577 SER A O 1
ATOM 4380 N N . ALA A 1 578 ? 19.621 1.861 6.261 1.00 85.75 578 ALA A N 1
ATOM 4381 C CA . ALA A 1 578 ? 18.893 0.816 5.554 1.00 85.75 578 ALA A CA 1
ATOM 4382 C C . ALA A 1 578 ? 18.621 -0.397 6.462 1.00 85.75 578 ALA A C 1
ATOM 4384 O O . ALA A 1 578 ? 17.502 -0.911 6.454 1.00 85.75 578 ALA A O 1
ATOM 4385 N N . GLU A 1 579 ? 19.584 -0.831 7.282 1.00 79.00 579 GLU A N 1
ATOM 4386 C CA . GLU A 1 579 ? 19.373 -1.873 8.298 1.00 79.00 579 GLU A CA 1
ATOM 4387 C C . GLU A 1 579 ? 18.288 -1.442 9.298 1.00 79.00 579 GLU A C 1
ATOM 4389 O O . GLU A 1 579 ? 17.349 -2.201 9.535 1.00 79.00 579 GLU A O 1
ATOM 4394 N N . ASP A 1 580 ? 18.333 -0.205 9.803 1.00 77.00 580 ASP A N 1
ATOM 4395 C CA . ASP A 1 580 ? 17.329 0.332 10.730 1.00 77.00 580 ASP A CA 1
ATOM 4396 C C . ASP A 1 580 ? 15.925 0.434 10.111 1.00 77.00 580 ASP A C 1
ATOM 4398 O O . ASP A 1 580 ? 14.944 0.048 10.754 1.00 77.00 580 ASP A O 1
ATOM 4402 N N . SER A 1 581 ? 15.815 0.872 8.851 1.00 75.75 581 SER A N 1
ATOM 4403 C CA . SER A 1 581 ? 14.537 0.930 8.119 1.00 75.75 581 SER A CA 1
ATOM 4404 C C . SER A 1 581 ? 13.873 -0.446 7.975 1.00 75.75 581 SER A C 1
ATOM 4406 O O . SER A 1 581 ? 12.650 -0.538 7.917 1.00 75.75 581 SER A O 1
ATOM 4408 N N . ASN A 1 582 ? 14.676 -1.517 7.982 1.00 65.88 582 ASN A N 1
ATOM 4409 C CA . ASN A 1 582 ? 14.231 -2.911 7.912 1.00 65.88 582 ASN A CA 1
ATOM 4410 C C . ASN A 1 582 ? 14.163 -3.596 9.286 1.00 65.88 582 ASN A C 1
ATOM 4412 O O . ASN A 1 582 ? 13.617 -4.697 9.402 1.00 65.88 582 ASN A O 1
ATOM 4416 N N . ARG A 1 583 ? 14.722 -2.960 10.323 1.00 64.31 583 ARG A N 1
ATOM 4417 C CA . ARG A 1 583 ? 14.635 -3.390 11.718 1.00 64.31 583 ARG A CA 1
ATOM 4418 C C . ARG A 1 583 ? 13.335 -2.933 12.355 1.00 64.31 583 ARG A C 1
ATOM 4420 O O . ARG A 1 583 ? 12.817 -3.744 13.104 1.00 64.31 583 ARG A O 1
ATOM 4427 N N . GLN A 1 584 ? 12.914 -1.690 12.054 1.00 52.88 584 GLN A N 1
ATOM 4428 C CA . GLN A 1 584 ? 11.895 -0.833 12.694 1.00 52.88 584 GLN A CA 1
ATOM 4429 C C . GLN A 1 584 ? 11.631 -1.144 14.164 1.00 52.88 584 GLN A C 1
ATOM 4431 O O . GLN A 1 584 ? 11.282 -2.256 14.504 1.00 52.88 584 GLN A O 1
ATOM 4436 N N . GLY A 1 585 ? 11.750 -0.143 15.045 1.00 50.00 585 GLY A N 1
ATOM 4437 C CA . GLY A 1 585 ? 11.667 -0.262 16.516 1.00 50.00 585 GLY A CA 1
ATOM 4438 C C . GLY A 1 585 ? 10.400 -0.895 17.128 1.00 50.00 585 GLY A C 1
ATOM 4439 O O . GLY A 1 585 ? 10.198 -0.792 18.333 1.00 50.00 585 GLY A O 1
ATOM 4440 N N . ASP A 1 586 ? 9.569 -1.543 16.320 1.00 58.19 586 ASP A N 1
ATOM 4441 C CA . ASP A 1 586 ? 8.592 -2.554 16.673 1.00 58.19 586 ASP A CA 1
ATOM 4442 C C . ASP A 1 586 ? 9.267 -3.853 17.166 1.00 58.19 586 ASP A C 1
ATOM 4444 O O . ASP A 1 586 ? 9.883 -4.613 16.413 1.00 58.19 586 ASP A O 1
ATOM 4448 N N . ALA A 1 587 ? 9.113 -4.129 18.462 1.00 66.31 587 ALA A N 1
ATOM 4449 C CA . ALA A 1 587 ? 9.624 -5.340 19.100 1.00 66.31 587 ALA A CA 1
ATOM 4450 C C . ALA A 1 587 ? 9.026 -6.640 18.517 1.00 66.31 587 ALA A C 1
ATOM 4452 O O . ALA A 1 587 ? 9.632 -7.706 18.659 1.00 66.31 587 ALA A O 1
ATOM 4453 N N . ASP A 1 588 ? 7.876 -6.560 17.839 1.00 69.00 588 ASP A N 1
ATOM 4454 C CA . ASP A 1 588 ? 7.138 -7.709 17.319 1.00 69.00 588 ASP A CA 1
ATOM 4455 C C . ASP A 1 588 ? 7.469 -8.041 15.850 1.00 69.00 588 ASP A C 1
ATOM 4457 O O . ASP A 1 588 ? 7.162 -9.150 15.387 1.00 69.00 588 ASP A O 1
ATOM 4461 N N . TRP A 1 589 ? 8.151 -7.144 15.121 1.00 77.06 589 TRP A N 1
ATOM 4462 C CA . TRP A 1 589 ? 8.500 -7.325 13.703 1.00 77.06 589 TRP A CA 1
ATOM 4463 C C . TRP A 1 589 ? 9.170 -8.679 13.387 1.00 77.06 589 TRP A C 1
ATOM 4465 O O . TRP A 1 589 ? 8.714 -9.364 12.464 1.00 77.06 589 TRP A O 1
ATOM 4475 N N . PRO A 1 590 ? 10.171 -9.162 14.155 1.00 80.50 590 PRO A N 1
ATOM 4476 C CA . PRO A 1 590 ? 10.802 -10.456 13.887 1.00 80.50 590 PRO A CA 1
ATOM 4477 C C . PRO A 1 590 ? 9.837 -11.639 13.973 1.00 80.50 590 PRO A C 1
ATOM 4479 O O . PRO A 1 590 ? 9.929 -12.590 13.187 1.00 80.50 590 PRO A O 1
ATOM 4482 N N . THR A 1 591 ? 8.884 -11.576 14.903 1.00 80.00 591 THR A N 1
ATOM 4483 C CA . THR A 1 591 ? 7.853 -12.602 15.080 1.00 80.00 591 THR A CA 1
ATOM 4484 C C . THR A 1 591 ? 6.847 -12.549 13.931 1.00 80.00 591 THR A C 1
ATOM 4486 O O . THR A 1 591 ? 6.532 -13.593 13.357 1.00 80.00 591 THR A O 1
ATOM 4489 N N . CYS A 1 592 ? 6.388 -11.356 13.535 1.00 78.81 592 CYS A N 1
ATOM 4490 C CA . CYS A 1 592 ? 5.469 -11.190 12.405 1.00 78.81 592 CYS A CA 1
ATOM 4491 C C . CYS A 1 592 ? 6.092 -11.635 11.076 1.00 78.81 592 CYS A C 1
ATOM 4493 O O . CYS A 1 592 ? 5.463 -12.401 10.340 1.00 78.81 592 CYS A O 1
ATOM 4495 N N . LEU A 1 593 ? 7.341 -11.249 10.799 1.00 85.94 593 LEU A N 1
ATOM 4496 C CA . LEU A 1 593 ? 8.090 -11.722 9.634 1.00 85.94 593 LEU A CA 1
ATOM 4497 C C . LEU A 1 593 ? 8.186 -13.254 9.632 1.00 85.94 593 LEU A C 1
ATOM 4499 O O . LEU A 1 593 ? 7.874 -13.901 8.634 1.00 85.94 593 LEU A O 1
ATOM 4503 N N . SER A 1 594 ? 8.541 -13.852 10.771 1.00 86.81 594 SER A N 1
ATOM 4504 C CA . SER A 1 594 ? 8.632 -15.310 10.907 1.00 86.81 594 SER A CA 1
ATOM 4505 C C . SER A 1 594 ? 7.288 -16.012 10.669 1.00 86.81 594 SER A C 1
ATOM 4507 O O . SER A 1 594 ? 7.244 -17.059 10.022 1.00 86.81 594 SER A O 1
ATOM 4509 N N . CYS A 1 595 ? 6.178 -15.439 11.141 1.00 84.31 595 CYS A N 1
ATOM 4510 C CA . CYS A 1 595 ? 4.831 -15.943 10.863 1.00 84.31 595 CYS A CA 1
ATOM 4511 C C . CYS A 1 595 ? 4.476 -15.855 9.371 1.00 84.31 595 CYS A C 1
ATOM 4513 O O . CYS A 1 595 ? 3.943 -16.817 8.818 1.00 84.31 595 CYS A O 1
ATOM 4515 N N . ALA A 1 596 ? 4.793 -14.736 8.713 1.00 86.94 596 ALA A N 1
ATOM 4516 C CA . ALA A 1 596 ? 4.529 -14.537 7.290 1.00 86.94 596 ALA A CA 1
ATOM 4517 C C . ALA A 1 596 ? 5.318 -15.529 6.418 1.00 86.94 596 ALA A C 1
ATOM 4519 O O . ALA A 1 596 ? 4.752 -16.141 5.512 1.00 86.94 596 ALA A O 1
ATOM 4520 N N . LEU A 1 597 ? 6.595 -15.760 6.747 1.00 88.75 597 LEU A N 1
ATOM 4521 C CA . LEU A 1 597 ? 7.476 -16.686 6.029 1.00 88.75 597 LEU A CA 1
ATOM 4522 C C . LEU A 1 597 ? 6.937 -18.125 5.982 1.00 88.75 597 LEU A C 1
ATOM 4524 O O . LEU A 1 597 ? 7.152 -18.821 4.993 1.00 88.75 597 LEU A O 1
ATOM 4528 N N . ILE A 1 598 ? 6.228 -18.574 7.022 1.00 85.75 598 ILE A N 1
ATOM 4529 C CA . ILE A 1 598 ? 5.723 -19.953 7.131 1.00 85.75 598 ILE A CA 1
ATOM 4530 C C . ILE A 1 598 ? 4.232 -20.097 6.783 1.00 85.75 598 ILE A C 1
ATOM 4532 O O . ILE A 1 598 ? 3.719 -21.218 6.731 1.00 85.75 598 ILE A O 1
ATOM 4536 N N . ASP A 1 599 ? 3.517 -18.996 6.516 1.00 84.56 599 ASP A N 1
ATOM 4537 C CA . ASP A 1 599 ? 2.050 -18.993 6.416 1.00 84.56 599 ASP A CA 1
ATOM 4538 C C . ASP A 1 599 ? 1.516 -19.909 5.305 1.00 84.56 599 ASP A C 1
ATOM 4540 O O . ASP A 1 599 ? 0.558 -20.654 5.527 1.00 84.56 599 ASP A O 1
ATOM 4544 N N . ARG A 1 600 ? 2.155 -19.930 4.128 1.00 84.75 600 ARG A N 1
ATOM 4545 C CA . ARG A 1 600 ? 1.719 -20.793 3.015 1.00 84.75 600 ARG A CA 1
ATOM 4546 C C . ARG A 1 600 ? 1.928 -22.274 3.280 1.00 84.75 600 ARG A C 1
ATOM 4548 O O . ARG A 1 600 ? 1.025 -23.066 3.009 1.00 84.75 600 ARG A O 1
ATOM 4555 N N . ALA A 1 601 ? 3.060 -22.644 3.875 1.00 82.88 601 ALA A N 1
ATOM 4556 C CA . ALA A 1 601 ? 3.315 -24.018 4.297 1.00 82.88 601 ALA A CA 1
ATOM 4557 C C . ALA A 1 601 ? 2.307 -24.466 5.368 1.00 82.88 601 ALA A C 1
ATOM 4559 O O . ALA A 1 601 ? 1.691 -25.528 5.246 1.00 82.88 601 ALA A O 1
ATOM 4560 N N . ARG A 1 602 ? 2.061 -23.613 6.371 1.00 82.31 602 ARG A N 1
ATOM 4561 C CA . ARG A 1 602 ? 1.023 -23.813 7.391 1.00 82.31 602 ARG A CA 1
ATOM 4562 C C . ARG A 1 602 ? -0.358 -24.023 6.752 1.00 82.31 602 ARG A C 1
ATOM 4564 O O . ARG A 1 602 ? -1.063 -24.967 7.110 1.00 82.31 602 ARG A O 1
ATOM 4571 N N . ASN A 1 603 ? -0.739 -23.172 5.798 1.00 81.12 603 ASN A N 1
ATOM 4572 C CA . ASN A 1 603 ? -2.029 -23.235 5.112 1.00 81.12 603 ASN A CA 1
ATOM 4573 C C . ASN A 1 603 ? -2.204 -24.529 4.295 1.00 81.12 603 ASN A C 1
ATOM 4575 O O . ASN A 1 603 ? -3.245 -25.176 4.419 1.00 81.12 603 ASN A O 1
ATOM 4579 N N . ARG A 1 604 ? -1.177 -24.962 3.542 1.00 83.88 604 ARG A N 1
ATOM 4580 C CA . ARG A 1 604 ? -1.175 -26.261 2.835 1.00 83.88 604 ARG A CA 1
ATOM 4581 C C . ARG A 1 604 ? -1.419 -27.437 3.778 1.00 83.88 604 ARG A C 1
ATOM 4583 O O . ARG A 1 604 ? -2.153 -28.362 3.446 1.00 83.88 604 ARG A O 1
ATOM 4590 N N . LYS A 1 605 ? -0.810 -27.386 4.964 1.00 78.38 605 LYS A N 1
ATOM 4591 C CA . LYS A 1 605 ? -0.911 -28.416 6.008 1.00 78.38 605 LYS A CA 1
ATOM 4592 C C . LYS A 1 605 ? -2.237 -28.397 6.769 1.00 78.38 605 LYS A C 1
ATOM 4594 O O . LYS A 1 605 ? -2.470 -29.282 7.585 1.00 78.38 605 LYS A O 1
ATOM 4599 N N . GLY A 1 606 ? -3.083 -27.388 6.556 1.00 74.75 606 GLY A N 1
ATOM 4600 C CA . GLY A 1 606 ? -4.310 -27.204 7.331 1.00 74.75 606 GLY A CA 1
ATOM 4601 C C . GLY A 1 606 ? -4.063 -26.855 8.803 1.00 74.75 606 GLY A C 1
ATOM 4602 O O . GLY A 1 606 ? -4.974 -26.997 9.613 1.00 74.75 606 GLY A O 1
ATOM 4603 N N . VAL A 1 607 ? -2.859 -26.395 9.159 1.00 75.19 607 VAL A N 1
ATOM 4604 C CA . VAL A 1 607 ? -2.535 -25.978 10.529 1.00 75.19 607 VAL A CA 1
ATOM 4605 C C . VAL A 1 607 ? -3.170 -24.604 10.777 1.00 75.19 607 VAL A C 1
ATOM 4607 O O . VAL A 1 607 ? -2.939 -23.687 9.990 1.00 75.19 607 VAL A O 1
ATOM 4610 N N . PRO A 1 608 ? -3.988 -24.403 11.820 1.00 65.56 608 PRO A N 1
ATOM 4611 C CA . PRO A 1 608 ? -4.600 -23.103 12.093 1.00 65.56 608 PRO A CA 1
ATOM 4612 C C . PRO A 1 608 ? -3.560 -22.072 12.560 1.00 65.56 608 PRO A C 1
ATOM 4614 O O . PRO A 1 608 ? -2.488 -22.428 13.054 1.00 65.56 608 PRO A O 1
ATOM 4617 N N . ARG A 1 609 ? -3.870 -20.778 12.405 1.00 67.88 609 ARG A N 1
ATOM 4618 C CA . ARG A 1 609 ? -3.051 -19.712 13.005 1.00 67.88 609 ARG A CA 1
ATOM 4619 C C . ARG A 1 609 ? -3.207 -19.791 14.524 1.00 67.88 609 ARG A C 1
ATOM 4621 O O . ARG A 1 609 ? -4.337 -19.851 15.004 1.00 67.88 609 ARG A O 1
ATOM 4628 N N . ARG A 1 610 ? -2.106 -19.820 15.282 1.00 54.16 610 ARG A N 1
ATOM 4629 C CA . ARG A 1 610 ? -2.178 -19.755 16.755 1.00 54.16 610 ARG A CA 1
ATOM 4630 C C . ARG A 1 610 ? -2.768 -18.404 17.172 1.00 54.16 610 ARG A C 1
ATOM 4632 O O . ARG A 1 610 ? -2.446 -17.410 16.546 1.00 54.16 610 ARG A O 1
ATOM 4639 N N . THR A 1 611 ? -3.614 -18.376 18.200 1.00 45.72 611 THR A N 1
ATOM 4640 C CA . THR A 1 611 ? -4.283 -17.168 18.737 1.00 45.72 611 THR A CA 1
ATOM 4641 C C . THR A 1 611 ? -3.706 -16.706 20.080 1.00 45.72 611 THR A C 1
ATOM 4643 O O . THR A 1 611 ? -4.033 -15.629 20.557 1.00 45.72 611 THR A O 1
ATOM 4646 N N . THR A 1 612 ? -2.812 -17.492 20.690 1.00 38.72 612 THR A N 1
ATOM 4647 C CA . THR A 1 612 ? -2.338 -17.315 22.076 1.00 38.72 612 THR A CA 1
ATOM 4648 C C . THR A 1 612 ? -1.025 -16.538 22.237 1.00 38.72 612 THR A C 1
ATOM 4650 O O . THR A 1 612 ? -0.576 -16.351 23.360 1.00 38.72 612 THR A O 1
ATOM 4653 N N . LEU A 1 613 ? -0.409 -16.062 21.151 1.00 36.94 613 LEU A N 1
ATOM 4654 C CA . LEU A 1 613 ? 0.798 -15.210 21.185 1.00 36.94 613 LEU A CA 1
ATOM 4655 C C . LEU A 1 613 ? 0.481 -13.700 21.094 1.00 36.94 613 LEU A C 1
ATOM 4657 O O . LEU A 1 613 ? 1.388 -12.888 20.964 1.00 36.94 613 LEU A O 1
ATOM 4661 N N . PHE A 1 614 ? -0.798 -13.318 21.155 1.00 38.25 614 PHE A N 1
ATOM 4662 C CA . PHE A 1 614 ? -1.300 -11.989 20.779 1.00 38.25 614 PHE A CA 1
ATOM 4663 C C . PHE A 1 614 ? -1.686 -11.127 21.993 1.00 38.25 614 PHE A C 1
ATOM 4665 O O . PHE A 1 614 ? -2.736 -10.495 22.004 1.00 38.25 614 PHE A O 1
ATOM 4672 N N . SER A 1 615 ? -0.847 -11.103 23.032 1.00 29.86 615 SER A N 1
ATOM 4673 C CA . SER A 1 615 ? -1.009 -10.201 24.187 1.00 29.86 615 SER A CA 1
ATOM 4674 C C . SER A 1 615 ? -0.338 -8.830 23.995 1.00 29.86 615 SER A C 1
ATOM 4676 O O . SER A 1 615 ? -0.347 -8.020 24.917 1.00 29.86 615 SER A O 1
ATOM 4678 N N . SER A 1 616 ? 0.243 -8.565 22.818 1.00 31.09 616 SER A N 1
ATOM 4679 C CA . SER A 1 616 ? 0.782 -7.258 22.420 1.00 31.09 616 SER A CA 1
ATOM 4680 C C . SER A 1 616 ? -0.136 -6.616 21.363 1.00 31.09 616 SER A C 1
ATOM 4682 O O . SER A 1 616 ? -0.466 -7.281 20.374 1.00 31.09 616 SER A O 1
ATOM 4684 N N . PRO A 1 617 ? -0.555 -5.345 21.526 1.00 32.84 617 PRO A N 1
ATOM 4685 C CA . PRO A 1 617 ? -1.467 -4.647 20.610 1.00 32.84 617 PRO A CA 1
ATOM 4686 C C . PRO A 1 617 ? -0.928 -4.485 19.176 1.00 32.84 617 PRO A C 1
ATOM 4688 O O . PRO A 1 617 ? -1.708 -4.227 18.258 1.00 32.84 617 PRO A O 1
ATOM 4691 N N . ILE A 1 618 ? 0.373 -4.699 18.954 1.00 32.91 618 ILE A N 1
ATOM 4692 C CA . ILE A 1 618 ? 1.008 -4.606 17.633 1.00 32.91 618 ILE A CA 1
ATOM 4693 C C . ILE A 1 618 ? 0.882 -5.923 16.844 1.00 32.91 618 ILE A C 1
ATOM 4695 O O . ILE A 1 618 ? 0.606 -5.906 15.645 1.00 32.91 618 ILE A O 1
ATOM 4699 N N . LEU A 1 619 ? 0.899 -7.084 17.504 1.00 31.48 619 LEU A N 1
ATOM 4700 C CA . LEU A 1 619 ? 0.651 -8.381 16.855 1.00 31.48 619 LEU A CA 1
ATOM 4701 C C . LEU A 1 619 ? -0.794 -8.538 16.335 1.00 31.48 619 LEU A C 1
ATOM 4703 O O . LEU A 1 619 ? -1.033 -9.325 15.416 1.00 31.48 619 LEU A O 1
ATOM 4707 N N . ALA A 1 620 ? -1.753 -7.746 16.829 1.00 30.77 620 ALA A N 1
ATOM 4708 C CA . ALA A 1 620 ? -3.115 -7.682 16.288 1.00 30.77 620 ALA A CA 1
ATOM 4709 C C . ALA A 1 620 ? -3.173 -7.102 14.856 1.00 30.77 620 ALA A C 1
ATOM 4711 O O . ALA A 1 620 ? -4.098 -7.413 14.105 1.00 30.77 620 ALA A O 1
ATOM 4712 N N . LEU A 1 621 ? -2.171 -6.323 14.421 1.00 33.62 621 LEU A N 1
ATOM 4713 C CA . LEU A 1 621 ? -2.046 -5.880 13.022 1.00 33.62 621 LEU A CA 1
ATOM 4714 C C . LEU A 1 621 ? -1.701 -7.037 12.075 1.00 33.62 621 LEU A C 1
ATOM 4716 O O . LEU A 1 621 ? -2.102 -7.013 10.913 1.00 33.62 621 LEU A O 1
ATOM 4720 N N . CYS A 1 622 ? -1.047 -8.089 12.577 1.00 33.00 622 CYS A N 1
ATOM 4721 C CA . CYS A 1 622 ? -0.745 -9.282 11.794 1.00 33.00 622 CYS A CA 1
ATOM 4722 C C . CYS A 1 622 ? -1.977 -10.195 11.610 1.00 33.00 622 CYS A C 1
ATOM 4724 O O . CYS A 1 622 ? -1.948 -11.019 10.706 1.00 33.00 622 CYS A O 1
ATOM 4726 N N . TYR A 1 623 ? -3.074 -10.044 12.377 1.00 31.66 623 TYR A N 1
ATOM 4727 C CA . TYR A 1 623 ? -4.280 -10.896 12.275 1.00 31.66 623 TYR A CA 1
ATOM 4728 C C . TYR A 1 623 ? -5.422 -10.288 11.430 1.00 31.66 623 TYR A C 1
ATOM 4730 O O . TYR A 1 623 ? -6.173 -11.030 10.800 1.00 31.66 623 TYR A O 1
ATOM 4738 N N . VAL A 1 624 ? -5.530 -8.955 11.346 1.00 30.12 624 VAL A N 1
ATOM 4739 C CA . VAL A 1 624 ? -6.660 -8.265 10.673 1.00 30.12 624 VAL A CA 1
ATOM 4740 C C . VAL A 1 624 ? -6.606 -8.333 9.139 1.00 30.12 624 VAL A C 1
ATOM 4742 O O . VAL A 1 624 ? -7.620 -8.162 8.475 1.00 30.12 624 VAL A O 1
ATOM 4745 N N . PHE A 1 625 ? -5.467 -8.684 8.544 1.00 32.72 625 PHE A N 1
ATOM 4746 C CA . PHE A 1 625 ? -5.355 -8.825 7.084 1.00 32.72 625 PHE A CA 1
ATOM 4747 C C . PHE A 1 625 ? -5.616 -10.244 6.563 1.00 32.72 625 PHE A C 1
ATOM 4749 O O . PHE A 1 625 ? -5.377 -10.525 5.393 1.00 32.72 625 PHE A O 1
ATOM 4756 N N . LEU A 1 626 ? -6.047 -11.163 7.428 1.00 32.31 626 LEU A N 1
ATOM 4757 C CA . LEU A 1 626 ? -5.967 -12.599 7.184 1.00 32.31 626 LEU A CA 1
ATOM 4758 C C . LEU A 1 626 ? -7.336 -13.331 7.132 1.00 32.31 626 LEU A C 1
ATOM 4760 O O . LEU A 1 626 ? -7.332 -14.572 7.150 1.00 32.31 626 LEU A O 1
ATOM 4764 N N . SER A 1 627 ? -8.466 -12.607 7.037 1.00 24.33 627 SER A 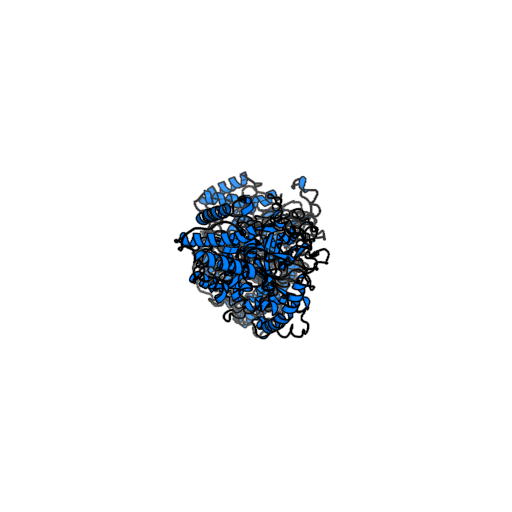N 1
ATOM 4765 C CA . SER A 1 627 ? -9.829 -13.149 6.825 1.00 24.33 627 SER A CA 1
ATOM 4766 C C . SER A 1 627 ? -10.819 -12.191 6.090 1.00 24.33 627 SER A C 1
ATOM 4768 O O . SER A 1 627 ? -11.422 -11.315 6.699 1.00 24.33 627 SER A O 1
ATOM 4770 N N . GLN A 1 628 ? -11.067 -12.447 4.805 1.00 27.56 628 GLN A N 1
ATOM 4771 C CA . GLN A 1 628 ? -11.925 -11.827 3.794 1.00 27.56 628 GLN A CA 1
ATOM 4772 C C . GLN A 1 628 ? -12.398 -12.959 2.864 1.00 27.56 628 GLN A C 1
ATOM 4774 O O . GLN A 1 628 ? -12.206 -12.966 1.645 1.00 27.56 628 GLN A O 1
ATOM 4779 N N . LYS A 1 629 ? -13.074 -13.952 3.438 1.00 26.12 629 LYS A N 1
ATOM 4780 C CA . LYS A 1 629 ? -14.048 -14.742 2.685 1.00 26.12 629 LYS A CA 1
ATOM 4781 C C . LYS A 1 629 ? -15.418 -14.270 3.125 1.00 26.12 629 LYS A C 1
ATOM 4783 O O . LYS A 1 629 ? -15.834 -14.621 4.214 1.00 26.12 629 LYS A O 1
ATOM 4788 N N . ASP A 1 630 ? -15.978 -13.370 2.312 1.00 25.78 630 ASP A N 1
ATOM 4789 C CA . ASP A 1 630 ? -17.415 -13.258 1.982 1.00 25.78 630 ASP A CA 1
ATOM 4790 C C . ASP A 1 630 ? -17.749 -12.027 1.101 1.00 25.78 630 ASP A C 1
ATOM 4792 O O . ASP A 1 630 ? -18.908 -11.758 0.805 1.00 25.78 630 ASP A O 1
ATOM 4796 N N . ALA A 1 631 ? -16.752 -11.321 0.547 1.00 28.36 631 ALA A N 1
ATOM 4797 C CA . ALA A 1 631 ? -16.959 -10.189 -0.373 1.00 28.36 631 ALA A CA 1
ATOM 4798 C C . ALA A 1 631 ? -16.837 -10.540 -1.880 1.00 28.36 631 ALA A C 1
ATOM 4800 O O . ALA A 1 631 ? -16.383 -9.722 -2.678 1.00 28.36 631 ALA A O 1
ATOM 4801 N N . GLN A 1 632 ? -17.210 -11.756 -2.303 1.00 26.48 632 GLN A N 1
ATOM 4802 C CA . GLN A 1 632 ? -17.077 -12.216 -3.705 1.00 26.48 632 GLN A CA 1
ATOM 4803 C C . GLN A 1 632 ? -18.333 -12.033 -4.581 1.00 26.48 632 GLN A C 1
ATOM 4805 O O . GLN A 1 632 ? -18.359 -12.502 -5.714 1.00 26.48 632 GLN A O 1
ATOM 4810 N N . VAL A 1 633 ? -19.342 -11.282 -4.134 1.00 28.19 633 VAL A N 1
ATOM 4811 C CA . VAL A 1 633 ? -20.489 -10.900 -4.981 1.00 28.19 633 VAL A CA 1
ATOM 4812 C C . VAL A 1 633 ? -20.730 -9.396 -4.849 1.00 28.19 633 VAL A C 1
ATOM 4814 O O . VAL A 1 633 ? -21.601 -8.991 -4.096 1.00 28.19 633 VAL A O 1
ATOM 4817 N N . SER A 1 634 ? -19.891 -8.558 -5.486 1.00 29.00 634 SER A N 1
ATOM 4818 C CA . SER A 1 634 ? -20.111 -7.091 -5.637 1.00 29.00 634 SER A CA 1
ATOM 4819 C C . SER A 1 634 ? -18.945 -6.322 -6.314 1.00 29.00 634 SER A C 1
ATOM 4821 O O . SER A 1 634 ? -19.030 -5.106 -6.498 1.00 29.00 634 SER A O 1
ATOM 4823 N N . SER A 1 635 ? -17.826 -6.951 -6.698 1.00 30.22 635 SER A N 1
ATOM 4824 C CA . SER A 1 635 ? -16.603 -6.208 -7.080 1.00 30.22 635 SER A CA 1
ATOM 4825 C C . SER A 1 635 ? -16.540 -5.666 -8.519 1.00 30.22 635 SER A C 1
ATOM 4827 O O . SER A 1 635 ? -15.475 -5.223 -8.937 1.00 30.22 635 SER A O 1
ATOM 4829 N N . GLN A 1 636 ? -17.628 -5.688 -9.293 1.00 27.59 636 GLN A N 1
ATOM 4830 C CA . GLN A 1 636 ? -17.644 -5.102 -10.647 1.00 27.59 636 GLN A CA 1
ATOM 4831 C C . GLN A 1 636 ? -18.389 -3.764 -10.739 1.00 27.59 636 GLN A C 1
ATOM 4833 O O . GLN A 1 636 ? -18.160 -3.028 -11.693 1.00 27.59 636 GLN A O 1
ATOM 4838 N N . ALA A 1 637 ? -19.191 -3.393 -9.734 1.00 26.38 637 ALA A N 1
ATOM 4839 C CA . ALA A 1 637 ? -19.877 -2.098 -9.712 1.00 26.38 637 ALA A CA 1
ATOM 4840 C C . ALA A 1 637 ? -19.183 -1.052 -8.815 1.00 26.38 637 ALA A C 1
ATOM 4842 O O . ALA A 1 637 ? -19.239 0.132 -9.122 1.00 26.38 637 ALA A O 1
ATOM 4843 N N . LEU A 1 638 ? -18.484 -1.455 -7.741 1.00 30.53 638 LEU A N 1
ATOM 4844 C CA . LEU A 1 638 ? -17.949 -0.507 -6.744 1.00 30.53 638 LEU A CA 1
ATOM 4845 C C . LEU A 1 638 ? -16.585 0.126 -7.066 1.00 30.53 638 LEU A C 1
ATOM 4847 O O . LEU A 1 638 ? -16.239 1.139 -6.467 1.00 30.53 638 LEU A O 1
ATOM 4851 N N . THR A 1 639 ? -15.797 -0.414 -7.998 1.00 29.22 639 THR A N 1
ATOM 4852 C CA . THR A 1 639 ? -14.443 0.107 -8.286 1.00 29.22 639 THR A CA 1
ATOM 4853 C C . THR A 1 639 ? -14.432 1.442 -9.039 1.00 29.22 639 THR A C 1
ATOM 4855 O O . THR A 1 639 ? -13.362 1.990 -9.269 1.00 29.22 639 THR A O 1
ATOM 4858 N N . ALA A 1 640 ? -15.599 1.978 -9.410 1.00 27.69 640 ALA A N 1
ATOM 4859 C CA . ALA A 1 640 ? -15.721 3.274 -10.075 1.00 27.69 640 ALA A CA 1
ATOM 4860 C C . ALA A 1 640 ? -16.112 4.437 -9.136 1.00 27.69 640 ALA A C 1
ATOM 4862 O O . ALA A 1 640 ? -16.028 5.583 -9.566 1.00 27.69 640 ALA A O 1
ATOM 4863 N N . SER A 1 641 ? -16.521 4.192 -7.877 1.00 32.78 641 SER A N 1
ATOM 4864 C CA . SER A 1 641 ? -17.074 5.264 -7.017 1.00 32.78 641 SER A CA 1
ATOM 4865 C C . SER A 1 641 ? -16.203 5.728 -5.856 1.00 32.78 641 SER A C 1
ATOM 4867 O O . SER A 1 641 ? -16.487 6.775 -5.290 1.00 32.78 641 SER A O 1
ATOM 4869 N N . VAL A 1 642 ? -15.157 5.001 -5.461 1.00 34.81 642 VAL A N 1
ATOM 4870 C CA . VAL A 1 642 ? -14.496 5.257 -4.158 1.00 34.81 642 VAL A CA 1
ATOM 4871 C C . VAL A 1 642 ? -13.463 6.400 -4.193 1.00 34.81 642 VAL A C 1
ATOM 4873 O O . VAL A 1 642 ? -12.830 6.689 -3.189 1.00 34.81 642 VAL A O 1
ATOM 4876 N N . ALA A 1 643 ? -13.327 7.099 -5.324 1.00 45.72 643 ALA A N 1
ATOM 4877 C CA . ALA A 1 643 ? -12.593 8.369 -5.424 1.00 45.72 643 ALA A CA 1
ATOM 4878 C C . ALA A 1 643 ? -13.507 9.557 -5.794 1.00 45.72 643 ALA A C 1
ATOM 4880 O O . ALA A 1 643 ? -13.021 10.632 -6.137 1.00 45.72 643 ALA A O 1
ATOM 4881 N N . SER A 1 644 ? -14.833 9.370 -5.776 1.00 66.25 644 SER A N 1
ATOM 4882 C CA . SER A 1 644 ? -15.796 10.374 -6.228 1.00 66.25 644 SER A CA 1
ATOM 4883 C C . SER A 1 644 ? -16.911 10.587 -5.208 1.00 66.25 644 SER A C 1
ATOM 4885 O O . SER A 1 644 ? -17.438 9.646 -4.621 1.00 66.25 644 SER A O 1
ATOM 4887 N N . TYR A 1 645 ? -17.323 11.844 -5.039 1.00 74.94 645 TYR A N 1
ATOM 4888 C CA . TYR A 1 645 ? -18.537 12.207 -4.300 1.00 74.94 645 TYR A CA 1
ATOM 4889 C C . TYR A 1 645 ? -19.824 11.806 -5.060 1.00 74.94 645 TYR A C 1
ATOM 4891 O O . TYR A 1 645 ? -20.929 11.918 -4.528 1.00 74.94 645 TYR A O 1
ATOM 4899 N N . ALA A 1 646 ? -19.698 11.342 -6.312 1.00 80.25 646 ALA A N 1
ATOM 4900 C CA . ALA A 1 646 ? -20.806 10.850 -7.122 1.00 80.25 646 ALA A CA 1
ATOM 4901 C C . ALA A 1 646 ? -21.295 9.462 -6.660 1.00 80.25 646 ALA A C 1
ATOM 4903 O O . ALA A 1 646 ? -20.502 8.515 -6.626 1.00 80.25 646 ALA A O 1
ATOM 4904 N N . PRO A 1 647 ? -22.604 9.292 -6.402 1.00 82.00 647 PRO A N 1
ATOM 4905 C CA . PRO A 1 647 ? -23.201 7.973 -6.233 1.00 82.00 647 PRO A CA 1
ATOM 4906 C C . PRO A 1 647 ? -23.148 7.174 -7.541 1.00 82.00 647 PRO A C 1
ATOM 4908 O O . PRO A 1 647 ? -23.193 7.741 -8.634 1.00 82.00 647 PRO A O 1
ATOM 4911 N N . ILE A 1 648 ? -23.121 5.849 -7.430 1.00 75.69 648 ILE A N 1
ATOM 4912 C CA . ILE A 1 648 ? -23.095 4.925 -8.569 1.00 75.69 648 ILE A CA 1
ATOM 4913 C C . ILE A 1 648 ? -24.300 3.994 -8.579 1.00 75.69 648 ILE A C 1
ATOM 4915 O O . ILE A 1 648 ? -24.905 3.709 -7.546 1.00 75.69 648 ILE A O 1
ATOM 4919 N N . MET A 1 649 ? -24.617 3.483 -9.765 1.00 74.69 649 MET A N 1
ATOM 4920 C CA . MET A 1 649 ? -25.584 2.403 -9.934 1.00 74.69 649 MET A CA 1
ATOM 4921 C C . MET A 1 649 ? -24.884 1.051 -9.780 1.00 74.69 649 MET A C 1
ATOM 4923 O O . MET A 1 649 ? -23.801 0.832 -10.316 1.00 74.69 649 MET A O 1
ATOM 4927 N N . SER A 1 650 ? -25.524 0.131 -9.074 1.00 73.75 650 SER A N 1
ATOM 4928 C CA . SER A 1 650 ? -25.092 -1.253 -8.866 1.00 73.75 650 SER A CA 1
ATOM 4929 C C . SER A 1 650 ? -26.300 -2.185 -8.956 1.00 73.75 650 SER A C 1
ATOM 4931 O O . SER A 1 650 ? -27.430 -1.711 -8.926 1.00 73.75 650 SER A O 1
ATOM 4933 N N . GLU A 1 651 ? -26.111 -3.494 -9.092 1.00 72.94 651 GLU A N 1
ATOM 4934 C CA . GLU A 1 651 ? -27.247 -4.424 -9.062 1.00 72.94 651 GLU A CA 1
ATOM 4935 C C . GLU A 1 651 ? -27.857 -4.497 -7.655 1.00 72.94 651 GLU A C 1
ATOM 4937 O O . GLU A 1 651 ? -27.142 -4.555 -6.653 1.00 72.94 651 GLU A O 1
ATOM 4942 N N . CYS A 1 652 ? -29.188 -4.489 -7.578 1.00 69.94 652 CYS A N 1
ATOM 4943 C CA . CYS A 1 652 ? -29.886 -4.735 -6.320 1.00 69.94 652 CYS A CA 1
ATOM 4944 C C . CYS A 1 652 ? -29.719 -6.202 -5.875 1.00 69.94 652 CYS A C 1
ATOM 4946 O O . CYS A 1 652 ? -29.626 -7.083 -6.734 1.00 69.94 652 CYS A O 1
ATOM 4948 N N . PRO A 1 653 ? -29.753 -6.498 -4.560 1.00 73.62 653 PRO A N 1
ATOM 4949 C CA . PRO A 1 653 ? -29.796 -7.871 -4.058 1.00 73.62 653 PRO A CA 1
ATOM 4950 C C . PRO A 1 653 ? -30.910 -8.693 -4.728 1.00 73.62 653 PRO A C 1
ATOM 4952 O O . PRO A 1 653 ? -31.980 -8.167 -5.039 1.00 73.62 653 PRO A O 1
ATOM 4955 N N . SER A 1 654 ? -30.659 -9.989 -4.942 1.00 54.22 654 SER A N 1
ATOM 4956 C CA . SER A 1 654 ? -31.540 -10.924 -5.668 1.00 54.22 654 SER A CA 1
ATOM 4957 C C . SER A 1 654 ? -32.957 -11.052 -5.089 1.00 54.22 654 SER A C 1
ATOM 4959 O O . SER A 1 654 ? -33.876 -11.451 -5.809 1.00 54.22 654 SER A O 1
ATOM 4961 N N . ASP A 1 655 ? -33.154 -10.636 -3.837 1.00 54.00 655 ASP A N 1
ATOM 4962 C CA . ASP A 1 655 ? -34.447 -10.574 -3.166 1.00 54.00 655 ASP A CA 1
ATOM 4963 C C . ASP A 1 655 ? -35.012 -9.155 -3.329 1.00 54.00 655 ASP A C 1
ATOM 4965 O O . ASP A 1 655 ? -34.593 -8.215 -2.662 1.00 54.00 655 ASP A O 1
ATOM 4969 N N . GLN A 1 656 ? -35.963 -8.980 -4.251 1.00 56.31 656 GLN A N 1
ATOM 4970 C CA . GLN A 1 656 ? -36.458 -7.677 -4.737 1.00 56.31 656 GLN A CA 1
ATOM 4971 C C . GLN A 1 656 ? -37.063 -6.719 -3.682 1.00 56.31 656 GLN A C 1
ATOM 4973 O O . GLN A 1 656 ? -37.565 -5.660 -4.063 1.00 56.31 656 GLN A O 1
ATOM 4978 N N . ASN A 1 657 ? -37.070 -7.067 -2.391 1.00 69.06 657 ASN A N 1
ATOM 4979 C CA . ASN A 1 657 ? -37.574 -6.217 -1.318 1.00 69.06 657 ASN A CA 1
ATOM 4980 C C . ASN A 1 657 ? -36.435 -5.762 -0.396 1.00 69.06 657 ASN A C 1
ATOM 4982 O O . ASN A 1 657 ? -36.013 -6.484 0.501 1.00 69.06 657 ASN A O 1
ATOM 4986 N N . ILE A 1 658 ? -35.970 -4.536 -0.623 1.00 80.38 658 ILE A N 1
ATOM 4987 C CA . ILE A 1 658 ? -34.889 -3.890 0.145 1.00 80.38 658 ILE A CA 1
ATOM 4988 C C . ILE A 1 658 ? -35.446 -3.230 1.418 1.00 80.38 658 ILE A C 1
ATOM 4990 O O . ILE A 1 658 ? -34.704 -2.853 2.322 1.00 80.38 658 ILE A O 1
ATOM 4994 N N . LEU A 1 659 ? -36.771 -3.099 1.499 1.00 87.19 659 LEU A N 1
ATOM 4995 C CA . LEU A 1 659 ? -37.476 -2.507 2.622 1.00 87.19 659 LEU A CA 1
ATOM 4996 C C . LEU A 1 659 ? -37.666 -3.523 3.752 1.00 87.19 659 LEU A C 1
ATOM 4998 O O . LEU A 1 659 ? -38.264 -4.585 3.567 1.00 87.19 659 LEU A O 1
ATOM 5002 N N . ARG A 1 660 ? -37.260 -3.129 4.957 1.00 89.06 660 ARG A N 1
ATOM 5003 C CA . ARG A 1 660 ? -37.565 -3.812 6.211 1.00 89.06 660 ARG A CA 1
ATOM 5004 C C . ARG A 1 660 ? -38.642 -3.035 6.962 1.00 89.06 660 ARG A C 1
ATOM 5006 O O . ARG A 1 660 ? -38.486 -1.847 7.229 1.00 89.06 660 ARG A O 1
ATOM 5013 N N . LEU A 1 661 ? -39.727 -3.701 7.343 1.00 87.19 661 LEU A N 1
ATOM 5014 C CA . LEU A 1 661 ? -40.694 -3.121 8.276 1.00 87.19 661 LEU A CA 1
ATOM 5015 C C . LEU A 1 661 ? -40.148 -3.230 9.702 1.00 87.19 661 LEU A C 1
ATOM 5017 O O . LEU A 1 661 ? -39.637 -4.277 10.096 1.00 87.19 661 LEU A O 1
ATOM 5021 N N . ALA A 1 662 ? -40.278 -2.160 10.483 1.00 82.50 662 ALA A N 1
ATOM 5022 C CA . ALA A 1 662 ? -39.741 -2.088 11.841 1.00 82.50 662 ALA A CA 1
ATOM 5023 C C . ALA A 1 662 ? -40.555 -2.904 12.867 1.00 82.50 662 ALA A C 1
ATOM 5025 O O . ALA A 1 662 ? -40.129 -3.053 14.013 1.00 82.50 662 ALA A O 1
ATOM 5026 N N . GLY A 1 663 ? -41.707 -3.452 12.462 1.00 75.81 663 GLY A N 1
ATOM 5027 C CA . GLY A 1 663 ? -42.647 -4.172 13.324 1.00 75.81 663 GLY A CA 1
ATOM 5028 C C . GLY A 1 663 ? -43.754 -3.272 13.884 1.00 75.81 663 GLY A C 1
ATOM 5029 O O . GLY A 1 663 ? -43.994 -2.184 13.374 1.00 75.81 663 GLY A O 1
ATOM 5030 N N . SER A 1 664 ? -44.476 -3.724 14.919 1.00 69.00 664 SER A N 1
ATOM 5031 C CA . SER A 1 664 ? -45.555 -2.914 15.521 1.00 69.00 664 SER A CA 1
ATOM 5032 C C . SER A 1 664 ? -44.985 -1.643 16.171 1.00 69.00 664 SER A C 1
ATOM 5034 O O . SER A 1 664 ? -44.135 -1.781 17.052 1.00 69.00 664 SER A O 1
ATOM 5036 N N . PRO A 1 665 ? -45.481 -0.428 15.860 1.00 60.62 665 PRO A N 1
ATOM 5037 C CA . PRO A 1 665 ? -45.016 0.807 16.502 1.00 60.62 665 PRO A CA 1
ATOM 5038 C C . PRO A 1 665 ? -45.361 0.920 17.993 1.00 60.62 665 PRO A C 1
ATOM 5040 O O . PRO A 1 665 ? -44.920 1.856 18.656 1.00 60.62 665 PRO A O 1
ATOM 5043 N N . THR A 1 666 ? -46.170 -0.003 18.522 1.00 62.16 666 THR A N 1
ATOM 5044 C CA . THR A 1 666 ? -46.517 -0.110 19.942 1.00 62.16 666 THR A CA 1
ATOM 5045 C C . THR A 1 666 ? -45.893 -1.378 20.541 1.00 62.16 666 THR A C 1
ATOM 5047 O O . THR A 1 666 ? -46.442 -2.480 20.486 1.00 62.16 666 THR A O 1
ATOM 5050 N N . GLY A 1 667 ? -44.680 -1.213 21.072 1.00 54.56 667 GLY A N 1
ATOM 5051 C CA . GLY A 1 667 ? -44.064 -1.940 22.192 1.00 54.56 667 GLY A CA 1
ATOM 5052 C C . GLY A 1 667 ? -43.883 -3.469 22.202 1.00 54.56 667 GLY A C 1
ATOM 5053 O O . GLY A 1 667 ? -43.135 -3.937 23.056 1.00 54.56 667 GLY A O 1
ATOM 5054 N N . ARG A 1 668 ? -44.518 -4.288 21.347 1.00 52.56 668 ARG A N 1
ATOM 5055 C CA . ARG A 1 668 ? -44.470 -5.767 21.507 1.00 52.56 668 ARG A CA 1
ATOM 5056 C C . ARG A 1 668 ? -43.725 -6.545 20.424 1.00 52.56 668 ARG A C 1
ATOM 5058 O O . ARG A 1 668 ? -43.194 -7.596 20.749 1.00 52.56 668 ARG A O 1
ATOM 5065 N N . ASN A 1 669 ? -43.640 -6.026 19.197 1.00 65.69 669 ASN A N 1
ATOM 5066 C CA . ASN A 1 669 ? -43.046 -6.728 18.046 1.00 65.69 669 ASN A CA 1
ATOM 5067 C C . ASN A 1 669 ? -42.097 -5.836 17.220 1.00 65.69 669 ASN A C 1
ATOM 5069 O O . ASN A 1 669 ? -41.979 -6.041 16.014 1.00 65.69 669 ASN A O 1
ATOM 5073 N N . GLN A 1 670 ? -41.469 -4.814 17.816 1.00 80.31 670 GLN A N 1
ATOM 5074 C CA . GLN A 1 670 ? -40.414 -4.081 17.108 1.00 80.31 670 GLN A CA 1
ATOM 5075 C C . GLN A 1 670 ? -39.179 -4.967 16.935 1.00 80.31 670 GLN A C 1
ATOM 5077 O O . GLN A 1 670 ? -38.809 -5.695 17.856 1.00 80.31 670 GLN A O 1
ATOM 5082 N N . THR A 1 671 ? -38.543 -4.891 15.769 1.00 85.31 671 THR A N 1
ATOM 5083 C CA . THR A 1 671 ? -37.351 -5.685 15.436 1.00 85.31 671 THR A CA 1
ATOM 5084 C C . THR A 1 671 ? -36.215 -4.775 14.997 1.00 85.31 671 THR A C 1
ATOM 5086 O O . THR A 1 671 ? -36.452 -3.770 14.321 1.00 85.31 671 THR A O 1
ATOM 5089 N N . LEU A 1 672 ? -34.990 -5.127 15.381 1.00 88.06 672 LEU A N 1
ATOM 5090 C CA . LEU A 1 672 ? -33.784 -4.493 14.856 1.00 88.06 672 LEU A CA 1
ATOM 5091 C C . LEU A 1 672 ? -33.372 -5.193 13.554 1.00 88.06 672 LEU A C 1
ATOM 5093 O O . LEU A 1 672 ? -33.821 -6.306 13.268 1.00 88.06 672 LEU A O 1
ATOM 5097 N N . SER A 1 673 ? -32.525 -4.560 12.744 1.00 89.81 673 SER A N 1
ATOM 5098 C CA . SER A 1 673 ? -31.842 -5.291 11.674 1.00 89.81 673 SER A CA 1
ATOM 5099 C C . SER A 1 673 ? -30.911 -6.361 12.247 1.00 89.81 673 SER A C 1
ATOM 5101 O O . SER A 1 673 ? -30.338 -6.196 13.325 1.00 89.81 673 SER A O 1
ATOM 5103 N N . GLN A 1 674 ? -30.700 -7.438 11.486 1.00 87.50 674 GLN A N 1
ATOM 5104 C CA . GLN A 1 674 ? -29.782 -8.514 11.872 1.00 87.50 674 GLN A CA 1
ATOM 5105 C C . GLN A 1 674 ? -28.380 -7.975 12.211 1.00 87.50 674 GLN A C 1
ATOM 5107 O O . GLN A 1 674 ? -27.801 -8.358 13.222 1.00 87.50 674 GLN A O 1
ATOM 5112 N N . GLY A 1 675 ? -27.879 -7.021 11.417 1.00 86.25 675 GLY A N 1
ATOM 5113 C CA . GLY A 1 675 ? -26.585 -6.379 11.657 1.00 86.25 675 GLY A CA 1
ATOM 5114 C C . GLY A 1 675 ? -26.514 -5.622 12.988 1.00 86.25 675 GLY A C 1
ATOM 5115 O O . GLY A 1 675 ? -25.522 -5.749 13.703 1.00 86.25 675 GLY A O 1
ATOM 5116 N N . GLU A 1 676 ? -27.570 -4.892 13.365 1.00 90.06 676 GLU A N 1
ATOM 5117 C CA . GLU A 1 676 ? -27.625 -4.208 14.664 1.00 90.06 676 GLU A CA 1
ATOM 5118 C C . GLU A 1 676 ? -27.730 -5.210 15.831 1.00 90.06 676 GLU A C 1
ATOM 5120 O O . GLU A 1 676 ? -27.074 -5.028 16.859 1.00 90.06 676 GLU A O 1
ATOM 5125 N N . GLU A 1 677 ? -28.487 -6.304 15.682 1.00 87.44 677 GLU A N 1
ATOM 5126 C CA . GLU A 1 677 ? -28.567 -7.355 16.709 1.00 87.44 677 GLU A CA 1
ATOM 5127 C C . GLU A 1 677 ? -27.232 -8.068 16.932 1.00 87.44 677 GLU A C 1
ATOM 5129 O O . GLU A 1 677 ? -26.836 -8.298 18.081 1.00 87.44 677 GLU A O 1
ATOM 5134 N N . ASP A 1 678 ? -26.533 -8.404 15.848 1.00 87.12 678 ASP A N 1
ATOM 5135 C CA . ASP A 1 678 ? -25.214 -9.032 15.892 1.00 87.12 678 ASP A CA 1
ATOM 5136 C C . ASP A 1 678 ? -24.190 -8.108 16.540 1.00 87.12 678 ASP A C 1
ATOM 5138 O O . ASP A 1 678 ? -23.477 -8.528 17.456 1.00 87.12 678 ASP A O 1
ATOM 5142 N N . PHE A 1 679 ? -24.188 -6.831 16.151 1.00 85.94 679 PHE A N 1
ATOM 5143 C CA . PHE A 1 679 ? -23.332 -5.822 16.760 1.00 85.94 679 PHE A CA 1
ATOM 5144 C C . PHE A 1 679 ? -23.603 -5.676 18.258 1.00 85.94 679 PHE A C 1
ATOM 5146 O O . PHE A 1 679 ? -22.669 -5.692 19.060 1.00 85.94 679 PHE A O 1
ATOM 5153 N N . ARG A 1 680 ? -24.875 -5.595 18.667 1.00 84.31 680 ARG A N 1
ATOM 5154 C CA . ARG A 1 680 ? -25.249 -5.488 20.083 1.00 84.31 680 ARG A CA 1
ATOM 5155 C C . ARG A 1 680 ? -24.752 -6.689 20.887 1.00 84.31 680 ARG A C 1
ATOM 5157 O O . ARG A 1 680 ? -24.188 -6.500 21.964 1.00 84.31 680 ARG A O 1
ATOM 5164 N N . ARG A 1 681 ? -24.930 -7.914 20.378 1.00 84.00 681 ARG A N 1
ATOM 5165 C CA . ARG A 1 681 ? -24.446 -9.139 21.043 1.00 84.00 681 ARG A CA 1
ATOM 5166 C C . ARG A 1 681 ? -22.923 -9.163 21.156 1.00 84.00 681 ARG A C 1
ATOM 5168 O O . ARG A 1 681 ? -22.404 -9.462 22.233 1.00 84.00 681 ARG A O 1
ATOM 5175 N N . GLY A 1 682 ? -22.222 -8.818 20.075 1.00 82.88 682 GLY A N 1
ATOM 5176 C CA . GLY A 1 682 ? -20.764 -8.711 20.052 1.00 82.88 682 GLY A CA 1
ATOM 5177 C C . GLY A 1 682 ? -20.253 -7.682 21.057 1.00 82.88 682 GLY A C 1
ATOM 5178 O O . GLY A 1 682 ? -19.438 -8.007 21.919 1.00 82.88 682 GLY A O 1
ATOM 5179 N N . ARG A 1 683 ? -20.824 -6.474 21.056 1.00 81.50 683 ARG A N 1
ATOM 5180 C CA . ARG A 1 683 ? -20.467 -5.399 21.993 1.00 81.50 683 ARG A CA 1
ATOM 5181 C C . ARG A 1 683 ? -20.713 -5.788 23.444 1.00 81.50 683 ARG A C 1
ATOM 5183 O O . ARG A 1 683 ? -19.830 -5.594 24.272 1.00 81.50 683 ARG A O 1
ATOM 5190 N N . GLN A 1 684 ? -21.850 -6.412 23.754 1.00 79.19 684 GLN A N 1
ATOM 5191 C CA . GLN A 1 684 ? -22.133 -6.904 25.107 1.00 79.19 684 GLN A CA 1
ATOM 5192 C C . GLN A 1 684 ? -21.067 -7.891 25.614 1.00 79.19 684 GLN A C 1
ATOM 5194 O O . GLN A 1 684 ? -20.811 -7.934 26.817 1.00 79.19 684 GLN A O 1
ATOM 5199 N N . SER A 1 685 ? -20.433 -8.665 24.722 1.00 81.62 685 SER A N 1
ATOM 5200 C CA . SER A 1 685 ? -19.383 -9.624 25.105 1.00 81.62 685 SER A CA 1
ATOM 5201 C C . SER A 1 685 ? -18.090 -8.933 25.526 1.00 81.62 685 SER A C 1
ATOM 5203 O O . SER A 1 685 ? -17.409 -9.404 26.434 1.00 81.62 685 SER A O 1
ATOM 5205 N N . VAL A 1 686 ? -17.811 -7.770 24.932 1.00 79.81 686 VAL A N 1
ATOM 5206 C CA . VAL A 1 686 ? -16.677 -6.913 25.282 1.00 79.81 686 VAL A CA 1
ATOM 5207 C C . VAL A 1 686 ? -16.982 -6.102 26.542 1.00 79.81 686 VAL A C 1
ATOM 5209 O O . VAL A 1 686 ? -16.113 -5.938 27.388 1.00 79.81 686 VAL A O 1
ATOM 5212 N N . THR A 1 687 ? -18.215 -5.621 26.723 1.00 76.38 687 THR A N 1
ATOM 5213 C CA . THR A 1 687 ? -18.524 -4.634 27.773 1.00 76.38 687 THR A CA 1
ATOM 5214 C C . THR A 1 687 ? -18.922 -5.242 29.112 1.00 76.38 687 THR A C 1
ATOM 5216 O O . THR A 1 687 ? -18.714 -4.611 30.142 1.00 76.38 687 THR A O 1
ATOM 5219 N N . ALA A 1 688 ? -19.463 -6.462 29.142 1.00 81.25 688 ALA A N 1
ATOM 5220 C CA . ALA A 1 688 ? -19.787 -7.162 30.388 1.00 81.25 688 ALA A CA 1
ATOM 5221 C C . ALA A 1 688 ? -18.590 -7.343 31.354 1.00 81.25 688 ALA A C 1
ATOM 5223 O O . ALA A 1 688 ? -18.741 -7.008 32.532 1.00 81.25 688 ALA A O 1
ATOM 5224 N N . PRO A 1 689 ? -17.403 -7.831 30.924 1.00 80.56 689 PRO A N 1
ATOM 5225 C CA . PRO A 1 689 ? -16.252 -7.933 31.828 1.00 80.56 689 PRO A CA 1
ATOM 5226 C C . PRO A 1 689 ? -15.783 -6.562 32.327 1.00 80.56 689 PRO A C 1
ATOM 5228 O O . PRO A 1 689 ? -15.337 -6.441 33.464 1.00 80.56 689 PRO A O 1
ATOM 5231 N N . LEU A 1 690 ? -15.951 -5.528 31.508 1.00 78.94 690 LEU A N 1
ATOM 5232 C CA . LEU A 1 690 ? -15.546 -4.172 31.839 1.00 78.94 690 LEU A CA 1
ATOM 5233 C C . LEU A 1 690 ? -16.506 -3.544 32.859 1.00 78.94 690 LEU A C 1
ATOM 5235 O O . LEU A 1 690 ? -16.054 -2.940 33.825 1.00 78.94 690 LEU A O 1
ATOM 5239 N N . TRP A 1 691 ? -17.822 -3.744 32.726 1.00 82.31 691 TRP A N 1
ATOM 5240 C CA . TRP A 1 691 ? -18.789 -3.358 33.761 1.00 82.31 691 TRP A CA 1
ATOM 5241 C C . TRP A 1 691 ? -18.490 -4.023 35.106 1.00 82.31 691 TRP A C 1
ATOM 5243 O O . TRP A 1 691 ? -18.570 -3.371 36.147 1.00 82.31 691 TRP A O 1
ATOM 5253 N N . ARG A 1 692 ? -18.105 -5.303 35.093 1.00 84.75 692 ARG A N 1
ATOM 5254 C CA . ARG A 1 692 ? -17.668 -5.991 36.309 1.00 84.75 692 ARG A CA 1
ATOM 5255 C C . ARG A 1 692 ? -16.457 -5.293 36.917 1.00 84.75 692 ARG A C 1
ATOM 5257 O O . ARG A 1 692 ? -16.523 -4.901 38.074 1.00 84.75 692 ARG A O 1
ATOM 5264 N N . GLU A 1 693 ? -15.395 -5.093 36.140 1.00 81.81 693 GLU A N 1
ATOM 5265 C CA . GLU A 1 693 ? -14.179 -4.413 36.600 1.00 81.81 693 GLU A CA 1
ATOM 5266 C C . GLU A 1 693 ? -14.476 -3.020 37.173 1.00 81.81 693 GLU A C 1
ATOM 5268 O O . GLU A 1 693 ? -13.973 -2.655 38.238 1.00 81.81 693 GLU A O 1
ATOM 5273 N N . PHE A 1 694 ? -15.358 -2.278 36.508 1.00 79.38 694 PHE A N 1
ATOM 5274 C CA . PHE A 1 694 ? -15.801 -0.953 36.907 1.00 79.38 694 PHE A CA 1
ATOM 5275 C C . PHE A 1 694 ? -16.455 -0.920 38.298 1.00 79.38 694 PHE A C 1
ATOM 5277 O O . PHE A 1 694 ? -16.128 -0.049 39.106 1.00 79.38 694 PHE A O 1
ATOM 5284 N N . PHE A 1 695 ? -17.341 -1.875 38.599 1.00 83.00 695 PHE A N 1
ATOM 5285 C CA . PHE A 1 695 ? -18.027 -1.957 39.893 1.00 83.00 695 PHE A CA 1
ATOM 5286 C C . PHE A 1 695 ? -17.234 -2.708 40.973 1.00 83.00 695 PHE A C 1
ATOM 5288 O O . PHE A 1 695 ? -17.530 -2.536 42.154 1.00 83.00 695 PHE A O 1
ATOM 5295 N N . THR A 1 696 ? -16.227 -3.514 40.617 1.00 83.50 696 THR A N 1
ATOM 5296 C CA . THR A 1 696 ? -15.397 -4.235 41.600 1.00 83.50 696 THR A CA 1
ATOM 5297 C C . THR A 1 696 ? -14.156 -3.452 42.014 1.00 83.50 696 THR A C 1
ATOM 5299 O O . THR A 1 696 ? -13.909 -3.282 43.205 1.00 83.50 696 THR A O 1
ATOM 5302 N N . ASN A 1 697 ? -13.381 -2.981 41.036 1.00 78.12 697 ASN A N 1
ATOM 5303 C CA . ASN A 1 697 ? -12.061 -2.372 41.237 1.00 78.12 697 ASN A CA 1
ATOM 5304 C C . ASN A 1 697 ? -12.015 -0.910 40.788 1.00 78.12 697 ASN A C 1
ATOM 5306 O O . ASN A 1 697 ? -11.129 -0.162 41.199 1.00 78.12 697 ASN A O 1
ATOM 5310 N N . GLY A 1 698 ? -12.957 -0.517 39.934 1.00 71.31 698 GLY A N 1
ATOM 5311 C CA . GLY A 1 698 ? -13.065 0.827 39.411 1.00 71.31 698 GLY A CA 1
ATOM 5312 C C . GLY A 1 698 ? -13.840 1.789 40.318 1.00 71.31 698 GLY A C 1
ATOM 5313 O O . GLY A 1 698 ? -14.168 1.487 41.468 1.00 71.31 698 GLY A O 1
ATOM 5314 N N . PRO A 1 699 ? -14.149 2.979 39.790 1.00 68.12 699 PRO A N 1
ATOM 5315 C CA . PRO A 1 699 ? -14.822 4.049 40.532 1.00 68.12 699 PRO A CA 1
ATOM 5316 C C . PRO A 1 699 ? -16.279 3.735 40.898 1.00 68.12 699 PRO A C 1
ATOM 5318 O O . PRO A 1 699 ? -16.835 4.363 41.793 1.00 68.12 699 PRO A O 1
ATOM 5321 N N . GLY A 1 700 ? -16.872 2.703 40.288 1.00 74.00 700 GLY A N 1
ATOM 5322 C CA . GLY A 1 700 ? -18.192 2.189 40.648 1.00 74.00 700 GLY A CA 1
ATOM 5323 C C . GLY A 1 700 ? -18.239 1.417 41.957 1.00 74.00 700 GLY A C 1
ATOM 5324 O O . GLY A 1 700 ? -19.330 1.134 42.454 1.00 74.00 700 GLY A O 1
ATOM 5325 N N . LYS A 1 701 ? -17.083 1.091 42.544 1.00 83.38 701 LYS A N 1
ATOM 5326 C CA . LYS A 1 701 ? -16.992 0.337 43.798 1.00 83.38 701 LYS A CA 1
ATOM 5327 C C . LYS A 1 701 ? -17.795 0.991 44.935 1.00 83.38 701 LYS A C 1
ATOM 5329 O O . LYS A 1 701 ? -18.450 0.302 45.716 1.00 83.38 701 LYS A O 1
ATOM 5334 N N . ASP A 1 702 ? -17.825 2.317 45.007 1.00 83.81 702 ASP A N 1
ATOM 5335 C CA . ASP A 1 702 ? -18.452 3.027 46.127 1.00 83.81 702 ASP A CA 1
ATOM 5336 C C . ASP A 1 702 ? -19.996 3.007 46.051 1.00 83.81 702 ASP A C 1
ATOM 5338 O O . ASP A 1 702 ? -20.683 3.367 47.011 1.00 83.81 702 ASP A O 1
ATOM 5342 N N . ALA A 1 703 ? -20.562 2.482 44.952 1.00 82.38 703 ALA A N 1
ATOM 5343 C CA . ALA A 1 703 ? -21.984 2.158 44.841 1.00 82.38 703 ALA A CA 1
ATOM 5344 C C . ALA A 1 703 ? -22.403 0.969 45.733 1.00 82.38 703 ALA A C 1
ATOM 5346 O O . ALA A 1 703 ? -23.590 0.820 46.023 1.00 82.38 703 ALA A O 1
ATOM 5347 N N . GLY A 1 704 ? -21.458 0.144 46.205 1.00 86.00 704 GLY A N 1
ATOM 5348 C CA . GLY A 1 704 ? -21.687 -0.849 47.264 1.00 86.00 704 GLY A CA 1
ATOM 5349 C C . GLY A 1 704 ? -22.361 -2.156 46.826 1.00 86.00 704 GLY A C 1
ATOM 5350 O O . GLY A 1 704 ? -23.129 -2.726 47.599 1.00 86.00 704 GLY A O 1
ATOM 5351 N N . TYR A 1 705 ? -22.104 -2.632 45.601 1.00 86.81 705 TYR A N 1
ATOM 5352 C CA . TYR A 1 705 ? -22.714 -3.861 45.060 1.00 86.81 705 TYR A CA 1
ATOM 5353 C C . TYR A 1 705 ? -21.763 -5.068 44.935 1.00 86.81 705 TYR A C 1
ATOM 5355 O O . TYR A 1 705 ? -22.190 -6.120 44.456 1.00 86.81 705 TYR A O 1
ATOM 5363 N N . GLN A 1 706 ? -20.503 -4.965 45.371 1.00 85.25 706 GLN A N 1
ATOM 5364 C CA . GLN A 1 706 ? -19.467 -5.990 45.149 1.00 85.25 706 GLN A CA 1
ATOM 5365 C C . GLN A 1 706 ? -19.785 -7.339 45.793 1.00 85.25 706 GLN A C 1
ATOM 5367 O O . GLN A 1 706 ? -19.393 -8.378 45.275 1.00 85.25 706 GLN A O 1
ATOM 5372 N N . SER A 1 707 ? -20.485 -7.324 46.927 1.00 81.31 707 SER A N 1
ATOM 5373 C CA . SER A 1 707 ? -20.882 -8.519 47.677 1.00 81.31 707 SER A CA 1
ATOM 5374 C C . SER A 1 707 ? -22.266 -9.048 47.284 1.00 81.31 707 SER A C 1
ATOM 5376 O O . SER A 1 707 ? -22.805 -9.922 47.960 1.00 81.31 707 SER A O 1
ATOM 5378 N N . THR A 1 708 ? -22.864 -8.518 46.211 1.00 84.06 708 THR A N 1
ATOM 5379 C CA . THR A 1 708 ? -24.183 -8.948 45.733 1.00 84.06 708 THR A CA 1
ATOM 5380 C C . THR A 1 708 ? -24.075 -9.870 44.515 1.00 84.06 708 THR A C 1
ATOM 5382 O O . THR A 1 708 ? -23.114 -9.757 43.751 1.00 84.06 708 THR A O 1
ATOM 5385 N N . PRO A 1 709 ? -25.097 -10.710 44.239 1.00 83.75 709 PRO A N 1
ATOM 5386 C CA . PRO A 1 709 ? -25.145 -11.544 43.029 1.00 83.75 709 PRO A CA 1
ATOM 5387 C C . PRO A 1 709 ? -25.100 -10.761 41.705 1.00 83.75 709 PRO A C 1
ATOM 5389 O O . PRO A 1 709 ? -24.993 -11.355 40.636 1.00 83.75 709 PRO A O 1
ATOM 5392 N N . LEU A 1 710 ? -25.188 -9.427 41.756 1.00 85.00 710 LEU A N 1
ATOM 5393 C CA . LEU A 1 710 ? -25.137 -8.549 40.594 1.00 85.00 710 LEU A CA 1
ATOM 5394 C C . LEU A 1 710 ? -23.807 -8.634 39.835 1.00 85.00 710 LEU A C 1
ATOM 5396 O O . LEU A 1 710 ? -23.794 -8.454 38.623 1.00 85.00 710 LEU A O 1
ATOM 5400 N N . MET A 1 711 ? -22.694 -8.913 40.520 1.00 87.88 711 MET A N 1
ATOM 5401 C CA . MET A 1 711 ? -21.372 -9.012 39.879 1.00 87.88 711 MET A CA 1
ATOM 5402 C C . MET A 1 711 ? -21.202 -10.305 39.060 1.00 87.88 711 MET A C 1
ATOM 5404 O O . MET A 1 711 ? -20.402 -10.355 38.116 1.00 87.88 711 MET A O 1
ATOM 5408 N N . ASP A 1 712 ? -22.017 -11.316 39.366 1.00 84.50 712 ASP A N 1
ATOM 5409 C CA . ASP A 1 712 ? -22.042 -12.630 38.715 1.00 84.50 712 ASP A CA 1
ATOM 5410 C C . ASP A 1 712 ? -23.195 -12.772 37.708 1.00 84.50 712 ASP A C 1
ATOM 5412 O O . ASP A 1 712 ? -23.468 -13.864 37.204 1.00 84.50 712 ASP A O 1
ATOM 5416 N N . GLN A 1 713 ? -23.877 -11.667 37.388 1.00 83.94 713 GLN A N 1
ATOM 5417 C CA . GLN A 1 713 ? -24.985 -11.672 36.440 1.00 83.94 713 GLN A CA 1
ATOM 5418 C C . GLN A 1 713 ? -24.547 -12.077 35.025 1.00 83.94 713 GLN A C 1
ATOM 5420 O O . GLN A 1 713 ? -23.381 -11.929 34.633 1.00 83.94 713 GLN A O 1
ATOM 5425 N N . LYS A 1 714 ? -25.498 -12.589 34.234 1.00 86.06 714 LYS A N 1
ATOM 5426 C CA . LYS A 1 714 ? -25.215 -13.013 32.860 1.00 86.06 714 LYS A CA 1
ATOM 5427 C C . LYS A 1 714 ? -24.886 -11.798 31.999 1.00 86.06 714 LYS A C 1
ATOM 5429 O O . LYS A 1 714 ? -25.285 -10.674 32.291 1.00 86.06 714 LYS A O 1
ATOM 5434 N N . GLN A 1 715 ? -24.190 -12.040 30.892 1.00 81.56 715 GLN A N 1
ATOM 5435 C CA . GLN A 1 715 ? -23.749 -10.995 29.966 1.00 81.56 715 GLN A CA 1
ATOM 5436 C C . GLN A 1 715 ? -24.885 -10.042 29.548 1.00 81.56 715 GLN A C 1
ATOM 5438 O O . GLN A 1 715 ? -24.685 -8.833 29.521 1.00 81.56 715 GLN A O 1
ATOM 5443 N N . GLN A 1 716 ? -26.076 -10.576 29.268 1.00 81.00 716 GLN A N 1
ATOM 5444 C CA . GLN A 1 716 ? -27.248 -9.802 28.849 1.00 81.00 716 GLN A CA 1
ATOM 5445 C C . GLN A 1 716 ? -27.934 -8.997 29.967 1.00 81.00 716 GLN A C 1
ATOM 5447 O O . GLN A 1 716 ? -28.795 -8.176 29.667 1.00 81.00 716 GLN A O 1
ATOM 5452 N N . ASP A 1 717 ? -27.597 -9.250 31.234 1.00 84.00 717 ASP A N 1
ATOM 5453 C CA . ASP A 1 717 ? -28.246 -8.608 32.383 1.00 84.00 717 ASP A CA 1
ATOM 5454 C C . ASP A 1 717 ? -27.531 -7.304 32.796 1.00 84.00 717 ASP A C 1
ATOM 5456 O O . ASP A 1 717 ? -28.128 -6.456 33.477 1.00 84.00 717 ASP A O 1
ATOM 5460 N N . TRP A 1 718 ? -26.290 -7.108 32.323 1.00 84.50 718 TRP A N 1
ATOM 5461 C CA . TRP A 1 718 ? -25.527 -5.866 32.477 1.00 84.50 718 TRP A CA 1
ATOM 5462 C C . TRP A 1 718 ? -26.215 -4.669 31.792 1.00 84.50 718 TRP A C 1
ATOM 5464 O O . TRP A 1 718 ? -26.872 -4.853 30.766 1.00 84.50 718 TRP A O 1
ATOM 5474 N N . PRO A 1 719 ? -26.056 -3.436 32.318 1.00 79.50 719 PRO A N 1
ATOM 5475 C CA . PRO A 1 719 ? -26.696 -2.249 31.758 1.00 79.50 719 PRO A CA 1
ATOM 5476 C C . PRO A 1 719 ? -26.302 -1.962 30.304 1.00 79.50 719 PRO A C 1
ATOM 5478 O O . PRO A 1 719 ? -25.116 -1.972 29.951 1.00 79.50 719 PRO A O 1
ATOM 5481 N N . VAL A 1 720 ? -27.298 -1.620 29.484 1.00 80.19 720 VAL A N 1
ATOM 5482 C CA . VAL A 1 720 ? -27.095 -1.009 28.160 1.00 80.19 720 VAL A CA 1
ATOM 5483 C C . VAL A 1 720 ? -27.108 0.514 28.308 1.00 80.19 720 VAL A C 1
ATOM 5485 O O . VAL A 1 720 ? -28.120 1.090 28.711 1.00 80.19 720 VAL A O 1
ATOM 5488 N N . LEU A 1 721 ? -25.988 1.166 27.983 1.00 76.88 721 LEU A N 1
ATOM 5489 C CA . LEU A 1 721 ? -25.814 2.614 28.121 1.00 76.88 721 LEU A CA 1
ATOM 5490 C C . LEU A 1 721 ? -25.993 3.300 26.765 1.00 76.88 721 LEU A C 1
ATOM 5492 O O . LEU A 1 721 ? -25.271 3.010 25.812 1.00 76.88 721 LEU A O 1
ATOM 5496 N N . GLY A 1 722 ? -26.933 4.235 26.699 1.00 78.38 722 GLY A N 1
ATOM 5497 C CA . GLY A 1 722 ? -27.085 5.182 25.606 1.00 78.38 722 GLY A CA 1
ATOM 5498 C C . GLY A 1 722 ? -26.420 6.515 25.943 1.00 78.38 722 GLY A C 1
ATOM 5499 O O . GLY A 1 722 ? -26.575 6.998 27.060 1.00 78.38 722 GLY A O 1
ATOM 5500 N N . ILE A 1 723 ? -25.719 7.144 25.000 1.00 77.94 723 ILE A N 1
ATOM 5501 C CA . ILE A 1 723 ? -25.261 8.536 25.162 1.00 77.94 723 ILE A CA 1
ATOM 5502 C C . ILE A 1 723 ? -25.900 9.390 24.075 1.00 77.94 723 ILE A C 1
ATOM 5504 O O . ILE A 1 723 ? -25.802 9.033 22.908 1.00 77.94 723 ILE A O 1
ATOM 5508 N N . ALA A 1 724 ? -26.554 10.489 24.447 1.00 79.94 724 ALA A N 1
ATOM 5509 C CA . ALA A 1 724 ? -27.202 11.417 23.528 1.00 79.94 724 ALA A CA 1
ATOM 5510 C C . ALA A 1 724 ? -26.539 12.793 23.609 1.00 79.94 724 ALA A C 1
ATOM 5512 O O . ALA A 1 724 ? -26.545 13.409 24.671 1.00 79.94 724 ALA A O 1
ATOM 5513 N N . TYR A 1 725 ? -26.010 13.304 22.500 1.00 81.31 725 TYR A N 1
ATOM 5514 C CA . TYR A 1 725 ? -25.383 14.628 22.467 1.00 81.31 725 TYR A CA 1
ATOM 5515 C C . TYR A 1 725 ? -26.215 15.625 21.660 1.00 81.31 725 TYR A C 1
ATOM 5517 O O . TYR A 1 725 ? -26.667 15.319 20.560 1.00 81.31 725 TYR A O 1
ATOM 5525 N N . SER A 1 726 ? -26.395 16.829 22.196 1.00 76.12 726 SER A N 1
ATOM 5526 C CA . SER A 1 726 ? -27.275 17.856 21.619 1.00 76.12 726 SER A CA 1
ATOM 5527 C C . SER A 1 726 ? -26.685 18.757 20.528 1.00 76.12 726 SER A C 1
ATOM 5529 O O . SER A 1 726 ? -25.525 19.133 20.598 1.00 76.12 726 SER A O 1
ATOM 5531 N N . GLY A 1 727 ? -27.520 19.216 19.589 1.00 76.00 727 GLY A N 1
ATOM 5532 C CA . GLY A 1 727 ? -27.202 20.198 18.539 1.00 76.00 727 GLY A CA 1
ATOM 5533 C C . GLY A 1 727 ? -26.520 21.488 19.032 1.00 76.00 727 GLY A C 1
ATOM 5534 O O . GLY A 1 727 ? -26.885 22.040 20.072 1.00 76.00 727 GLY A O 1
ATOM 5535 N N . GLY A 1 728 ? -25.562 22.027 18.265 1.00 75.00 728 GLY A N 1
ATOM 5536 C CA . GLY A 1 728 ? -24.920 23.309 18.612 1.00 75.00 728 GLY A CA 1
ATOM 5537 C C . GLY A 1 728 ? -23.637 23.687 17.861 1.00 75.00 728 GLY A C 1
ATOM 5538 O O . GLY A 1 728 ? -22.876 24.515 18.362 1.00 75.00 728 GLY A O 1
ATOM 5539 N N . GLY A 1 729 ? -23.374 23.104 16.686 1.00 78.88 729 GLY A N 1
ATOM 5540 C CA . GLY A 1 729 ? -22.178 23.401 15.885 1.00 78.88 729 GLY A CA 1
ATOM 5541 C C . GLY A 1 729 ? -20.868 22.962 16.542 1.00 78.88 729 GLY A C 1
ATOM 5542 O O . GLY A 1 729 ? -20.826 21.972 17.272 1.00 78.88 729 GLY A O 1
ATOM 5543 N N . LEU A 1 730 ? -19.798 23.734 16.314 1.00 82.19 730 LEU A N 1
ATOM 5544 C CA . LEU A 1 730 ? -18.465 23.475 16.876 1.00 82.19 730 LEU A CA 1
ATOM 5545 C C . LEU A 1 730 ? -18.458 23.388 18.407 1.00 82.19 730 LEU A C 1
ATOM 5547 O O . LEU A 1 730 ? -17.775 22.530 18.961 1.00 82.19 730 LEU A O 1
ATOM 5551 N N . ARG A 1 731 ? -19.260 24.219 19.090 1.00 83.38 731 ARG A N 1
ATOM 5552 C CA . ARG A 1 731 ? -19.422 24.162 20.550 1.00 83.38 731 ARG A CA 1
ATOM 5553 C C . ARG A 1 731 ? -19.863 22.767 20.989 1.00 83.38 731 ARG A C 1
ATOM 5555 O O . ARG A 1 731 ? -19.236 22.162 21.852 1.00 83.38 731 ARG A O 1
ATOM 5562 N N . ALA A 1 732 ? -20.929 22.252 20.385 1.00 81.56 732 ALA A N 1
ATOM 5563 C CA . ALA A 1 732 ? -21.463 20.943 20.733 1.00 81.56 732 ALA A CA 1
ATOM 5564 C C . ALA A 1 732 ? -20.502 19.799 20.368 1.00 81.56 732 ALA A C 1
ATOM 5566 O O . ALA A 1 732 ? -20.381 18.847 21.136 1.00 81.56 732 ALA A O 1
ATOM 5567 N N . ALA A 1 733 ? -19.764 19.913 19.257 1.00 85.75 733 ALA A N 1
ATOM 5568 C CA . ALA A 1 733 ? -18.721 18.952 18.891 1.00 85.75 733 ALA A CA 1
ATOM 5569 C C . ALA A 1 733 ? -17.579 18.906 19.928 1.00 85.75 733 ALA A C 1
ATOM 5571 O O . ALA A 1 733 ? -17.164 17.821 20.335 1.00 85.75 733 ALA A O 1
ATOM 5572 N N . LEU A 1 734 ? -17.124 20.067 20.421 1.00 85.19 734 LEU A N 1
ATOM 5573 C CA . LEU A 1 734 ? -16.116 20.163 21.486 1.00 85.19 734 LEU A CA 1
ATOM 5574 C C . LEU A 1 734 ? -16.646 19.677 22.845 1.00 85.19 734 LEU A C 1
ATOM 5576 O O . LEU A 1 734 ? -15.920 18.994 23.565 1.00 85.19 734 LEU A O 1
ATOM 5580 N N . HIS A 1 735 ? -17.914 19.946 23.187 1.00 81.69 735 HIS A N 1
ATOM 5581 C CA . HIS A 1 735 ? -18.553 19.336 24.362 1.00 81.69 735 HIS A CA 1
ATOM 5582 C C . HIS A 1 735 ? -18.596 17.812 24.252 1.00 81.69 735 HIS A C 1
ATOM 5584 O O . HIS A 1 735 ? -18.264 17.117 25.210 1.00 81.69 735 HIS A O 1
ATOM 5590 N N . ALA A 1 736 ? -18.963 17.285 23.083 1.00 80.88 736 ALA A N 1
ATOM 5591 C CA . ALA A 1 736 ? -19.012 15.849 22.867 1.00 80.88 736 ALA A CA 1
ATOM 5592 C C . ALA A 1 736 ? -17.630 15.203 23.031 1.00 80.88 736 ALA A C 1
ATOM 5594 O O . ALA A 1 736 ? -17.495 14.222 23.762 1.00 80.88 736 ALA A O 1
ATOM 5595 N N . ALA A 1 737 ? -16.596 15.804 22.437 1.00 82.81 737 ALA A N 1
ATOM 5596 C CA . ALA A 1 737 ? -15.213 15.370 22.592 1.00 82.81 737 ALA A CA 1
ATOM 5597 C C . ALA A 1 737 ? -14.724 15.448 24.050 1.00 82.81 737 ALA A C 1
ATOM 5599 O O . ALA A 1 737 ? -14.110 14.500 24.532 1.00 82.81 737 ALA A O 1
ATOM 5600 N N . GLY A 1 738 ? -15.044 16.516 24.786 1.00 79.75 738 GLY A N 1
ATOM 5601 C CA . GLY A 1 738 ? -14.660 16.659 26.194 1.00 79.75 738 GLY A CA 1
ATOM 5602 C C . GLY A 1 738 ? -15.326 15.630 27.116 1.00 79.75 738 GLY A C 1
ATOM 5603 O O . GLY A 1 738 ? -14.665 15.057 27.982 1.00 79.75 738 GLY A O 1
ATOM 5604 N N . VAL A 1 739 ? -16.610 15.326 26.898 1.00 77.00 739 VAL A N 1
ATOM 5605 C CA . VAL A 1 739 ? -17.306 14.247 27.624 1.00 77.00 739 VAL A CA 1
ATOM 5606 C C . VAL A 1 739 ? -16.734 12.883 27.236 1.00 77.00 739 VAL A C 1
ATOM 5608 O O . VAL A 1 739 ? -16.498 12.058 28.110 1.00 77.00 739 VAL A O 1
ATOM 5611 N N . MET A 1 740 ? -16.446 12.638 25.951 1.00 77.56 740 MET A N 1
ATOM 5612 C CA . MET A 1 740 ? -15.757 11.409 25.534 1.00 77.56 740 MET A CA 1
ATOM 5613 C C . MET A 1 740 ? -14.399 11.273 26.227 1.00 77.56 740 MET A C 1
ATOM 5615 O O . MET A 1 740 ? -14.074 10.194 26.702 1.00 77.56 740 MET A O 1
ATOM 5619 N N . GLN A 1 741 ? -13.647 12.368 26.367 1.00 76.50 741 GLN A N 1
ATOM 5620 C CA . GLN A 1 741 ? -12.384 12.384 27.103 1.00 76.50 741 GLN A CA 1
ATOM 5621 C C . GLN A 1 741 ? -12.561 12.050 28.590 1.00 76.50 741 GLN A C 1
ATOM 5623 O O . GLN A 1 741 ? -11.704 11.398 29.175 1.00 76.50 741 GLN A O 1
ATOM 5628 N N . ALA A 1 742 ? -13.654 12.494 29.214 1.00 71.50 742 ALA A N 1
ATOM 5629 C CA . ALA A 1 742 ? -13.967 12.174 30.607 1.00 71.50 742 ALA A CA 1
ATOM 5630 C C . ALA A 1 742 ? -14.335 10.698 30.825 1.00 71.50 742 ALA A C 1
ATOM 5632 O O . ALA A 1 742 ? -14.138 10.174 31.924 1.00 71.50 742 ALA A O 1
ATOM 5633 N N . LEU A 1 743 ? -14.871 10.048 29.790 1.00 72.19 743 LEU A N 1
ATOM 5634 C CA . LEU A 1 743 ? -15.304 8.652 29.807 1.00 72.19 743 LEU A CA 1
ATOM 5635 C C . LEU A 1 743 ? -14.243 7.674 29.256 1.00 72.19 743 LEU A C 1
ATOM 5637 O O . LEU A 1 743 ? -14.493 6.472 29.240 1.00 72.19 743 LEU A O 1
ATOM 5641 N N . ASP A 1 744 ? -13.089 8.160 28.776 1.00 68.19 744 ASP A N 1
ATOM 5642 C CA . ASP A 1 744 ? -12.053 7.342 28.129 1.00 68.19 744 ASP A CA 1
ATOM 5643 C C . ASP A 1 744 ? -10.901 6.996 29.086 1.00 68.19 744 ASP A C 1
ATOM 5645 O O . ASP A 1 744 ? -10.146 7.852 29.549 1.00 68.19 744 ASP A O 1
ATOM 5649 N N . ALA A 1 745 ? -10.718 5.700 29.334 1.00 55.75 745 ALA A N 1
ATOM 5650 C CA . ALA A 1 745 ? -9.691 5.168 30.225 1.00 55.75 745 ALA A CA 1
ATOM 5651 C C . ALA A 1 745 ? -8.251 5.299 29.691 1.00 55.75 745 ALA A C 1
ATOM 5653 O O . ALA A 1 745 ? -7.299 5.101 30.446 1.00 55.75 745 ALA A O 1
ATOM 5654 N N . ARG A 1 746 ? -8.065 5.597 28.395 1.00 59.19 746 ARG A N 1
ATOM 5655 C CA . ARG A 1 746 ? -6.741 5.658 27.743 1.00 59.19 746 ARG A CA 1
ATOM 5656 C C . ARG A 1 746 ? -5.920 6.894 28.132 1.00 59.19 746 ARG A C 1
ATOM 5658 O O . ARG A 1 746 ? -4.721 6.932 27.866 1.00 59.19 746 ARG A O 1
ATOM 5665 N N . THR A 1 747 ? -6.519 7.911 28.755 1.00 54.09 747 THR A N 1
ATOM 5666 C CA . THR A 1 747 ? -5.804 9.144 29.123 1.00 54.09 747 THR A CA 1
ATOM 5667 C C . THR A 1 747 ? -5.083 8.987 30.472 1.00 54.09 747 THR A C 1
ATOM 5669 O O . THR A 1 747 ? -5.715 8.888 31.518 1.00 54.09 747 THR A O 1
ATOM 5672 N N . SER A 1 748 ? -3.747 8.961 30.460 1.00 40.22 748 SER A N 1
ATOM 5673 C CA . SER A 1 748 ? -2.866 8.454 31.531 1.00 40.22 748 SER A CA 1
ATOM 5674 C C . SER A 1 748 ? -2.461 9.433 32.656 1.00 40.22 748 SER A C 1
ATOM 5676 O O . SER A 1 748 ? -1.490 9.170 33.362 1.00 40.22 748 SER A O 1
ATOM 5678 N N . SER A 1 749 ? -3.169 10.546 32.887 1.00 38.88 749 SER A N 1
ATOM 5679 C CA . SER A 1 749 ? -2.791 11.546 33.922 1.00 38.88 749 SER A CA 1
ATOM 5680 C C . SER A 1 749 ? -3.738 11.654 35.131 1.00 38.88 749 SER A C 1
ATOM 5682 O O . SER A 1 749 ? -3.469 12.368 36.096 1.00 38.88 749 SER A O 1
ATOM 5684 N N . SER A 1 750 ? -4.828 10.900 35.131 1.00 35.34 750 SER A N 1
ATOM 5685 C CA . SER A 1 750 ? -5.650 10.540 36.293 1.00 35.34 750 SER A CA 1
ATOM 5686 C C . SER A 1 750 ? -6.512 9.370 35.845 1.00 35.34 750 SER A C 1
ATOM 5688 O O . SER A 1 750 ? -6.898 9.370 34.676 1.00 35.34 750 SER A O 1
ATOM 5690 N N . PRO A 1 751 ? -6.835 8.385 36.700 1.00 35.53 751 PRO A N 1
ATOM 5691 C CA . PRO A 1 751 ? -7.837 7.400 36.334 1.00 35.53 751 PRO A CA 1
ATOM 5692 C C . PRO A 1 751 ? -9.124 8.183 36.066 1.00 35.53 751 PRO A C 1
ATOM 5694 O O . PRO A 1 751 ? -9.739 8.708 36.996 1.00 35.53 751 PRO A O 1
ATOM 5697 N N . GLY A 1 752 ? -9.480 8.354 34.789 1.00 39.72 752 GLY A N 1
ATOM 5698 C CA . GLY A 1 752 ? -10.804 8.830 34.421 1.00 39.72 752 GLY A CA 1
ATOM 5699 C C . GLY A 1 752 ? -11.801 7.954 35.176 1.00 39.72 752 GLY A C 1
ATOM 5700 O O . GLY A 1 752 ? -11.564 6.744 35.280 1.00 39.72 752 GLY A O 1
ATOM 5701 N N . PRO A 1 753 ? -12.862 8.516 35.778 1.00 39.56 753 PRO A N 1
ATOM 5702 C CA . PRO A 1 753 ? -13.693 7.752 36.682 1.00 39.56 753 PRO A CA 1
ATOM 5703 C C . PRO A 1 753 ? -14.450 6.611 35.992 1.00 39.56 753 PRO A C 1
ATOM 5705 O O . PRO A 1 753 ? -15.220 5.953 36.659 1.00 39.56 753 PRO A O 1
ATOM 5708 N N . TRP A 1 754 ? -14.257 6.352 34.699 1.00 51.00 754 TRP A N 1
ATOM 5709 C CA . TRP A 1 754 ? -15.014 5.392 33.913 1.00 51.00 754 TRP A CA 1
ATOM 5710 C C . TRP A 1 754 ? -14.025 4.655 33.013 1.00 51.00 754 TRP A C 1
ATOM 5712 O O . TRP A 1 754 ? -13.513 5.204 32.041 1.00 51.00 754 TRP A O 1
ATOM 5722 N N . GLY A 1 755 ? -13.689 3.425 33.411 1.00 40.56 755 GLY A N 1
ATOM 5723 C CA . GLY A 1 755 ? -12.902 2.495 32.606 1.00 40.56 755 GLY A CA 1
ATOM 5724 C C . GLY A 1 755 ? -13.587 2.215 31.264 1.00 40.56 755 GLY A C 1
ATOM 5725 O O . GLY A 1 755 ? -14.677 2.704 30.988 1.00 40.56 755 GLY A O 1
ATOM 5726 N N . THR A 1 756 ? -13.007 1.348 30.442 1.00 38.09 756 THR A N 1
ATOM 5727 C CA . THR A 1 756 ? -13.526 0.871 29.139 1.00 38.09 756 THR A CA 1
ATOM 5728 C C . THR A 1 756 ? -14.936 0.217 29.184 1.00 38.09 756 THR A C 1
ATOM 5730 O O . THR A 1 756 ? -15.428 -0.325 28.196 1.00 38.09 756 THR A O 1
ATOM 5733 N N . SER A 1 757 ? -15.632 0.307 30.316 1.00 36.03 757 SER A N 1
ATOM 5734 C CA . SER A 1 757 ? -16.852 -0.351 30.772 1.00 36.03 757 SER A CA 1
ATOM 5735 C C . SER A 1 757 ? -18.167 0.147 30.222 1.00 36.03 757 SER A C 1
ATOM 5737 O O . SER A 1 757 ? -19.183 0.070 30.899 1.00 36.03 757 SER A O 1
ATOM 5739 N N . THR A 1 758 ? -18.207 0.611 28.986 1.00 39.19 758 THR A N 1
ATOM 5740 C CA . THR A 1 758 ? -19.436 1.187 28.461 1.00 39.19 758 THR A CA 1
ATOM 5741 C C . THR A 1 758 ? -20.038 0.280 27.380 1.00 39.19 758 THR A C 1
ATOM 5743 O O . THR A 1 758 ? -19.546 0.168 26.252 1.00 39.19 758 THR A O 1
ATOM 5746 N N . GLY A 1 759 ? -21.138 -0.390 27.753 1.00 35.03 759 GLY A N 1
ATOM 5747 C CA . GLY A 1 759 ? -22.105 -1.097 26.894 1.00 35.03 759 GLY A CA 1
ATOM 5748 C C . GLY A 1 759 ? -22.801 -0.186 25.881 1.00 35.03 759 GLY A C 1
ATOM 5749 O O . GLY A 1 759 ? -24.026 -0.107 25.891 1.00 35.03 759 GLY A O 1
ATOM 5750 N N . LEU A 1 760 ? -22.026 0.559 25.087 1.00 39.88 760 LEU A N 1
ATOM 5751 C CA . LEU A 1 760 ? -22.492 1.773 24.425 1.00 39.88 760 LEU A CA 1
ATOM 5752 C C . LEU A 1 760 ? -23.300 1.531 23.150 1.00 39.88 760 LEU A C 1
ATOM 5754 O O . LEU A 1 760 ? -22.810 0.946 22.182 1.00 39.88 760 LEU A O 1
ATOM 5758 N N . VAL A 1 761 ? -24.462 2.170 23.102 1.00 32.66 761 VAL A N 1
ATOM 5759 C CA . VAL A 1 761 ? -25.019 2.767 21.884 1.00 32.66 761 VAL A CA 1
ATOM 5760 C C . VAL A 1 761 ? -24.733 4.272 21.985 1.00 32.66 761 VAL A C 1
ATOM 5762 O O . VAL A 1 761 ? -25.183 4.902 22.938 1.00 32.66 761 VAL A O 1
ATOM 5765 N N . CYS A 1 762 ? -23.964 4.870 21.067 1.00 36.72 762 CYS A N 1
ATOM 5766 C CA . CYS A 1 762 ? -23.783 6.330 21.066 1.00 36.72 762 CYS A CA 1
ATOM 5767 C C . CYS A 1 762 ? -24.672 6.969 20.009 1.00 36.72 762 CYS A C 1
ATOM 5769 O O . CYS A 1 762 ? -24.537 6.714 18.815 1.00 36.72 762 CYS A O 1
ATOM 5771 N N . ILE A 1 763 ? -25.538 7.865 20.454 1.00 41.44 763 ILE A N 1
ATOM 5772 C CA . ILE A 1 763 ? -26.251 8.814 19.607 1.00 41.44 763 ILE A CA 1
ATOM 5773 C C . ILE A 1 763 ? -25.562 10.152 19.780 1.00 41.44 763 ILE A C 1
ATOM 5775 O O . ILE A 1 763 ? -25.975 11.014 20.554 1.00 41.44 763 ILE A O 1
ATOM 5779 N N . CYS A 1 764 ? -24.424 10.294 19.123 1.00 42.78 764 CYS A N 1
ATOM 5780 C CA . CYS A 1 764 ? -23.679 11.533 19.186 1.00 42.78 764 CYS A CA 1
ATOM 5781 C C . CYS A 1 764 ? -24.067 12.461 18.022 1.00 42.78 764 CYS A C 1
ATOM 5783 O O . CYS A 1 764 ? -24.592 12.008 17.005 1.00 42.78 764 CYS A O 1
ATOM 5785 N N . LEU A 1 765 ? -23.838 13.771 18.185 1.00 50.19 765 LEU A N 1
ATOM 5786 C CA . LEU A 1 765 ? -23.981 14.704 17.071 1.00 50.19 765 LEU A CA 1
ATOM 5787 C C . LEU A 1 765 ? -23.080 14.299 15.917 1.00 50.19 765 LEU A C 1
ATOM 5789 O O . LEU A 1 765 ? -21.930 13.886 16.081 1.00 50.19 765 LEU A O 1
ATOM 5793 N N . ASP A 1 766 ? -23.594 14.609 14.748 1.00 62.22 766 ASP A N 1
ATOM 5794 C CA . ASP A 1 766 ? -23.203 14.062 13.466 1.00 62.22 766 ASP A CA 1
ATOM 5795 C C . ASP A 1 766 ? -21.755 14.379 13.088 1.00 62.22 766 ASP A C 1
ATOM 5797 O O . ASP A 1 766 ? -21.078 13.518 12.534 1.00 62.22 766 ASP A O 1
ATOM 5801 N N . TRP A 1 767 ? -21.233 15.563 13.440 1.00 63.38 767 TRP A N 1
ATOM 5802 C CA . TRP A 1 767 ? -19.857 15.950 13.095 1.00 63.38 767 TRP A CA 1
ATOM 5803 C C . TRP A 1 767 ? -18.819 15.205 13.931 1.00 63.38 767 TRP A C 1
ATOM 5805 O O . TRP A 1 767 ? -17.840 14.690 13.396 1.00 63.38 767 TRP A O 1
ATOM 5815 N N . MET A 1 768 ? -19.056 15.104 15.240 1.00 72.56 768 MET A N 1
ATOM 5816 C CA . MET A 1 768 ? -18.169 14.370 16.136 1.00 72.56 768 MET A CA 1
ATOM 5817 C C . MET A 1 768 ? -18.254 12.868 15.872 1.00 72.56 768 MET A C 1
ATOM 5819 O O . MET A 1 768 ? -17.224 12.212 15.790 1.00 72.56 768 MET A O 1
ATOM 5823 N N . VAL A 1 769 ? -19.461 12.325 15.674 1.00 67.94 769 VAL A N 1
ATOM 5824 C CA . VAL A 1 769 ? -19.645 10.912 15.307 1.00 67.94 769 VAL A CA 1
ATOM 5825 C C . VAL A 1 769 ? -18.931 10.592 14.015 1.00 67.94 769 VAL A C 1
ATOM 5827 O O . VAL A 1 769 ? -18.155 9.643 13.971 1.00 67.94 769 VAL A O 1
ATOM 5830 N N . GLY A 1 770 ? -19.202 11.376 12.970 1.00 66.25 770 GLY A N 1
ATOM 5831 C CA . GLY A 1 770 ? -18.629 11.140 11.658 1.00 66.25 770 GLY A CA 1
ATOM 5832 C C . GLY A 1 770 ? -17.110 11.251 11.685 1.00 66.25 770 GLY A C 1
ATOM 5833 O O . GLY A 1 770 ? -16.438 10.387 11.136 1.00 66.25 770 GLY A O 1
ATOM 5834 N N . SER A 1 771 ? -16.562 12.239 12.397 1.00 75.44 771 SER A N 1
ATOM 5835 C CA . SER A 1 771 ? -15.115 12.406 12.539 1.00 75.44 771 SER A CA 1
ATOM 5836 C C . SER A 1 771 ? -14.469 11.319 13.396 1.00 75.44 771 SER A C 1
ATOM 5838 O O . SER A 1 771 ? -13.500 10.702 12.961 1.00 75.44 771 SER A O 1
ATOM 5840 N N . ALA A 1 772 ? -15.007 11.026 14.583 1.00 71.50 772 ALA A N 1
ATOM 5841 C CA . ALA A 1 772 ? -14.491 9.965 15.444 1.00 71.50 772 ALA A CA 1
ATOM 5842 C C . ALA A 1 772 ? -14.515 8.623 14.714 1.00 71.50 772 ALA A C 1
ATOM 5844 O O . ALA A 1 772 ? -13.512 7.919 14.709 1.00 71.50 772 ALA A O 1
ATOM 5845 N N . ALA A 1 773 ? -15.617 8.309 14.032 1.00 68.56 773 ALA A N 1
ATOM 5846 C CA . ALA A 1 773 ? -15.727 7.098 13.240 1.00 68.56 773 ALA A CA 1
ATOM 5847 C C . ALA A 1 773 ? -14.713 7.096 12.081 1.00 68.56 773 ALA A C 1
ATOM 5849 O O . ALA A 1 773 ? -13.933 6.158 11.972 1.00 68.56 773 ALA A O 1
ATOM 5850 N N . ALA A 1 774 ? -14.606 8.171 11.293 1.00 66.25 774 ALA A N 1
ATOM 5851 C CA . ALA A 1 774 ? -13.622 8.256 10.206 1.00 66.25 774 ALA A CA 1
ATOM 5852 C C . ALA A 1 774 ? -12.162 8.078 10.661 1.00 66.25 774 ALA A C 1
ATOM 5854 O O . ALA A 1 774 ? -11.331 7.613 9.884 1.00 66.25 774 ALA A O 1
ATOM 5855 N N . ASN A 1 775 ? -11.852 8.425 11.912 1.00 67.56 775 ASN A N 1
ATOM 5856 C CA . ASN A 1 775 ? -10.517 8.312 12.498 1.00 67.56 775 ASN A CA 1
ATOM 5857 C C . ASN A 1 775 ? -10.320 7.041 13.354 1.00 67.56 775 ASN A C 1
ATOM 5859 O O . ASN A 1 775 ? -9.335 6.949 14.079 1.00 67.56 775 ASN A O 1
ATOM 5863 N N . ASP A 1 776 ? -11.234 6.064 13.286 1.00 74.00 776 ASP A N 1
ATOM 5864 C CA . ASP A 1 776 ? -11.201 4.819 14.080 1.00 74.00 776 ASP A CA 1
ATOM 5865 C C . ASP A 1 776 ? -11.212 5.060 15.611 1.00 74.00 776 ASP A C 1
ATOM 5867 O O . ASP A 1 776 ? -10.593 4.333 16.386 1.00 74.00 776 ASP A O 1
ATOM 5871 N N . TYR A 1 777 ? -11.946 6.092 16.048 1.00 71.81 777 TYR A N 1
ATOM 5872 C CA . TYR A 1 777 ? -12.165 6.524 17.438 1.00 71.81 777 TYR A CA 1
ATOM 5873 C C . TYR A 1 777 ? -10.864 6.707 18.257 1.00 71.81 777 TYR A C 1
ATOM 5875 O O . TYR A 1 777 ? -10.649 6.026 19.279 1.00 71.81 777 TYR A O 1
ATOM 5883 N N . PRO A 1 778 ? -9.996 7.664 17.869 1.00 71.69 778 PRO A N 1
ATOM 5884 C CA . PRO A 1 778 ? -8.801 7.978 18.642 1.00 71.69 778 PRO A CA 1
ATOM 5885 C C . PRO A 1 778 ? -9.197 8.635 19.974 1.00 71.69 778 PRO A C 1
ATOM 5887 O O . PRO A 1 778 ? -10.376 8.916 20.224 1.00 71.69 778 PRO A O 1
ATOM 5890 N N . ILE A 1 779 ? -8.233 8.871 20.868 1.00 74.75 779 ILE A N 1
ATOM 5891 C CA . ILE A 1 779 ? -8.536 9.639 22.086 1.00 74.75 779 ILE A CA 1
ATOM 5892 C C . ILE A 1 779 ? -8.994 11.050 21.695 1.00 74.75 779 ILE A C 1
ATOM 5894 O O . ILE A 1 779 ? -8.510 11.628 20.722 1.00 74.75 779 ILE A O 1
ATOM 5898 N N . ALA A 1 780 ? -9.926 11.629 22.452 1.00 74.56 780 ALA A N 1
ATOM 5899 C CA . ALA A 1 780 ? -10.575 12.890 22.078 1.00 74.56 780 ALA A CA 1
ATOM 5900 C C . ALA A 1 780 ? -9.592 14.043 21.786 1.00 74.56 780 ALA A C 1
ATOM 5902 O O . ALA A 1 780 ? -9.844 14.853 20.901 1.00 74.56 780 ALA A O 1
ATOM 5903 N N . SER A 1 781 ? -8.452 14.098 22.483 1.00 75.88 781 SER A N 1
ATOM 5904 C CA . SER A 1 781 ? -7.410 15.103 22.236 1.00 75.88 781 SER A CA 1
ATOM 5905 C C . SER A 1 781 ? -6.688 14.920 20.899 1.00 75.88 781 SER A C 1
ATOM 5907 O O . SER A 1 781 ? -6.342 15.913 20.271 1.00 75.88 781 SER A O 1
ATOM 5909 N N . GLU A 1 782 ? -6.465 13.678 20.460 1.00 80.31 782 GLU A N 1
ATOM 5910 C CA . GLU A 1 782 ? -5.902 13.375 19.134 1.00 80.31 782 GLU A CA 1
ATOM 5911 C C . GLU A 1 782 ? -6.922 13.659 18.031 1.00 80.31 782 GLU A C 1
ATOM 5913 O O . GLU A 1 782 ? -6.573 14.176 16.975 1.00 80.31 782 GLU A O 1
ATOM 5918 N N . LEU A 1 783 ? -8.201 13.372 18.292 1.00 82.94 783 LEU A N 1
ATOM 5919 C CA . LEU A 1 783 ? -9.265 13.670 17.341 1.00 82.94 783 LEU A CA 1
ATOM 5920 C C . LEU A 1 783 ? -9.378 15.173 17.079 1.00 82.94 783 LEU A C 1
ATOM 5922 O O . LEU A 1 783 ? -9.386 15.608 15.933 1.00 82.94 783 LEU A O 1
ATOM 5926 N N . VAL A 1 784 ? -9.441 15.964 18.152 1.00 85.38 784 VAL A N 1
ATOM 5927 C CA . VAL A 1 784 ? -9.594 17.419 18.063 1.00 85.38 784 VAL A CA 1
ATOM 5928 C C . VAL A 1 784 ? -8.320 18.094 17.559 1.00 85.38 784 VAL A C 1
ATOM 5930 O O . VAL A 1 784 ? -8.418 19.107 16.872 1.00 85.38 784 VAL A O 1
ATOM 5933 N N . SER A 1 785 ? -7.129 17.547 17.831 1.00 83.19 785 SER A N 1
ATOM 5934 C CA . SER A 1 785 ? -5.885 18.087 17.263 1.00 83.19 785 SER A CA 1
ATOM 5935 C C . SER A 1 785 ? -5.777 17.871 15.751 1.00 83.19 785 SER A C 1
ATOM 5937 O O . SER A 1 785 ? -5.118 18.665 15.080 1.00 83.19 785 SER A O 1
ATOM 5939 N N . GLY A 1 786 ? -6.444 16.837 15.227 1.00 80.44 786 GLY A N 1
ATOM 5940 C CA . GLY A 1 786 ? -6.603 16.589 13.796 1.00 80.44 786 GLY A CA 1
ATOM 5941 C C . GLY A 1 786 ? -7.688 17.434 13.119 1.00 80.44 786 GLY A C 1
ATOM 5942 O O . GLY A 1 786 ? -7.778 17.414 11.896 1.00 80.44 786 GLY A O 1
ATOM 5943 N N . TRP A 1 787 ? -8.513 18.172 13.872 1.00 88.31 787 TRP A N 1
ATOM 5944 C CA . TRP A 1 787 ? -9.501 19.090 13.299 1.00 88.31 787 TRP A CA 1
ATOM 5945 C C . TRP A 1 787 ? -8.859 20.419 12.893 1.00 88.31 787 TRP A C 1
ATOM 5947 O O . TRP A 1 787 ? -8.104 21.036 13.645 1.00 88.31 787 TRP A O 1
ATOM 5957 N N . GLU A 1 788 ? -9.254 20.935 11.732 1.00 87.88 788 GLU A N 1
ATOM 5958 C CA . GLU A 1 788 ? -8.779 22.218 11.196 1.00 87.88 788 GLU A CA 1
ATOM 5959 C C . GLU A 1 788 ? -9.605 23.386 11.772 1.00 87.88 788 GLU A C 1
ATOM 5961 O O . GLU A 1 788 ? -10.280 24.130 11.057 1.00 87.88 788 GLU A O 1
ATOM 5966 N N . LEU A 1 789 ? -9.585 23.522 13.105 1.00 86.62 789 LEU A N 1
ATOM 5967 C CA . LEU A 1 789 ? -10.393 24.487 13.872 1.00 86.62 789 LEU A CA 1
ATOM 5968 C C . LEU A 1 789 ? -9.925 25.938 13.749 1.00 86.62 789 LEU A C 1
ATOM 5970 O O . LEU A 1 789 ? -10.719 26.865 13.923 1.00 86.62 789 LEU A O 1
ATOM 5974 N N . GLU A 1 790 ? -8.643 26.137 13.442 1.00 86.06 790 GLU A N 1
ATOM 5975 C CA . GLU A 1 790 ? -8.037 27.462 13.269 1.00 86.06 790 GLU A CA 1
ATOM 5976 C C . GLU A 1 790 ? -8.445 28.116 11.953 1.00 86.06 790 GLU A C 1
ATOM 5978 O O . GLU A 1 790 ? -8.170 29.294 11.733 1.00 86.06 790 GLU A O 1
ATOM 5983 N N . LYS A 1 791 ? -9.119 27.372 11.080 1.00 86.44 791 LYS A N 1
ATOM 5984 C CA . LYS A 1 791 ? -9.718 27.883 9.859 1.00 86.44 791 LYS A CA 1
ATOM 5985 C C . LYS A 1 791 ? -11.200 28.101 10.076 1.00 86.44 791 LYS A C 1
ATOM 5987 O O . LYS A 1 791 ? -11.888 27.250 10.627 1.00 86.44 791 LYS A O 1
ATOM 5992 N N . ASP A 1 792 ? -11.694 29.238 9.606 1.00 85.06 792 ASP A N 1
ATOM 5993 C CA . ASP A 1 792 ? -13.127 29.503 9.604 1.00 85.06 792 ASP A CA 1
ATOM 5994 C C . ASP A 1 792 ? -13.850 28.512 8.681 1.00 85.06 792 ASP A C 1
ATOM 5996 O O . ASP A 1 792 ? -13.444 28.329 7.534 1.00 85.06 792 ASP A O 1
ATOM 6000 N N . LEU A 1 793 ? -14.923 27.896 9.187 1.00 79.62 793 LEU A N 1
ATOM 6001 C CA . LEU A 1 793 ? -15.689 26.854 8.489 1.00 79.62 793 LEU A CA 1
ATOM 6002 C C . LEU A 1 793 ? -16.280 27.302 7.136 1.00 79.62 793 LEU A C 1
ATOM 6004 O O . LEU A 1 793 ? -16.581 26.476 6.277 1.00 79.62 793 LEU A O 1
ATOM 6008 N N . VAL A 1 794 ? -16.485 28.607 6.945 1.00 75.31 794 VAL A N 1
ATOM 6009 C CA . VAL A 1 794 ? -17.079 29.191 5.732 1.00 75.31 794 VAL A CA 1
ATOM 6010 C C . VAL A 1 794 ? -16.027 29.929 4.904 1.00 75.31 794 VAL A C 1
ATOM 6012 O O . VAL A 1 794 ? -16.062 29.882 3.674 1.00 75.31 794 VAL A O 1
ATOM 6015 N N . LEU A 1 795 ? -15.103 30.631 5.563 1.00 77.19 795 LEU A N 1
ATOM 6016 C CA . LEU A 1 795 ? -14.074 31.469 4.947 1.00 77.19 795 LEU A CA 1
ATOM 6017 C C . LEU A 1 795 ? -12.672 31.075 5.434 1.00 77.19 795 LEU A C 1
ATOM 6019 O O . LEU A 1 795 ? -11.989 31.891 6.063 1.00 77.19 795 LEU A O 1
ATOM 6023 N N . PRO A 1 796 ? -12.195 29.856 5.131 1.00 82.25 796 PRO A N 1
ATOM 6024 C CA . PRO A 1 796 ? -10.950 29.343 5.699 1.00 82.25 796 PRO A CA 1
ATOM 6025 C C . PRO A 1 796 ? -9.726 30.201 5.330 1.00 82.25 796 PRO A C 1
ATOM 6027 O O . PRO A 1 796 ? -8.708 30.172 6.025 1.00 82.25 796 PRO A O 1
ATOM 6030 N N . GLY A 1 797 ? -9.801 30.990 4.247 1.00 77.38 797 GLY A N 1
ATOM 6031 C CA . GLY A 1 797 ? -8.762 31.920 3.795 1.00 77.38 797 GLY A CA 1
ATOM 6032 C C . GLY A 1 797 ? -8.747 33.262 4.536 1.00 77.38 797 GLY A C 1
ATOM 6033 O O . GLY A 1 797 ? -7.947 34.136 4.188 1.00 77.38 797 GLY A O 1
ATOM 6034 N N . GLY A 1 798 ? -9.629 33.458 5.521 1.00 79.75 798 GLY A N 1
ATOM 6035 C CA . GLY A 1 798 ? -9.760 34.694 6.288 1.00 79.75 798 GLY A CA 1
ATOM 6036 C C . GLY A 1 798 ? -10.115 35.880 5.390 1.00 79.75 798 GLY A C 1
ATOM 6037 O O . GLY A 1 798 ? -11.058 35.819 4.602 1.00 79.75 798 GLY A O 1
ATOM 6038 N N . TYR A 1 799 ? -9.331 36.959 5.460 1.00 72.50 799 TYR A N 1
ATOM 6039 C CA . TYR A 1 799 ? -9.515 38.150 4.619 1.00 72.50 799 TYR A CA 1
ATOM 6040 C C . TYR A 1 799 ? -9.008 37.991 3.175 1.00 72.50 799 TYR A C 1
ATOM 6042 O O . TYR A 1 799 ? -9.119 38.941 2.404 1.00 72.50 799 TYR A O 1
ATOM 6050 N N . ASN A 1 800 ? -8.450 36.837 2.782 1.00 73.50 800 ASN A N 1
ATOM 6051 C CA . ASN A 1 800 ? -7.969 36.610 1.418 1.00 73.50 800 ASN A CA 1
ATOM 6052 C C . ASN A 1 800 ? -9.117 36.134 0.498 1.00 73.50 800 ASN A C 1
ATOM 6054 O O . ASN A 1 800 ? -9.498 34.959 0.541 1.00 73.50 800 ASN A O 1
ATOM 6058 N N . PRO A 1 801 ? -9.661 37.001 -0.381 1.00 64.44 801 PRO A N 1
ATOM 6059 C CA . PRO A 1 801 ? -10.821 36.657 -1.200 1.00 64.44 801 PRO A CA 1
ATOM 6060 C C . PRO A 1 801 ? -10.512 35.610 -2.278 1.00 64.44 801 PRO A C 1
ATOM 6062 O O . PRO A 1 801 ? -11.427 34.917 -2.714 1.00 64.44 801 PRO A O 1
ATOM 6065 N N . ILE A 1 802 ? -9.249 35.474 -2.702 1.00 71.25 802 ILE A N 1
ATOM 6066 C CA . ILE A 1 802 ? -8.835 34.504 -3.725 1.00 71.25 802 ILE A CA 1
ATOM 6067 C C . ILE A 1 802 ? -8.851 33.095 -3.136 1.00 71.25 802 ILE A C 1
ATOM 6069 O O . ILE A 1 802 ? -9.468 32.207 -3.716 1.00 71.25 802 ILE A O 1
ATOM 6073 N N . ARG A 1 803 ? -8.248 32.906 -1.954 1.00 77.19 803 ARG A N 1
ATOM 6074 C CA . ARG A 1 803 ? -8.256 31.613 -1.250 1.00 77.19 803 ARG A CA 1
ATOM 6075 C C . ARG A 1 803 ? -9.676 31.166 -0.904 1.00 77.19 803 ARG A C 1
ATOM 6077 O O . ARG A 1 803 ? -10.035 30.020 -1.150 1.00 77.19 803 ARG A O 1
ATOM 6084 N N . ASN A 1 804 ? -10.514 32.088 -0.431 1.00 74.69 804 ASN A N 1
ATOM 6085 C CA . ASN A 1 804 ? -11.925 31.785 -0.187 1.00 74.69 804 ASN A CA 1
ATOM 6086 C C . ASN A 1 804 ? -12.665 31.404 -1.478 1.00 74.69 804 ASN A C 1
ATOM 6088 O O . ASN A 1 804 ? -13.445 30.462 -1.469 1.00 74.69 804 ASN A O 1
ATOM 6092 N N . ALA A 1 805 ? -12.410 32.080 -2.603 1.00 71.50 805 ALA A N 1
ATOM 6093 C CA . ALA A 1 805 ? -13.020 31.705 -3.879 1.00 71.50 805 ALA A CA 1
ATOM 6094 C C . ALA A 1 805 ? -12.573 30.312 -4.361 1.00 71.50 805 ALA A C 1
ATOM 6096 O O . ALA A 1 805 ? -13.417 29.551 -4.819 1.00 71.50 805 ALA A O 1
ATOM 6097 N N . GLN A 1 806 ? -11.289 29.967 -4.209 1.00 77.62 806 GLN A N 1
ATOM 6098 C CA . GLN A 1 806 ? -10.754 28.647 -4.569 1.00 77.62 806 GLN A CA 1
ATOM 6099 C C . GLN A 1 806 ? -11.422 27.529 -3.767 1.00 77.62 806 GLN A C 1
ATOM 6101 O O . GLN A 1 806 ? -11.960 26.602 -4.362 1.00 77.62 806 GLN A O 1
ATOM 6106 N N . PHE A 1 807 ? -11.463 27.663 -2.439 1.00 80.69 807 PHE A N 1
ATOM 6107 C CA . PHE A 1 807 ? -12.133 26.696 -1.569 1.00 80.69 807 PHE A CA 1
ATOM 6108 C C . PHE A 1 807 ? -13.604 26.500 -1.964 1.00 80.69 807 PHE A C 1
ATOM 6110 O O . PHE A 1 807 ? -14.069 25.371 -2.096 1.00 80.69 807 PHE A O 1
ATOM 6117 N N . LEU A 1 808 ? -14.323 27.602 -2.213 1.00 74.94 808 LEU A N 1
ATOM 6118 C CA . LEU A 1 808 ? -15.735 27.571 -2.598 1.00 74.94 808 LEU A CA 1
ATOM 6119 C C . LEU A 1 808 ? -15.979 26.898 -3.950 1.00 74.94 808 LEU A C 1
ATOM 6121 O O . LEU A 1 808 ? -16.933 26.129 -4.075 1.00 74.94 808 LEU A O 1
ATOM 6125 N N . ASP A 1 809 ? -15.135 27.170 -4.946 1.00 75.00 809 ASP A N 1
ATOM 6126 C CA . ASP A 1 809 ? -15.221 26.506 -6.246 1.00 75.00 809 ASP A CA 1
ATOM 6127 C C . ASP A 1 809 ? -14.949 24.991 -6.094 1.00 75.00 809 ASP A C 1
ATOM 6129 O O . ASP A 1 809 ? -15.668 24.187 -6.682 1.00 75.00 809 ASP A O 1
ATOM 6133 N N . HIS A 1 810 ? -14.015 24.570 -5.229 1.00 77.69 810 HIS A N 1
ATOM 6134 C CA . HIS A 1 810 ? -13.689 23.146 -5.011 1.00 77.69 810 HIS A CA 1
ATOM 6135 C C . HIS A 1 810 ? -14.828 22.349 -4.374 1.00 77.69 810 HIS A C 1
ATOM 6137 O O . HIS A 1 810 ? -15.205 21.281 -4.873 1.00 77.69 810 HIS A O 1
ATOM 6143 N N . ILE A 1 811 ? -15.404 22.858 -3.281 1.00 78.56 811 ILE A N 1
ATOM 6144 C CA . ILE A 1 811 ? -16.521 22.182 -2.607 1.00 78.56 811 ILE A CA 1
ATOM 6145 C C . ILE A 1 811 ? -17.773 22.152 -3.496 1.00 78.56 811 ILE A C 1
ATOM 6147 O O . ILE A 1 811 ? -18.515 21.168 -3.477 1.00 78.56 811 ILE A O 1
ATOM 6151 N N . HIS A 1 812 ? -17.976 23.183 -4.325 1.00 77.38 812 HIS A N 1
ATOM 6152 C CA . HIS A 1 812 ? -19.036 23.222 -5.328 1.00 77.38 812 HIS A CA 1
ATOM 6153 C C . HIS A 1 812 ? -18.814 22.187 -6.435 1.00 77.38 812 HIS A C 1
ATOM 6155 O O . HIS A 1 812 ? -19.716 21.399 -6.718 1.00 77.38 812 HIS A O 1
ATOM 6161 N N . ASP A 1 813 ? -17.631 22.160 -7.046 1.00 75.81 813 ASP A N 1
ATOM 6162 C CA . ASP A 1 813 ? -17.330 21.272 -8.171 1.00 75.81 813 ASP A CA 1
ATOM 6163 C C . ASP A 1 813 ? -17.363 19.800 -7.744 1.00 75.81 813 ASP A C 1
ATOM 6165 O O . ASP A 1 813 ? -17.880 18.952 -8.470 1.00 75.81 813 ASP A O 1
ATOM 6169 N N . THR A 1 814 ? -16.936 19.502 -6.515 1.00 77.94 814 THR A N 1
ATOM 6170 C CA . THR A 1 814 ? -17.065 18.158 -5.937 1.00 77.94 814 THR A CA 1
ATOM 6171 C C . THR A 1 814 ? -18.531 17.779 -5.704 1.00 77.94 814 THR A C 1
ATOM 6173 O O . THR A 1 814 ? -18.949 16.678 -6.064 1.00 77.94 814 THR A O 1
ATOM 6176 N N . ALA A 1 815 ? -19.347 18.686 -5.151 1.00 79.12 815 ALA A N 1
ATOM 6177 C CA . ALA A 1 815 ? -20.783 18.449 -4.980 1.00 79.12 815 ALA A CA 1
ATOM 6178 C C . ALA A 1 815 ? -21.498 18.266 -6.332 1.00 79.12 815 ALA A C 1
ATOM 6180 O O . ALA A 1 815 ? -22.406 17.441 -6.453 1.00 79.12 815 ALA A O 1
ATOM 6181 N N . LYS A 1 816 ? -21.055 18.975 -7.378 1.00 77.88 816 LYS A N 1
ATOM 6182 C CA . LYS A 1 816 ? -21.593 18.866 -8.738 1.00 77.88 816 LYS A CA 1
ATOM 6183 C C . LYS A 1 816 ? -21.457 17.457 -9.319 1.00 77.88 816 LYS A C 1
ATOM 6185 O O . LYS A 1 816 ? -22.342 17.052 -10.063 1.00 77.88 816 LYS A O 1
ATOM 6190 N N . LEU A 1 817 ? -20.461 16.664 -8.920 1.00 78.75 817 LEU A N 1
ATOM 6191 C CA . LEU A 1 817 ? -20.325 15.270 -9.372 1.00 78.75 817 LEU A CA 1
ATOM 6192 C C . LEU A 1 817 ? -21.578 14.427 -9.067 1.00 78.75 817 LEU A C 1
ATOM 6194 O O . LEU A 1 817 ? -21.986 13.597 -9.877 1.00 78.75 817 LEU A O 1
ATOM 6198 N N . LYS A 1 818 ? -22.252 14.688 -7.940 1.00 82.12 818 LYS A N 1
ATOM 6199 C CA . LYS A 1 818 ? -23.535 14.056 -7.591 1.00 82.12 818 LYS A CA 1
ATOM 6200 C C . LYS A 1 818 ? -24.682 14.530 -8.493 1.00 82.12 818 LYS A C 1
ATOM 6202 O O . LYS A 1 818 ? -25.545 13.729 -8.852 1.00 82.12 818 LYS A O 1
ATOM 6207 N N . LYS A 1 819 ? -24.652 15.796 -8.929 1.00 79.50 819 LYS A N 1
ATOM 6208 C CA . LYS A 1 819 ? -25.574 16.337 -9.945 1.00 79.50 819 LYS A CA 1
ATOM 6209 C C . LYS A 1 819 ? -25.348 15.716 -11.316 1.00 79.50 819 LYS A C 1
ATOM 6211 O O . LYS A 1 819 ? -26.307 15.334 -11.984 1.00 79.50 819 LYS A O 1
ATOM 6216 N N . ASP A 1 820 ? -24.090 15.586 -11.714 1.00 76.12 820 ASP A N 1
ATOM 6217 C CA . ASP A 1 820 ? -23.699 14.991 -12.989 1.00 76.12 820 ASP A CA 1
ATOM 6218 C C . ASP A 1 820 ? -24.060 13.492 -13.034 1.00 76.12 820 ASP A C 1
ATOM 6220 O O . ASP A 1 820 ? -24.459 12.990 -14.085 1.00 76.12 820 ASP A O 1
ATOM 6224 N N . ALA A 1 821 ? -24.065 12.814 -11.879 1.00 73.12 821 ALA A N 1
ATOM 6225 C CA . ALA A 1 821 ? -24.599 11.459 -11.700 1.00 73.12 821 ALA A CA 1
ATOM 6226 C C . ALA A 1 821 ? -26.143 11.364 -11.731 1.00 73.12 821 ALA A C 1
ATOM 6228 O O . ALA A 1 821 ? -26.699 10.273 -11.620 1.00 73.12 821 ALA A O 1
ATOM 6229 N N . GLY A 1 822 ? -26.852 12.485 -11.910 1.00 75.25 822 GLY A N 1
ATOM 6230 C CA . GLY A 1 822 ? -28.305 12.527 -12.087 1.00 75.25 822 GLY A CA 1
ATOM 6231 C C . GLY A 1 822 ? -29.119 12.717 -10.806 1.00 75.25 822 GLY A C 1
ATOM 6232 O O . GLY A 1 822 ? -30.342 12.592 -10.860 1.00 75.25 822 GLY A O 1
ATOM 6233 N N . PHE A 1 823 ? -28.479 13.032 -9.675 1.00 80.38 823 PHE A N 1
ATOM 6234 C CA . PHE A 1 823 ? -29.160 13.307 -8.409 1.00 80.38 823 PHE A CA 1
ATOM 6235 C C . PHE A 1 823 ? -29.315 14.803 -8.159 1.00 80.38 823 PHE A C 1
ATOM 6237 O O . PHE A 1 823 ? -28.489 15.618 -8.561 1.00 80.38 823 PHE A O 1
ATOM 6244 N N . ASN A 1 824 ? -30.361 15.178 -7.432 1.00 78.75 824 ASN A N 1
ATOM 6245 C CA . ASN A 1 824 ? -30.537 16.568 -7.043 1.00 78.75 824 ASN A CA 1
ATOM 6246 C C . ASN A 1 824 ? -29.540 16.942 -5.942 1.00 78.75 824 ASN A C 1
ATOM 6248 O O . ASN A 1 824 ? -29.415 16.231 -4.946 1.00 78.75 824 ASN A O 1
ATOM 6252 N N . ILE A 1 825 ? -28.863 18.076 -6.123 1.00 78.31 825 ILE A N 1
ATOM 6253 C CA . ILE A 1 825 ? -27.956 18.658 -5.129 1.00 78.31 825 ILE A CA 1
ATOM 6254 C C . ILE A 1 825 ? -28.553 19.935 -4.539 1.00 78.31 825 ILE A C 1
ATOM 6256 O O . ILE A 1 825 ? -29.372 20.623 -5.156 1.00 78.31 825 ILE A O 1
ATOM 6260 N N . SER A 1 826 ? -28.126 20.252 -3.328 1.00 77.06 826 SER A N 1
ATOM 6261 C CA . SER A 1 826 ? -28.578 21.378 -2.520 1.00 77.06 826 SER A CA 1
ATOM 6262 C C . SER A 1 826 ? -27.388 22.084 -1.877 1.00 77.06 826 SER A C 1
ATOM 6264 O O . SER A 1 826 ? -26.251 21.619 -1.959 1.00 77.06 826 SER A O 1
ATOM 6266 N N . LEU A 1 827 ? -27.643 23.193 -1.180 1.00 75.38 827 LEU A N 1
ATOM 6267 C CA . LEU A 1 827 ? -26.604 23.818 -0.363 1.00 75.38 827 LEU A CA 1
ATOM 6268 C C . LEU A 1 827 ? -26.042 22.858 0.700 1.00 75.38 827 LEU A C 1
ATOM 6270 O O . LEU A 1 827 ? -24.869 22.960 1.035 1.00 75.38 827 LEU A O 1
ATOM 6274 N N . SER A 1 828 ? -26.837 21.897 1.183 1.00 78.75 828 SER A N 1
ATOM 6275 C CA . SER A 1 828 ? -26.385 20.887 2.144 1.00 78.75 828 SER A CA 1
ATOM 6276 C C . SER A 1 828 ? -25.288 19.974 1.595 1.00 78.75 828 SER A C 1
ATOM 6278 O O . SER A 1 828 ? -24.463 19.512 2.373 1.00 78.75 828 SER A O 1
ATOM 6280 N N . ASP A 1 829 ? -25.237 19.731 0.281 1.00 82.38 829 ASP A N 1
ATOM 6281 C CA . ASP A 1 829 ? -24.149 18.963 -0.337 1.00 82.38 829 ASP A CA 1
ATOM 6282 C C . ASP A 1 829 ? -22.836 19.753 -0.266 1.00 82.38 829 ASP A C 1
ATOM 6284 O O . ASP A 1 829 ? -21.817 19.240 0.187 1.00 82.38 829 ASP A O 1
ATOM 6288 N N . VAL A 1 830 ? -22.886 21.041 -0.615 1.00 79.12 830 VAL A N 1
ATOM 6289 C CA . VAL A 1 830 ? -21.739 21.958 -0.528 1.00 79.12 830 VAL A CA 1
ATOM 6290 C C . VAL A 1 830 ? -21.294 22.157 0.925 1.00 79.12 830 VAL A C 1
ATOM 6292 O O . VAL A 1 830 ? -20.103 22.121 1.224 1.00 79.12 830 VAL A O 1
ATOM 6295 N N . TRP A 1 831 ? -22.250 22.313 1.843 1.00 79.38 831 TRP A N 1
ATOM 6296 C CA . TRP A 1 831 ? -21.991 22.417 3.277 1.00 79.38 831 TRP A CA 1
ATOM 6297 C C . TRP A 1 831 ? -21.372 21.138 3.843 1.00 79.38 831 TRP A C 1
ATOM 6299 O O . TRP A 1 831 ? -20.389 21.203 4.572 1.00 79.38 831 TRP A O 1
ATOM 6309 N N . GLY A 1 832 ? -21.884 19.969 3.453 1.00 84.31 832 GLY A N 1
ATOM 6310 C CA . GLY A 1 832 ? -21.311 18.682 3.836 1.00 84.31 832 GLY A CA 1
ATOM 6311 C C . GLY A 1 832 ? -19.867 18.531 3.372 1.00 84.31 832 GLY A C 1
ATOM 6312 O O . GLY A 1 832 ? -19.027 18.057 4.132 1.00 84.31 832 GLY A O 1
ATOM 6313 N N . ARG A 1 833 ? -19.537 19.014 2.166 1.00 85.12 833 ARG A N 1
ATOM 6314 C CA . ARG A 1 833 ? -18.142 19.089 1.709 1.00 85.12 833 ARG A CA 1
ATOM 6315 C C . ARG A 1 833 ? -17.303 19.996 2.603 1.00 85.12 833 ARG A C 1
ATOM 6317 O O . ARG A 1 833 ? -16.256 19.545 3.045 1.00 85.12 833 ARG A O 1
ATOM 6324 N N . ALA A 1 834 ? -17.764 21.204 2.929 1.00 82.75 834 ALA A N 1
ATOM 6325 C CA . ALA A 1 834 ? -17.040 22.088 3.845 1.00 82.75 834 ALA A CA 1
ATOM 6326 C C . ALA A 1 834 ? -16.783 21.412 5.206 1.00 82.75 834 ALA A C 1
ATOM 6328 O O . ALA A 1 834 ? -15.645 21.359 5.655 1.00 82.75 834 ALA A O 1
ATOM 6329 N N . VAL A 1 835 ? -17.798 20.786 5.811 1.00 84.25 835 VAL A N 1
ATOM 6330 C CA . VAL A 1 835 ? -17.638 19.995 7.046 1.00 84.25 835 VAL A CA 1
ATOM 6331 C C . VAL A 1 835 ? -16.609 18.866 6.859 1.00 84.25 835 VAL A C 1
ATOM 6333 O O . VAL A 1 835 ? -15.752 18.667 7.715 1.00 84.25 835 VAL A O 1
ATOM 6336 N N . GLY A 1 836 ? -16.618 18.169 5.722 1.00 85.25 836 GLY A N 1
ATOM 6337 C CA . GLY A 1 836 ? -15.621 17.143 5.404 1.00 85.25 836 GLY A CA 1
ATOM 6338 C C . GLY A 1 836 ? -14.177 17.656 5.444 1.00 85.25 836 GLY A C 1
ATOM 6339 O O . GLY A 1 836 ? -13.328 17.017 6.055 1.00 85.25 836 GLY A O 1
ATOM 6340 N N . TYR A 1 837 ? -13.910 18.837 4.881 1.00 84.56 837 TYR A N 1
ATOM 6341 C CA . TYR A 1 837 ? -12.570 19.443 4.900 1.00 84.56 837 TYR A CA 1
ATOM 6342 C C . TYR A 1 837 ? -12.073 19.767 6.317 1.00 84.56 837 TYR A C 1
ATOM 6344 O O . TYR A 1 837 ? -10.875 19.716 6.564 1.00 84.56 837 TYR A O 1
ATOM 6352 N N . HIS A 1 838 ? -12.962 20.113 7.251 1.00 85.19 838 HIS A N 1
ATOM 6353 C CA . HIS A 1 838 ? -12.549 20.515 8.601 1.00 85.19 838 HIS A CA 1
ATOM 6354 C C . HIS A 1 838 ? -12.444 19.359 9.600 1.00 85.19 838 HIS A C 1
ATOM 6356 O O . HIS A 1 838 ? -11.681 19.461 10.561 1.00 85.19 838 HIS A O 1
ATOM 6362 N N . PHE A 1 839 ? -13.223 18.292 9.403 1.00 83.88 839 PHE A N 1
ATOM 6363 C CA . PHE A 1 839 ? -13.420 17.255 10.418 1.00 83.88 839 PHE A CA 1
ATOM 6364 C C . PHE A 1 839 ? -13.028 15.848 9.965 1.00 83.88 839 PHE A C 1
ATOM 6366 O O . PHE A 1 839 ? -12.890 14.976 10.819 1.00 83.88 839 PHE A O 1
ATOM 6373 N N . LEU A 1 840 ? -12.878 15.575 8.668 1.00 82.31 840 LEU A N 1
ATOM 6374 C CA . LEU A 1 840 ? -12.522 14.240 8.174 1.00 82.31 840 LEU A CA 1
ATOM 6375 C C . LEU A 1 840 ? -11.016 14.147 7.884 1.00 82.31 840 LEU A C 1
ATOM 6377 O O . LEU A 1 840 ? -10.400 15.148 7.508 1.00 82.31 840 LEU A O 1
ATOM 6381 N N . PRO A 1 841 ? -10.407 12.962 8.069 1.00 71.50 841 PRO A N 1
ATOM 6382 C CA . PRO A 1 841 ? -8.967 12.786 7.924 1.00 71.50 841 PRO A CA 1
ATOM 6383 C C . PRO A 1 841 ? -8.485 13.076 6.498 1.00 71.50 841 PRO A C 1
ATOM 6385 O O . PRO A 1 841 ? -9.226 12.957 5.521 1.00 71.50 841 PRO A O 1
ATOM 6388 N N . GLY A 1 842 ? -7.203 13.425 6.374 1.00 64.88 842 GLY A N 1
ATOM 6389 C CA . GLY A 1 842 ? -6.562 13.654 5.075 1.00 64.88 842 GLY A CA 1
ATOM 6390 C C . GLY A 1 842 ? -6.783 15.048 4.480 1.00 64.88 842 GLY A C 1
ATOM 6391 O O . GLY A 1 842 ? -6.562 15.220 3.283 1.00 64.88 842 GLY A O 1
ATOM 6392 N N . THR A 1 843 ? -7.204 16.026 5.290 1.00 67.19 843 THR A N 1
ATOM 6393 C CA . THR A 1 843 ? -7.178 17.453 4.935 1.00 67.19 843 THR A CA 1
ATOM 6394 C C . THR A 1 843 ? -6.209 18.184 5.855 1.00 67.19 843 THR A C 1
ATOM 6396 O O . THR A 1 843 ? -6.414 18.188 7.063 1.00 67.19 843 THR A O 1
ATOM 6399 N N . THR A 1 844 ? -5.170 18.805 5.299 1.00 67.19 844 THR A N 1
ATOM 6400 C CA . THR A 1 844 ? -4.278 19.714 6.033 1.00 67.19 844 THR A CA 1
ATOM 6401 C C . THR A 1 844 ? -4.568 21.169 5.677 1.00 67.19 844 THR A C 1
ATOM 6403 O O . THR A 1 844 ? -5.249 21.475 4.690 1.00 67.19 844 THR A O 1
ATOM 6406 N N . SER A 1 845 ? -4.009 22.105 6.448 1.00 65.38 845 SER A N 1
ATOM 6407 C CA . SER A 1 845 ? -4.145 23.539 6.195 1.00 65.38 845 SER A CA 1
ATOM 6408 C C . SER A 1 845 ? -3.727 23.983 4.782 1.00 65.38 845 SER A C 1
ATOM 6410 O O . SER A 1 845 ? -4.229 25.000 4.295 1.00 65.38 845 SER A O 1
ATOM 6412 N N . ASP A 1 846 ? -2.863 23.248 4.091 1.00 64.06 846 ASP A N 1
ATOM 6413 C CA . ASP A 1 846 ? -2.441 23.605 2.732 1.00 64.06 846 ASP A CA 1
ATOM 6414 C C . ASP A 1 846 ? -3.375 23.043 1.645 1.00 64.06 846 ASP A C 1
ATOM 6416 O O . ASP A 1 846 ? -3.435 23.590 0.541 1.00 64.06 846 ASP A O 1
ATOM 6420 N N . ASP A 1 847 ? -4.208 22.052 1.977 1.00 68.69 847 ASP A N 1
ATOM 6421 C CA . ASP A 1 847 ? -5.065 21.350 1.012 1.00 68.69 847 ASP A CA 1
ATOM 6422 C C . ASP A 1 847 ? -6.415 22.046 0.757 1.00 68.69 847 ASP A C 1
ATOM 6424 O O . ASP A 1 847 ? -7.119 21.739 -0.199 1.00 68.69 847 ASP A O 1
ATOM 6428 N N . PHE A 1 848 ? -6.786 23.039 1.571 1.00 73.25 848 PHE A N 1
ATOM 6429 C CA . PHE A 1 848 ? -8.048 23.789 1.426 1.00 73.25 848 PHE A CA 1
ATOM 6430 C C . PHE A 1 848 ? -8.179 24.581 0.118 1.00 73.25 848 PHE A C 1
ATOM 6432 O O . PHE A 1 848 ? -9.278 25.011 -0.229 1.00 73.25 848 PHE A O 1
ATOM 6439 N N . TYR A 1 849 ? -7.063 24.856 -0.561 1.00 73.06 849 TYR A N 1
ATOM 6440 C CA . TYR A 1 849 ? -7.027 25.757 -1.720 1.00 73.06 849 TYR A CA 1
ATOM 6441 C C . TYR A 1 849 ? -6.358 25.138 -2.947 1.00 73.06 849 TYR A C 1
ATOM 6443 O O . TYR A 1 849 ? -6.179 25.829 -3.954 1.00 73.06 849 TYR A O 1
ATOM 6451 N N . THR A 1 850 ? -5.969 23.863 -2.891 1.00 60.66 850 THR A N 1
ATOM 6452 C CA . THR A 1 850 ? -5.256 23.182 -3.976 1.00 60.66 850 THR A CA 1
ATOM 6453 C C . THR A 1 850 ? -6.189 22.220 -4.711 1.00 60.66 850 THR A C 1
ATOM 6455 O O . THR A 1 850 ? -6.923 21.443 -4.116 1.00 60.66 850 THR A O 1
ATOM 6458 N N . ASN A 1 851 ? -6.169 22.266 -6.048 1.00 48.19 851 ASN A N 1
ATOM 6459 C CA . ASN A 1 851 ? -6.909 21.334 -6.911 1.00 48.19 851 ASN A CA 1
ATOM 6460 C C . ASN A 1 851 ? -6.135 20.015 -7.046 1.00 48.19 851 ASN A C 1
ATOM 6462 O O . ASN A 1 851 ? -5.752 19.613 -8.145 1.00 48.19 851 ASN A O 1
ATOM 6466 N N . SER A 1 852 ? -5.816 19.383 -5.919 1.00 45.22 852 SER A N 1
ATOM 6467 C CA . SER A 1 852 ? -5.090 18.121 -5.913 1.00 45.22 852 SER A CA 1
ATOM 6468 C C . SER A 1 852 ? -6.087 16.963 -5.935 1.00 45.22 852 SER A C 1
ATOM 6470 O O . SER A 1 852 ? -6.837 16.801 -4.977 1.00 45.22 852 SER A O 1
ATOM 6472 N N . PRO A 1 853 ? -6.064 16.066 -6.940 1.00 39.81 853 PRO A N 1
ATOM 6473 C CA . PRO A 1 853 ? -6.815 14.807 -6.904 1.00 39.81 853 PRO A CA 1
ATOM 6474 C C . PRO A 1 853 ? -6.324 13.851 -5.797 1.00 39.81 853 PRO A C 1
ATOM 6476 O O . PRO A 1 853 ? -6.556 12.649 -5.870 1.00 39.81 853 PRO A O 1
ATOM 6479 N N . ALA A 1 854 ? -5.487 14.326 -4.865 1.00 36.72 854 ALA A N 1
ATOM 6480 C CA . ALA A 1 854 ? -4.798 13.554 -3.841 1.00 36.72 854 ALA A CA 1
ATOM 6481 C C . ALA A 1 854 ? -5.448 13.509 -2.479 1.00 36.72 854 ALA A C 1
ATOM 6483 O O . ALA A 1 854 ? -5.242 12.562 -1.724 1.00 36.72 854 ALA A O 1
ATOM 6484 N N . THR A 1 855 ? -6.250 14.513 -2.201 1.00 47.28 855 THR A N 1
ATOM 6485 C CA . THR A 1 855 ? -6.924 14.692 -0.937 1.00 47.28 855 THR A CA 1
ATOM 6486 C C . THR A 1 855 ? -8.402 14.636 -1.262 1.00 47.28 855 THR A C 1
ATOM 6488 O O . THR A 1 855 ? -8.963 15.531 -1.882 1.00 47.28 855 THR A O 1
ATOM 6491 N N . ALA A 1 856 ? -9.052 13.520 -0.935 1.00 54.81 856 ALA A N 1
ATOM 6492 C CA . ALA A 1 856 ? -10.481 13.384 -1.193 1.00 54.81 856 ALA A CA 1
ATOM 6493 C C . ALA A 1 856 ? -11.315 14.194 -0.183 1.00 54.81 856 ALA A C 1
ATOM 6495 O O . ALA A 1 856 ? -12.514 14.368 -0.384 1.00 54.81 856 ALA A O 1
ATOM 6496 N N . HIS A 1 857 ? -10.709 14.716 0.894 1.00 70.62 857 HIS A N 1
ATOM 6497 C CA . HIS A 1 857 ? -11.374 15.523 1.926 1.00 70.62 857 HIS A CA 1
ATOM 6498 C C . HIS A 1 857 ? -12.675 14.868 2.424 1.00 70.62 857 HIS A C 1
ATOM 6500 O O . HIS A 1 857 ? -13.759 15.459 2.408 1.00 70.62 857 HIS A O 1
ATOM 6506 N N . GLY A 1 858 ? -12.602 13.564 2.694 1.00 68.00 858 GLY A N 1
ATOM 6507 C CA . GLY A 1 858 ? -13.754 12.730 3.034 1.00 68.00 858 GLY A CA 1
ATOM 6508 C C . GLY A 1 858 ? -14.811 12.549 1.932 1.00 68.00 858 GLY A C 1
ATOM 6509 O O . GLY A 1 858 ? -15.989 12.346 2.232 1.00 68.00 858 GLY A O 1
ATOM 6510 N N . ALA A 1 859 ? -14.447 12.711 0.653 1.00 66.44 859 ALA A N 1
ATOM 6511 C CA . ALA A 1 859 ? -15.226 12.220 -0.488 1.00 66.44 859 ALA A CA 1
ATOM 6512 C C . ALA A 1 859 ? -14.866 10.754 -0.736 1.00 66.44 859 ALA A C 1
ATOM 6514 O O . ALA A 1 859 ? -13.693 10.412 -0.825 1.00 66.44 859 ALA A O 1
ATOM 6515 N N . GLY A 1 860 ? -15.872 9.897 -0.866 1.00 68.81 860 GLY A N 1
ATOM 6516 C CA . GLY A 1 860 ? -15.699 8.450 -0.985 1.00 68.81 860 GLY A CA 1
ATOM 6517 C C . GLY A 1 860 ? -15.795 7.708 0.352 1.00 68.81 860 GLY A C 1
ATOM 6518 O O . GLY A 1 860 ? -16.055 6.505 0.340 1.00 68.81 860 GLY A O 1
ATOM 6519 N N . ASP A 1 861 ? -15.676 8.403 1.488 1.00 80.00 861 ASP A N 1
ATOM 6520 C CA . ASP A 1 861 ? -15.959 7.832 2.807 1.00 80.00 861 ASP A CA 1
ATOM 6521 C C . ASP A 1 861 ? -17.467 7.643 2.964 1.00 80.00 861 ASP A C 1
ATOM 6523 O O . ASP A 1 861 ? -18.232 8.599 2.847 1.00 80.00 861 ASP A O 1
ATOM 6527 N N . LEU A 1 862 ? -17.910 6.414 3.226 1.00 85.94 862 LEU A N 1
ATOM 6528 C CA . LEU A 1 862 ? -19.330 6.063 3.319 1.00 85.94 862 LEU A CA 1
ATOM 6529 C C . LEU A 1 862 ? -19.740 5.806 4.769 1.00 85.94 862 LEU A C 1
ATOM 6531 O O . LEU A 1 862 ? -19.030 5.118 5.504 1.00 85.94 862 LEU A O 1
ATOM 6535 N N . PHE A 1 863 ? -20.928 6.266 5.163 1.00 86.94 863 PHE A N 1
ATOM 6536 C CA . PHE A 1 863 ? -21.487 6.006 6.493 1.00 86.94 863 PHE A CA 1
ATOM 6537 C C . PHE A 1 863 ? -21.777 4.510 6.709 1.00 86.94 863 PHE A C 1
ATOM 6539 O O . PHE A 1 863 ? -21.520 3.963 7.780 1.00 86.94 863 PHE A O 1
ATOM 6546 N N . SER A 1 864 ? -22.231 3.793 5.675 1.00 87.50 864 SER A N 1
ATOM 6547 C CA . SER A 1 864 ? -22.339 2.325 5.717 1.00 87.50 864 SER A CA 1
ATOM 6548 C C . SER A 1 864 ? -20.977 1.618 5.714 1.00 87.50 864 SER A C 1
ATOM 6550 O O . SER A 1 864 ? -20.872 0.461 6.135 1.00 87.50 864 SER A O 1
ATOM 6552 N N . GLY A 1 865 ? -19.926 2.318 5.273 1.00 83.50 865 GLY A N 1
ATOM 6553 C CA . GLY A 1 865 ? -18.536 1.867 5.280 1.00 83.50 865 GLY A CA 1
ATOM 6554 C C . GLY A 1 865 ? -17.917 1.803 6.676 1.00 83.50 865 GLY A C 1
ATOM 6555 O O . GLY A 1 865 ? -16.938 1.081 6.855 1.00 83.50 865 GLY A O 1
ATOM 6556 N N . LEU A 1 866 ? -18.524 2.448 7.682 1.00 79.81 866 LEU A N 1
ATOM 6557 C CA . LEU A 1 866 ? -18.086 2.367 9.083 1.00 79.81 866 LEU A CA 1
ATOM 6558 C C . LEU A 1 866 ? -18.083 0.915 9.609 1.00 79.81 866 LEU A C 1
ATOM 6560 O O . LEU A 1 866 ? -17.287 0.559 10.472 1.00 79.81 866 LEU A O 1
ATOM 6564 N N . ARG A 1 867 ? -18.892 0.024 9.014 1.00 82.56 867 ARG A N 1
ATOM 6565 C CA . ARG A 1 867 ? -18.884 -1.427 9.296 1.00 82.56 867 ARG A CA 1
ATOM 6566 C C . ARG A 1 867 ? -17.541 -2.110 9.000 1.00 82.56 867 ARG A C 1
ATOM 6568 O O . ARG A 1 867 ? -17.290 -3.205 9.495 1.00 82.56 867 ARG A O 1
ATOM 6575 N N . ASN A 1 868 ? -16.694 -1.485 8.183 1.00 78.44 868 ASN A N 1
ATOM 6576 C CA . ASN A 1 868 ? -15.381 -2.000 7.793 1.00 78.44 868 ASN A CA 1
ATOM 6577 C C . ASN A 1 868 ? -14.251 -1.513 8.712 1.00 78.44 868 ASN A C 1
ATOM 6579 O O . ASN A 1 868 ? -13.097 -1.890 8.510 1.00 78.44 868 ASN A O 1
ATOM 6583 N N . MET A 1 869 ? -14.557 -0.656 9.690 1.00 72.81 869 MET A N 1
ATOM 6584 C CA . MET A 1 869 ? -13.573 -0.153 10.644 1.00 72.81 869 MET A CA 1
ATOM 6585 C C . MET A 1 869 ? -13.194 -1.245 11.632 1.00 72.81 869 MET A C 1
ATOM 6587 O O . MET A 1 869 ? -14.056 -1.970 12.134 1.00 72.81 869 MET A O 1
ATOM 6591 N N . LYS A 1 870 ? -11.904 -1.322 11.956 1.00 71.56 870 LYS A N 1
ATOM 6592 C CA . LYS A 1 870 ? -11.373 -2.329 12.874 1.00 71.56 870 LYS A CA 1
ATOM 6593 C C . LYS A 1 870 ? -12.041 -2.222 14.243 1.00 71.56 870 LYS A C 1
ATOM 6595 O O . LYS A 1 870 ? -12.569 -3.214 14.739 1.00 71.56 870 LYS A O 1
ATOM 6600 N N . SER A 1 871 ? -12.091 -1.016 14.809 1.00 70.00 871 SER A N 1
ATOM 6601 C CA . SER A 1 871 ? -12.714 -0.790 16.114 1.00 70.00 871 SER A CA 1
ATOM 6602 C C . SER A 1 871 ? -14.202 -1.169 16.137 1.00 70.00 871 SER A C 1
ATOM 6604 O O . SER A 1 871 ? -14.696 -1.664 17.150 1.00 70.00 871 SER A O 1
ATOM 6606 N N . PHE A 1 872 ? -14.914 -1.004 15.016 1.00 77.38 872 PHE A N 1
ATOM 6607 C CA . PHE A 1 872 ? -16.323 -1.375 14.875 1.00 77.38 872 PHE A CA 1
ATOM 6608 C C . PHE A 1 872 ? -16.513 -2.895 14.766 1.00 77.38 872 PHE A C 1
ATOM 6610 O O . PHE A 1 872 ? -17.371 -3.454 15.443 1.00 77.38 872 PHE A O 1
ATOM 6617 N N . GLN A 1 873 ? -15.687 -3.583 13.973 1.00 79.94 873 GLN A N 1
ATOM 6618 C CA . GLN A 1 873 ? -15.734 -5.046 13.819 1.00 79.94 873 GLN A CA 1
ATOM 6619 C C . GLN A 1 873 ? -15.313 -5.798 15.085 1.00 79.94 873 GLN A C 1
ATOM 6621 O O . GLN A 1 873 ? -15.839 -6.869 15.372 1.00 79.94 873 GLN A O 1
ATOM 6626 N N . GLU A 1 874 ? -14.392 -5.228 15.861 1.00 78.69 874 GLU A N 1
ATOM 6627 C CA . GLU A 1 874 ? -13.978 -5.752 17.167 1.00 78.69 874 GLU A CA 1
ATOM 6628 C C . GLU A 1 874 ? -14.967 -5.401 18.287 1.00 78.69 874 GLU A C 1
ATOM 6630 O O . GLU A 1 874 ? -14.754 -5.768 19.440 1.00 78.69 874 GLU A O 1
ATOM 6635 N N . PHE A 1 875 ? -16.048 -4.683 17.963 1.00 78.44 875 PHE A N 1
ATOM 6636 C CA . PHE A 1 875 ? -17.016 -4.167 18.925 1.00 78.44 875 PHE A CA 1
ATOM 6637 C C . PHE A 1 875 ? -16.355 -3.331 20.025 1.00 78.44 875 PHE A C 1
ATOM 6639 O O . PHE A 1 875 ? -16.815 -3.344 21.162 1.00 78.44 875 PHE A O 1
ATOM 6646 N N . ASN A 1 876 ? -15.272 -2.618 19.707 1.00 72.31 876 ASN A N 1
ATOM 6647 C CA . ASN A 1 876 ? -14.503 -1.775 20.622 1.00 72.31 876 ASN A CA 1
ATOM 6648 C C . ASN A 1 876 ? -15.047 -0.340 20.714 1.00 72.31 876 ASN A C 1
ATOM 6650 O O . ASN A 1 876 ? -14.719 0.373 21.663 1.00 72.31 876 ASN A O 1
ATOM 6654 N N . VAL A 1 877 ? -15.979 0.038 19.838 1.00 74.69 877 VAL A N 1
ATOM 6655 C CA . VAL A 1 877 ? -16.642 1.354 19.823 1.00 74.69 877 VAL A CA 1
ATOM 6656 C C . VAL A 1 877 ? -18.167 1.231 19.928 1.00 74.69 877 VAL A C 1
ATOM 6658 O O . VAL A 1 877 ? -18.711 0.157 19.666 1.00 74.69 877 VAL A O 1
ATOM 6661 N N . PRO A 1 878 ? -18.880 2.297 20.342 1.00 77.44 878 PRO A N 1
ATOM 6662 C CA . PRO A 1 878 ? -20.339 2.366 20.251 1.00 77.44 878 PRO A CA 1
ATOM 6663 C C . PRO A 1 878 ? -20.883 2.184 18.833 1.00 77.44 878 PRO A C 1
ATOM 6665 O O . PRO A 1 878 ? -20.227 2.554 17.864 1.00 77.44 878 PRO A O 1
ATOM 6668 N N . LEU A 1 879 ? -22.145 1.757 18.724 1.00 84.12 879 LEU A N 1
ATOM 6669 C CA . LEU A 1 879 ? -22.922 1.934 17.492 1.00 84.12 879 LEU A CA 1
ATOM 6670 C C . LEU A 1 879 ? -23.217 3.432 17.294 1.00 84.12 879 LEU A C 1
ATOM 6672 O O . LEU A 1 879 ? -23.887 3.990 18.167 1.00 84.12 879 LEU A O 1
ATOM 6676 N N . PRO A 1 880 ? -22.767 4.076 16.198 1.00 86.44 880 PRO A N 1
ATOM 6677 C CA . PRO A 1 880 ? -23.115 5.456 15.899 1.00 86.44 880 PRO A CA 1
ATOM 6678 C C . PRO A 1 880 ? -24.508 5.551 15.269 1.00 86.44 880 PRO A C 1
ATOM 6680 O O . PRO A 1 880 ? -24.824 4.823 14.325 1.00 86.44 880 PRO A O 1
ATOM 6683 N N . ILE A 1 881 ? -25.328 6.479 15.766 1.00 85.69 881 ILE A N 1
ATOM 6684 C CA . ILE A 1 881 ? -26.646 6.802 15.202 1.00 85.69 881 ILE A CA 1
ATOM 6685 C C . ILE A 1 881 ? -26.736 8.315 14.992 1.00 85.69 881 ILE A C 1
ATOM 6687 O O . ILE A 1 881 ? -26.581 9.077 15.943 1.00 85.69 881 ILE A O 1
ATOM 6691 N N . VAL A 1 882 ? -27.024 8.730 13.757 1.00 86.00 882 VAL A N 1
ATOM 6692 C CA . VAL A 1 882 ? -27.305 10.125 13.375 1.00 86.00 882 VAL A CA 1
ATOM 6693 C C . VAL A 1 882 ? -28.813 10.313 13.235 1.00 86.00 882 VAL A C 1
ATOM 6695 O O . VAL A 1 882 ? -29.488 9.476 12.631 1.00 86.00 882 VAL A O 1
ATOM 6698 N N . VAL A 1 883 ? -29.352 11.406 13.780 1.00 84.75 883 VAL A N 1
ATOM 6699 C CA . VAL A 1 883 ? -30.790 11.712 13.725 1.00 84.75 883 VAL A CA 1
ATOM 6700 C C . VAL A 1 883 ? -31.033 12.938 12.864 1.00 84.75 883 VAL A C 1
ATOM 6702 O O . VAL A 1 883 ? -30.476 14.002 13.107 1.00 84.75 883 VAL A O 1
ATOM 6705 N N . THR A 1 884 ? -31.930 12.808 11.889 1.00 83.50 884 THR A N 1
ATOM 6706 C CA . THR A 1 884 ? -32.326 13.918 11.020 1.00 83.50 884 THR A CA 1
ATOM 6707 C C . THR A 1 884 ? -33.830 14.171 11.066 1.00 83.50 884 THR A C 1
ATOM 6709 O O . THR A 1 884 ? -34.653 13.284 11.324 1.00 83.50 884 THR A O 1
ATOM 6712 N N . GLY A 1 885 ? -34.192 15.432 10.853 1.00 77.62 885 GLY A N 1
ATOM 6713 C CA . GLY A 1 885 ? -35.560 15.906 10.752 1.00 77.62 885 GLY A CA 1
ATOM 6714 C C . GLY A 1 885 ? -36.092 15.897 9.323 1.00 77.62 885 GLY A C 1
ATOM 6715 O O . GLY A 1 885 ? -35.379 15.622 8.358 1.00 77.62 885 GLY A O 1
ATOM 6716 N N . THR A 1 886 ? -37.370 16.254 9.169 1.00 77.38 886 THR A N 1
ATOM 6717 C CA . THR A 1 886 ? -37.976 16.406 7.844 1.00 77.38 886 THR A CA 1
ATOM 6718 C C . THR A 1 886 ? -38.972 17.547 7.758 1.00 77.38 886 THR A C 1
ATOM 6720 O O . THR A 1 886 ? -39.663 17.886 8.726 1.00 77.38 886 THR A O 1
ATOM 6723 N N . THR A 1 887 ? -39.075 18.145 6.566 1.00 72.69 887 THR A N 1
ATOM 6724 C CA . THR A 1 887 ? -40.016 19.236 6.319 1.00 72.69 887 THR A CA 1
ATOM 6725 C C . THR A 1 887 ? -40.887 19.088 5.084 1.00 72.69 887 THR A C 1
ATOM 6727 O O . THR A 1 887 ? -40.517 18.438 4.108 1.00 72.69 887 THR A O 1
ATOM 6730 N N . ARG A 1 888 ? -42.085 19.697 5.135 1.00 63.00 888 ARG A N 1
ATOM 6731 C CA . ARG A 1 888 ? -43.059 19.728 4.033 1.00 63.00 888 ARG A CA 1
ATOM 6732 C C . ARG A 1 888 ? -42.662 20.669 2.892 1.00 63.00 888 ARG A C 1
ATOM 6734 O O . ARG A 1 888 ? -42.981 20.389 1.738 1.00 63.00 888 ARG A O 1
ATOM 6741 N N . ARG A 1 889 ? -41.983 21.778 3.206 1.00 57.31 889 ARG A N 1
ATOM 6742 C CA . ARG A 1 889 ? -41.766 22.906 2.285 1.00 57.31 889 ARG A CA 1
ATOM 6743 C C . ARG A 1 889 ? -40.360 22.909 1.682 1.00 57.31 889 ARG A C 1
ATOM 6745 O O . ARG A 1 889 ? -39.378 22.876 2.409 1.00 57.31 889 ARG A O 1
ATOM 6752 N N . GLN A 1 890 ? -40.295 23.047 0.358 1.00 50.84 890 GLN A N 1
ATOM 6753 C CA . GLN A 1 890 ? -39.091 23.395 -0.404 1.00 50.84 890 GLN A CA 1
ATOM 6754 C C . GLN A 1 890 ? -38.938 24.930 -0.424 1.00 50.84 890 GLN A C 1
ATOM 6756 O O . GLN A 1 890 ? -39.231 25.570 -1.431 1.00 50.84 890 GLN A O 1
ATOM 6761 N N . SER A 1 891 ? -38.621 25.586 0.694 1.00 45.38 891 SER A N 1
ATOM 6762 C CA . SER A 1 891 ? -38.565 27.059 0.706 1.00 45.38 891 SER A CA 1
ATOM 6763 C C . SER A 1 891 ? -37.213 27.605 0.231 1.00 45.38 891 SER A C 1
ATOM 6765 O O . SER A 1 891 ? -36.172 27.357 0.834 1.00 45.38 891 SER A O 1
ATOM 6767 N N . LYS A 1 892 ? -37.256 28.459 -0.802 1.00 42.69 892 LYS A N 1
ATOM 6768 C CA . LYS A 1 892 ? -36.276 29.534 -1.020 1.00 42.69 892 LYS A CA 1
ATOM 6769 C C . LYS A 1 892 ? -36.513 30.585 0.073 1.00 42.69 892 LYS A C 1
ATOM 6771 O O . LYS A 1 892 ? -37.525 31.272 0.023 1.00 42.69 892 LYS A O 1
ATOM 6776 N N . PHE A 1 893 ? -35.613 30.676 1.055 1.00 44.88 893 PHE A N 1
ATOM 6777 C CA . PHE A 1 893 ? -35.573 31.708 2.110 1.00 44.88 893 PHE A CA 1
ATOM 6778 C C . PHE A 1 893 ? -36.834 31.856 2.994 1.00 44.88 893 PHE A C 1
ATOM 6780 O O . PHE A 1 893 ? -37.710 32.643 2.663 1.00 44.88 893 PHE A O 1
ATOM 6787 N N . TYR A 1 894 ? -36.890 31.179 4.155 1.00 39.03 894 TYR A N 1
ATOM 6788 C CA . TYR A 1 894 ? -37.396 31.705 5.452 1.00 39.03 894 TYR A CA 1
ATOM 6789 C C . TYR A 1 894 ? -37.481 30.591 6.509 1.00 39.03 894 TYR A C 1
ATOM 6791 O O . TYR A 1 894 ? -37.943 29.512 6.158 1.00 39.03 894 TYR A O 1
ATOM 6799 N N . PHE A 1 895 ? -37.219 30.908 7.789 1.00 32.75 895 PHE A N 1
ATOM 6800 C CA . PHE A 1 895 ? -38.195 30.684 8.871 1.00 32.75 895 PHE A CA 1
ATOM 6801 C C . PHE A 1 895 ? -38.084 31.754 9.969 1.00 32.75 895 PHE A C 1
ATOM 6803 O O . PHE A 1 895 ? -37.046 31.978 10.581 1.00 32.75 895 PHE A O 1
ATOM 6810 N N . ARG A 1 896 ? -39.219 32.421 10.187 1.00 29.11 896 ARG A N 1
ATOM 6811 C CA . ARG A 1 896 ? -39.541 33.279 11.324 1.00 29.11 896 ARG A CA 1
ATOM 6812 C C . ARG A 1 896 ? -39.921 32.327 12.460 1.00 29.11 896 ARG A C 1
ATOM 6814 O O . ARG A 1 896 ? -40.659 31.375 12.208 1.00 29.11 896 ARG A O 1
ATOM 6821 N N . HIS A 1 897 ? -39.439 32.572 13.675 1.00 38.28 897 HIS A N 1
ATOM 6822 C CA . HIS A 1 897 ? -39.887 31.859 14.873 1.00 38.28 897 HIS A CA 1
ATOM 6823 C C . HIS A 1 897 ? -41.424 31.825 14.957 1.00 38.28 897 HIS A C 1
ATOM 6825 O O . HIS A 1 897 ? -42.060 32.878 14.936 1.00 38.28 897 HIS A O 1
ATOM 6831 N N . GLY A 1 898 ? -42.005 30.627 15.077 1.00 32.00 898 GLY A N 1
ATOM 6832 C CA . GLY A 1 898 ? -43.418 30.442 15.424 1.00 32.00 898 GLY A CA 1
ATOM 6833 C C . GLY A 1 898 ? -44.088 29.262 14.718 1.00 32.00 898 GLY A C 1
ATOM 6834 O O . GLY A 1 898 ? -44.500 29.385 13.569 1.00 32.00 898 GLY A O 1
ATOM 6835 N N . GLY A 1 899 ? -44.240 28.135 15.424 1.00 31.73 899 GLY A N 1
ATOM 6836 C CA . GLY A 1 899 ? -45.050 26.993 14.976 1.00 31.73 899 GLY A CA 1
ATOM 6837 C C . GLY A 1 899 ? -44.716 25.670 15.675 1.00 31.73 899 GLY A C 1
ATOM 6838 O O . GLY A 1 899 ? -44.324 24.718 15.016 1.00 31.73 899 GLY A O 1
ATOM 6839 N N . HIS A 1 900 ? -44.853 25.604 17.001 1.00 42.25 900 HIS A N 1
ATOM 6840 C CA . HIS A 1 900 ? -44.396 24.497 17.863 1.00 42.25 900 HIS A CA 1
ATOM 6841 C C . HIS A 1 900 ? -45.184 23.156 17.770 1.00 42.25 900 HIS A C 1
ATOM 6843 O O . HIS A 1 900 ? -44.943 22.277 18.590 1.00 42.25 900 HIS A O 1
ATOM 6849 N N . LEU A 1 901 ? -46.100 22.954 16.808 1.00 35.22 901 LEU A N 1
ATOM 6850 C CA . LEU A 1 901 ? -47.011 21.782 16.792 1.00 35.22 901 LEU A CA 1
ATOM 6851 C C . LEU A 1 901 ? -47.047 20.950 15.491 1.00 35.22 901 LEU A C 1
ATOM 6853 O O . LEU A 1 901 ? -47.420 19.786 15.551 1.00 35.22 901 LEU A O 1
ATOM 6857 N N . ASP A 1 902 ? -46.637 21.475 14.329 1.00 46.66 902 ASP A N 1
ATOM 6858 C CA . ASP A 1 902 ? -46.662 20.714 13.054 1.00 46.66 902 ASP A CA 1
ATOM 6859 C C . ASP A 1 902 ? -45.358 19.917 12.796 1.00 46.66 902 ASP A C 1
ATOM 6861 O O . ASP A 1 902 ? -45.299 19.048 11.928 1.00 46.66 902 ASP A O 1
ATOM 6865 N N . SER A 1 903 ? -44.286 20.190 13.553 1.00 53.81 903 SER A N 1
ATOM 6866 C CA . SER A 1 903 ? -43.001 19.466 13.490 1.00 53.81 903 SER A CA 1
ATOM 6867 C C . SER A 1 903 ? -42.928 18.246 14.421 1.00 53.81 903 SER A C 1
ATOM 6869 O O . SER A 1 903 ? -42.093 17.359 14.219 1.00 53.81 903 SER A O 1
ATOM 6871 N N . SER A 1 904 ? -43.784 18.174 15.446 1.00 57.84 904 SER A N 1
ATOM 6872 C CA . SER A 1 904 ? -43.816 17.070 16.419 1.00 57.84 904 SER A CA 1
ATOM 6873 C C . SER A 1 904 ? -44.466 15.803 15.852 1.00 57.84 904 SER A C 1
ATOM 6875 O O . SER A 1 904 ? -44.080 14.698 16.224 1.00 57.84 904 SER A O 1
ATOM 6877 N N . LEU A 1 905 ? -45.381 15.972 14.893 1.00 63.78 905 LEU A N 1
ATOM 6878 C CA . LEU A 1 905 ? -46.045 14.923 14.121 1.00 63.78 905 LEU A CA 1
ATOM 6879 C C . LEU A 1 905 ? -45.237 14.491 12.895 1.00 63.78 905 LEU A C 1
ATOM 6881 O O . LEU A 1 905 ? -45.830 14.076 11.918 1.00 63.78 905 LEU A O 1
ATOM 6885 N N . ARG A 1 906 ? -43.908 14.583 12.859 1.00 74.50 906 ARG A N 1
ATOM 6886 C CA . ARG A 1 906 ? -43.124 14.123 11.691 1.00 74.50 906 ARG A CA 1
ATOM 6887 C C . ARG A 1 906 ? -42.141 13.036 12.103 1.00 74.50 906 ARG A C 1
ATOM 6889 O O . ARG A 1 906 ? -41.582 13.152 13.196 1.00 74.50 906 ARG A O 1
ATOM 6896 N N . PRO A 1 907 ? -41.895 12.017 11.260 1.00 80.25 907 PRO A N 1
ATOM 6897 C CA . PRO A 1 907 ? -40.965 10.958 11.614 1.00 80.25 907 PRO A CA 1
ATOM 6898 C C . PRO A 1 907 ? -39.558 11.524 11.813 1.00 80.25 907 PRO A C 1
ATOM 6900 O O . PRO A 1 907 ? -39.131 12.447 11.114 1.00 80.25 907 PRO A O 1
ATOM 6903 N N . ARG A 1 908 ? -38.846 10.972 12.796 1.00 82.81 908 ARG A N 1
ATOM 6904 C CA . ARG A 1 908 ? -37.415 11.220 13.010 1.00 82.81 908 ARG A CA 1
ATOM 6905 C C . ARG A 1 908 ? -36.645 10.143 12.271 1.00 82.81 908 ARG A C 1
ATOM 6907 O O . ARG A 1 908 ? -36.842 8.966 12.574 1.00 82.81 908 ARG A O 1
ATOM 6914 N N . TYR A 1 909 ? -35.833 10.527 11.295 1.00 88.56 909 TYR A N 1
ATOM 6915 C CA . TYR A 1 909 ? -35.036 9.555 10.561 1.00 88.56 909 TYR A CA 1
ATOM 6916 C C . TYR A 1 909 ? -33.752 9.258 11.320 1.00 88.56 909 TYR A C 1
ATOM 6918 O O . TYR A 1 909 ? -33.066 10.168 11.779 1.00 88.56 909 TYR A O 1
ATOM 6926 N N . GLU A 1 910 ? -33.431 7.981 11.412 1.00 88.94 910 GLU A N 1
ATOM 6927 C CA . GLU A 1 910 ? -32.204 7.451 11.977 1.00 88.94 910 GLU A CA 1
ATOM 6928 C C . GLU A 1 910 ? -31.324 6.963 10.832 1.00 88.94 910 GLU A C 1
ATOM 6930 O O . GLU A 1 910 ? -31.803 6.272 9.930 1.00 88.94 910 GLU A O 1
ATOM 6935 N N . VAL A 1 911 ? -30.046 7.325 10.874 1.00 90.62 911 VAL A N 1
ATOM 6936 C CA . VAL A 1 911 ? -29.002 6.799 9.996 1.00 90.62 911 VAL A CA 1
ATOM 6937 C C . VAL A 1 911 ? -28.025 6.026 10.881 1.00 90.62 911 VAL A C 1
ATOM 6939 O O . VAL A 1 911 ? -27.354 6.615 11.729 1.00 90.62 911 VAL A O 1
ATOM 6942 N N . SER A 1 912 ? -27.943 4.709 10.696 1.00 90.50 912 SER A N 1
ATOM 6943 C CA . SER A 1 912 ? -26.903 3.857 11.285 1.00 90.50 912 SER A CA 1
ATOM 6944 C C . SER A 1 912 ? -26.022 3.260 10.176 1.00 90.50 912 SER A C 1
ATOM 6946 O O . SER A 1 912 ? -26.404 3.298 9.001 1.00 90.50 912 SER A O 1
ATOM 6948 N N . PRO A 1 913 ? -24.850 2.677 10.489 1.00 90.69 913 PRO A N 1
ATOM 6949 C CA . PRO A 1 913 ? -24.051 1.968 9.487 1.00 90.69 913 PRO A CA 1
ATOM 6950 C C . PRO A 1 913 ? -24.799 0.801 8.820 1.00 90.69 913 PRO A C 1
ATOM 6952 O O . PRO A 1 913 ? -24.405 0.349 7.745 1.00 90.69 913 PRO A O 1
ATOM 6955 N N . PHE A 1 914 ? -25.869 0.306 9.451 1.00 91.56 914 PHE A N 1
ATOM 6956 C CA . PHE A 1 914 ? -26.672 -0.807 8.956 1.00 91.56 914 PHE A CA 1
ATOM 6957 C C . PHE A 1 914 ? -27.892 -0.344 8.164 1.00 91.56 914 PHE A C 1
ATOM 6959 O O . PHE A 1 914 ? -28.148 -0.886 7.091 1.00 91.56 914 PHE A O 1
ATOM 6966 N N . GLU A 1 915 ? -28.641 0.639 8.662 1.00 92.56 915 GLU A N 1
ATOM 6967 C CA . GLU A 1 915 ? -29.935 1.007 8.091 1.00 92.56 915 GLU A CA 1
ATOM 6968 C C . GLU A 1 915 ? -30.311 2.486 8.258 1.00 92.56 915 GLU A C 1
ATOM 6970 O O . GLU A 1 915 ? -29.920 3.156 9.214 1.00 92.56 915 GLU A O 1
ATOM 6975 N N . PHE A 1 916 ? -31.096 2.978 7.300 1.00 93.81 916 PHE A N 1
ATOM 6976 C CA . PHE A 1 916 ? -31.716 4.295 7.277 1.00 93.81 916 PHE A CA 1
ATOM 6977 C C . PHE A 1 916 ? -33.234 4.145 7.330 1.00 93.81 916 PHE A C 1
ATOM 6979 O O . PHE A 1 916 ? -33.808 3.388 6.544 1.00 93.81 916 PHE A O 1
ATOM 6986 N N . GLY A 1 917 ? -33.903 4.870 8.224 1.00 92.31 917 GLY A N 1
ATOM 6987 C CA . GLY A 1 917 ? -35.358 4.785 8.365 1.00 92.31 917 GLY A CA 1
ATOM 6988 C C . GLY A 1 917 ? -35.876 5.370 9.665 1.00 92.31 917 GLY A C 1
ATOM 6989 O O . GLY A 1 917 ? -35.266 6.275 10.220 1.00 92.31 917 GLY A O 1
ATOM 6990 N N . SER A 1 918 ? -37.029 4.903 10.141 1.00 90.19 918 SER A N 1
ATOM 6991 C CA . SER A 1 918 ? -37.606 5.389 11.397 1.00 90.19 918 SER A CA 1
ATOM 6992 C C . SER A 1 918 ? -38.468 4.339 12.088 1.00 90.19 918 SER A C 1
ATOM 6994 O O . SER A 1 918 ? -39.288 3.676 11.448 1.00 90.19 918 SER A O 1
ATOM 6996 N N . TYR A 1 919 ? -38.343 4.261 13.416 1.00 87.06 919 TYR A N 1
ATOM 6997 C CA . TYR A 1 919 ? -39.270 3.527 14.284 1.00 87.06 919 TYR A CA 1
ATOM 6998 C C . TYR A 1 919 ? -40.574 4.298 14.561 1.00 87.06 919 TYR A C 1
ATOM 7000 O O . TYR A 1 919 ? -41.497 3.732 15.149 1.00 87.06 919 TYR A O 1
ATOM 7008 N N . ASP A 1 920 ? -40.680 5.566 14.137 1.00 86.12 920 ASP A N 1
ATOM 7009 C CA . ASP A 1 920 ? -41.870 6.398 14.346 1.00 86.12 920 ASP A CA 1
ATOM 7010 C C . ASP A 1 920 ? -43.124 5.747 13.721 1.00 86.12 920 ASP A C 1
ATOM 7012 O O . ASP A 1 920 ? -43.052 5.275 12.579 1.00 86.12 920 ASP A O 1
ATOM 7016 N N . PRO A 1 921 ? -44.282 5.739 14.414 1.00 83.81 921 PRO A N 1
ATOM 7017 C CA . PRO A 1 921 ? -45.522 5.146 13.908 1.00 83.81 921 PRO A CA 1
ATOM 7018 C C . PRO A 1 921 ? -46.026 5.702 12.571 1.00 83.81 921 PRO A C 1
ATOM 7020 O O . PRO A 1 921 ? -46.886 5.083 11.945 1.00 83.81 921 PRO A O 1
ATOM 7023 N N . GLN A 1 922 ? -45.537 6.851 12.109 1.00 83.50 922 GLN A N 1
ATOM 7024 C CA . GLN A 1 922 ? -45.864 7.345 10.773 1.00 83.50 922 GLN A CA 1
ATOM 7025 C C . GLN A 1 922 ? -45.162 6.588 9.656 1.00 83.50 922 GLN A C 1
ATOM 7027 O O . GLN A 1 922 ? -45.752 6.442 8.592 1.00 83.50 922 GLN A O 1
ATOM 7032 N N . LEU A 1 923 ? -43.942 6.091 9.878 1.00 87.38 923 LEU A N 1
ATOM 7033 C CA . LEU A 1 923 ? -43.162 5.386 8.858 1.00 87.38 923 LEU A CA 1
ATOM 7034 C C . LEU A 1 923 ? -42.990 3.902 9.187 1.00 87.38 923 LEU A C 1
ATOM 7036 O O . LEU A 1 923 ? -43.393 3.057 8.394 1.00 87.38 923 LEU A O 1
ATOM 7040 N N . SER A 1 924 ? -42.412 3.599 10.353 1.00 88.62 924 SER A N 1
ATOM 7041 C CA . SER A 1 924 ? -42.139 2.243 10.845 1.00 88.62 924 SER A CA 1
ATOM 7042 C C . SER A 1 924 ? -41.431 1.331 9.826 1.00 88.62 924 SER A C 1
ATOM 7044 O O . SER A 1 924 ? -41.794 0.167 9.633 1.00 88.62 924 SER A O 1
ATOM 7046 N N . ALA A 1 925 ? -40.420 1.863 9.138 1.00 90.62 925 ALA A N 1
ATOM 7047 C CA . ALA A 1 925 ? -39.719 1.157 8.072 1.00 90.62 925 ALA A CA 1
ATOM 7048 C C . ALA A 1 925 ? -38.279 1.652 7.887 1.00 90.62 925 ALA A C 1
ATOM 7050 O O . ALA A 1 925 ? -37.960 2.801 8.203 1.00 90.62 925 ALA A O 1
ATOM 7051 N N . PHE A 1 926 ? -37.439 0.767 7.352 1.00 92.81 926 PHE A N 1
ATOM 7052 C CA . PHE A 1 926 ? -36.007 0.950 7.143 1.00 92.81 926 PHE A CA 1
ATOM 7053 C C . PHE A 1 926 ? -35.552 0.364 5.804 1.00 92.81 926 PHE A C 1
ATOM 7055 O O . PHE A 1 926 ? -36.172 -0.555 5.268 1.00 92.81 926 PHE A O 1
ATOM 7062 N N . ILE A 1 927 ? -34.440 0.876 5.288 1.00 92.00 927 ILE A N 1
ATOM 7063 C CA . ILE A 1 927 ? -33.652 0.275 4.207 1.00 92.00 927 ILE A CA 1
ATOM 7064 C C . ILE A 1 927 ? -32.186 0.168 4.643 1.00 92.00 927 ILE A C 1
ATOM 7066 O O . ILE A 1 927 ? -31.763 0.955 5.489 1.00 92.00 927 ILE A O 1
ATOM 7070 N N . PRO A 1 928 ? -31.372 -0.732 4.070 1.00 91.88 928 PRO A N 1
ATOM 7071 C CA . PRO A 1 928 ? -29.934 -0.712 4.295 1.00 91.88 928 PRO A CA 1
ATOM 7072 C C . PRO A 1 928 ? -29.318 0.632 3.879 1.00 91.88 928 PRO A C 1
ATOM 7074 O O . PRO A 1 928 ? -29.574 1.114 2.772 1.00 91.88 928 PRO A O 1
ATOM 7077 N N . THR A 1 929 ? -28.482 1.220 4.739 1.00 92.25 929 THR A N 1
ATOM 7078 C CA . THR A 1 929 ? -27.866 2.544 4.499 1.00 92.25 929 THR A CA 1
ATOM 7079 C C . THR A 1 929 ? -27.012 2.567 3.236 1.00 92.25 929 THR A C 1
ATOM 7081 O O . THR A 1 929 ? -26.965 3.575 2.541 1.00 92.25 929 THR A O 1
ATOM 7084 N N . GLU A 1 930 ? -26.396 1.439 2.880 1.00 89.75 930 GLU A N 1
ATOM 7085 C CA . GLU A 1 930 ? -25.606 1.316 1.650 1.00 89.75 930 GLU A CA 1
ATOM 7086 C C . GLU A 1 930 ? -26.418 1.573 0.370 1.00 89.75 930 GLU A C 1
ATOM 7088 O O . GLU A 1 930 ? -25.838 1.956 -0.642 1.00 89.75 930 GLU A O 1
ATOM 7093 N N . PHE A 1 931 ? -27.743 1.374 0.413 1.00 88.69 931 PHE A N 1
ATOM 7094 C CA . PHE A 1 931 ? -28.653 1.587 -0.716 1.00 88.69 931 PHE A CA 1
ATOM 7095 C C . PHE A 1 931 ? -29.419 2.909 -0.639 1.00 88.69 931 PHE A C 1
ATOM 7097 O O . PHE A 1 931 ? -30.353 3.145 -1.419 1.00 88.69 931 PHE A O 1
ATOM 7104 N N . LEU A 1 932 ? -29.036 3.779 0.298 1.00 88.12 932 LEU A N 1
ATOM 7105 C CA . LEU A 1 932 ? -29.535 5.141 0.376 1.00 88.12 932 LEU A CA 1
ATOM 7106 C C . LEU A 1 932 ? -29.362 5.828 -0.989 1.00 88.12 932 LEU A C 1
ATOM 7108 O O . LEU A 1 932 ? -28.384 5.603 -1.696 1.00 88.12 932 LEU A O 1
ATOM 7112 N N . GLY A 1 933 ? -30.348 6.622 -1.403 1.00 86.12 933 GLY A N 1
ATOM 7113 C CA . GLY A 1 933 ? -30.397 7.203 -2.751 1.00 86.12 933 GLY A CA 1
ATOM 7114 C C . GLY A 1 933 ? -31.148 6.359 -3.786 1.00 86.12 933 GLY A C 1
ATOM 7115 O O . GLY A 1 933 ? -31.482 6.876 -4.850 1.00 86.12 933 GLY A O 1
ATOM 7116 N N . THR A 1 934 ? -31.489 5.103 -3.484 1.00 84.69 934 THR A N 1
ATOM 7117 C CA . THR A 1 934 ? -32.350 4.292 -4.357 1.00 84.69 934 THR A CA 1
ATOM 7118 C C . THR A 1 934 ? -33.809 4.719 -4.216 1.00 84.69 934 THR A C 1
ATOM 7120 O O . THR A 1 934 ? -34.380 4.666 -3.128 1.00 84.69 934 THR A O 1
ATOM 7123 N N . SER A 1 935 ? -34.445 5.105 -5.322 1.00 77.06 935 SER A N 1
ATOM 7124 C CA . SER A 1 935 ? -35.893 5.315 -5.354 1.00 77.06 935 SER A CA 1
ATOM 7125 C C . SER A 1 935 ? -36.618 3.972 -5.337 1.00 77.06 935 SER A C 1
ATOM 7127 O O . SER A 1 935 ? -36.442 3.144 -6.232 1.00 77.06 935 SER A O 1
ATOM 7129 N N . LEU A 1 936 ? -37.457 3.758 -4.326 1.00 77.62 936 LEU A N 1
ATOM 7130 C CA . LEU A 1 936 ? -38.279 2.556 -4.202 1.00 77.62 936 LEU A CA 1
ATOM 7131 C C . LEU A 1 936 ? -39.759 2.941 -4.232 1.00 77.62 936 LEU A C 1
ATOM 7133 O O . LEU A 1 936 ? -40.129 3.981 -3.702 1.00 77.62 936 LEU A O 1
ATOM 7137 N N . SER A 1 937 ? -40.611 2.091 -4.800 1.00 76.62 937 SER A N 1
ATOM 7138 C CA . SER A 1 937 ? -42.067 2.144 -4.642 1.00 76.62 937 SER A CA 1
ATOM 7139 C C . SER A 1 937 ? -42.531 0.850 -3.987 1.00 76.62 937 SER A C 1
ATOM 7141 O O . SER A 1 937 ? -42.342 -0.233 -4.541 1.00 76.62 937 SER A O 1
ATOM 7143 N N . SER A 1 938 ? -43.117 0.955 -2.795 1.00 74.94 938 SER A N 1
ATOM 7144 C CA . SER A 1 938 ? -43.559 -0.176 -1.969 1.00 74.94 938 SER A CA 1
ATOM 7145 C C . SER A 1 938 ? -42.457 -1.234 -1.789 1.00 74.94 938 SER A C 1
ATOM 7147 O O . SER A 1 938 ? -42.695 -2.432 -1.922 1.00 74.94 938 SER A O 1
ATOM 7149 N N . GLY A 1 939 ? -41.229 -0.768 -1.531 1.00 71.38 939 GLY A N 1
ATOM 7150 C CA . GLY A 1 939 ? -40.051 -1.600 -1.263 1.00 71.38 939 GLY A CA 1
ATOM 7151 C C . GLY A 1 939 ? -39.322 -2.160 -2.488 1.00 71.38 939 GLY A C 1
ATOM 7152 O O . GLY A 1 939 ? -38.283 -2.799 -2.324 1.00 71.38 939 GLY A O 1
ATOM 7153 N N . ARG A 1 940 ? -39.808 -1.886 -3.707 1.00 72.88 940 ARG A N 1
ATOM 7154 C CA . ARG A 1 940 ? -39.176 -2.325 -4.962 1.00 72.88 940 ARG A CA 1
ATOM 7155 C C . ARG A 1 940 ? -38.546 -1.158 -5.722 1.00 72.88 940 ARG A C 1
ATOM 7157 O O . ARG A 1 940 ? -39.162 -0.093 -5.749 1.00 72.88 940 ARG A O 1
ATOM 7164 N N . PRO A 1 941 ? -37.390 -1.343 -6.388 1.00 71.50 941 PRO A N 1
ATOM 7165 C CA . PRO A 1 941 ? -36.783 -0.313 -7.229 1.00 71.50 941 PRO A CA 1
ATOM 7166 C C . PRO A 1 941 ? -37.778 0.255 -8.243 1.00 71.50 941 PRO A C 1
ATOM 7168 O O . PRO A 1 941 ? -38.431 -0.481 -8.985 1.00 71.50 941 PRO A O 1
ATOM 7171 N N . TRP A 1 942 ? -37.913 1.577 -8.252 1.00 64.06 942 TRP A N 1
ATOM 7172 C CA . TRP A 1 942 ? -38.803 2.312 -9.143 1.00 64.06 942 TRP A CA 1
ATOM 7173 C C . TRP A 1 942 ? -38.052 3.507 -9.720 1.00 64.06 942 TRP A C 1
ATOM 7175 O O . TRP A 1 942 ? -37.233 4.109 -9.036 1.00 64.06 942 TRP A O 1
ATOM 7185 N N . ILE A 1 943 ? -38.319 3.849 -10.980 1.00 58.16 943 ILE A N 1
ATOM 7186 C CA . ILE A 1 943 ? -37.619 4.928 -11.684 1.00 58.16 943 ILE A CA 1
ATOM 7187 C C . ILE A 1 943 ? -38.475 6.200 -11.619 1.00 58.16 943 ILE A C 1
ATOM 7189 O O . ILE A 1 943 ? -39.532 6.233 -12.256 1.00 58.16 943 ILE A O 1
ATOM 7193 N N . PRO A 1 944 ? -38.034 7.252 -10.905 1.00 55.38 944 PRO A N 1
ATOM 7194 C CA . PRO A 1 944 ? -38.654 8.568 -10.959 1.00 55.38 944 PRO A CA 1
ATOM 7195 C C . PRO A 1 944 ? -38.765 9.118 -12.376 1.00 55.38 944 PRO A C 1
ATOM 7197 O O . PRO A 1 944 ? -37.827 9.036 -13.171 1.00 55.38 944 PRO A O 1
ATOM 7200 N N . SER A 1 945 ? -39.878 9.790 -12.670 1.00 51.34 945 SER A N 1
ATOM 7201 C CA . SER A 1 945 ? -40.081 10.512 -13.934 1.00 51.34 945 SER A CA 1
ATOM 7202 C C . SER A 1 945 ? -39.104 11.680 -14.144 1.00 51.34 945 SER A C 1
ATOM 7204 O O . SER A 1 945 ? -39.046 12.238 -15.237 1.00 51.34 945 SER A O 1
ATOM 7206 N N . THR A 1 946 ? -38.347 12.057 -13.112 1.00 50.84 946 THR A N 1
ATOM 7207 C CA . THR A 1 946 ? -37.353 13.139 -13.108 1.00 50.84 946 THR A CA 1
ATOM 7208 C C . THR A 1 946 ? -35.966 12.719 -13.618 1.00 50.84 946 THR A C 1
ATOM 7210 O O . THR A 1 946 ? -35.160 13.590 -13.941 1.00 50.84 946 THR A O 1
ATOM 7213 N N . LEU A 1 947 ? -35.675 11.417 -13.753 1.00 54.16 947 LEU A N 1
ATOM 7214 C CA . LEU A 1 947 ? -34.409 10.912 -14.309 1.00 54.16 947 LEU A CA 1
ATOM 7215 C C . LEU A 1 947 ? -34.413 10.953 -15.848 1.00 54.16 947 LEU A C 1
ATOM 7217 O O . LEU A 1 947 ? -35.379 10.531 -16.492 1.00 54.16 947 LEU A O 1
ATOM 7221 N N . LYS A 1 948 ? -33.315 11.450 -16.449 1.00 52.84 948 LYS A N 1
ATOM 7222 C CA . LYS A 1 948 ? -33.153 11.609 -17.911 1.00 52.84 948 LYS A CA 1
ATOM 7223 C C . LYS A 1 948 ? -33.532 10.323 -18.662 1.00 52.84 948 LYS A C 1
ATOM 7225 O O . LYS A 1 948 ? -33.047 9.242 -18.340 1.00 52.84 948 LYS A O 1
ATOM 7230 N N . LYS A 1 949 ? -34.331 10.464 -19.729 1.00 49.97 949 LYS A N 1
ATOM 7231 C CA . LYS A 1 949 ? -34.828 9.363 -20.585 1.00 49.97 949 LYS A CA 1
ATOM 7232 C C . LYS A 1 949 ? -33.745 8.388 -21.071 1.00 49.97 949 LYS A C 1
ATOM 7234 O O . LYS A 1 949 ? -34.034 7.209 -21.228 1.00 49.97 949 LYS A O 1
ATOM 7239 N N . SER A 1 950 ? -32.511 8.856 -21.268 1.00 44.59 950 SER A N 1
ATOM 7240 C CA . SER A 1 950 ? -31.375 8.045 -21.729 1.00 44.59 950 SER A CA 1
ATOM 7241 C C . SER A 1 950 ? -30.855 7.023 -20.709 1.00 44.59 950 SER A C 1
ATOM 7243 O O . SER A 1 950 ? -30.082 6.157 -21.090 1.00 44.59 950 SER A O 1
ATOM 7245 N N . LEU A 1 951 ? -31.256 7.115 -19.436 1.00 49.47 951 LEU A N 1
ATOM 7246 C CA . LEU A 1 951 ? -30.847 6.189 -18.369 1.00 49.47 951 LEU A CA 1
ATOM 7247 C C . LEU A 1 951 ? -31.940 5.156 -18.026 1.00 49.47 951 LEU A C 1
ATOM 7249 O O . LEU A 1 951 ? -31.718 4.273 -17.208 1.00 49.47 951 LEU A O 1
ATOM 7253 N N . GLN A 1 952 ? -33.132 5.243 -18.633 1.00 51.19 952 GLN A N 1
ATOM 7254 C CA . GLN A 1 952 ? -34.335 4.527 -18.176 1.00 51.19 952 GLN A CA 1
ATOM 7255 C C . GLN A 1 952 ? -34.395 3.024 -18.527 1.00 51.19 952 GLN A C 1
ATOM 7257 O O . GLN A 1 952 ? -35.203 2.309 -17.935 1.00 51.19 952 GLN A O 1
ATOM 7262 N N . THR A 1 953 ? -33.577 2.515 -19.456 1.00 46.81 953 THR A N 1
ATOM 7263 C CA . THR A 1 953 ? -33.649 1.114 -19.928 1.00 46.81 953 THR A CA 1
ATOM 7264 C C . THR A 1 953 ? -32.926 0.100 -19.032 1.00 46.81 953 THR A C 1
ATOM 7266 O O . THR A 1 953 ? -33.416 -1.021 -18.914 1.00 46.81 953 THR A O 1
ATOM 7269 N N . ASP A 1 954 ? -31.854 0.497 -18.334 1.00 48.69 954 ASP A N 1
ATOM 7270 C CA . ASP A 1 954 ? -31.051 -0.392 -17.467 1.00 48.69 954 ASP A CA 1
ATOM 7271 C C . ASP A 1 954 ? -31.457 -0.358 -15.977 1.00 48.69 954 ASP A C 1
ATOM 7273 O O . ASP A 1 954 ? -31.045 -1.204 -15.190 1.00 48.69 954 ASP A O 1
ATOM 7277 N N . LEU A 1 955 ? -32.312 0.584 -15.564 1.00 51.25 955 LEU A N 1
ATOM 7278 C CA . LEU A 1 955 ? -32.599 0.881 -14.149 1.00 51.25 955 LEU A CA 1
ATOM 7279 C C . LEU A 1 955 ? -33.606 -0.059 -13.450 1.00 51.25 955 LEU A C 1
ATOM 7281 O O . LEU A 1 955 ? -33.786 0.038 -12.239 1.00 51.25 955 LEU A O 1
ATOM 7285 N N . LYS A 1 956 ? -34.285 -0.978 -14.156 1.00 54.41 956 LYS A N 1
ATOM 7286 C CA . LYS A 1 956 ? -35.340 -1.829 -13.546 1.00 54.41 956 LYS A CA 1
ATOM 7287 C C . LYS A 1 956 ? -34.820 -2.851 -12.516 1.00 54.41 956 LYS A C 1
ATOM 7289 O O . LYS A 1 956 ? -35.635 -3.506 -11.869 1.00 54.41 956 LYS A O 1
ATOM 7294 N N . LYS A 1 957 ? -33.498 -3.011 -12.377 1.00 59.69 957 LYS A N 1
ATOM 7295 C CA . LYS A 1 957 ? -32.840 -3.940 -11.436 1.00 59.69 957 LYS A CA 1
ATOM 7296 C C . LYS A 1 957 ? -31.671 -3.308 -10.661 1.00 59.69 957 LYS A C 1
ATOM 7298 O O . LYS A 1 957 ? -30.904 -4.034 -10.030 1.00 59.69 957 LYS A O 1
ATOM 7303 N N . SER A 1 958 ? -31.535 -1.982 -10.704 1.00 71.56 958 SER A N 1
ATOM 7304 C CA . SER A 1 958 ? -30.341 -1.293 -10.203 1.00 71.56 958 SER A CA 1
ATOM 7305 C C . SER A 1 958 ? -30.626 -0.463 -8.954 1.00 71.56 958 SER A C 1
ATOM 7307 O O . SER A 1 958 ? -31.640 0.224 -8.860 1.00 71.56 958 SER A O 1
ATOM 7309 N N . CYS A 1 959 ? -29.700 -0.534 -8.006 1.00 80.06 959 CYS A N 1
ATOM 7310 C CA . CYS A 1 959 ? -29.681 0.159 -6.732 1.00 80.06 959 CYS A CA 1
ATOM 7311 C C . CYS A 1 959 ? -28.534 1.161 -6.691 1.00 80.06 959 CYS A C 1
ATOM 7313 O O . CYS A 1 959 ? -27.460 0.936 -7.254 1.00 80.06 959 CYS A O 1
ATOM 7315 N N . VAL A 1 960 ? -28.755 2.264 -5.992 1.00 83.81 960 VAL A N 1
ATOM 7316 C CA . VAL A 1 960 ? -27.765 3.319 -5.793 1.00 83.81 960 VAL A CA 1
ATOM 7317 C C . VAL A 1 960 ? -26.859 2.938 -4.638 1.00 83.81 960 VAL A C 1
ATOM 7319 O O . VAL A 1 960 ? -27.352 2.527 -3.596 1.00 83.81 960 VAL A O 1
ATOM 7322 N N . ARG A 1 961 ? -25.549 3.101 -4.809 1.00 86.31 961 ARG A N 1
ATOM 7323 C CA . ARG A 1 961 ? -24.559 3.003 -3.733 1.00 86.31 961 ARG A CA 1
ATOM 7324 C C . ARG A 1 961 ? -23.680 4.244 -3.705 1.00 86.31 961 ARG A C 1
ATOM 7326 O O . ARG A 1 961 ? -23.449 4.875 -4.737 1.00 86.31 961 ARG A O 1
ATOM 7333 N N . GLY A 1 962 ? -23.187 4.594 -2.522 1.00 84.06 962 GLY A N 1
ATOM 7334 C CA . GLY A 1 962 ? -22.319 5.755 -2.332 1.00 84.06 962 GLY A CA 1
ATOM 7335 C C . GLY A 1 962 ? -23.052 7.097 -2.266 1.00 84.06 962 GLY A C 1
ATOM 7336 O O . GLY A 1 962 ? -22.418 8.139 -2.399 1.00 84.06 962 GLY A O 1
ATOM 7337 N N . PHE A 1 963 ? -24.378 7.093 -2.076 1.00 89.06 963 PHE A N 1
ATOM 7338 C CA . PHE A 1 963 ? -25.142 8.299 -1.724 1.00 89.06 963 PHE A CA 1
ATOM 7339 C C . PHE A 1 963 ? -24.968 8.666 -0.244 1.00 89.06 963 PHE A C 1
ATOM 7341 O O . PHE A 1 963 ? -25.079 9.832 0.129 1.00 89.06 963 PHE A O 1
ATOM 7348 N N . ASP A 1 964 ? -24.670 7.672 0.592 1.00 90.62 964 ASP A N 1
ATOM 7349 C CA . ASP A 1 964 ? -24.406 7.761 2.026 1.00 90.62 964 ASP A CA 1
ATOM 7350 C C . ASP A 1 964 ? -22.996 8.289 2.341 1.00 90.62 964 ASP A C 1
ATOM 7352 O O . ASP A 1 964 ? -22.368 7.860 3.307 1.00 90.62 964 ASP A O 1
ATOM 7356 N N . GLN A 1 965 ? -22.497 9.231 1.534 1.00 88.69 965 GLN A N 1
ATOM 7357 C CA . GLN A 1 965 ? -21.227 9.916 1.777 1.00 88.69 965 GLN A CA 1
ATOM 7358 C C . GLN A 1 965 ? -21.214 10.472 3.205 1.00 88.69 965 GLN A C 1
ATOM 7360 O O . GLN A 1 965 ? -22.105 11.230 3.587 1.00 88.69 965 GLN A O 1
ATOM 7365 N N . LEU A 1 966 ? -20.197 10.127 3.985 1.00 86.06 966 LEU A N 1
ATOM 7366 C CA . LEU A 1 966 ? -20.062 10.480 5.394 1.00 86.06 966 LEU A CA 1
ATOM 7367 C C . LEU A 1 966 ? -20.147 11.999 5.592 1.00 86.06 966 LEU A C 1
ATOM 7369 O O . LEU A 1 966 ? -20.960 12.478 6.379 1.00 86.06 966 LEU A O 1
ATOM 7373 N N . SER A 1 967 ? -19.407 12.755 4.774 1.00 85.75 967 SER A N 1
ATOM 7374 C CA . SER A 1 967 ? -19.456 14.223 4.733 1.00 85.75 967 SER A CA 1
ATOM 7375 C C . SER A 1 967 ? -20.845 14.777 4.377 1.00 85.75 967 SER A C 1
ATOM 7377 O O . SER A 1 967 ? -21.268 15.795 4.922 1.00 85.75 967 SER A O 1
ATOM 7379 N N . PHE A 1 968 ? -21.603 14.099 3.506 1.00 88.25 968 PHE A N 1
ATOM 7380 C CA . PHE A 1 968 ? -22.980 14.486 3.188 1.00 88.25 968 PHE A CA 1
ATOM 7381 C C . PHE A 1 968 ? -23.933 14.233 4.356 1.00 88.25 968 PHE A C 1
ATOM 7383 O O . PHE A 1 968 ? -24.713 15.123 4.681 1.00 88.25 968 PHE A O 1
ATOM 7390 N N . ILE A 1 969 ? -23.853 13.069 5.013 1.00 88.06 969 ILE A N 1
ATOM 7391 C CA . ILE A 1 969 ? -24.673 12.759 6.193 1.00 88.06 969 ILE A CA 1
ATOM 7392 C C . ILE A 1 969 ? -24.427 13.807 7.287 1.00 88.06 969 ILE A C 1
ATOM 7394 O O . ILE A 1 969 ? -25.389 14.416 7.748 1.00 88.06 969 ILE A O 1
ATOM 7398 N N . MET A 1 970 ? -23.159 14.113 7.594 1.00 84.50 970 MET A N 1
ATOM 7399 C CA . MET A 1 970 ? -22.760 15.152 8.560 1.00 84.50 970 MET A CA 1
ATOM 7400 C C . MET A 1 970 ? -23.266 16.560 8.196 1.00 84.50 970 MET A C 1
ATOM 7402 O O . MET A 1 970 ? -23.608 17.352 9.071 1.00 84.50 970 MET A O 1
ATOM 7406 N N . GLY A 1 971 ? -23.294 16.908 6.905 1.00 79.25 971 GLY A N 1
ATOM 7407 C CA . GLY A 1 971 ? -23.810 18.199 6.438 1.00 79.25 971 GLY A CA 1
ATOM 7408 C C . GLY A 1 971 ? -25.339 18.276 6.423 1.00 79.25 971 GLY A C 1
ATOM 7409 O O . GLY A 1 971 ? -25.918 19.312 6.749 1.00 79.25 971 GLY A O 1
ATOM 7410 N N . SER A 1 972 ? -26.005 17.181 6.054 1.00 78.62 972 SER A N 1
ATOM 7411 C CA . SER A 1 972 ? -27.467 17.073 5.942 1.00 78.62 972 SER A CA 1
ATOM 7412 C C . SER A 1 972 ? -28.192 17.149 7.283 1.00 78.62 972 SER A C 1
ATOM 7414 O O . SER A 1 972 ? -29.365 17.505 7.335 1.00 78.62 972 SER A O 1
ATOM 7416 N N . SER A 1 973 ? -27.488 16.834 8.362 1.00 72.94 973 SER A N 1
ATOM 7417 C CA . SER A 1 973 ? -27.986 16.852 9.727 1.00 72.94 973 SER A CA 1
ATOM 7418 C C . SER A 1 973 ? -27.695 18.176 10.451 1.00 72.94 973 SER A C 1
ATOM 7420 O O . SER A 1 973 ? -28.143 18.362 11.573 1.00 72.94 973 SER A O 1
ATOM 7422 N N . ALA A 1 974 ? -27.015 19.119 9.782 1.00 67.44 974 ALA A N 1
ATOM 7423 C CA . ALA A 1 974 ? -26.659 20.446 10.291 1.00 67.44 974 ALA A CA 1
ATOM 7424 C C . ALA A 1 974 ? -27.165 21.582 9.373 1.00 67.44 974 ALA A C 1
ATOM 7426 O O . ALA A 1 974 ? -26.485 22.592 9.167 1.00 67.44 974 ALA A O 1
ATOM 7427 N N . THR A 1 975 ? -28.358 21.430 8.780 1.00 62.38 975 THR A N 1
ATOM 7428 C CA . THR A 1 975 ? -28.940 22.422 7.852 1.00 62.38 975 THR A CA 1
ATOM 7429 C C . THR A 1 975 ? -29.269 23.764 8.489 1.00 62.38 975 THR A C 1
ATOM 7431 O O . THR A 1 975 ? -29.470 24.732 7.758 1.00 62.38 975 THR A O 1
ATOM 7434 N N . VAL A 1 976 ? -29.273 23.882 9.819 1.00 58.31 976 VAL A N 1
ATOM 7435 C CA . VAL A 1 976 ? -29.503 25.166 10.496 1.00 58.31 976 VAL A CA 1
ATOM 7436 C C . VAL A 1 976 ? -28.457 26.225 10.100 1.00 58.31 976 VAL A C 1
ATOM 7438 O O . VAL A 1 976 ? -28.769 27.414 10.033 1.00 58.31 976 VAL A O 1
ATOM 7441 N N . PHE A 1 977 ? -27.242 25.801 9.725 1.00 53.88 977 PHE A N 1
ATOM 7442 C CA . PHE A 1 977 ? -26.178 26.672 9.206 1.00 53.88 977 PHE A CA 1
ATOM 7443 C C . PHE A 1 977 ? -26.425 27.170 7.772 1.00 53.88 977 PHE A C 1
ATOM 7445 O O . PHE A 1 977 ? -25.824 28.157 7.351 1.00 53.88 977 PHE A O 1
ATOM 7452 N N . ASN A 1 978 ? -27.363 26.562 7.042 1.00 50.47 978 ASN A N 1
ATOM 7453 C CA . ASN A 1 978 ? -27.784 27.014 5.714 1.00 50.47 978 ASN A CA 1
ATOM 7454 C C . ASN A 1 978 ? -28.743 28.218 5.780 1.00 50.47 978 ASN A C 1
ATOM 7456 O O . ASN A 1 978 ? -29.071 28.817 4.751 1.00 50.47 978 ASN A O 1
ATOM 7460 N N . VAL A 1 979 ? -29.201 28.593 6.980 1.00 53.09 979 VAL A N 1
ATOM 7461 C CA . VAL A 1 979 ? -30.135 29.697 7.206 1.00 53.09 979 VAL A CA 1
ATOM 7462 C C . VAL A 1 979 ? -29.369 30.960 7.623 1.00 53.09 979 VAL A C 1
ATOM 7464 O O . VAL A 1 979 ? -28.929 31.122 8.756 1.00 53.09 979 VAL A O 1
ATOM 7467 N N . VAL A 1 980 ? -29.261 31.907 6.685 1.00 46.75 980 VAL A N 1
ATOM 7468 C CA . VAL A 1 980 ? -28.492 33.175 6.761 1.00 46.75 980 VAL A CA 1
ATOM 7469 C C . VAL A 1 980 ? -28.865 34.082 7.956 1.00 46.75 980 VAL A C 1
ATOM 7471 O O . VAL A 1 980 ? -28.146 35.019 8.285 1.00 46.75 980 VAL A O 1
ATOM 7474 N N . THR A 1 981 ? -29.994 33.861 8.631 1.00 43.50 981 THR A N 1
ATOM 7475 C CA . THR A 1 981 ? -30.563 34.832 9.585 1.00 43.50 981 THR A CA 1
ATOM 7476 C C . THR A 1 981 ? -29.842 34.922 10.935 1.00 43.50 981 THR A C 1
ATOM 7478 O O . THR A 1 981 ? -30.065 35.897 11.645 1.00 43.50 981 THR A O 1
ATOM 7481 N N . GLY A 1 982 ? -29.006 33.940 11.298 1.00 45.69 982 GLY A N 1
ATOM 7482 C CA . GLY A 1 982 ? -28.270 33.912 12.574 1.00 45.69 982 GLY A CA 1
ATOM 7483 C C . GLY A 1 982 ? -26.784 34.284 12.486 1.00 45.69 982 GLY A C 1
ATOM 7484 O O . GLY A 1 982 ? -26.140 34.468 13.518 1.00 45.69 982 GLY A O 1
ATOM 7485 N N . MET A 1 983 ? -26.233 34.420 11.276 1.00 55.88 983 MET A N 1
ATOM 7486 C CA . MET A 1 983 ? -24.820 34.751 11.083 1.00 55.88 983 MET A CA 1
ATOM 7487 C C . MET A 1 983 ? -24.544 36.243 11.345 1.00 55.88 983 MET A C 1
ATOM 7489 O O . MET A 1 983 ? -25.377 37.092 10.998 1.00 55.88 983 MET A O 1
ATOM 7493 N N . PRO A 1 984 ? -23.371 36.602 11.907 1.00 54.28 984 PRO A N 1
ATOM 7494 C CA . PRO A 1 984 ? -22.978 37.999 12.078 1.00 54.28 984 PRO A CA 1
ATOM 7495 C C . PRO A 1 984 ? -23.027 38.774 10.750 1.00 54.28 984 PRO A C 1
ATOM 7497 O O . PRO A 1 984 ? -22.741 38.230 9.681 1.00 54.28 984 PRO A O 1
ATOM 7500 N N . ALA A 1 985 ? -23.365 40.068 10.800 1.00 53.94 985 ALA A N 1
ATOM 7501 C CA . ALA A 1 985 ? -23.562 40.902 9.605 1.00 53.94 985 ALA A CA 1
ATOM 7502 C C . ALA A 1 985 ? -22.345 40.932 8.654 1.00 53.94 985 ALA A C 1
ATOM 7504 O O . ALA A 1 985 ? -22.515 41.055 7.441 1.00 53.94 985 ALA A O 1
ATOM 7505 N N . THR A 1 986 ? -21.138 40.762 9.200 1.00 52.09 986 THR A N 1
ATOM 7506 C CA . THR A 1 986 ? -19.869 40.638 8.467 1.00 52.09 986 THR A CA 1
ATOM 7507 C C . THR A 1 986 ? -19.837 39.422 7.536 1.00 52.09 986 THR A C 1
ATOM 7509 O O . THR A 1 986 ? -19.411 39.544 6.389 1.00 52.09 986 THR A O 1
ATOM 7512 N N . TYR A 1 987 ? -20.364 38.277 7.976 1.00 54.62 987 TYR A N 1
ATOM 7513 C CA . TYR A 1 987 ? -20.482 37.069 7.156 1.00 54.62 987 TYR A CA 1
ATOM 7514 C C . TYR A 1 987 ? -21.647 37.164 6.174 1.00 54.62 987 TYR A C 1
ATOM 7516 O O . TYR A 1 987 ? -21.529 36.701 5.047 1.00 54.62 987 TYR A O 1
ATOM 7524 N N . ASN A 1 988 ? -22.741 37.840 6.534 1.00 51.66 988 ASN A N 1
ATOM 7525 C CA . ASN A 1 988 ? -23.942 37.916 5.696 1.00 51.66 988 ASN A CA 1
ATOM 7526 C C . ASN A 1 988 ? -23.711 38.490 4.291 1.00 51.66 988 ASN A C 1
ATOM 7528 O O . ASN A 1 988 ? -24.376 38.056 3.356 1.00 51.66 988 ASN A O 1
ATOM 7532 N N . ALA A 1 989 ? -22.797 39.443 4.097 1.00 54.12 989 ALA A N 1
ATOM 7533 C CA . ALA A 1 989 ? -22.528 39.996 2.765 1.00 54.12 989 ALA A CA 1
ATOM 7534 C C . ALA A 1 989 ? -21.699 39.043 1.882 1.00 54.12 989 ALA A C 1
ATOM 7536 O O . ALA A 1 989 ? -21.982 38.890 0.690 1.00 54.12 989 ALA A O 1
ATOM 7537 N N . VAL A 1 990 ? -20.692 38.387 2.467 1.00 50.97 990 VAL A N 1
ATOM 7538 C CA . VAL A 1 990 ? -19.805 37.440 1.772 1.00 50.97 990 VAL A CA 1
ATOM 7539 C C . VAL A 1 990 ? -20.522 36.111 1.536 1.00 50.97 990 VAL A C 1
ATOM 7541 O O . VAL A 1 990 ? -20.521 35.610 0.415 1.00 50.97 990 VAL A O 1
ATOM 7544 N N . PHE A 1 991 ? -21.234 35.607 2.544 1.00 51.59 991 PHE A N 1
ATOM 7545 C CA . PHE A 1 991 ? -22.060 34.407 2.470 1.00 51.59 991 PHE A CA 1
ATOM 7546 C C . PHE A 1 991 ? -23.221 34.580 1.485 1.00 51.59 991 PHE A C 1
ATOM 7548 O O . PHE A 1 991 ? -23.459 33.695 0.674 1.00 51.59 991 PHE A O 1
ATOM 7555 N N . LYS A 1 992 ? -23.889 35.747 1.433 1.00 53.66 992 LYS A N 1
ATOM 7556 C CA . LYS A 1 992 ? -24.881 36.020 0.372 1.00 53.66 992 LYS A CA 1
ATOM 7557 C C . LYS A 1 992 ? -24.259 35.974 -1.020 1.00 53.66 992 LYS A C 1
ATOM 7559 O O . LYS A 1 992 ? -24.846 35.355 -1.894 1.00 53.66 992 LYS A O 1
ATOM 7564 N N . LYS A 1 993 ? -23.075 36.564 -1.234 1.00 53.75 993 LYS A N 1
ATOM 7565 C CA . LYS A 1 993 ? -22.366 36.490 -2.528 1.00 53.75 993 LYS A CA 1
ATOM 7566 C C . LYS A 1 993 ? -21.914 35.067 -2.878 1.00 53.75 993 LYS A C 1
ATOM 7568 O O . LYS A 1 993 ? -21.963 34.703 -4.048 1.00 53.75 993 LYS A O 1
ATOM 7573 N N . MET A 1 994 ? -21.509 34.275 -1.885 1.00 54.12 994 MET A N 1
ATOM 7574 C CA . MET A 1 994 ? -21.193 32.848 -2.005 1.00 54.12 994 MET A CA 1
ATOM 7575 C C . MET A 1 994 ? -22.432 32.047 -2.427 1.00 54.12 994 MET A C 1
ATOM 7577 O O . MET A 1 994 ? -22.395 31.376 -3.452 1.00 54.12 994 MET A O 1
ATOM 7581 N N . ILE A 1 995 ? -23.555 32.195 -1.716 1.00 53.97 995 ILE A N 1
ATOM 7582 C CA . ILE A 1 995 ? -24.844 31.582 -2.066 1.00 53.97 995 ILE A CA 1
ATOM 7583 C C . ILE A 1 995 ? -25.282 32.009 -3.464 1.00 53.97 995 ILE A C 1
ATOM 7585 O O . ILE A 1 995 ? -25.705 31.158 -4.232 1.00 53.97 995 ILE A O 1
ATOM 7589 N N . GLN A 1 996 ? -25.146 33.292 -3.818 1.00 55.09 996 GLN A N 1
ATOM 7590 C CA . GLN A 1 996 ? -25.491 33.800 -5.146 1.00 55.09 996 GLN A CA 1
ATOM 7591 C C . GLN A 1 996 ? -24.637 33.126 -6.231 1.00 55.09 996 GLN A C 1
ATOM 7593 O O . GLN A 1 996 ? -25.190 32.539 -7.148 1.00 55.09 996 GLN A O 1
ATOM 7598 N N . ARG A 1 997 ? -23.301 33.095 -6.088 1.00 54.53 997 ARG A N 1
ATOM 7599 C CA . ARG A 1 997 ? -22.391 32.451 -7.059 1.00 54.53 997 ARG A CA 1
ATOM 7600 C C . ARG A 1 997 ? -22.647 30.952 -7.235 1.00 54.53 997 ARG A C 1
ATOM 7602 O O . ARG A 1 997 ? -22.543 30.452 -8.351 1.00 54.53 997 ARG A O 1
ATOM 7609 N N . ILE A 1 998 ? -22.946 30.244 -6.146 1.00 53.72 998 ILE A N 1
ATOM 7610 C CA . ILE A 1 998 ? -23.213 28.797 -6.142 1.00 53.72 998 ILE A CA 1
ATOM 7611 C C . ILE A 1 998 ? -24.626 28.517 -6.699 1.00 53.72 998 ILE A C 1
ATOM 7613 O O . ILE A 1 998 ? -24.821 27.590 -7.489 1.00 53.72 998 ILE A O 1
ATOM 7617 N N . ALA A 1 999 ? -25.609 29.356 -6.358 1.00 51.38 999 ALA A N 1
ATOM 7618 C CA . ALA A 1 999 ? -26.967 29.299 -6.899 1.00 51.38 999 ALA A CA 1
ATOM 7619 C C . ALA A 1 999 ? -27.016 29.619 -8.402 1.00 51.38 999 ALA A C 1
ATOM 7621 O O . ALA A 1 999 ? -27.758 28.961 -9.125 1.00 51.38 999 ALA A O 1
ATOM 7622 N N . ASP A 1 1000 ? -26.193 30.558 -8.876 1.00 54.91 1000 ASP A N 1
ATOM 7623 C CA . ASP A 1 1000 ? -26.112 30.957 -10.285 1.00 54.91 1000 ASP A CA 1
ATOM 7624 C C . ASP A 1 1000 ? -25.433 29.887 -11.167 1.00 54.91 1000 ASP A C 1
ATOM 7626 O O . ASP A 1 1000 ? -25.637 29.878 -12.382 1.00 54.91 1000 ASP A O 1
ATOM 7630 N N . LYS A 1 1001 ? -24.636 28.970 -10.585 1.00 50.19 1001 LYS A N 1
ATOM 7631 C CA . LYS A 1 1001 ? -23.849 27.970 -11.336 1.00 50.19 1001 LYS A CA 1
ATOM 7632 C C . LYS A 1 1001 ? -24.395 26.537 -11.340 1.00 50.19 1001 LYS A C 1
ATOM 7634 O O . LYS A 1 1001 ? -24.156 25.852 -12.334 1.00 50.19 1001 LYS A O 1
ATOM 7639 N N . ALA A 1 1002 ? -25.098 26.039 -10.313 1.00 49.69 1002 ALA A N 1
ATOM 7640 C CA . ALA A 1 1002 ? -25.538 24.630 -10.348 1.00 49.69 1002 ALA A CA 1
ATOM 7641 C C . ALA A 1 1002 ? -26.646 24.182 -9.377 1.00 49.69 1002 ALA A C 1
ATOM 7643 O O . ALA A 1 1002 ? -27.029 23.013 -9.444 1.00 49.69 1002 ALA A O 1
ATOM 7644 N N . LEU A 1 1003 ? -27.191 25.012 -8.487 1.00 56.62 1003 LEU A N 1
ATOM 7645 C CA . LEU A 1 1003 ? -28.160 24.524 -7.493 1.00 56.62 1003 LEU A CA 1
ATOM 7646 C C . LEU A 1 1003 ? -29.608 24.701 -7.959 1.00 56.62 1003 LEU A C 1
ATOM 7648 O O . LEU A 1 1003 ? -29.987 25.771 -8.421 1.00 56.62 1003 LEU A O 1
ATOM 7652 N N . ASP A 1 1004 ? -30.472 23.714 -7.710 1.00 55.34 1004 ASP A N 1
ATOM 7653 C CA . ASP A 1 1004 ? -31.929 23.826 -7.936 1.00 55.34 1004 ASP A CA 1
ATOM 7654 C C . ASP A 1 1004 ? -32.617 24.826 -6.963 1.00 55.34 1004 ASP A C 1
ATOM 7656 O O . ASP A 1 1004 ? -33.842 24.901 -6.864 1.00 55.34 1004 ASP A O 1
ATOM 7660 N N . GLY A 1 1005 ? -31.833 25.615 -6.217 1.00 53.81 1005 GLY A N 1
ATOM 7661 C CA . GLY A 1 1005 ? -32.295 26.675 -5.321 1.00 53.81 1005 GLY A CA 1
ATOM 7662 C C . GLY A 1 1005 ? -32.769 26.219 -3.936 1.00 53.81 1005 GLY A C 1
ATOM 7663 O O . GLY A 1 1005 ? -33.355 27.034 -3.226 1.00 53.81 1005 GLY A O 1
ATOM 7664 N N . SER A 1 1006 ? -32.538 24.958 -3.540 1.00 62.97 1006 SER A N 1
ATOM 7665 C CA . SER A 1 1006 ? -32.889 24.438 -2.205 1.00 62.97 1006 SER A CA 1
ATOM 7666 C C . SER A 1 1006 ? -31.744 24.583 -1.197 1.00 62.97 1006 SER A C 1
ATOM 7668 O O . SER A 1 1006 ? -30.606 24.199 -1.474 1.00 62.97 1006 SER A O 1
ATOM 7670 N N . ILE A 1 1007 ? -32.072 25.072 0.002 1.00 64.62 1007 ILE A N 1
ATOM 7671 C CA . ILE A 1 1007 ? -31.167 25.151 1.164 1.00 64.62 1007 ILE A CA 1
ATOM 7672 C C . ILE A 1 1007 ? -31.190 23.888 2.044 1.00 64.62 1007 ILE A C 1
ATOM 7674 O O . ILE A 1 1007 ? -30.394 23.772 2.969 1.00 64.62 1007 ILE A O 1
ATOM 7678 N N . THR A 1 1008 ? -32.113 22.963 1.775 1.00 72.38 1008 THR A N 1
ATOM 7679 C CA . THR A 1 1008 ? -32.324 21.725 2.548 1.00 72.38 1008 THR A CA 1
ATOM 7680 C C . THR A 1 1008 ? -31.852 20.508 1.762 1.00 72.38 1008 THR A C 1
ATOM 7682 O O . THR A 1 1008 ? -31.921 20.512 0.525 1.00 72.38 1008 THR A O 1
ATOM 7685 N N . ALA A 1 1009 ? -31.406 19.470 2.474 1.00 79.88 1009 ALA A N 1
ATOM 7686 C CA . ALA A 1 1009 ? -30.877 18.256 1.869 1.00 79.88 1009 ALA A CA 1
ATOM 7687 C C . ALA A 1 1009 ? -31.999 17.444 1.202 1.00 79.88 1009 ALA A C 1
ATOM 7689 O O . ALA A 1 1009 ? -33.096 17.304 1.748 1.00 79.88 1009 ALA A O 1
ATOM 7690 N N . ARG A 1 1010 ? -31.734 16.907 0.005 1.00 82.56 1010 ARG A N 1
ATOM 7691 C CA . ARG A 1 1010 ? -32.720 16.162 -0.799 1.00 82.56 1010 ARG A CA 1
ATOM 7692 C C . ARG A 1 1010 ? -32.283 14.720 -0.970 1.00 82.56 1010 ARG A C 1
ATOM 7694 O O . ARG A 1 1010 ? -31.214 14.452 -1.511 1.00 82.56 1010 ARG A O 1
ATOM 7701 N N . TYR A 1 1011 ? -33.110 13.804 -0.490 1.00 88.19 1011 TYR A N 1
ATOM 7702 C CA . TYR A 1 1011 ? -32.868 12.370 -0.567 1.00 88.19 1011 TYR A CA 1
ATOM 7703 C C . TYR A 1 1011 ? -33.936 11.775 -1.486 1.00 88.19 1011 TYR A C 1
ATOM 7705 O O . TYR A 1 1011 ? -35.117 12.051 -1.270 1.00 88.19 1011 TYR A O 1
ATOM 7713 N N . PRO A 1 1012 ? -33.587 10.958 -2.492 1.00 87.50 1012 PRO A N 1
ATOM 7714 C CA . PRO A 1 1012 ? -34.568 10.110 -3.163 1.00 87.50 1012 PRO A CA 1
ATOM 7715 C C . PRO A 1 1012 ? -35.359 9.322 -2.119 1.00 87.50 1012 PRO A C 1
ATOM 7717 O O . PRO A 1 1012 ? -34.760 8.820 -1.173 1.00 87.50 1012 PRO A O 1
ATOM 7720 N N . ASN A 1 1013 ? -36.685 9.254 -2.243 1.00 87.62 1013 ASN A N 1
ATOM 7721 C CA . ASN A 1 1013 ? -37.526 8.632 -1.223 1.00 87.62 1013 ASN A CA 1
ATOM 7722 C C . ASN A 1 1013 ? -37.551 7.100 -1.374 1.00 87.62 1013 ASN A C 1
ATOM 7724 O O . ASN A 1 1013 ? -38.192 6.606 -2.306 1.00 87.62 1013 ASN A O 1
ATOM 7728 N N . PRO A 1 1014 ? -36.931 6.323 -0.461 1.00 88.25 1014 PRO A N 1
ATOM 7729 C CA . PRO A 1 1014 ? -37.017 4.864 -0.494 1.00 88.25 1014 PRO A CA 1
ATOM 7730 C C . PRO A 1 1014 ? -38.324 4.336 0.130 1.00 88.25 1014 PRO A C 1
ATOM 7732 O O . PRO A 1 1014 ? -38.562 3.133 0.165 1.00 88.25 1014 PRO A O 1
ATOM 7735 N N . PHE A 1 1015 ? -39.182 5.221 0.640 1.00 89.00 1015 PHE A N 1
ATOM 7736 C CA . PHE A 1 1015 ? -40.410 4.885 1.359 1.00 89.00 1015 PHE A CA 1
ATOM 7737 C C . PHE A 1 1015 ? -41.673 5.312 0.604 1.00 89.00 1015 PHE A C 1
ATOM 7739 O O . PHE A 1 1015 ? -42.762 5.384 1.179 1.00 89.00 1015 PHE A O 1
ATOM 7746 N N . LYS A 1 1016 ? -41.568 5.603 -0.696 1.00 87.12 1016 LYS A N 1
ATOM 7747 C CA . LYS A 1 1016 ? -42.751 5.872 -1.514 1.00 87.12 1016 LYS A CA 1
ATOM 7748 C C . LYS A 1 1016 ? -43.639 4.624 -1.539 1.00 87.12 1016 LYS A C 1
ATOM 7750 O O . LYS A 1 1016 ? -43.158 3.503 -1.675 1.00 87.12 1016 LYS A O 1
ATOM 7755 N N . GLY A 1 1017 ? -44.943 4.798 -1.371 1.00 84.31 1017 GLY A N 1
ATOM 7756 C CA . GLY A 1 1017 ? -45.916 3.713 -1.244 1.00 84.31 1017 GLY A CA 1
ATOM 7757 C C . GLY A 1 1017 ? -45.832 2.932 0.073 1.00 84.31 1017 GLY A C 1
ATOM 7758 O O . GLY A 1 1017 ? -46.493 1.903 0.187 1.00 84.31 1017 GLY A O 1
ATOM 7759 N N . VAL A 1 1018 ? -45.032 3.388 1.045 1.00 85.75 1018 VAL A N 1
ATOM 7760 C CA . VAL A 1 1018 ? -44.989 2.864 2.417 1.00 85.75 1018 VAL A CA 1
ATOM 7761 C C . VAL A 1 1018 ? -45.737 3.836 3.319 1.00 85.75 1018 VAL A C 1
ATOM 7763 O O . VAL A 1 1018 ? -45.572 5.047 3.202 1.00 85.75 1018 VAL A O 1
ATOM 7766 N N . SER A 1 1019 ? -46.571 3.320 4.215 1.00 80.81 1019 SER A N 1
ATOM 7767 C CA . SER A 1 1019 ? -47.254 4.132 5.216 1.00 80.81 1019 SER A CA 1
ATOM 7768 C C . SER A 1 1019 ? -47.324 3.369 6.525 1.00 80.81 1019 SER A C 1
ATOM 7770 O O . SER A 1 1019 ? -47.808 2.239 6.553 1.00 80.81 1019 SER A O 1
ATOM 7772 N N . GLY A 1 1020 ? -46.865 3.996 7.605 1.00 79.44 1020 GLY A N 1
ATOM 7773 C CA . GLY A 1 1020 ? -47.059 3.478 8.949 1.00 79.44 1020 GLY A CA 1
ATOM 7774 C C . GLY A 1 1020 ? -48.496 3.692 9.444 1.00 79.44 1020 GLY A C 1
ATOM 7775 O O . GLY A 1 1020 ? -49.300 4.351 8.771 1.00 79.44 1020 GLY A O 1
ATOM 7776 N N . PRO A 1 1021 ? -48.837 3.161 10.631 1.00 75.75 1021 PRO A N 1
ATOM 7777 C CA . PRO A 1 1021 ? -50.179 3.260 11.214 1.00 75.75 1021 PRO A CA 1
ATOM 7778 C C . PRO A 1 1021 ? -50.725 4.675 11.429 1.00 75.75 1021 PRO A C 1
ATOM 7780 O O . PRO A 1 1021 ? -51.939 4.849 11.444 1.00 75.75 1021 PRO A O 1
ATOM 7783 N N . MET A 1 1022 ? -49.864 5.685 11.581 1.00 77.94 1022 MET A N 1
ATOM 7784 C CA . MET A 1 1022 ? -50.290 7.091 11.690 1.00 77.94 1022 MET A CA 1
ATOM 7785 C C . MET A 1 1022 ? -50.362 7.828 10.344 1.00 77.94 1022 MET A C 1
ATOM 7787 O O . MET A 1 1022 ? -50.720 9.002 10.313 1.00 77.94 1022 MET A O 1
ATOM 7791 N N . GLY A 1 1023 ? -50.064 7.145 9.236 1.00 78.81 1023 GLY A N 1
ATOM 7792 C CA . GLY A 1 1023 ? -49.995 7.751 7.912 1.00 78.81 1023 GLY A CA 1
ATOM 7793 C C . GLY A 1 1023 ? -48.636 8.400 7.657 1.00 78.81 1023 GLY A C 1
ATOM 7794 O O . GLY A 1 1023 ? -48.247 9.331 8.357 1.00 78.81 1023 GLY A O 1
ATOM 7795 N N . PHE A 1 1024 ? -47.918 7.945 6.628 1.00 84.62 1024 PHE A N 1
ATOM 7796 C CA . PHE A 1 1024 ? -46.697 8.619 6.191 1.00 84.62 1024 PHE A CA 1
ATOM 7797 C C . PHE A 1 1024 ? -47.047 9.718 5.187 1.00 84.62 1024 PHE A C 1
ATOM 7799 O O . PHE A 1 1024 ? -47.429 9.441 4.045 1.00 84.62 1024 PHE A O 1
ATOM 7806 N N . ASP A 1 1025 ? -46.895 10.978 5.587 1.00 76.31 1025 ASP A N 1
ATOM 7807 C CA . ASP A 1 1025 ? -47.278 12.132 4.767 1.00 76.31 1025 ASP A CA 1
ATOM 7808 C C . ASP A 1 1025 ? -46.404 12.336 3.512 1.00 76.31 1025 ASP A C 1
ATOM 7810 O O . ASP A 1 1025 ? -46.774 13.097 2.615 1.00 76.31 1025 ASP A O 1
ATOM 7814 N N . ARG A 1 1026 ? -45.270 11.626 3.409 1.00 82.56 1026 ARG A N 1
ATOM 7815 C CA . ARG A 1 1026 ? -44.420 11.568 2.207 1.00 82.56 1026 ARG A CA 1
ATOM 7816 C C . ARG A 1 1026 ? -44.532 10.260 1.429 1.00 82.56 1026 ARG A C 1
ATOM 7818 O O . ARG A 1 1026 ? -43.771 10.058 0.487 1.00 82.56 1026 ARG A O 1
ATOM 7825 N N . SER A 1 1027 ? -45.506 9.407 1.741 1.00 84.81 1027 SER A N 1
ATOM 7826 C CA . SER A 1 1027 ? -45.742 8.145 1.020 1.00 84.81 1027 SER A CA 1
ATOM 7827 C C . SER A 1 1027 ? -45.974 8.331 -0.484 1.00 84.81 1027 SER A C 1
ATOM 7829 O O . SER A 1 1027 ? -45.676 7.432 -1.260 1.00 84.81 1027 SER A O 1
ATOM 7831 N N . SER A 1 1028 ? -46.455 9.491 -0.938 1.00 83.19 1028 SER A N 1
ATOM 7832 C CA . SER A 1 1028 ? -46.637 9.786 -2.367 1.00 83.19 1028 SER A CA 1
ATOM 7833 C C . SER A 1 1028 ? -45.491 10.579 -3.005 1.00 83.19 1028 SER A C 1
ATOM 7835 O O . SER A 1 1028 ? -45.484 10.756 -4.222 1.00 83.19 1028 SER A O 1
ATOM 7837 N N . SER A 1 1029 ? -44.541 11.081 -2.211 1.00 83.69 1029 SER A N 1
ATOM 7838 C CA . SER A 1 1029 ? -43.473 11.969 -2.682 1.00 83.69 1029 SER A CA 1
ATOM 7839 C C . SER A 1 1029 ? -42.301 11.181 -3.267 1.00 83.69 1029 SER A C 1
ATOM 7841 O O . SER A 1 1029 ? -41.933 10.135 -2.740 1.00 83.69 1029 SER A O 1
ATOM 7843 N N . ASP A 1 1030 ? -41.676 11.703 -4.322 1.00 80.56 1030 ASP A N 1
ATOM 7844 C CA . ASP A 1 1030 ? -40.483 11.092 -4.937 1.00 80.56 1030 ASP A CA 1
ATOM 7845 C C . ASP A 1 1030 ? -39.196 11.352 -4.140 1.00 80.56 1030 ASP A C 1
ATOM 7847 O O . ASP A 1 1030 ? -38.185 10.676 -4.333 1.00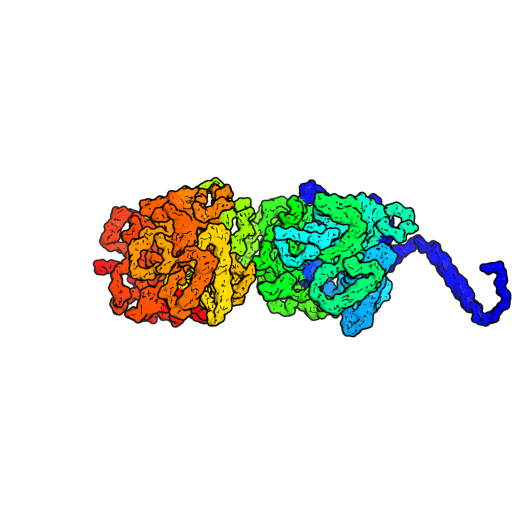 80.56 1030 ASP A O 1
ATOM 7851 N N . GLU A 1 1031 ? -39.235 12.311 -3.217 1.00 83.88 1031 GLU A N 1
ATOM 7852 C CA . GLU A 1 1031 ? -38.090 12.738 -2.422 1.00 83.88 1031 GLU A CA 1
ATOM 7853 C C . GLU A 1 1031 ? -38.470 13.029 -0.972 1.00 83.88 1031 GLU A C 1
ATOM 7855 O O . GLU A 1 1031 ? -39.586 13.456 -0.662 1.00 83.88 1031 GLU A O 1
ATOM 7860 N N . LEU A 1 1032 ? -37.487 12.846 -0.097 1.00 85.44 1032 LEU A N 1
ATOM 7861 C CA . LEU A 1 1032 ? -37.482 13.305 1.278 1.00 85.44 1032 LEU A CA 1
ATOM 7862 C C . LEU A 1 1032 ? -36.687 14.606 1.363 1.00 85.44 1032 LEU A C 1
ATOM 7864 O O . LEU A 1 1032 ? -35.580 14.722 0.834 1.00 85.44 1032 LEU A O 1
ATOM 7868 N N . VAL A 1 1033 ? -37.263 15.577 2.063 1.00 82.81 1033 VAL A N 1
ATOM 7869 C CA . VAL A 1 1033 ? -36.573 16.813 2.429 1.00 82.81 1033 VAL A CA 1
ATOM 7870 C C . VAL A 1 1033 ? -36.052 16.629 3.845 1.00 82.81 1033 VAL A C 1
ATOM 7872 O O . VAL A 1 1033 ? -36.853 16.528 4.781 1.00 82.81 1033 VAL A O 1
ATOM 7875 N N . ILE A 1 1034 ? -34.734 16.541 3.971 1.00 83.81 1034 ILE A N 1
ATOM 7876 C CA . ILE A 1 1034 ? -34.020 16.285 5.219 1.00 83.81 1034 ILE A CA 1
ATOM 7877 C C . ILE A 1 1034 ? -33.507 17.613 5.784 1.00 83.81 1034 ILE A C 1
ATOM 7879 O O . ILE A 1 1034 ? -33.003 18.466 5.046 1.00 83.81 1034 ILE A O 1
ATOM 7883 N N . VAL A 1 1035 ? -33.692 17.790 7.091 1.00 76.19 1035 VAL A N 1
ATOM 7884 C CA . VAL A 1 1035 ? -33.236 18.958 7.856 1.00 76.19 1035 VAL A CA 1
ATOM 7885 C C . VAL A 1 1035 ? -32.557 18.516 9.149 1.00 76.19 1035 VAL A C 1
ATOM 7887 O O . VAL A 1 1035 ? -32.666 17.358 9.555 1.00 76.19 1035 VAL A O 1
ATOM 7890 N N . ASP A 1 1036 ? -31.891 19.452 9.809 1.00 74.94 1036 ASP A N 1
ATOM 7891 C CA . ASP A 1 1036 ? -31.270 19.286 11.118 1.00 74.94 1036 ASP A CA 1
ATOM 7892 C C . ASP A 1 1036 ? -32.273 18.749 12.156 1.00 74.94 1036 ASP A C 1
ATOM 7894 O O . ASP A 1 1036 ? -33.426 19.193 12.234 1.00 74.94 1036 ASP A O 1
ATOM 7898 N N . GLY A 1 1037 ? -31.844 17.766 12.953 1.00 68.94 1037 GLY A N 1
ATOM 7899 C CA . GLY A 1 1037 ? -32.661 17.173 14.013 1.00 68.94 1037 GLY A CA 1
ATOM 7900 C C . GLY A 1 1037 ? -33.137 18.200 15.050 1.00 68.94 1037 GLY A C 1
ATOM 7901 O O . GLY A 1 1037 ? -34.268 18.102 15.539 1.00 68.94 1037 GLY A O 1
ATOM 7902 N N . GLY A 1 1038 ? -32.331 19.237 15.306 1.00 69.31 1038 GLY A N 1
ATOM 7903 C CA . GLY A 1 1038 ? -32.634 20.342 16.212 1.00 69.31 1038 GLY A CA 1
ATOM 7904 C C . GLY A 1 1038 ? -33.732 21.287 15.710 1.00 69.31 1038 GLY A C 1
ATOM 7905 O O . GLY A 1 1038 ? -34.419 21.908 16.526 1.00 69.31 1038 GLY A O 1
ATOM 7906 N N . GLU A 1 1039 ? -34.001 21.348 14.398 1.00 69.50 1039 GLU A N 1
ATOM 7907 C CA . GLU A 1 1039 ? -35.070 22.196 13.834 1.00 69.50 1039 GLU A CA 1
ATOM 7908 C C . GLU A 1 1039 ? -36.479 21.745 14.261 1.00 69.50 1039 GLU A C 1
ATOM 7910 O O . GLU A 1 1039 ? -37.431 22.528 14.227 1.00 69.50 1039 GLU A O 1
ATOM 7915 N N . ASN A 1 1040 ? -36.625 20.507 14.739 1.00 64.00 1040 ASN A N 1
ATOM 7916 C CA . ASN A 1 1040 ? -37.889 20.011 15.280 1.00 64.00 1040 ASN A CA 1
ATOM 7917 C C . ASN A 1 1040 ? -38.125 20.388 16.753 1.00 64.00 1040 ASN A C 1
ATOM 7919 O O . ASN A 1 1040 ? -39.180 20.064 17.300 1.00 64.00 1040 ASN A O 1
ATOM 7923 N N . GLY A 1 1041 ? -37.168 21.067 17.395 1.00 62.66 1041 GLY A N 1
ATOM 7924 C CA . GLY A 1 1041 ? -37.207 21.448 18.809 1.00 62.66 1041 GLY A CA 1
ATOM 7925 C C . GLY A 1 1041 ? -36.651 20.389 19.769 1.00 62.66 1041 GLY A C 1
ATOM 7926 O O . GLY A 1 1041 ? -36.419 20.695 20.936 1.00 62.66 1041 GLY A O 1
ATOM 7927 N N . GLU A 1 1042 ? -36.386 19.170 19.304 1.00 69.94 1042 GLU A N 1
ATOM 7928 C CA . GLU A 1 1042 ? -35.746 18.097 20.077 1.00 69.94 1042 GLU A CA 1
ATOM 7929 C C . GLU A 1 1042 ? -34.224 18.155 19.875 1.00 69.94 1042 GLU A C 1
ATOM 7931 O O . GLU A 1 1042 ? -33.640 17.320 19.194 1.00 69.94 1042 GLU A O 1
ATOM 7936 N N . ASN A 1 1043 ? -33.580 19.184 20.439 1.00 74.19 1043 ASN A N 1
ATOM 7937 C CA . ASN A 1 1043 ? -32.147 19.431 20.232 1.00 74.19 1043 ASN A CA 1
ATOM 7938 C C . ASN A 1 1043 ? -31.240 18.327 20.811 1.00 74.19 1043 ASN A C 1
ATOM 7940 O O . ASN A 1 1043 ? -30.076 18.265 20.440 1.00 74.19 1043 ASN A O 1
ATOM 7944 N N . ILE A 1 1044 ? -31.753 17.464 21.698 1.00 77.56 1044 ILE A N 1
ATOM 7945 C CA . ILE A 1 1044 ? -31.061 16.272 22.210 1.00 77.56 1044 ILE A CA 1
ATOM 7946 C C . ILE A 1 1044 ? -31.696 15.036 21.537 1.00 77.56 1044 ILE A C 1
ATOM 7948 O O . ILE A 1 1044 ? -32.898 14.814 21.716 1.00 77.56 1044 ILE A O 1
ATOM 7952 N N . PRO A 1 1045 ? -30.942 14.210 20.788 1.00 79.88 1045 PRO A N 1
ATOM 7953 C CA . PRO A 1 1045 ? -31.490 13.127 19.969 1.00 79.88 1045 PRO A CA 1
ATOM 7954 C C . PRO A 1 1045 ? -31.804 11.869 20.798 1.00 79.88 1045 PRO A C 1
ATOM 7956 O O . PRO A 1 1045 ? -31.216 10.810 20.612 1.00 79.88 1045 PRO A O 1
ATOM 7959 N N . ILE A 1 1046 ? -32.746 11.964 21.736 1.00 79.00 1046 ILE A N 1
ATOM 7960 C CA . ILE A 1 1046 ? -33.053 10.871 22.675 1.00 79.00 1046 ILE A CA 1
ATOM 7961 C C . ILE A 1 1046 ? -33.929 9.782 22.041 1.00 79.00 1046 ILE A C 1
ATOM 7963 O O . ILE A 1 1046 ? -33.803 8.609 22.383 1.00 79.00 1046 ILE A O 1
ATOM 7967 N N . ASN A 1 1047 ? -34.793 10.142 21.089 1.00 79.69 1047 ASN A N 1
ATOM 7968 C CA . ASN A 1 1047 ? -35.807 9.245 20.526 1.00 79.69 1047 ASN A CA 1
ATOM 7969 C C . ASN A 1 1047 ? -35.295 7.855 20.088 1.00 79.69 1047 ASN A C 1
ATOM 7971 O O . ASN A 1 1047 ? -35.965 6.873 20.406 1.00 79.69 1047 ASN A O 1
ATOM 7975 N N . PRO A 1 1048 ? -34.140 7.710 19.410 1.00 84.38 1048 PRO A N 1
ATOM 7976 C CA . PRO A 1 1048 ? -33.680 6.382 19.028 1.00 84.38 1048 PRO A CA 1
ATOM 7977 C C . PRO A 1 1048 ? -33.260 5.527 20.234 1.00 84.38 1048 PRO A C 1
ATOM 7979 O O . PRO A 1 1048 ? -33.415 4.308 20.178 1.00 84.38 1048 PRO A O 1
ATOM 7982 N N . LEU A 1 1049 ? -32.785 6.126 21.335 1.00 84.19 1049 LEU A N 1
ATOM 7983 C CA . LEU A 1 1049 ? -32.456 5.394 22.570 1.00 84.19 1049 LEU A CA 1
ATOM 7984 C C . LEU A 1 1049 ? -33.703 4.862 23.276 1.00 84.19 1049 LEU A C 1
ATOM 7986 O O . LEU A 1 1049 ? -33.629 3.795 23.871 1.00 84.19 1049 LEU A O 1
ATOM 7990 N N . LEU A 1 1050 ? -34.847 5.537 23.120 1.00 80.94 1050 LEU A N 1
ATOM 7991 C CA . LEU A 1 1050 ? -36.127 5.100 23.693 1.00 80.94 1050 LEU A CA 1
ATOM 7992 C C . LEU A 1 1050 ? -36.750 3.906 22.953 1.00 80.94 1050 LEU A C 1
ATOM 7994 O O . LEU A 1 1050 ? -37.862 3.493 23.275 1.00 80.94 1050 LEU A O 1
ATOM 7998 N N . THR A 1 1051 ? -36.102 3.392 21.899 1.00 83.19 1051 THR A N 1
ATOM 7999 C CA . THR A 1 1051 ? -36.651 2.313 21.066 1.00 83.19 1051 THR A CA 1
ATOM 8000 C C . THR A 1 1051 ? -36.733 1.015 21.880 1.00 83.19 1051 THR A C 1
ATOM 8002 O O . THR A 1 1051 ? -35.686 0.444 22.211 1.00 83.19 1051 THR A O 1
ATOM 8005 N N . PRO A 1 1052 ? -37.937 0.459 22.140 1.00 78.88 1052 PRO A N 1
ATOM 8006 C CA . PRO A 1 1052 ? -38.099 -0.742 22.967 1.00 78.88 1052 PRO A CA 1
ATOM 8007 C C . PRO A 1 1052 ? -37.247 -1.950 22.551 1.00 78.88 1052 PRO A C 1
ATOM 8009 O O . PRO A 1 1052 ? -36.851 -2.748 23.407 1.00 78.88 1052 PRO A O 1
ATOM 8012 N N . ALA A 1 1053 ? -36.963 -2.102 21.253 1.00 81.50 1053 ALA A N 1
ATOM 8013 C CA . ALA A 1 1053 ? -36.133 -3.185 20.724 1.00 81.50 1053 ALA A CA 1
ATOM 8014 C C . ALA A 1 1053 ? -34.641 -3.064 21.103 1.00 81.50 1053 ALA A C 1
ATOM 8016 O O . ALA A 1 1053 ? -33.952 -4.086 21.170 1.00 81.50 1053 ALA A O 1
ATOM 8017 N N . ARG A 1 1054 ? -34.148 -1.850 21.397 1.00 84.06 1054 ARG A N 1
ATOM 8018 C CA . ARG A 1 1054 ? -32.755 -1.587 21.809 1.00 84.06 1054 ARG A CA 1
ATOM 8019 C C . ARG A 1 1054 ? -32.496 -1.885 23.283 1.00 84.06 1054 ARG A C 1
ATOM 8021 O O . ARG A 1 1054 ? -31.376 -2.252 23.616 1.00 84.06 1054 ARG A O 1
ATOM 8028 N N . GLN A 1 1055 ? -33.536 -1.834 24.119 1.00 79.81 1055 GLN A N 1
ATOM 8029 C CA . GLN A 1 1055 ? -33.470 -2.162 25.551 1.00 79.81 1055 GLN A CA 1
ATOM 8030 C C . GLN A 1 1055 ? -32.425 -1.325 26.307 1.00 79.81 1055 GLN A C 1
ATOM 8032 O O . GLN A 1 1055 ? -31.658 -1.864 27.101 1.00 79.81 1055 GLN A O 1
ATOM 8037 N N . VAL A 1 1056 ? -32.374 -0.020 26.029 1.00 80.75 1056 VAL A N 1
ATOM 8038 C CA . VAL A 1 1056 ? -31.473 0.901 26.727 1.00 80.75 1056 VAL A CA 1
ATOM 8039 C C . VAL A 1 1056 ? -31.934 1.071 28.174 1.00 80.75 1056 VAL A C 1
ATOM 8041 O O . VAL A 1 1056 ? -33.119 1.239 28.449 1.00 80.75 1056 VAL A O 1
ATOM 8044 N N . ASP A 1 1057 ? -30.989 0.997 29.107 1.00 74.62 1057 ASP A N 1
ATOM 8045 C CA . ASP A 1 1057 ? -31.260 1.078 30.542 1.00 74.62 1057 ASP A CA 1
ATOM 8046 C C . ASP A 1 1057 ? -31.050 2.484 31.091 1.00 74.62 1057 ASP A C 1
ATOM 8048 O O . ASP A 1 1057 ? -31.828 2.969 31.922 1.00 74.62 1057 ASP A O 1
ATOM 8052 N N . VAL A 1 1058 ? -29.976 3.119 30.628 1.00 75.88 1058 VAL A N 1
ATOM 8053 C CA . VAL A 1 1058 ? -29.540 4.434 31.082 1.00 75.88 1058 VAL A CA 1
ATOM 8054 C C . VAL A 1 1058 ? -29.172 5.278 29.879 1.00 75.88 1058 VAL A C 1
ATOM 8056 O O . VAL A 1 1058 ? -28.498 4.799 28.969 1.00 75.88 1058 VAL A O 1
ATOM 8059 N N . ILE A 1 1059 ? -29.618 6.529 29.885 1.00 76.19 1059 ILE A N 1
ATOM 8060 C CA . ILE A 1 1059 ? -29.297 7.518 28.863 1.00 76.19 1059 ILE A CA 1
ATOM 8061 C C . ILE A 1 1059 ? -28.512 8.642 29.526 1.00 76.19 1059 ILE A C 1
ATOM 8063 O O . ILE A 1 1059 ? -29.047 9.322 30.397 1.00 76.19 1059 ILE A O 1
ATOM 8067 N N . LEU A 1 1060 ? -27.271 8.850 29.094 1.00 76.62 1060 LEU A N 1
ATOM 8068 C CA . LEU A 1 1060 ? -26.498 10.044 29.417 1.00 76.62 1060 LEU A CA 1
ATOM 8069 C C . LEU A 1 1060 ? -26.786 11.110 28.355 1.00 76.62 1060 LEU A C 1
ATOM 8071 O O . LEU A 1 1060 ? -26.318 11.007 27.221 1.00 76.62 1060 LEU A O 1
ATOM 8075 N N . ALA A 1 1061 ? -27.587 12.111 28.704 1.00 75.50 1061 ALA A N 1
ATOM 8076 C CA . ALA A 1 1061 ? -27.949 13.219 27.830 1.00 75.50 1061 ALA A CA 1
ATOM 8077 C C . ALA A 1 1061 ? -27.021 14.419 28.078 1.00 75.50 1061 ALA A C 1
ATOM 8079 O O . ALA A 1 1061 ? -27.025 15.011 29.155 1.00 75.50 1061 ALA A O 1
ATOM 8080 N N . VAL A 1 1062 ? -26.239 14.792 27.067 1.00 76.75 1062 VAL A N 1
ATOM 8081 C CA . VAL A 1 1062 ? -25.305 15.923 27.102 1.00 76.75 1062 VAL A CA 1
ATOM 8082 C C . VAL A 1 1062 ? -25.938 17.124 26.406 1.00 76.75 1062 VAL A C 1
ATOM 8084 O O . VAL A 1 1062 ? -26.014 17.188 25.168 1.00 76.75 1062 VAL A O 1
ATOM 8087 N N . ASP A 1 1063 ? -26.384 18.092 27.207 1.00 73.56 1063 ASP A N 1
ATOM 8088 C CA . ASP A 1 1063 ? -26.988 19.326 26.714 1.00 73.56 1063 ASP A CA 1
ATOM 8089 C C . ASP A 1 1063 ? -25.943 20.453 26.621 1.00 73.56 1063 ASP A C 1
ATOM 8091 O O . ASP A 1 1063 ? -25.410 20.946 27.608 1.00 73.56 1063 ASP A O 1
ATOM 8095 N N . ALA A 1 1064 ? -25.650 20.856 25.393 1.00 73.94 1064 ALA A N 1
ATOM 8096 C CA . ALA A 1 1064 ? -24.753 21.922 24.980 1.00 73.94 1064 ALA A CA 1
ATOM 8097 C C . ALA A 1 1064 ? -25.520 22.935 24.108 1.00 73.94 1064 ALA A C 1
ATOM 8099 O O . ALA A 1 1064 ? -24.923 23.630 23.278 1.00 73.94 1064 ALA A O 1
ATOM 8100 N N . SER A 1 1065 ? -26.850 22.994 24.255 1.00 70.31 1065 SER A N 1
ATOM 8101 C CA . SER A 1 1065 ? -27.723 23.956 23.584 1.00 70.31 1065 SER A CA 1
ATOM 8102 C C . SER A 1 1065 ? -27.437 25.398 24.019 1.00 70.31 1065 SER A C 1
ATOM 8104 O O . SER A 1 1065 ? -26.951 25.675 25.112 1.00 70.31 1065 SER A O 1
ATOM 8106 N N . GLY A 1 1066 ? -27.709 26.344 23.119 1.00 68.00 1066 GLY A N 1
ATOM 8107 C CA . GLY A 1 1066 ? -27.430 27.769 23.316 1.00 68.00 1066 GLY A CA 1
ATOM 8108 C C . GLY A 1 1066 ? -28.709 28.549 23.588 1.00 68.00 1066 GLY A C 1
ATOM 8109 O O . GLY A 1 1066 ? -28.954 29.549 22.919 1.00 68.00 1066 GLY A O 1
ATOM 8110 N N . ASP A 1 1067 ? -29.549 28.049 24.492 1.00 65.44 1067 ASP A N 1
ATOM 8111 C CA . ASP A 1 1067 ? -30.966 28.419 24.558 1.00 65.44 1067 ASP A CA 1
ATOM 8112 C C . ASP A 1 1067 ? -31.263 29.640 25.456 1.00 65.44 1067 ASP A C 1
ATOM 8114 O O . ASP A 1 1067 ? -32.365 30.194 25.399 1.00 65.44 1067 ASP A O 1
ATOM 8118 N N . SER A 1 1068 ? -30.316 30.082 26.295 1.00 63.00 1068 SER A N 1
ATOM 8119 C CA . SER A 1 1068 ? -30.495 31.239 27.187 1.00 63.00 1068 SER A CA 1
ATOM 8120 C C . SER A 1 1068 ? -30.248 32.591 26.495 1.00 63.00 1068 SER A C 1
ATOM 8122 O O . SER A 1 1068 ? -29.290 32.771 25.738 1.00 63.00 1068 SER A O 1
ATOM 8124 N N . THR A 1 1069 ? -31.092 33.585 26.797 1.00 57.97 1069 THR A N 1
ATOM 8125 C CA . THR A 1 1069 ? -30.960 34.979 26.330 1.00 57.97 1069 THR A CA 1
ATOM 8126 C C . THR A 1 1069 ? -30.172 35.845 27.323 1.00 57.97 1069 THR A C 1
ATOM 8128 O O . THR A 1 1069 ? -30.030 35.502 28.496 1.00 57.97 1069 THR A O 1
ATOM 8131 N N . SER A 1 1070 ? -29.683 37.008 26.871 1.00 50.88 1070 SER A N 1
ATOM 8132 C CA . SER A 1 1070 ? -28.853 37.957 27.643 1.00 50.88 1070 SER A CA 1
ATOM 8133 C C . SER A 1 1070 ? -29.508 38.554 28.900 1.00 50.88 1070 SER A C 1
ATOM 8135 O O . SER A 1 1070 ? -28.850 39.275 29.640 1.00 50.88 1070 SER A O 1
ATOM 8137 N N . SER A 1 1071 ? -30.790 38.276 29.145 1.00 43.91 1071 SER A N 1
ATOM 8138 C CA . SER A 1 1071 ? -31.561 38.738 30.305 1.00 43.91 1071 SER A CA 1
ATOM 8139 C C . SER A 1 1071 ? -31.632 37.719 31.455 1.00 43.91 1071 SER A C 1
ATOM 8141 O O . SER A 1 1071 ? -32.329 37.969 32.434 1.00 43.91 1071 SER A O 1
ATOM 8143 N N . GLY A 1 1072 ? -30.983 36.553 31.333 1.00 45.50 1072 GLY A N 1
ATOM 8144 C CA . GLY A 1 1072 ? -30.935 35.522 32.378 1.00 45.50 1072 GLY A CA 1
ATOM 8145 C C . GLY A 1 1072 ? -29.702 35.628 33.299 1.00 45.50 1072 GLY A C 1
ATOM 8146 O O . GLY A 1 1072 ? -28.673 36.152 32.879 1.00 45.50 1072 GLY A O 1
ATOM 8147 N N . PRO A 1 1073 ? -29.752 35.077 34.527 1.00 39.94 1073 PRO A N 1
ATOM 8148 C CA . PRO A 1 1073 ? -28.705 35.227 35.549 1.00 39.94 1073 PRO A CA 1
ATOM 8149 C C . PRO A 1 1073 ? -27.365 34.543 35.235 1.00 39.94 1073 PRO A C 1
ATOM 8151 O O . PRO A 1 1073 ? -26.355 34.929 35.808 1.00 39.94 1073 PRO A O 1
ATOM 8154 N N . ASN A 1 1074 ? -27.322 33.589 34.296 1.00 43.69 1074 ASN A N 1
ATOM 8155 C CA . ASN A 1 1074 ? -26.075 32.943 33.851 1.00 43.69 1074 ASN A CA 1
ATOM 8156 C C . ASN A 1 1074 ? -25.483 33.594 32.580 1.00 43.69 1074 ASN A C 1
ATOM 8158 O O . ASN A 1 1074 ? -24.488 33.111 32.039 1.00 43.69 1074 ASN A O 1
ATOM 8162 N N . GLY A 1 1075 ? -26.104 34.665 32.071 1.00 51.62 1075 GLY A N 1
ATOM 8163 C CA . GLY A 1 1075 ? -25.803 35.226 30.753 1.00 51.62 1075 GLY A CA 1
ATOM 8164 C C . GLY A 1 1075 ? -26.383 34.402 29.591 1.00 51.62 1075 GLY A C 1
ATOM 8165 O O . GLY A 1 1075 ? -27.075 33.396 29.777 1.00 51.62 1075 GLY A O 1
ATOM 8166 N N . SER A 1 1076 ? -26.131 34.860 28.365 1.00 60.34 1076 SER A N 1
ATOM 8167 C CA . SER A 1 1076 ? -26.578 34.215 27.121 1.00 60.34 1076 SER A CA 1
ATOM 8168 C C . SER A 1 1076 ? -25.789 32.944 26.786 1.00 60.34 1076 SER A C 1
ATOM 8170 O O . SER A 1 1076 ? -24.601 32.866 27.096 1.00 60.34 1076 SER A O 1
ATOM 8172 N N . GLY A 1 1077 ? -26.405 32.004 26.062 1.00 63.22 1077 GLY A N 1
ATOM 8173 C CA . GLY A 1 1077 ? -25.703 30.877 25.434 1.00 63.22 1077 GLY A CA 1
ATOM 8174 C C . GLY A 1 1077 ? -25.603 29.584 26.254 1.00 63.22 1077 GLY A C 1
ATOM 8175 O O . GLY A 1 1077 ? -24.785 28.738 25.905 1.00 63.22 1077 GLY A O 1
ATOM 8176 N N . TRP A 1 1078 ? -26.415 29.420 27.302 1.00 67.00 1078 TRP A N 1
ATOM 8177 C CA . TRP A 1 1078 ? -26.484 28.213 28.140 1.00 67.00 1078 TRP A CA 1
ATOM 8178 C C . TRP A 1 1078 ? -27.739 27.366 27.865 1.00 67.00 1078 TRP A C 1
ATOM 8180 O O . TRP A 1 1078 ? -28.775 27.932 27.490 1.00 67.00 1078 TRP A O 1
ATOM 8190 N N . PRO A 1 1079 ? -27.695 26.046 28.127 1.00 65.62 1079 PRO A N 1
ATOM 8191 C CA . PRO A 1 1079 ? -28.872 25.189 28.090 1.00 65.62 1079 PRO A CA 1
ATOM 8192 C C . PRO A 1 1079 ? -29.956 25.624 29.072 1.00 65.62 1079 PRO A C 1
ATOM 8194 O O . PRO A 1 1079 ? -29.678 26.113 30.169 1.00 65.62 1079 PRO A O 1
ATOM 8197 N N . ASN A 1 1080 ? -31.216 25.416 28.695 1.00 63.66 1080 ASN A N 1
ATOM 8198 C CA . ASN A 1 1080 ? -32.360 25.676 29.570 1.00 63.66 1080 ASN A CA 1
ATOM 8199 C C . ASN A 1 1080 ? -33.322 24.478 29.677 1.00 63.66 1080 ASN A C 1
ATOM 8201 O O . ASN A 1 1080 ? -34.436 24.641 30.157 1.00 63.66 1080 ASN A O 1
ATOM 8205 N N . GLY A 1 1081 ? -32.931 23.282 29.224 1.00 62.84 1081 GLY A N 1
ATOM 8206 C CA . GLY A 1 1081 ? -33.750 22.069 29.340 1.00 62.84 1081 GLY A CA 1
ATOM 8207 C C . GLY A 1 1081 ? -34.912 21.961 28.342 1.00 62.84 1081 GLY A C 1
ATOM 8208 O O . GLY A 1 1081 ? -35.675 20.992 28.386 1.00 62.84 1081 GLY A O 1
ATOM 8209 N N . LYS A 1 1082 ? -35.048 22.899 27.394 1.00 67.44 1082 LYS A N 1
ATOM 8210 C CA . LYS A 1 1082 ? -36.096 22.878 26.360 1.00 67.44 1082 LYS A CA 1
ATOM 8211 C C . LYS A 1 1082 ? -36.099 21.593 25.522 1.00 67.44 1082 LYS A C 1
ATOM 8213 O O . LYS A 1 1082 ? -37.175 21.103 25.176 1.00 67.44 1082 LYS A O 1
ATOM 8218 N N . GLY A 1 1083 ? -34.930 21.019 25.223 1.00 70.00 1083 GLY A N 1
ATOM 8219 C CA . GLY A 1 1083 ? -34.822 19.752 24.486 1.00 70.00 1083 GLY A CA 1
ATOM 8220 C C . GLY A 1 1083 ? -35.499 18.572 25.200 1.00 70.00 1083 GLY A C 1
ATOM 8221 O O . GLY A 1 1083 ? -36.200 17.777 24.567 1.00 70.00 1083 GLY A O 1
ATOM 8222 N N . MET A 1 1084 ? -35.373 18.506 26.529 1.00 71.31 1084 MET A N 1
ATOM 8223 C CA . MET A 1 1084 ? -35.994 17.471 27.365 1.00 71.31 1084 MET A CA 1
ATOM 8224 C C . MET A 1 1084 ? -37.516 17.626 27.432 1.00 71.31 1084 MET A C 1
ATOM 8226 O O . MET A 1 1084 ? -38.248 16.644 27.307 1.00 71.31 1084 MET A O 1
ATOM 8230 N N . ILE A 1 1085 ? -38.000 18.867 27.554 1.00 71.88 1085 ILE A N 1
ATOM 8231 C CA . ILE A 1 1085 ? -39.437 19.184 27.542 1.00 71.88 1085 ILE A CA 1
ATOM 8232 C C . ILE A 1 1085 ? -40.069 18.786 26.210 1.00 71.88 1085 ILE A C 1
ATOM 8234 O O . ILE A 1 1085 ? -41.116 18.141 26.193 1.00 71.88 1085 ILE A O 1
ATOM 8238 N N . ASN A 1 1086 ? -39.427 19.111 25.088 1.00 74.88 1086 ASN A N 1
ATOM 8239 C CA . ASN A 1 1086 ? -39.962 18.772 23.770 1.00 74.88 1086 ASN A CA 1
ATOM 8240 C C . ASN A 1 1086 ? -40.008 17.255 23.538 1.00 74.88 1086 ASN A C 1
ATOM 8242 O O . ASN A 1 1086 ? -41.007 16.761 23.010 1.00 74.88 1086 ASN A O 1
ATOM 8246 N N . THR A 1 1087 ? -39.000 16.517 24.015 1.00 76.50 1087 THR A N 1
ATOM 8247 C CA . THR A 1 1087 ? -39.000 15.044 23.988 1.00 76.50 1087 THR A CA 1
ATOM 8248 C C . THR A 1 1087 ? -40.152 14.481 24.828 1.00 76.50 1087 THR A C 1
ATOM 8250 O O . THR A 1 1087 ? -40.927 13.654 24.346 1.00 76.50 1087 THR A O 1
ATOM 8253 N N . TYR A 1 1088 ? -40.339 14.982 26.055 1.00 77.00 1088 TYR A N 1
ATOM 8254 C CA . TYR A 1 1088 ? -41.452 14.583 26.923 1.00 77.00 1088 TYR A CA 1
ATOM 8255 C C . TYR A 1 1088 ? -42.815 14.852 26.277 1.00 77.00 1088 TYR A C 1
ATOM 8257 O O . TYR A 1 1088 ? -43.671 13.967 26.236 1.00 77.00 1088 TYR A O 1
ATOM 8265 N N . LEU A 1 1089 ? -43.026 16.059 25.746 1.00 76.75 1089 LEU A N 1
ATOM 8266 C CA . LEU A 1 1089 ? -44.281 16.429 25.096 1.00 76.75 1089 LEU A CA 1
ATOM 8267 C C . LEU A 1 1089 ? -44.557 15.534 23.888 1.00 76.75 1089 LEU A C 1
ATOM 8269 O O . LEU A 1 1089 ? -45.692 15.097 23.708 1.00 76.75 1089 LEU A O 1
ATOM 8273 N N . ARG A 1 1090 ? -43.541 15.203 23.087 1.00 78.56 1090 ARG A N 1
ATOM 8274 C CA . ARG A 1 1090 ? -43.728 14.301 21.951 1.00 78.56 1090 ARG A CA 1
ATOM 8275 C C . ARG A 1 1090 ? -44.109 12.891 22.404 1.00 78.56 1090 ARG A C 1
ATOM 8277 O O . ARG A 1 1090 ? -45.118 12.371 21.932 1.00 78.56 1090 ARG A O 1
ATOM 8284 N N . VAL A 1 1091 ? -43.374 12.303 23.347 1.00 78.81 1091 VAL A N 1
ATOM 8285 C CA . VAL A 1 1091 ? -43.648 10.941 23.841 1.00 78.81 1091 VAL A CA 1
ATOM 8286 C C . VAL A 1 1091 ? -45.025 10.838 24.503 1.00 78.81 1091 VAL A C 1
ATOM 8288 O O . VAL A 1 1091 ? -45.757 9.892 24.234 1.00 78.81 1091 VAL A O 1
ATOM 8291 N N . HIS A 1 1092 ? -45.410 11.816 25.330 1.00 78.50 1092 HIS A N 1
ATOM 8292 C CA . HIS A 1 1092 ? -46.619 11.723 26.162 1.00 78.50 1092 HIS A CA 1
ATOM 8293 C C . HIS A 1 1092 ? -47.870 12.382 25.574 1.00 78.50 1092 HIS A C 1
ATOM 8295 O O . HIS A 1 1092 ? -48.973 12.097 26.042 1.00 78.50 1092 HIS A O 1
ATOM 8301 N N . LYS A 1 1093 ? -47.733 13.308 24.617 1.00 78.94 1093 LYS A N 1
ATOM 8302 C CA . LYS A 1 1093 ? -48.867 14.073 24.057 1.00 78.94 1093 LYS A CA 1
ATOM 8303 C C . LYS A 1 1093 ? -49.080 13.867 22.563 1.00 78.94 1093 LYS A C 1
ATOM 8305 O O . LYS A 1 1093 ? -50.159 14.200 22.083 1.00 78.94 1093 LYS A O 1
ATOM 8310 N N . VAL A 1 1094 ? -48.081 13.363 21.838 1.00 79.31 1094 VAL A N 1
ATOM 8311 C CA . VAL A 1 1094 ? -48.134 13.248 20.372 1.00 79.31 1094 VAL A CA 1
ATOM 8312 C C . VAL A 1 1094 ? -48.109 11.791 19.922 1.00 79.31 1094 VAL A C 1
ATOM 8314 O O . VAL A 1 1094 ? -48.917 11.406 19.079 1.00 79.31 1094 VAL A O 1
ATOM 8317 N N . LEU A 1 1095 ? -47.204 10.979 20.471 1.00 80.06 1095 LEU A N 1
ATOM 8318 C CA . LEU A 1 1095 ? -47.089 9.571 20.104 1.00 80.06 1095 LEU A CA 1
ATOM 8319 C C . LEU A 1 1095 ? -48.195 8.716 20.754 1.00 80.06 1095 LEU A C 1
ATOM 8321 O O . LEU A 1 1095 ? -48.646 9.021 21.862 1.00 80.06 1095 LEU A O 1
ATOM 8325 N N . PRO A 1 1096 ? -48.630 7.623 20.099 1.00 79.31 1096 PRO A N 1
ATOM 8326 C CA . PRO A 1 1096 ? -49.526 6.648 20.704 1.00 79.31 1096 PRO A CA 1
ATOM 8327 C C . PRO A 1 1096 ? -48.939 6.069 21.996 1.00 79.31 1096 PRO A C 1
ATOM 8329 O O . PRO A 1 1096 ? -47.734 5.834 22.113 1.00 79.31 1096 PRO A O 1
ATOM 8332 N N . ALA A 1 1097 ? -49.809 5.785 22.965 1.00 73.50 1097 ALA A N 1
ATOM 8333 C CA . ALA A 1 1097 ? -49.391 5.179 24.224 1.00 73.50 1097 ALA A CA 1
ATOM 8334 C C . ALA A 1 1097 ? -48.665 3.840 23.983 1.00 73.50 1097 ALA A C 1
ATOM 8336 O O . ALA A 1 1097 ? -49.153 2.971 23.258 1.00 73.50 1097 ALA A O 1
ATOM 8337 N N . GLY A 1 1098 ? -47.506 3.663 24.624 1.00 68.81 1098 GLY A N 1
ATOM 8338 C CA . GLY A 1 1098 ? -46.681 2.458 24.492 1.00 68.81 1098 GLY A CA 1
ATOM 8339 C C . GLY A 1 1098 ? -45.734 2.439 23.285 1.00 68.81 1098 GLY A C 1
ATOM 8340 O O . GLY A 1 1098 ? -45.158 1.388 23.002 1.00 68.81 1098 GLY A O 1
ATOM 8341 N N . THR A 1 1099 ? -45.567 3.559 22.570 1.00 73.25 1099 THR A N 1
ATOM 8342 C CA . THR A 1 1099 ? -44.525 3.705 21.537 1.00 73.25 1099 THR A CA 1
ATOM 8343 C C . THR A 1 1099 ? -43.124 3.864 22.134 1.00 73.25 1099 THR A C 1
ATOM 8345 O O . THR A 1 1099 ? -42.182 3.264 21.626 1.00 73.25 1099 THR A O 1
ATOM 8348 N N . ALA A 1 1100 ? -42.988 4.630 23.215 1.00 74.25 1100 ALA A N 1
ATOM 8349 C CA . ALA A 1 1100 ? -41.743 4.847 23.948 1.00 74.25 1100 ALA A CA 1
ATOM 8350 C C . ALA A 1 1100 ? -42.067 5.203 25.407 1.00 74.25 1100 ALA A C 1
ATOM 8352 O O . ALA A 1 1100 ? -43.141 5.744 25.679 1.00 74.25 1100 ALA A O 1
ATOM 8353 N N . ASP A 1 1101 ? -41.145 4.922 26.327 1.00 71.81 1101 ASP A N 1
ATOM 8354 C CA . ASP A 1 1101 ? -41.257 5.287 27.741 1.00 71.81 1101 ASP A CA 1
ATOM 8355 C C . ASP A 1 1101 ? -40.259 6.422 28.040 1.00 71.81 1101 ASP A C 1
ATOM 8357 O O . ASP A 1 1101 ? -39.074 6.299 27.765 1.00 71.81 1101 ASP A O 1
ATOM 8361 N N . PHE A 1 1102 ? -40.718 7.543 28.610 1.00 73.69 1102 PHE A N 1
ATOM 8362 C CA . PHE A 1 1102 ? -39.848 8.674 28.977 1.00 73.69 1102 PHE A CA 1
ATOM 8363 C C . PHE A 1 1102 ? -40.232 9.229 30.358 1.00 73.69 1102 PHE A C 1
ATOM 8365 O O . PHE A 1 1102 ? -41.433 9.364 30.629 1.00 73.69 1102 PHE A O 1
ATOM 8372 N N . PRO A 1 1103 ? -39.273 9.536 31.257 1.00 66.81 1103 PRO A N 1
ATOM 8373 C CA . PRO A 1 1103 ? -39.587 10.037 32.593 1.00 66.81 1103 PRO A CA 1
ATOM 8374 C C . PRO A 1 1103 ? -40.257 11.425 32.553 1.00 66.81 1103 PRO A C 1
ATOM 8376 O O . PRO A 1 1103 ? -40.106 12.161 31.577 1.00 66.81 1103 PRO A O 1
ATOM 8379 N N . PRO A 1 1104 ? -41.015 11.800 33.602 1.00 62.47 1104 PRO A N 1
ATOM 8380 C CA . PRO A 1 1104 ? -41.581 13.136 33.722 1.00 62.47 1104 PRO A CA 1
ATOM 8381 C C . PRO A 1 1104 ? -40.482 14.194 33.819 1.00 62.47 1104 PRO A C 1
ATOM 8383 O O . PRO A 1 1104 ? -39.441 13.965 34.433 1.00 62.47 1104 PRO A O 1
ATOM 8386 N N . VAL A 1 1105 ? -40.752 15.354 33.224 1.00 63.47 1105 VAL A N 1
ATOM 8387 C CA . VAL A 1 1105 ? -39.889 16.541 33.266 1.00 63.47 1105 VAL A CA 1
ATOM 8388 C C . VAL A 1 1105 ? -40.684 17.732 33.812 1.00 63.47 1105 VAL A C 1
ATOM 8390 O O . VAL A 1 1105 ? -41.904 17.767 33.620 1.00 63.47 1105 VAL A O 1
ATOM 8393 N N . PRO A 1 1106 ? -40.039 18.716 34.460 1.00 56.12 1106 PRO A N 1
ATOM 8394 C CA . PRO A 1 1106 ? -40.716 19.931 34.909 1.00 56.12 1106 PRO A CA 1
ATOM 8395 C C . PRO A 1 1106 ? -41.318 20.687 33.711 1.00 56.12 1106 PRO A C 1
ATOM 8397 O O . PRO A 1 1106 ? -40.602 21.028 32.770 1.00 56.12 1106 PRO A O 1
ATOM 8400 N N . LEU A 1 1107 ? -42.633 20.938 33.724 1.00 57.47 1107 LEU A N 1
ATOM 8401 C CA . LEU A 1 1107 ? -43.352 21.605 32.622 1.00 57.47 1107 LEU A CA 1
ATOM 8402 C C . LEU A 1 1107 ? -43.527 23.119 32.817 1.00 57.47 1107 LEU A C 1
ATOM 8404 O O . LEU A 1 1107 ? -44.005 23.792 31.903 1.00 57.47 1107 LEU A O 1
ATOM 8408 N N . ASP A 1 1108 ? -43.171 23.666 33.983 1.00 52.91 1108 ASP A N 1
ATOM 8409 C CA . ASP A 1 1108 ? -43.407 25.079 34.269 1.00 52.91 1108 ASP A CA 1
ATOM 8410 C C . ASP A 1 1108 ? -42.353 25.983 33.609 1.00 52.91 1108 ASP A C 1
ATOM 8412 O O . ASP A 1 1108 ? -41.189 26.068 34.005 1.00 52.91 1108 ASP A O 1
ATOM 8416 N N . THR A 1 1109 ? -42.796 26.713 32.588 1.00 41.28 1109 THR A N 1
ATOM 8417 C CA . THR A 1 1109 ? -42.023 27.742 31.886 1.00 41.28 1109 THR A CA 1
ATOM 8418 C C . THR A 1 1109 ? -41.600 28.923 32.775 1.00 41.28 1109 THR A C 1
ATOM 8420 O O . THR A 1 1109 ? -40.674 29.647 32.404 1.00 41.28 1109 THR A O 1
ATOM 8423 N N . ALA A 1 1110 ? -42.210 29.129 33.951 1.00 37.81 1110 ALA A N 1
ATOM 8424 C CA . ALA A 1 1110 ? -41.822 30.187 34.887 1.00 37.81 1110 ALA A CA 1
ATOM 8425 C C . ALA A 1 1110 ? -40.500 29.887 35.627 1.00 37.81 1110 ALA A C 1
ATOM 8427 O O . ALA A 1 1110 ? -39.700 30.806 35.831 1.00 37.81 1110 ALA A O 1
ATOM 8428 N N . LEU A 1 1111 ? -40.198 28.611 35.912 1.00 41.88 1111 LEU A N 1
ATOM 8429 C CA . LEU A 1 1111 ? -38.904 28.156 36.461 1.00 41.88 1111 LEU A CA 1
ATOM 8430 C C . LEU A 1 1111 ? -37.728 28.435 35.503 1.00 41.88 1111 LEU A C 1
ATOM 8432 O O . LEU A 1 1111 ? -36.577 28.599 35.917 1.00 41.88 1111 LEU A O 1
ATOM 8436 N N . LEU A 1 1112 ? -38.009 28.560 34.203 1.00 38.28 1112 LEU A N 1
ATOM 8437 C CA . LEU A 1 1112 ? -37.010 28.872 33.181 1.00 38.28 1112 LEU A CA 1
ATOM 8438 C C . LEU A 1 1112 ? -36.663 30.364 33.110 1.00 38.28 1112 LEU A C 1
ATOM 8440 O O . LEU A 1 1112 ? -35.542 30.691 32.712 1.00 38.28 1112 LEU A O 1
ATOM 8444 N N . LEU A 1 1113 ? -37.552 31.256 33.557 1.00 35.19 1113 LEU A N 1
ATOM 8445 C CA . LEU A 1 1113 ? -37.395 32.713 33.451 1.00 35.19 1113 LEU A CA 1
ATOM 8446 C C . LEU A 1 1113 ? -37.110 33.424 34.789 1.00 35.19 1113 LEU A C 1
ATOM 8448 O O . LEU A 1 1113 ? -36.699 34.581 34.757 1.00 35.19 1113 LEU A O 1
ATOM 8452 N N . ARG A 1 1114 ? -37.255 32.759 35.949 1.00 37.28 1114 ARG A N 1
ATOM 8453 C CA . ARG A 1 1114 ? -36.857 33.301 37.270 1.00 37.28 1114 ARG A CA 1
ATOM 8454 C C . ARG A 1 1114 ? -35.988 32.315 38.061 1.00 37.28 1114 ARG A C 1
ATOM 8456 O O . ARG A 1 1114 ? -36.510 31.522 38.837 1.00 37.28 1114 ARG A O 1
ATOM 8463 N N . PRO A 1 1115 ? -34.661 32.344 37.879 1.00 34.41 1115 PRO A N 1
ATOM 8464 C CA . PRO A 1 1115 ? -33.777 31.308 38.428 1.00 34.41 1115 PRO A CA 1
ATOM 8465 C C . PRO A 1 1115 ? -33.359 31.534 39.880 1.00 34.41 1115 PRO A C 1
ATOM 8467 O O . PRO A 1 1115 ? -32.640 30.715 40.432 1.00 34.41 1115 PRO A O 1
ATOM 8470 N N . GLU A 1 1116 ? -33.798 32.628 40.502 1.00 37.28 1116 GLU A N 1
ATOM 8471 C CA . GLU A 1 1116 ? -33.416 32.978 41.874 1.00 37.28 1116 GLU A CA 1
ATOM 8472 C C . GLU A 1 1116 ? -34.092 32.102 42.942 1.00 37.28 1116 GLU A C 1
ATOM 8474 O O . GLU A 1 1116 ? -33.682 32.142 44.097 1.00 37.28 1116 GLU A O 1
ATOM 8479 N N . GLN A 1 1117 ? -35.116 31.312 42.589 1.00 34.47 1117 GLN A N 1
ATOM 8480 C CA . GLN A 1 1117 ? -35.908 30.566 43.579 1.00 34.47 1117 GLN A CA 1
ATOM 8481 C C . GLN A 1 1117 ? -35.690 29.049 43.588 1.00 34.47 1117 GLN A C 1
ATOM 8483 O O . GLN A 1 1117 ? -36.002 28.425 44.598 1.00 34.47 1117 GLN A O 1
ATOM 8488 N N . HIS A 1 1118 ? -35.118 28.444 42.539 1.00 39.12 1118 HIS A N 1
ATOM 8489 C CA . HIS A 1 1118 ? -34.887 26.996 42.511 1.00 39.12 1118 HIS A CA 1
ATOM 8490 C C . HIS A 1 1118 ? -33.579 26.637 41.800 1.00 39.12 1118 HIS A C 1
ATOM 8492 O O . HIS A 1 1118 ? -33.405 26.863 40.602 1.00 39.12 1118 HIS A O 1
ATOM 8498 N N . ASP A 1 1119 ? -32.678 26.041 42.576 1.00 37.59 1119 ASP A N 1
ATOM 8499 C CA . ASP A 1 1119 ? -31.283 25.694 42.291 1.00 37.59 1119 ASP A CA 1
ATOM 8500 C C . ASP A 1 1119 ? -31.115 24.507 41.306 1.00 37.59 1119 ASP A C 1
ATOM 8502 O O . ASP A 1 1119 ? -30.354 23.566 41.518 1.00 37.59 1119 ASP A O 1
ATOM 8506 N N . LEU A 1 1120 ? -31.896 24.515 40.220 1.00 39.22 1120 LEU A N 1
ATOM 8507 C CA . LEU A 1 1120 ? -31.988 23.439 39.222 1.00 39.22 1120 LEU A CA 1
ATOM 8508 C C . LEU A 1 1120 ? -31.066 23.648 38.007 1.00 39.22 1120 LEU A C 1
ATOM 8510 O O . LEU A 1 1120 ? -30.937 22.750 37.180 1.00 39.22 1120 LEU A O 1
ATOM 8514 N N . LYS A 1 1121 ? -30.440 24.827 37.862 1.00 39.81 1121 LYS A N 1
ATOM 8515 C CA . LYS A 1 1121 ? -29.724 25.236 36.633 1.00 39.81 1121 LYS A CA 1
ATOM 8516 C C . LYS A 1 1121 ? -28.212 24.976 36.630 1.00 39.81 1121 LYS A C 1
ATOM 8518 O O . LYS A 1 1121 ? -27.566 25.260 35.626 1.00 39.81 1121 LYS A O 1
ATOM 8523 N N . LEU A 1 1122 ? -27.654 24.468 37.728 1.00 35.91 1122 LEU A N 1
ATOM 8524 C CA . LEU A 1 1122 ? -26.215 24.203 37.890 1.00 35.91 1122 LEU A CA 1
ATOM 8525 C C . LEU A 1 1122 ? -25.917 22.771 38.363 1.00 35.91 1122 LEU A C 1
ATOM 8527 O O . LEU A 1 1122 ? -24.774 22.462 38.676 1.00 35.91 1122 LEU A O 1
ATOM 8531 N N . ARG A 1 1123 ? -26.932 21.904 38.437 1.00 43.97 1123 ARG A N 1
ATOM 8532 C CA . ARG A 1 1123 ? -26.806 20.538 38.952 1.00 43.97 1123 ARG A CA 1
ATOM 8533 C C . ARG A 1 1123 ? -27.054 19.537 37.828 1.00 43.97 1123 ARG A C 1
ATOM 8535 O O . ARG A 1 1123 ? -28.037 19.679 37.098 1.00 43.97 1123 ARG A O 1
ATOM 8542 N N . ASP A 1 1124 ? -26.193 18.530 37.721 1.00 40.25 1124 ASP A N 1
ATOM 8543 C CA . ASP A 1 1124 ? -26.531 17.302 37.002 1.00 40.25 1124 ASP A CA 1
ATOM 8544 C C . ASP A 1 1124 ? -27.735 16.658 37.708 1.00 40.25 1124 ASP A C 1
ATOM 8546 O O . ASP A 1 1124 ? -27.837 16.726 38.934 1.00 40.25 1124 ASP A O 1
ATOM 8550 N N . ASN A 1 1125 ? -28.696 16.111 36.963 1.00 43.91 1125 ASN A N 1
ATOM 8551 C CA . ASN A 1 1125 ? -29.962 15.626 37.527 1.00 43.91 1125 ASN A CA 1
ATOM 8552 C C . ASN A 1 1125 ? -30.315 14.237 36.986 1.00 43.91 1125 ASN A C 1
ATOM 8554 O O . ASN A 1 1125 ? -30.367 14.036 35.771 1.00 43.91 1125 ASN A O 1
ATOM 8558 N N . PHE A 1 1126 ? -30.698 13.317 37.880 1.00 37.16 1126 PHE A N 1
ATOM 8559 C CA . PHE A 1 1126 ? -31.337 12.061 37.492 1.00 37.16 1126 PHE A CA 1
ATOM 8560 C C . PHE A 1 1126 ? -32.840 12.275 37.305 1.00 37.16 1126 PHE A C 1
ATOM 8562 O O . PHE A 1 1126 ? -33.579 12.619 38.231 1.00 37.16 1126 PHE A O 1
ATOM 8569 N N . LEU A 1 1127 ? -33.335 11.985 36.110 1.00 42.75 1127 LEU A N 1
ATOM 8570 C CA . LEU A 1 1127 ? -34.760 11.873 35.845 1.00 42.75 1127 LEU A CA 1
ATOM 8571 C C . LEU A 1 1127 ? -35.165 10.400 35.922 1.00 42.75 1127 LEU A C 1
ATOM 8573 O O . LEU A 1 1127 ? -34.841 9.582 35.058 1.00 42.75 1127 LEU A O 1
ATOM 8577 N N . SER A 1 1128 ? -35.895 10.052 36.983 1.00 34.88 1128 SER A N 1
ATOM 8578 C CA . SER A 1 1128 ? -36.455 8.717 37.191 1.00 34.88 1128 SER A CA 1
ATOM 8579 C C . SER A 1 1128 ? -37.812 8.798 37.886 1.00 34.88 1128 SER A C 1
ATOM 8581 O O . SER A 1 1128 ? -37.998 9.539 38.844 1.00 34.88 1128 SER A O 1
ATOM 8583 N N . LEU A 1 1129 ? -38.767 7.967 37.459 1.00 31.67 1129 LEU A N 1
ATOM 8584 C CA . LEU A 1 1129 ? -40.053 7.808 38.144 1.00 31.67 1129 LEU A CA 1
ATOM 8585 C C . LEU A 1 1129 ? -39.858 7.218 39.555 1.00 31.67 1129 LEU A C 1
ATOM 8587 O O . LEU A 1 1129 ? -39.463 6.055 39.695 1.00 31.67 1129 LEU A O 1
ATOM 8591 N N . ARG A 1 1130 ? -40.196 7.984 40.601 1.00 33.97 1130 ARG A N 1
ATOM 8592 C CA . ARG A 1 1130 ? -40.263 7.508 41.996 1.00 33.97 1130 ARG A CA 1
ATOM 8593 C C . ARG A 1 1130 ? -41.375 6.454 42.131 1.00 33.97 1130 ARG A C 1
ATOM 8595 O O . ARG A 1 1130 ? -42.490 6.647 41.647 1.00 33.97 1130 ARG A O 1
ATOM 8602 N N . GLN A 1 1131 ? -41.095 5.316 42.766 1.00 32.72 1131 GLN A N 1
ATOM 8603 C CA . GLN A 1 1131 ? -42.152 4.369 43.145 1.00 32.72 1131 GLN A CA 1
ATOM 8604 C C . GLN A 1 1131 ? -42.991 4.995 44.275 1.00 32.72 1131 GLN A C 1
ATOM 8606 O O . GLN A 1 1131 ? -42.429 5.326 45.315 1.00 32.72 1131 GLN A O 1
ATOM 8611 N N . GLY A 1 1132 ? -44.307 5.169 44.066 1.00 33.81 1132 GLY A N 1
ATOM 8612 C CA . GLY A 1 1132 ? -45.257 5.515 45.139 1.00 33.81 1132 GLY A CA 1
ATOM 8613 C C . GLY A 1 1132 ? -46.239 6.679 44.915 1.00 33.81 1132 GLY A C 1
ATOM 8614 O O . GLY A 1 1132 ? -47.039 6.928 45.808 1.00 33.81 1132 GLY A O 1
ATOM 8615 N N . THR A 1 1133 ? -46.243 7.392 43.780 1.00 28.91 1133 THR A N 1
ATOM 8616 C CA . THR A 1 1133 ? -47.206 8.497 43.559 1.00 28.91 1133 THR A CA 1
ATOM 8617 C C . THR A 1 1133 ? -48.571 8.005 43.024 1.00 28.91 1133 THR A C 1
ATOM 8619 O O . THR A 1 1133 ? -48.606 7.100 42.184 1.00 28.91 1133 THR A O 1
ATOM 8622 N N . PRO A 1 1134 ? -49.719 8.591 43.436 1.00 29.73 1134 PRO A N 1
ATOM 8623 C CA . PRO A 1 1134 ? -51.062 8.097 43.076 1.00 29.73 1134 PRO A CA 1
ATOM 8624 C C . PRO A 1 1134 ? -51.343 8.036 41.561 1.00 29.73 1134 PRO A C 1
ATOM 8626 O O . PRO A 1 1134 ? -52.021 7.126 41.083 1.00 29.73 1134 PRO A O 1
ATOM 8629 N N . ARG A 1 1135 ? -50.759 8.948 40.766 1.00 31.47 1135 ARG A N 1
ATOM 8630 C CA . ARG A 1 1135 ? -50.849 8.920 39.290 1.00 31.47 1135 ARG A CA 1
ATOM 8631 C C . ARG A 1 1135 ? -50.098 7.735 38.662 1.00 31.47 1135 ARG A C 1
ATOM 8633 O O . ARG A 1 1135 ? -50.523 7.236 37.623 1.00 31.47 1135 ARG A O 1
ATOM 8640 N N . VAL A 1 1136 ? -49.040 7.230 39.305 1.00 30.58 1136 VAL A N 1
ATOM 8641 C CA . VAL A 1 1136 ? -48.283 6.046 38.855 1.00 30.58 1136 VAL A CA 1
ATOM 8642 C C . VAL A 1 1136 ? -49.073 4.757 39.106 1.00 30.58 1136 VAL A C 1
ATOM 8644 O O . VAL A 1 1136 ? -48.982 3.837 38.299 1.00 30.58 1136 VAL A O 1
ATOM 8647 N N . GLN A 1 1137 ? -49.912 4.696 40.146 1.00 27.77 1137 GLN A N 1
ATOM 8648 C CA . GLN A 1 1137 ? -50.813 3.555 40.376 1.00 27.77 1137 GLN A CA 1
ATOM 8649 C C . GLN A 1 1137 ? -51.918 3.445 39.312 1.00 27.77 1137 GLN A C 1
ATOM 8651 O O . GLN A 1 1137 ? -52.234 2.335 38.890 1.00 27.77 1137 GLN A O 1
ATOM 8656 N N . HIS A 1 1138 ? -52.450 4.567 38.812 1.00 29.12 1138 HIS A N 1
ATOM 8657 C CA . HIS A 1 1138 ? -53.438 4.548 37.724 1.00 29.12 1138 HIS A CA 1
ATOM 8658 C C . HIS A 1 1138 ? -52.808 4.153 36.371 1.00 29.12 1138 HIS A C 1
ATOM 8660 O O . HIS A 1 1138 ? -53.405 3.406 35.602 1.00 29.12 1138 HIS A O 1
ATOM 8666 N N . PHE A 1 1139 ? -51.560 4.567 36.113 1.00 26.52 1139 PHE A N 1
ATOM 8667 C CA . PHE A 1 1139 ? -50.794 4.179 34.917 1.00 26.52 1139 PHE A CA 1
ATOM 8668 C C . PHE A 1 1139 ? -50.388 2.686 34.928 1.00 26.52 1139 PHE A C 1
ATOM 8670 O O . PHE A 1 1139 ? -50.406 2.021 33.892 1.00 26.52 1139 PHE A O 1
ATOM 8677 N N . LEU A 1 1140 ? -50.085 2.127 36.109 1.00 27.58 1140 LEU A N 1
ATOM 8678 C CA . LEU A 1 1140 ? -49.761 0.704 36.310 1.00 27.58 1140 LEU A CA 1
ATOM 8679 C C . LEU A 1 1140 ? -50.961 -0.238 36.106 1.00 27.58 1140 LEU A C 1
ATOM 8681 O O . LEU A 1 1140 ? -50.759 -1.406 35.778 1.00 27.58 1140 LEU A O 1
ATOM 8685 N N . ALA A 1 1141 ? -52.194 0.257 36.256 1.00 30.34 1141 ALA A N 1
ATOM 8686 C CA . ALA A 1 1141 ? -53.409 -0.530 36.040 1.00 30.34 1141 ALA A CA 1
ATOM 8687 C C . ALA A 1 1141 ? -53.729 -0.768 34.549 1.00 30.34 1141 ALA A C 1
ATOM 8689 O O . ALA A 1 1141 ? -54.419 -1.730 34.221 1.00 30.34 1141 ALA A O 1
ATOM 8690 N N . VAL A 1 1142 ? -53.213 0.073 33.640 1.00 31.09 1142 VAL A N 1
ATOM 8691 C CA . VAL A 1 1142 ? -53.527 0.022 32.196 1.00 31.09 1142 VAL A CA 1
ATOM 8692 C C . VAL A 1 1142 ? -52.416 -0.658 31.373 1.00 31.09 1142 VAL A C 1
ATOM 8694 O O . VAL A 1 1142 ? -52.688 -1.214 30.311 1.00 31.09 1142 VAL A O 1
ATOM 8697 N N . MET A 1 1143 ? -51.168 -0.693 31.866 1.00 25.95 1143 MET A N 1
ATOM 8698 C CA . MET A 1 1143 ? -50.008 -1.290 31.177 1.00 25.95 1143 MET A CA 1
ATOM 8699 C C . MET A 1 1143 ? -49.075 -2.029 32.167 1.00 25.95 1143 MET A C 1
ATOM 8701 O O . MET A 1 1143 ? -48.116 -1.440 32.668 1.00 25.95 1143 MET A O 1
ATOM 8705 N N . PRO A 1 1144 ? -49.266 -3.339 32.424 1.00 26.23 1144 PRO A N 1
ATOM 8706 C CA . PRO A 1 1144 ? -48.527 -4.075 33.465 1.00 26.23 1144 PRO A CA 1
ATOM 8707 C C . PRO A 1 1144 ? -47.026 -4.314 33.193 1.00 26.23 1144 PRO A C 1
ATOM 8709 O O . PRO A 1 1144 ? -46.362 -4.969 33.993 1.00 26.23 1144 PRO A O 1
ATOM 8712 N N . ARG A 1 1145 ? -46.480 -3.866 32.048 1.00 32.81 1145 ARG A N 1
ATOM 8713 C CA . ARG A 1 1145 ? -45.107 -4.181 31.588 1.00 32.81 1145 ARG A CA 1
ATOM 8714 C C . ARG A 1 1145 ? -44.363 -3.006 30.917 1.00 32.81 1145 ARG A C 1
ATOM 8716 O O . ARG A 1 1145 ? -43.530 -3.249 30.050 1.00 32.81 1145 ARG A O 1
ATOM 8723 N N . ALA A 1 1146 ? -44.650 -1.753 31.280 1.00 28.84 1146 ALA A N 1
ATOM 8724 C CA . ALA A 1 1146 ? -43.877 -0.598 30.793 1.00 28.84 1146 ALA A CA 1
ATOM 8725 C C . ALA A 1 1146 ? -42.469 -0.572 31.431 1.00 28.84 1146 ALA A C 1
ATOM 8727 O O . ALA A 1 1146 ? -42.340 -0.682 32.659 1.00 28.84 1146 ALA A O 1
ATOM 8728 N N . ARG A 1 1147 ? -41.412 -0.476 30.612 1.00 39.62 1147 ARG A N 1
ATOM 8729 C CA . ARG A 1 1147 ? -40.009 -0.485 31.060 1.00 39.62 1147 ARG A CA 1
ATOM 8730 C C . ARG A 1 1147 ? -39.583 0.963 31.273 1.00 39.62 1147 ARG A C 1
ATOM 8732 O O . ARG A 1 1147 ? -39.430 1.725 30.339 1.00 39.62 1147 ARG A O 1
ATOM 8739 N N . LYS A 1 1148 ? -39.408 1.355 32.532 1.00 47.38 1148 LYS A N 1
ATOM 8740 C CA . LYS A 1 1148 ? -39.015 2.722 32.894 1.00 47.38 1148 LYS A CA 1
ATOM 8741 C C . LYS A 1 1148 ? -37.533 2.904 32.541 1.00 47.38 1148 LYS A C 1
ATOM 8743 O O . LYS A 1 1148 ? -36.729 2.113 33.017 1.00 47.38 1148 LYS A O 1
ATOM 8748 N N . GLU A 1 1149 ? -37.166 3.918 31.771 1.00 42.28 1149 GLU A N 1
ATOM 8749 C CA . GLU A 1 1149 ? -35.766 4.276 31.474 1.00 42.28 1149 GLU A CA 1
ATOM 8750 C C . GLU A 1 1149 ? -35.253 5.302 32.503 1.00 42.28 1149 GLU A C 1
ATOM 8752 O O . GLU A 1 1149 ? -36.058 5.921 33.209 1.00 42.28 1149 GLU A O 1
ATOM 8757 N N . MET A 1 1150 ? -33.938 5.411 32.718 1.00 40.19 1150 MET A N 1
ATOM 8758 C CA . MET A 1 1150 ? -33.343 6.448 33.579 1.00 40.19 1150 MET A CA 1
ATOM 8759 C C . MET A 1 1150 ? -32.516 7.400 32.715 1.00 40.19 1150 MET A C 1
ATOM 8761 O O . MET A 1 1150 ? -31.644 6.943 31.979 1.00 40.19 1150 MET A O 1
ATOM 8765 N N . VAL A 1 1151 ? -32.783 8.704 32.807 1.00 40.91 1151 VAL A N 1
ATOM 8766 C CA . VAL A 1 1151 ? -32.043 9.718 32.044 1.00 40.91 1151 VAL A CA 1
ATOM 8767 C C . VAL A 1 1151 ? -31.220 10.557 33.007 1.00 40.91 1151 VAL A C 1
ATOM 8769 O O . VAL A 1 1151 ? -31.776 11.150 33.928 1.00 40.91 1151 VAL A O 1
ATOM 8772 N N . ASP A 1 1152 ? -29.911 10.582 32.799 1.00 41.69 1152 ASP A N 1
ATOM 8773 C CA . ASP A 1 1152 ? -28.986 11.476 33.483 1.00 41.69 1152 ASP A CA 1
ATOM 8774 C C . ASP A 1 1152 ? -28.670 12.662 32.569 1.00 41.69 1152 ASP A C 1
ATOM 8776 O O . ASP A 1 1152 ? -28.322 12.466 31.402 1.00 41.69 1152 ASP A O 1
ATOM 8780 N N . ILE A 1 1153 ? -28.851 13.885 33.066 1.00 46.94 1153 ILE A N 1
ATOM 8781 C CA . ILE A 1 1153 ? -28.602 15.109 32.299 1.00 46.94 1153 ILE A CA 1
ATOM 8782 C C . ILE A 1 1153 ? -27.307 15.732 32.793 1.00 46.94 1153 ILE A C 1
ATOM 8784 O O . ILE A 1 1153 ? -27.259 16.194 33.933 1.00 46.94 1153 ILE A O 1
ATOM 8788 N N . HIS A 1 1154 ? -26.320 15.829 31.900 1.00 47.19 1154 HIS A N 1
ATOM 8789 C CA . HIS A 1 1154 ? -25.134 16.635 32.147 1.00 47.19 1154 HIS A CA 1
ATOM 8790 C C . HIS A 1 1154 ? -25.343 18.070 31.651 1.00 47.19 1154 HIS A C 1
ATOM 8792 O O . HIS A 1 1154 ? -25.546 18.292 30.451 1.00 47.19 1154 HIS A O 1
ATOM 8798 N N . CYS A 1 1155 ? -25.260 19.037 32.567 1.00 46.56 1155 CYS A N 1
ATOM 8799 C CA . CYS A 1 1155 ? -25.296 20.466 32.258 1.00 46.56 1155 CYS A CA 1
ATOM 8800 C C . CYS A 1 1155 ? -23.906 21.077 32.492 1.00 46.56 1155 CYS A C 1
ATOM 8802 O O . CYS A 1 1155 ? -23.356 20.948 33.587 1.00 46.56 1155 CYS A O 1
ATOM 8804 N N . PRO A 1 1156 ? -23.318 21.785 31.513 1.00 48.59 1156 PRO A N 1
ATOM 8805 C CA . PRO A 1 1156 ? -22.001 22.371 31.700 1.00 48.59 1156 PRO A CA 1
ATOM 8806 C C . PRO A 1 1156 ? -22.017 23.424 32.822 1.00 48.59 1156 PRO A C 1
ATOM 8808 O O . PRO A 1 1156 ? -22.895 24.284 32.877 1.00 48.59 1156 PRO A O 1
ATOM 8811 N N . SER A 1 1157 ? -21.035 23.347 33.723 1.00 47.94 1157 SER A N 1
ATOM 8812 C CA . SER A 1 1157 ? -20.849 24.280 34.846 1.00 47.94 1157 SER A CA 1
ATOM 8813 C C . SER A 1 1157 ? -19.629 25.183 34.608 1.00 47.94 1157 SER A C 1
ATOM 8815 O O . SER A 1 1157 ? -18.778 24.878 33.776 1.00 47.94 1157 SER A O 1
ATOM 8817 N N . GLN A 1 1158 ? -19.521 26.324 35.295 1.00 52.16 1158 GLN A N 1
ATOM 8818 C CA . GLN A 1 1158 ? -18.365 27.215 35.127 1.00 52.16 1158 GLN A CA 1
ATOM 8819 C C . GLN A 1 1158 ? -17.129 26.671 35.870 1.00 52.16 1158 GLN A C 1
ATOM 8821 O O . GLN A 1 1158 ? -16.994 26.852 37.082 1.00 52.16 1158 GLN A O 1
ATOM 8826 N N . SER A 1 1159 ? -16.191 26.052 35.144 1.00 47.62 1159 SER A N 1
ATOM 8827 C CA . SER A 1 1159 ? -14.812 25.845 35.610 1.00 47.62 1159 SER A CA 1
ATOM 8828 C C . SER A 1 1159 ? -13.797 26.114 34.490 1.00 47.62 1159 SER A C 1
ATOM 8830 O O . SER A 1 1159 ? -13.900 25.586 33.385 1.00 47.62 1159 SER A O 1
ATOM 8832 N N . GLY A 1 1160 ? -12.807 26.972 34.756 1.00 62.84 1160 GLY A N 1
ATOM 8833 C CA . GLY A 1 1160 ? -11.732 27.271 33.804 1.00 62.84 1160 GLY A CA 1
ATOM 8834 C C . GLY A 1 1160 ? -12.174 28.099 32.588 1.00 62.84 1160 GLY A C 1
ATOM 8835 O O . GLY A 1 1160 ? -12.609 29.240 32.740 1.00 62.84 1160 GLY A O 1
ATOM 8836 N N . TYR A 1 1161 ? -11.989 27.550 31.383 1.00 71.50 1161 TYR A N 1
ATOM 8837 C CA . TYR A 1 1161 ? -12.303 28.211 30.109 1.00 71.50 1161 TYR A CA 1
ATOM 8838 C C . TYR A 1 1161 ? -13.815 28.312 29.878 1.00 71.50 1161 TYR A C 1
ATOM 8840 O O . TYR A 1 1161 ? -14.569 27.390 30.172 1.00 71.50 1161 TYR A O 1
ATOM 8848 N N . LEU A 1 1162 ? -14.267 29.432 29.316 1.00 69.88 1162 LEU A N 1
ATOM 8849 C CA . LEU A 1 1162 ? -15.685 29.707 29.122 1.00 69.88 1162 LEU A CA 1
ATOM 8850 C C . LEU A 1 1162 ? -16.246 28.953 27.896 1.00 69.88 1162 LEU A C 1
ATOM 8852 O O . LEU A 1 1162 ? -15.924 29.274 26.752 1.00 69.88 1162 LEU A O 1
ATOM 8856 N N . THR A 1 1163 ? -17.117 27.966 28.129 1.00 73.75 1163 THR A N 1
ATOM 8857 C CA . THR A 1 1163 ? -17.634 27.054 27.087 1.00 73.75 1163 THR A CA 1
ATOM 8858 C C . THR A 1 1163 ? -18.943 27.511 26.417 1.00 73.75 1163 THR A C 1
ATOM 8860 O O . THR A 1 1163 ? -19.260 27.043 25.319 1.00 73.75 1163 THR A O 1
ATOM 8863 N N . ASN A 1 1164 ? -19.664 28.502 26.972 1.00 70.31 1164 ASN A N 1
ATOM 8864 C CA . ASN A 1 1164 ? -20.928 29.063 26.440 1.00 70.31 1164 ASN A CA 1
ATOM 8865 C C . ASN A 1 1164 ? -20.732 30.019 25.240 1.00 70.31 1164 ASN A C 1
ATOM 8867 O O . ASN A 1 1164 ? -21.239 31.139 25.171 1.00 70.31 1164 ASN A O 1
ATOM 8871 N N . THR A 1 1165 ? -19.967 29.557 24.261 1.00 77.12 1165 THR A N 1
ATOM 8872 C CA . THR A 1 1165 ? -19.696 30.263 23.005 1.00 77.12 1165 THR A CA 1
ATOM 8873 C C . THR A 1 1165 ? -20.912 30.246 22.067 1.00 77.12 1165 THR A C 1
ATOM 8875 O O . THR A 1 1165 ? -21.810 29.419 22.206 1.00 77.12 1165 THR A O 1
ATOM 8878 N N . SER A 1 1166 ? -20.989 31.171 21.105 1.00 76.31 1166 SER A N 1
ATOM 8879 C CA . SER A 1 1166 ? -22.094 31.199 20.129 1.00 76.31 1166 SER A CA 1
ATOM 8880 C C . SER A 1 1166 ? -22.103 29.941 19.254 1.00 76.31 1166 SER A C 1
ATOM 8882 O O . SER A 1 1166 ? -21.049 29.509 18.797 1.00 76.31 1166 SER A O 1
ATOM 8884 N N . THR A 1 1167 ? -23.291 29.420 18.923 1.00 72.88 1167 THR A N 1
ATOM 8885 C CA . THR A 1 1167 ? -23.472 28.358 17.909 1.00 72.88 1167 THR A CA 1
ATOM 8886 C C . THR A 1 1167 ? -22.848 28.740 16.556 1.00 72.88 1167 THR A C 1
ATOM 8888 O O . THR A 1 1167 ? -22.411 27.872 15.809 1.00 72.88 1167 THR A O 1
ATOM 8891 N N . PHE A 1 1168 ? -22.761 30.043 16.257 1.00 73.75 1168 PHE A N 1
ATOM 8892 C CA . PHE A 1 1168 ? -22.147 30.591 15.042 1.00 73.75 1168 PHE A CA 1
ATOM 8893 C C . PHE A 1 1168 ? -20.675 31.012 15.228 1.00 73.75 1168 PHE A C 1
ATOM 8895 O O . PHE A 1 1168 ? -20.146 31.744 14.393 1.00 73.75 1168 PHE A O 1
ATOM 8902 N N . LYS A 1 1169 ? -19.993 30.586 16.305 1.00 80.62 1169 LYS A N 1
ATOM 8903 C CA . LYS A 1 1169 ? -18.524 30.655 16.380 1.00 80.62 1169 LYS A CA 1
ATOM 8904 C C . LYS A 1 1169 ? -17.962 29.516 15.522 1.00 80.62 1169 LYS A C 1
ATOM 8906 O O . LYS A 1 1169 ? -18.037 28.354 15.907 1.00 80.62 1169 LYS A O 1
ATOM 8911 N N . LEU A 1 1170 ? -17.447 29.864 14.343 1.00 81.94 1170 LEU A N 1
ATOM 8912 C CA . LEU A 1 1170 ? -17.028 28.918 13.297 1.00 81.94 1170 LEU A CA 1
ATOM 8913 C C . LEU A 1 1170 ? -15.513 28.644 13.261 1.00 81.94 1170 LEU A C 1
ATOM 8915 O O . LEU A 1 1170 ? -15.035 28.005 12.330 1.00 81.94 1170 LEU A O 1
ATOM 8919 N N . GLN A 1 1171 ? -14.773 29.142 14.252 1.00 86.94 1171 GLN A N 1
ATOM 8920 C CA . GLN A 1 1171 ? -13.315 29.063 14.342 1.00 86.94 1171 GLN A CA 1
ATOM 8921 C C . GLN A 1 1171 ? -12.893 29.063 15.821 1.00 86.94 1171 GLN A C 1
ATOM 8923 O O . GLN A 1 1171 ? -13.433 29.838 16.620 1.00 86.94 1171 GLN A O 1
ATOM 8928 N N . TYR A 1 1172 ? -11.925 28.223 16.188 1.00 86.50 1172 TYR A N 1
ATOM 8929 C CA . TYR A 1 1172 ? -11.290 28.182 17.512 1.00 86.50 1172 TYR A CA 1
ATOM 8930 C C . TYR A 1 1172 ? -9.774 28.064 17.334 1.00 86.50 1172 TYR A C 1
ATOM 8932 O O . TYR A 1 1172 ? -9.319 27.326 16.464 1.00 86.50 1172 TYR A O 1
ATOM 8940 N N . SER A 1 1173 ? -8.981 28.752 18.162 1.00 88.75 1173 SER A N 1
ATOM 8941 C CA . SER A 1 1173 ? -7.551 28.429 18.239 1.00 88.75 1173 SER A CA 1
ATOM 8942 C C . SER A 1 1173 ? -7.360 27.039 18.846 1.00 88.75 1173 SER A C 1
ATOM 8944 O O . SER A 1 1173 ? -8.230 26.547 19.578 1.00 88.75 1173 SER A O 1
ATOM 8946 N N . LYS A 1 1174 ? -6.221 26.394 18.580 1.00 85.38 1174 LYS A N 1
ATOM 8947 C CA . LYS A 1 1174 ? -5.912 25.093 19.196 1.00 85.38 1174 LYS A CA 1
ATOM 8948 C C . LYS A 1 1174 ? -5.839 25.193 20.721 1.00 85.38 1174 LYS A C 1
ATOM 8950 O O . LYS A 1 1174 ? -6.278 24.279 21.418 1.00 85.38 1174 LYS A O 1
ATOM 8955 N N . GLU A 1 1175 ? -5.351 26.311 21.255 1.00 84.94 1175 GLU A N 1
ATOM 8956 C CA . GLU A 1 1175 ? -5.299 26.574 22.696 1.00 84.94 1175 GLU A CA 1
ATOM 8957 C C . GLU A 1 1175 ? -6.700 26.707 23.298 1.00 84.94 1175 GLU A C 1
ATOM 8959 O O . GLU A 1 1175 ? -6.974 26.117 24.347 1.00 84.94 1175 GLU A O 1
ATOM 8964 N N . ASP A 1 1176 ? -7.598 27.432 22.624 1.00 84.75 1176 ASP A N 1
ATOM 8965 C CA . ASP A 1 1176 ? -8.996 27.576 23.032 1.00 84.75 1176 ASP A CA 1
ATOM 8966 C C . ASP A 1 1176 ? -9.701 26.218 23.012 1.00 84.75 1176 ASP A C 1
ATOM 8968 O O . ASP A 1 1176 ? -10.375 25.867 23.977 1.00 84.75 1176 ASP A O 1
ATOM 8972 N N . ALA A 1 1177 ? -9.517 25.428 21.949 1.00 87.81 1177 ALA A N 1
ATOM 8973 C CA . ALA A 1 1177 ? -10.111 24.099 21.819 1.00 87.81 1177 ALA A CA 1
ATOM 8974 C C . ALA A 1 1177 ? -9.619 23.139 22.916 1.00 87.81 1177 ALA A C 1
ATOM 8976 O O . ALA A 1 1177 ? -10.425 22.476 23.565 1.00 87.81 1177 ALA A O 1
ATOM 8977 N N . ASN A 1 1178 ? -8.314 23.117 23.200 1.00 85.12 1178 ASN A N 1
ATOM 8978 C CA . ASN A 1 1178 ? -7.750 22.310 24.286 1.00 85.12 1178 ASN A CA 1
ATOM 8979 C C . ASN A 1 1178 ? -8.239 22.769 25.668 1.00 85.12 1178 ASN A C 1
ATOM 8981 O O . ASN A 1 1178 ? -8.537 21.944 26.536 1.00 85.12 1178 ASN A O 1
ATOM 8985 N N . SER A 1 1179 ? -8.347 24.080 25.886 1.00 82.19 1179 SER A N 1
ATOM 8986 C CA . SER A 1 1179 ? -8.870 24.643 27.136 1.00 82.19 1179 SER A CA 1
ATOM 8987 C C . SER A 1 1179 ? -10.355 24.318 27.319 1.00 82.19 1179 SER A C 1
ATOM 8989 O O . SER A 1 1179 ? -10.779 23.975 28.424 1.00 82.19 1179 SER A O 1
ATOM 8991 N N . PHE A 1 1180 ? -11.123 24.337 26.227 1.00 85.88 1180 PHE A N 1
ATOM 8992 C CA . PHE A 1 1180 ? -12.516 23.904 26.178 1.00 85.88 1180 PHE A CA 1
ATOM 8993 C C . PHE A 1 1180 ? -12.646 22.429 26.573 1.00 85.88 1180 PHE A C 1
ATOM 8995 O O . PHE A 1 1180 ? -13.408 22.108 27.483 1.00 85.88 1180 PHE A O 1
ATOM 9002 N N . LEU A 1 1181 ? -11.880 21.535 25.936 1.00 83.25 1181 LEU A N 1
ATOM 9003 C CA . LEU A 1 1181 ? -11.894 20.099 26.234 1.00 83.25 1181 LEU A CA 1
ATOM 9004 C C . LEU A 1 1181 ? -11.596 19.816 27.707 1.00 83.25 1181 LEU A C 1
ATOM 9006 O O . LEU A 1 1181 ? -12.320 19.062 28.356 1.00 83.25 1181 LEU A O 1
ATOM 9010 N N . ASN A 1 1182 ? -10.563 20.463 28.252 1.00 81.12 1182 ASN A N 1
ATOM 9011 C CA . ASN A 1 1182 ? -10.186 20.307 29.652 1.00 81.12 1182 ASN A CA 1
ATOM 9012 C C . ASN A 1 1182 ? -11.280 20.793 30.611 1.00 81.12 1182 ASN A C 1
ATOM 9014 O O . ASN A 1 1182 ? -11.536 20.114 31.606 1.00 81.12 1182 ASN A O 1
ATOM 9018 N N . SER A 1 1183 ? -11.929 21.922 30.301 1.00 76.69 1183 SER A N 1
ATOM 9019 C CA . SER A 1 1183 ? -13.061 22.448 31.074 1.00 76.69 1183 SER A CA 1
ATOM 9020 C C . SER A 1 1183 ? -14.223 21.452 31.087 1.00 76.69 1183 SER A C 1
ATOM 9022 O O . SER A 1 1183 ? -14.658 21.036 32.156 1.00 76.69 1183 SER A O 1
ATOM 9024 N N . VAL A 1 1184 ? -14.647 20.950 29.922 1.00 76.38 1184 VAL A N 1
ATOM 9025 C CA . VAL A 1 1184 ? -15.742 19.965 29.834 1.00 76.38 1184 VAL A CA 1
ATOM 9026 C C . VAL A 1 1184 ? -15.392 18.654 30.539 1.00 76.38 1184 VAL A C 1
ATOM 9028 O O . VAL A 1 1184 ? -16.230 18.072 31.229 1.00 76.38 1184 VAL A O 1
ATOM 9031 N N . ARG A 1 1185 ? -14.148 18.183 30.410 1.00 76.81 1185 ARG A N 1
ATOM 9032 C CA . ARG A 1 1185 ? -13.678 16.988 31.118 1.00 76.81 1185 ARG A CA 1
ATOM 9033 C C . ARG A 1 1185 ? -13.769 17.170 32.634 1.00 76.81 1185 ARG A C 1
ATOM 9035 O O . ARG A 1 1185 ? -14.184 16.256 33.347 1.00 76.81 1185 ARG A O 1
ATOM 9042 N N . GLU A 1 1186 ? -13.377 18.337 33.140 1.00 72.00 1186 GLU A N 1
ATOM 9043 C CA . GLU A 1 1186 ? -13.483 18.665 34.562 1.00 72.00 1186 GLU A CA 1
ATOM 9044 C C . GLU A 1 1186 ? -14.947 18.703 35.011 1.00 72.00 1186 GLU A C 1
ATOM 9046 O O . GLU A 1 1186 ? -15.289 18.022 35.975 1.00 72.00 1186 GLU A O 1
ATOM 9051 N N . THR A 1 1187 ? -15.829 19.393 34.281 1.00 68.12 1187 THR A N 1
ATOM 9052 C CA . THR A 1 1187 ? -17.246 19.484 34.666 1.00 68.12 1187 THR A CA 1
ATOM 9053 C C . THR A 1 1187 ? -17.957 18.138 34.619 1.00 68.12 1187 THR A C 1
ATOM 9055 O O . THR A 1 1187 ? -18.810 17.893 35.460 1.00 68.12 1187 THR A O 1
ATOM 9058 N N . THR A 1 1188 ? -17.580 17.249 33.696 1.00 73.00 1188 THR A N 1
ATOM 9059 C CA . THR A 1 1188 ? -18.159 15.896 33.581 1.00 73.00 1188 THR A CA 1
ATOM 9060 C C . THR A 1 1188 ? -17.728 14.983 34.735 1.00 73.00 1188 THR A C 1
ATOM 9062 O O . THR A 1 1188 ? -18.491 14.142 35.207 1.00 73.00 1188 THR A O 1
ATOM 9065 N N . THR A 1 1189 ? -16.480 15.115 35.196 1.00 67.56 1189 THR A N 1
ATOM 9066 C CA . THR A 1 1189 ? -15.912 14.232 36.233 1.00 67.56 1189 THR A CA 1
ATOM 9067 C C . THR A 1 1189 ? -16.114 14.755 37.652 1.00 67.56 1189 THR A C 1
ATOM 9069 O O . THR A 1 1189 ? -16.121 13.963 38.595 1.00 67.56 1189 THR A O 1
ATOM 9072 N N . LYS A 1 1190 ? -16.244 16.075 37.809 1.00 68.06 1190 LYS A N 1
ATOM 9073 C CA . LYS A 1 1190 ? -16.309 16.796 39.084 1.00 68.06 1190 LYS A CA 1
ATOM 9074 C C . LYS A 1 1190 ? -17.239 18.015 38.954 1.00 68.06 1190 LYS A C 1
ATOM 9076 O O . LYS A 1 1190 ? -16.762 19.154 39.020 1.00 68.06 1190 LYS A O 1
ATOM 9081 N N . PRO A 1 1191 ? -18.551 17.810 38.750 1.00 64.69 1191 PRO A N 1
ATOM 9082 C CA . PRO A 1 1191 ? -19.496 18.905 38.621 1.00 64.69 1191 PRO A CA 1
ATOM 9083 C C . PRO A 1 1191 ? -19.529 19.734 39.904 1.00 64.69 1191 PRO A C 1
ATOM 9085 O O . PRO A 1 1191 ? -19.191 19.272 41.002 1.00 64.69 1191 PRO A O 1
ATOM 9088 N N . ARG A 1 1192 ? -19.926 20.997 39.755 1.00 58.94 1192 ARG A N 1
ATOM 9089 C CA . ARG A 1 1192 ? -20.047 21.930 40.871 1.00 58.94 1192 ARG A CA 1
ATOM 9090 C C . ARG A 1 1192 ? -21.505 22.144 41.232 1.00 58.94 1192 ARG A C 1
ATOM 9092 O O . ARG A 1 1192 ? -22.297 22.505 40.376 1.00 58.94 1192 ARG A O 1
ATOM 9099 N N . ILE A 1 1193 ? -21.819 22.016 42.515 1.00 55.75 1193 ILE A N 1
ATOM 9100 C CA . ILE A 1 1193 ? -23.112 22.364 43.107 1.00 55.75 1193 ILE A CA 1
ATOM 9101 C C . ILE A 1 1193 ? -22.864 23.513 44.088 1.00 55.75 1193 ILE A C 1
ATOM 9103 O O . ILE A 1 1193 ? -21.948 23.423 44.906 1.00 55.75 1193 ILE A O 1
ATOM 9107 N N . ASP A 1 1194 ? -23.615 24.614 43.991 1.00 55.66 1194 ASP A N 1
ATOM 9108 C CA . ASP A 1 1194 ? -23.410 25.815 44.822 1.00 55.66 1194 ASP A CA 1
ATOM 9109 C C . ASP A 1 1194 ? -21.956 26.339 44.798 1.00 55.66 1194 ASP A C 1
ATOM 9111 O O . ASP A 1 1194 ? -21.375 26.698 45.826 1.00 55.66 1194 ASP A O 1
ATOM 9115 N N . ASN A 1 1195 ? -21.324 26.336 43.616 1.00 57.28 1195 ASN A N 1
ATOM 9116 C CA . ASN A 1 1195 ? -19.908 26.680 43.400 1.00 57.28 1195 ASN A CA 1
ATOM 9117 C C . ASN A 1 1195 ? -18.880 25.795 44.139 1.00 57.28 1195 ASN A C 1
ATOM 9119 O O . ASN A 1 1195 ? -17.689 26.121 44.146 1.00 57.28 1195 ASN A O 1
ATOM 9123 N N . LYS A 1 1196 ? -19.289 24.656 44.708 1.00 60.56 1196 LYS A N 1
ATOM 9124 C CA . LYS A 1 1196 ? -18.402 23.665 45.334 1.00 60.56 1196 LYS A CA 1
ATOM 9125 C C . LYS A 1 1196 ? -18.353 22.391 44.502 1.00 60.56 1196 LYS A C 1
ATOM 9127 O O . LYS A 1 1196 ? -19.372 21.952 43.987 1.00 60.56 1196 LYS A O 1
ATOM 9132 N N . VAL A 1 1197 ? -17.170 21.791 44.385 1.00 66.94 1197 VAL A N 1
ATOM 9133 C CA . VAL A 1 1197 ? -17.004 20.483 43.731 1.00 66.94 1197 VAL A CA 1
ATOM 9134 C C . VAL A 1 1197 ? -17.800 19.433 44.501 1.00 66.94 1197 VAL A C 1
ATOM 9136 O O . VAL A 1 1197 ? -17.641 19.332 45.720 1.00 66.94 1197 VAL A O 1
ATOM 9139 N N . ASP A 1 1198 ? -18.630 18.654 43.805 1.00 69.50 1198 ASP A N 1
ATOM 9140 C CA . ASP A 1 1198 ? -19.294 17.518 44.429 1.00 69.50 1198 ASP A CA 1
ATOM 9141 C C . ASP A 1 1198 ? -18.404 16.273 44.428 1.00 69.50 1198 ASP A C 1
ATOM 9143 O O . ASP A 1 1198 ? -18.200 15.625 43.402 1.00 69.50 1198 ASP A O 1
ATOM 9147 N N . ASN A 1 1199 ? -17.904 15.915 45.607 1.00 77.06 1199 ASN A N 1
ATOM 9148 C CA . ASN A 1 1199 ? -17.065 14.732 45.779 1.00 77.06 1199 ASN A CA 1
ATOM 9149 C C . ASN A 1 1199 ? -17.858 13.417 45.699 1.00 77.06 1199 ASN A C 1
ATOM 9151 O O . ASN A 1 1199 ? -17.254 12.378 45.443 1.00 77.06 1199 ASN A O 1
ATOM 9155 N N . ASP A 1 1200 ? -19.185 13.451 45.877 1.00 75.12 1200 ASP A N 1
ATOM 9156 C CA . ASP A 1 1200 ? -20.035 12.252 45.815 1.00 75.12 1200 ASP A CA 1
ATOM 9157 C C . ASP A 1 1200 ? -20.492 11.917 44.384 1.00 75.12 1200 ASP A C 1
ATOM 9159 O O . ASP A 1 1200 ? -21.060 10.847 44.148 1.00 75.12 1200 ASP A O 1
ATOM 9163 N N . TRP A 1 1201 ? -20.238 12.805 43.416 1.00 72.69 1201 TRP A N 1
ATOM 9164 C CA . TRP A 1 1201 ? -20.714 12.667 42.040 1.00 72.69 1201 TRP A CA 1
ATOM 9165 C C . TRP A 1 1201 ? -20.318 11.340 41.366 1.00 72.69 1201 TRP A C 1
ATOM 9167 O O . TRP A 1 1201 ? -21.213 10.672 40.843 1.00 72.69 1201 TRP A O 1
ATOM 9177 N N . PRO A 1 1202 ? -19.051 10.872 41.415 1.00 74.81 1202 PRO A N 1
ATOM 9178 C CA . PRO A 1 1202 ? -18.678 9.598 40.793 1.00 74.81 1202 PRO A CA 1
ATOM 9179 C C . PRO A 1 1202 ? -19.463 8.404 41.356 1.00 74.81 1202 PRO A C 1
ATOM 9181 O O . PRO A 1 1202 ? -19.901 7.525 40.609 1.00 74.81 1202 PRO A O 1
ATOM 9184 N N . THR A 1 1203 ? -19.713 8.398 42.668 1.00 77.31 1203 THR A N 1
ATOM 9185 C CA . THR A 1 1203 ? -20.527 7.377 43.339 1.00 77.31 1203 THR A CA 1
ATOM 9186 C C . THR A 1 1203 ? -21.983 7.460 42.893 1.00 77.31 1203 THR A C 1
ATOM 9188 O O . THR A 1 1203 ? -22.600 6.440 42.581 1.00 77.31 1203 THR A O 1
ATOM 9191 N N . CYS A 1 1204 ? -22.540 8.669 42.812 1.00 73.56 1204 CYS A N 1
ATOM 9192 C CA . CYS A 1 1204 ? -23.931 8.873 42.432 1.00 73.56 1204 CYS A CA 1
ATOM 9193 C C . CYS A 1 1204 ? -24.211 8.540 40.966 1.00 73.56 1204 CYS A C 1
ATOM 9195 O O . CYS A 1 1204 ? -25.199 7.854 40.692 1.00 73.56 1204 CYS A O 1
ATOM 9197 N N . LEU A 1 1205 ? -23.315 8.904 40.048 1.00 75.94 1205 LEU A N 1
ATOM 9198 C CA . LEU A 1 1205 ? -23.375 8.479 38.650 1.00 75.94 1205 LEU A CA 1
ATOM 9199 C C . LEU A 1 1205 ? -23.289 6.949 38.528 1.00 75.94 1205 LEU A C 1
ATOM 9201 O O . LEU A 1 1205 ? -24.083 6.332 37.818 1.00 75.94 1205 LEU A O 1
ATOM 9205 N N . SER A 1 1206 ? -22.421 6.305 39.315 1.00 80.75 1206 SER A N 1
ATOM 9206 C CA . SER A 1 1206 ? -22.284 4.840 39.336 1.00 80.75 1206 SER A CA 1
ATOM 9207 C C . SER A 1 1206 ? -23.564 4.155 39.809 1.00 80.75 1206 SER A C 1
ATOM 9209 O O . SER A 1 1206 ? -24.006 3.164 39.225 1.00 80.75 1206 SER A O 1
ATOM 9211 N N . CYS A 1 1207 ? -24.191 4.710 40.849 1.00 78.25 1207 CYS A N 1
ATOM 9212 C CA . CYS A 1 1207 ? -25.489 4.267 41.340 1.00 78.25 1207 CYS A CA 1
ATOM 9213 C C . CYS A 1 1207 ? -26.581 4.395 40.278 1.00 78.25 1207 CYS A C 1
ATOM 9215 O O . CYS A 1 1207 ? -27.414 3.498 40.164 1.00 78.25 1207 CYS A O 1
ATOM 9217 N N . GLY A 1 1208 ? -26.563 5.472 39.492 1.00 73.50 1208 GLY A N 1
ATOM 9218 C CA . GLY A 1 1208 ? -27.450 5.649 38.351 1.00 73.50 1208 GLY A CA 1
ATOM 9219 C C . GLY A 1 1208 ? -27.257 4.565 37.284 1.00 73.50 1208 GLY A C 1
ATOM 9220 O O . GLY A 1 1208 ? -28.213 3.884 36.909 1.00 73.50 1208 GLY A O 1
ATOM 9221 N N . LEU A 1 1209 ? -26.015 4.347 36.844 1.00 79.88 1209 LEU A N 1
ATOM 9222 C CA . LEU A 1 1209 ? -25.676 3.415 35.759 1.00 79.88 1209 LEU A CA 1
ATOM 9223 C C . LEU A 1 1209 ? -26.117 1.965 36.022 1.00 79.88 1209 LEU A C 1
ATOM 9225 O O . LEU A 1 1209 ? -26.471 1.250 35.086 1.00 79.88 1209 LEU A O 1
ATOM 9229 N N . ILE A 1 1210 ? -26.138 1.529 37.285 1.00 81.69 1210 ILE A N 1
ATOM 9230 C CA . ILE A 1 1210 ? -26.485 0.149 37.663 1.00 81.69 1210 ILE A CA 1
ATOM 9231 C C . ILE A 1 1210 ? -27.935 -0.029 38.148 1.00 81.69 1210 ILE A C 1
ATOM 9233 O O . ILE A 1 1210 ? -28.404 -1.163 38.287 1.00 81.69 1210 ILE A O 1
ATOM 9237 N N . ASP A 1 1211 ? -28.689 1.055 38.381 1.00 79.31 1211 ASP A N 1
ATOM 9238 C CA . ASP A 1 1211 ? -29.986 1.000 39.079 1.00 79.31 1211 ASP A CA 1
ATOM 9239 C C . ASP A 1 1211 ? -31.035 0.124 38.372 1.00 79.31 1211 ASP A C 1
ATOM 9241 O O . ASP A 1 1211 ? -31.850 -0.539 39.017 1.00 79.31 1211 ASP A O 1
ATOM 9245 N N . ARG A 1 1212 ? -31.018 0.076 37.036 1.00 77.88 1212 ARG A N 1
ATOM 9246 C CA . ARG A 1 1212 ? -31.942 -0.771 36.264 1.00 77.88 1212 ARG A CA 1
ATOM 9247 C C . ARG A 1 1212 ? -31.575 -2.244 36.318 1.00 77.88 1212 ARG A C 1
ATOM 9249 O O . ARG A 1 1212 ? -32.455 -3.073 36.554 1.00 77.88 1212 ARG A O 1
ATOM 9256 N N . SER A 1 1213 ? -30.292 -2.554 36.157 1.00 81.50 1213 SER A N 1
ATOM 9257 C CA . SER A 1 1213 ? -29.765 -3.918 36.230 1.00 81.50 1213 SER A CA 1
ATOM 9258 C C . SER A 1 1213 ? -30.007 -4.522 37.620 1.00 81.50 1213 SER A C 1
ATOM 9260 O O . SER A 1 1213 ? -30.623 -5.583 37.724 1.00 81.50 1213 SER A O 1
ATOM 9262 N N . ARG A 1 1214 ? -29.705 -3.791 38.706 1.00 85.56 1214 ARG A N 1
ATOM 9263 C CA . ARG A 1 1214 ? -30.006 -4.258 40.076 1.00 85.56 1214 ARG A CA 1
ATOM 9264 C C . ARG A 1 1214 ? -31.503 -4.456 40.315 1.00 85.56 1214 ARG A C 1
ATOM 9266 O O . ARG A 1 1214 ? -31.899 -5.425 40.959 1.00 85.56 1214 ARG A O 1
ATOM 9273 N N . ASN A 1 1215 ? -32.350 -3.572 39.778 1.00 78.25 1215 ASN A N 1
ATOM 9274 C CA . ASN A 1 1215 ? -33.800 -3.675 39.936 1.00 78.25 1215 ASN A CA 1
ATOM 9275 C C . ASN A 1 1215 ? -34.386 -4.888 39.194 1.00 78.25 1215 ASN A C 1
ATOM 9277 O O . ASN A 1 1215 ? -35.293 -5.528 39.722 1.00 78.25 1215 ASN A O 1
ATOM 9281 N N . ARG A 1 1216 ? -33.866 -5.236 38.004 1.00 81.44 1216 ARG A N 1
ATOM 9282 C CA . ARG A 1 1216 ? -34.230 -6.484 37.301 1.00 81.44 1216 ARG A CA 1
ATOM 9283 C C . ARG A 1 1216 ? -33.880 -7.723 38.118 1.00 81.44 1216 ARG A C 1
ATOM 9285 O O . ARG A 1 1216 ? -34.655 -8.673 38.138 1.00 81.44 1216 ARG A O 1
ATOM 9292 N N . SER A 1 1217 ? -32.749 -7.674 38.812 1.00 79.44 1217 SER A N 1
ATOM 9293 C CA . SER A 1 1217 ? -32.243 -8.763 39.650 1.00 79.44 1217 SER A CA 1
ATOM 9294 C C . SER A 1 1217 ? -32.874 -8.812 41.049 1.00 79.44 1217 SER A C 1
ATOM 9296 O O . SER A 1 1217 ? -32.472 -9.635 41.866 1.00 79.44 1217 SER A O 1
ATOM 9298 N N . GLY A 1 1218 ? -33.851 -7.945 41.352 1.00 79.88 1218 GLY A N 1
ATOM 9299 C CA . GLY A 1 1218 ? -34.534 -7.916 42.651 1.00 79.88 1218 GLY A CA 1
ATOM 9300 C C . GLY A 1 1218 ? -33.662 -7.434 43.817 1.00 79.88 1218 GLY A C 1
ATOM 9301 O O . GLY A 1 1218 ? -33.997 -7.683 44.972 1.00 79.88 1218 GLY A O 1
ATOM 9302 N N . ILE A 1 1219 ? -32.549 -6.751 43.535 1.00 83.81 1219 ILE A N 1
ATOM 9303 C CA . ILE A 1 1219 ? -31.592 -6.287 44.545 1.00 83.81 1219 ILE A CA 1
ATOM 9304 C C . ILE A 1 1219 ? -32.019 -4.889 45.049 1.00 83.81 1219 ILE A C 1
ATOM 9306 O O . ILE A 1 1219 ? -32.307 -4.001 44.229 1.00 83.81 1219 ILE A O 1
ATOM 9310 N N . PRO A 1 1220 ? -32.101 -4.661 46.378 1.00 81.56 1220 PRO A N 1
ATOM 9311 C CA . PRO A 1 1220 ? -32.403 -3.343 46.937 1.00 81.56 1220 PRO A CA 1
ATOM 9312 C C . PRO A 1 1220 ? -31.255 -2.356 46.682 1.00 81.56 1220 PRO A C 1
ATOM 9314 O O . PRO A 1 1220 ? -30.116 -2.756 46.448 1.00 81.56 1220 PRO A O 1
ATOM 9317 N N . ARG A 1 1221 ? -31.545 -1.049 46.715 1.00 85.12 1221 ARG A N 1
ATOM 9318 C CA . ARG A 1 1221 ? -30.492 -0.027 46.613 1.00 85.12 1221 ARG A CA 1
ATOM 9319 C C . ARG A 1 1221 ? -29.588 -0.091 47.847 1.00 85.12 1221 ARG A C 1
ATOM 9321 O O . ARG A 1 1221 ? -30.073 -0.306 48.953 1.00 85.12 1221 ARG A O 1
ATOM 9328 N N . SER A 1 1222 ? -28.286 0.117 47.660 1.00 87.69 1222 SER A N 1
ATOM 9329 C CA . SER A 1 1222 ? -27.362 0.342 48.779 1.00 87.69 1222 SER A CA 1
ATOM 9330 C C . SER A 1 1222 ? -27.664 1.676 49.473 1.00 87.69 1222 SER A C 1
ATOM 9332 O O . SER A 1 1222 ? -28.284 2.560 48.879 1.00 87.69 1222 SER A O 1
ATOM 9334 N N . SER A 1 1223 ? -27.185 1.869 50.704 1.00 84.56 1223 SER A N 1
ATOM 9335 C CA . SER A 1 1223 ? -27.335 3.142 51.428 1.00 84.56 1223 SER A CA 1
ATOM 9336 C C . SER A 1 1223 ? -26.716 4.326 50.671 1.00 84.56 1223 SER A C 1
ATOM 9338 O O . SER A 1 1223 ? -27.334 5.389 50.584 1.00 84.56 1223 SER A O 1
ATOM 9340 N N . SER A 1 1224 ? -25.542 4.130 50.059 1.00 82.50 1224 SER A N 1
ATOM 9341 C CA . SER A 1 1224 ? -24.899 5.113 49.177 1.00 82.50 1224 SER A CA 1
ATOM 9342 C C . SER A 1 1224 ? -25.814 5.488 48.012 1.00 82.50 1224 SER A C 1
ATOM 9344 O O . SER A 1 1224 ? -26.072 6.669 47.777 1.00 82.50 1224 SER A O 1
ATOM 9346 N N . CYS A 1 1225 ? -26.389 4.494 47.327 1.00 80.62 1225 CYS A N 1
ATOM 9347 C CA . CYS A 1 1225 ? -27.284 4.747 46.204 1.00 80.62 1225 CYS A CA 1
ATOM 9348 C C . CYS A 1 1225 ? -28.631 5.338 46.626 1.00 80.62 1225 CYS A C 1
ATOM 9350 O O . CYS A 1 1225 ? -29.165 6.184 45.915 1.00 80.62 1225 CYS A O 1
ATOM 9352 N N . GLU A 1 1226 ? -29.183 4.974 47.782 1.00 81.06 1226 GLU A N 1
ATOM 9353 C CA . GLU A 1 1226 ? -30.372 5.638 48.320 1.00 81.06 1226 GLU A CA 1
ATOM 9354 C C . GLU A 1 1226 ? -30.126 7.127 48.577 1.00 81.06 1226 GLU A C 1
ATOM 9356 O O . GLU A 1 1226 ? -30.971 7.952 48.226 1.00 81.06 1226 GLU A O 1
ATOM 9361 N N . ASN A 1 1227 ? -28.973 7.483 49.146 1.00 77.94 1227 ASN A N 1
ATOM 9362 C CA . ASN A 1 1227 ? -28.597 8.875 49.387 1.00 77.94 1227 ASN A CA 1
ATOM 9363 C C . ASN A 1 1227 ? -28.371 9.638 48.079 1.00 77.94 1227 ASN A C 1
ATOM 9365 O O . ASN A 1 1227 ? -28.889 10.743 47.921 1.00 77.94 1227 ASN A O 1
ATOM 9369 N N . CYS A 1 1228 ? -27.695 9.024 47.108 1.00 73.56 1228 CYS A N 1
ATOM 9370 C CA . CYS A 1 1228 ? -27.520 9.600 45.779 1.00 73.56 1228 CYS A CA 1
ATOM 9371 C C . CYS A 1 1228 ? -28.857 9.858 45.077 1.00 73.56 1228 CYS A C 1
ATOM 9373 O O . CYS A 1 1228 ? -29.091 10.960 44.594 1.00 73.56 1228 CYS A O 1
ATOM 9375 N N . PHE A 1 1229 ? -29.784 8.896 45.087 1.00 71.88 1229 PHE A N 1
ATOM 9376 C CA . PHE A 1 1229 ? -31.111 9.089 44.499 1.00 71.88 1229 PHE A CA 1
ATOM 9377 C C . PHE A 1 1229 ? -31.948 10.124 45.271 1.00 71.88 1229 PHE A C 1
ATOM 9379 O O . PHE A 1 1229 ? -32.710 10.850 44.646 1.00 71.88 1229 PHE A O 1
ATOM 9386 N N . LYS A 1 1230 ? -31.803 10.258 46.599 1.00 68.75 1230 LYS A N 1
ATOM 9387 C CA . LYS A 1 1230 ? -32.434 11.360 47.359 1.00 68.75 1230 LYS A CA 1
ATOM 9388 C C . LYS A 1 1230 ? -31.890 12.733 46.958 1.00 68.75 1230 LYS A C 1
ATOM 9390 O O . LYS A 1 1230 ? -32.642 13.699 46.978 1.00 68.75 1230 LYS A O 1
ATOM 9395 N N . ARG A 1 1231 ? -30.597 12.812 46.638 1.00 67.94 1231 ARG A N 1
ATOM 9396 C CA . ARG A 1 1231 ? -29.893 14.056 46.305 1.00 67.94 1231 ARG A CA 1
ATOM 9397 C C . ARG A 1 1231 ? -30.117 14.504 44.860 1.00 67.94 1231 ARG A C 1
ATOM 9399 O O . ARG A 1 1231 ? -30.241 15.699 44.623 1.00 67.94 1231 ARG A O 1
ATOM 9406 N N . TYR A 1 1232 ? -30.148 13.553 43.929 1.00 62.44 1232 TYR A N 1
ATOM 9407 C CA . TYR A 1 1232 ? -30.076 13.814 42.491 1.00 62.44 1232 TYR A CA 1
ATOM 9408 C C . TYR A 1 1232 ? -31.348 13.480 41.707 1.00 62.44 1232 TYR A C 1
ATOM 9410 O O . TYR A 1 1232 ? -31.486 13.947 40.579 1.00 62.44 1232 TYR A O 1
ATOM 9418 N N . CYS A 1 1233 ? -32.278 12.674 42.243 1.00 61.66 1233 CYS A N 1
ATOM 9419 C CA . CYS A 1 1233 ? -33.535 12.436 41.532 1.00 61.66 1233 CYS A CA 1
ATOM 9420 C C . CYS A 1 1233 ? -34.507 13.591 41.699 1.00 61.66 1233 CYS A C 1
ATOM 9422 O O . CYS A 1 1233 ? -34.861 13.962 42.818 1.00 61.66 1233 CYS A O 1
ATOM 9424 N N . TYR A 1 1234 ? -35.039 14.055 40.576 1.00 53.00 1234 TYR A N 1
ATOM 9425 C CA . TYR A 1 1234 ? -36.189 14.944 40.576 1.00 53.00 1234 TYR A CA 1
ATOM 9426 C C . TYR A 1 1234 ? -37.431 14.240 41.159 1.00 53.00 1234 TYR A C 1
ATOM 9428 O O . TYR A 1 1234 ? -37.771 13.119 40.761 1.00 53.00 1234 TYR A O 1
ATOM 9436 N N . ALA A 1 1235 ? -38.115 14.899 42.096 1.00 48.16 1235 ALA A N 1
ATOM 9437 C CA . ALA A 1 1235 ? -39.420 14.501 42.609 1.00 48.16 1235 ALA A CA 1
ATOM 9438 C C . ALA A 1 1235 ? -40.463 15.536 42.164 1.00 48.16 1235 ALA A C 1
ATOM 9440 O O . ALA A 1 1235 ? -40.231 16.735 42.256 1.00 48.16 1235 ALA A O 1
ATOM 9441 N N . ASP A 1 1236 ? -41.589 15.057 41.635 1.00 43.72 1236 ASP A N 1
ATOM 9442 C CA . ASP A 1 1236 ? -42.768 15.886 41.388 1.00 43.72 1236 ASP A CA 1
ATOM 9443 C C . ASP A 1 1236 ? -43.513 16.015 42.722 1.00 43.72 1236 ASP A C 1
ATOM 9445 O O . ASP A 1 1236 ? -44.100 15.041 43.211 1.00 43.72 1236 ASP A O 1
ATOM 9449 N N . ASP A 1 1237 ? -43.412 17.188 43.342 1.00 37.81 1237 ASP A N 1
ATOM 9450 C CA . ASP A 1 1237 ? -43.984 17.489 44.658 1.00 37.81 1237 ASP A CA 1
ATOM 9451 C C . ASP A 1 1237 ? -45.519 17.609 44.607 1.00 37.81 1237 ASP A C 1
ATOM 9453 O O . ASP A 1 1237 ? -46.166 17.765 45.643 1.00 37.81 1237 ASP A O 1
ATOM 9457 N N . GLY A 1 1238 ? -46.121 17.499 43.415 1.00 37.75 1238 GLY A N 1
ATOM 9458 C CA . GLY A 1 1238 ? -47.567 17.535 43.221 1.00 37.75 1238 GLY A CA 1
ATOM 9459 C C . GLY A 1 1238 ? -48.189 18.932 43.283 1.00 37.75 1238 GLY A C 1
ATOM 9460 O O . GLY A 1 1238 ? -49.416 19.008 43.363 1.00 37.75 1238 GLY A O 1
ATOM 9461 N N . ASN A 1 1239 ? -47.375 19.993 43.229 1.00 29.11 1239 ASN A N 1
ATOM 9462 C CA . ASN A 1 1239 ? -47.813 21.386 43.080 1.00 29.11 1239 ASN A CA 1
ATOM 9463 C C . ASN A 1 1239 ? -47.605 21.892 41.654 1.00 29.11 1239 ASN A C 1
ATOM 9465 O O . ASN A 1 1239 ? -46.459 21.793 41.162 1.00 29.11 1239 ASN A O 1
#

Radius of gyration: 38.68 Å; chains: 1; bounding box: 136×77×108 Å